Protein 5W3X (pdb70)

Nearest PDB structures (foldseek):
  5w3x-assembly1_A  TM=1.003E+00  e=1.180E-67  Ralstonia solanacearum
  5w40-assembly2_B  TM=9.942E-01  e=2.576E-59  Ralstonia solanacearum
  5w3y-assembly1_A  TM=9.937E-01  e=3.051E-59  Ralstonia solanacearum
  5w3y-assembly3_C  TM=9.915E-01  e=1.942E-59  Ralstonia solanacearum
  5w40-assembly3_C  TM=9.928E-01  e=4.530E-59  Ralstonia solanacearum

Organism: Ralstonia solanacearum (NCBI:txid305)

CATH classification: 2.20.25.80

Sequence (817 aa):
QATVDRLRTQVTGFLSGALGKLQALSAQNMDPELAQFRVLDVDRAIMPLLIVAENARNPGLNLVPLHMDMAEDEEVRTQPPMAGSRHIAEFVASARPGRYRAVIDDGSHTRAADIRKDASGTSVIVVDPLRKEKDESAYVDYADNVNMEFGEHAKCAFIPVDIQKSFFDCRILSLSLALKMHDKDDAFAAFHETLRNGGDPSHHVSRAQQTEELGATLVLDGAPLVDDARMMKHGQAASSVSRYLGNHPEQSTVPVNKRNETLGERTTRHLVKRKVRNRADSEGRVTSGETKEITFSNNSVEQKRIALLNRAASYVNSAPPPVVMRMAKLLQDSLLDIDEGDLWTWRKYGQKDILGSRFPRGYYRCAYKFTHGCKATKQVQRSETDSNMLAITYLSEHNHPRPTATRSAQQATVDRLRTQVTGFLSGALGKLQALSAQNMDPELAQFRVLDVDRAIMPLLIVAENARNPGLNLVPLHMDMAEDEEVRTQPPMAGSRHIAEFVASARPGRYRAVIDDGSHTRAADIRKDASGTSVIVVDPLRKEKDESAYVDYADNVNMEFGEHAKCCAFIPVDIQKSFFDCRILSLSLALKMHDKDDAFAAFHETLRNGGDPSHHVSRAQQTEELGATLVLDGAPLVDARMMKHGQAASSVSRYLGNHPEQSTVPVNKRNETLGERTTRHLVKRKVRNRADSEGRVTSGETKEITFSNSVEQKRIALLNRAASYVNSAPPPVVMRMAKLLQDSLLDTKVKKVVIDEGDLWTWRKYGQKDILGSRFPRGYYRCAYKFTHGCKATKQVQRSETDSNMLAITYLSEHNHPRPT

Solvent-accessible surface area: 35034 Å² total; per-residue (Å²): 164,57,89,47,37,126,24,54,76,82,0,20,38,51,0,58,45,11,16,42,104,5,97,36,8,15,90,106,59,88,15,6,16,62,48,163,36,174,4,29,59,26,1,16,5,0,2,3,0,1,7,11,2,2,46,49,130,35,114,37,0,66,4,26,18,1,12,2,77,26,0,95,52,136,137,12,50,62,24,42,23,15,10,52,23,80,33,0,45,90,2,29,84,72,12,197,100,33,42,30,1,0,7,5,14,2,2,17,8,6,10,0,0,0,0,64,34,42,116,101,29,18,0,0,0,1,0,2,0,20,54,71,23,96,90,62,71,15,2,42,19,11,0,4,6,7,3,32,19,8,29,103,163,8,90,4,0,0,0,2,15,30,2,2,100,28,12,17,4,8,21,0,3,0,0,4,5,0,24,29,0,47,90,40,45,122,38,0,35,46,0,0,77,22,14,42,86,23,24,27,12,7,143,38,1,20,32,6,44,74,8,142,55,25,39,1,7,2,0,15,31,6,2,74,7,2,28,1,79,6,3,17,15,0,7,19,40,62,5,4,70,142,23,23,58,92,29,91,81,21,41,104,57,71,0,33,216,162,109,22,27,0,23,95,26,4,83,116,21,59,35,122,11,51,20,46,3,26,12,86,116,162,42,60,40,100,109,48,131,61,72,106,59,76,27,0,19,1,5,18,70,38,4,13,42,1,0,78,60,0,11,73,53,0,93,97,3,75,68,96,33,0,99,148,0,12,128,22,11,122,49,3,104,145,92,93,146,78,60,50,60,68,52,39,103,22,23,4,44,10,14,24,104,33,9,54,14,33,63,5,3,62,5,0,10,66,58,63,91,99,43,1,153,2,40,11,18,26,2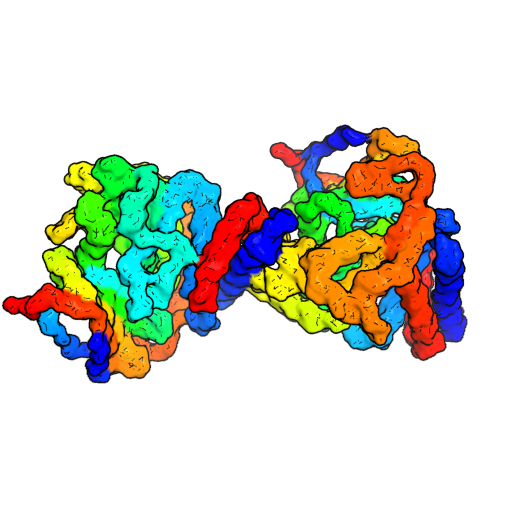5,96,25,56,136,51,60,98,48,56,58,59,68,97,37,54,147,37,87,27,116,83,44,177,47,70,78,58,115,105,122,30,43,5,0,60,14,14,5,66,0,6,2,39,0,11,13,11,18,15,95,7,93,37,8,18,90,107,59,88,14,8,16,66,47,161,34,152,4,25,34,26,0,15,5,0,0,3,0,1,8,11,3,2,45,47,136,47,115,39,0,66,4,28,18,1,11,2,74,26,0,94,54,134,137,11,48,63,22,28,22,13,10,52,22,80,33,0,47,90,1,33,82,70,12,195,96,33,44,30,0,0,2,6,12,2,2,17,8,4,10,0,0,0,0,55,34,42,115,102,29,17,0,0,0,1,0,2,0,18,58,61,15,112,87,61,70,14,3,42,21,13,0,5,6,7,2,35,20,7,30,104,167,8,92,4,0,0,0,2,14,32,2,2,103,28,11,15,4,6,18,0,3,0,0,4,5,0,26,29,0,46,91,40,44,125,38,0,35,44,0,0,80,20,14,47,104,62,39,79,31,73,143,37,2,60,111,37,103,114,8,178,57,25,38,1,7,2,0,17,30,6,2,74,6,2,32,0,74,6,3,16,15,0,6,17,42,64,5,4,69,143,23,24,59,94,29,90,81,21,40,105,59,71,0,34,213,165,112,23,29,0,22,96,26,3,82,117,20,64,36,131,14,51,20,49,3,27,11,80,105,103,54,58,42,106,104,49,140,60,71,110,59,79,25,0,16,0,4,20,68,33,5,15,43,1,0,76,64,0,11,44,53,0,30,96,4,76,54,97,33,0,60,150,0,9,112,24,11,110,48,1,79,141,62,90,103,96,42,89,46,98,97,86,76,62,47,65,70,53,40,98,18,25,4,34,10,13,23,104,31,9,55,19,37,61,4,3,59,5,1,10,66,48,62,88,100,34,1,131,2,42,11,18,27,26,96,27,53,137,49,62,76,16,16,48,6,51,48,34,60,144,37,86,29,114,86,47,178

Foldseek 3Di:
DDDLVVLLCVLLVLLVVVLVVLVVCVVVVHDCVVVVNPLQLSLLLCLVLLVLLVCVVDPQLAEAEEEEPLLPPPVQAPHHHAFRYYHLQVCQVDPDFDWYWYWYHHRQATWIKIWGQDPVGIEIEIEFQDDQDPDPVVCLVVQVVVCVSNNLVYAYEYEYAQADDDRRLRSLLRVQLSVVCSVVVPLVVVQRVCSNVVHDCCVQWPAWDARDPRRHIYGDTGPPNCALLSNLRRWALVRSVVNCVVPVVRQQAQNDPVRDGSNRSFVVQKDKAKDAFFADSVGDTDDDRIDIDITGHPSSVSSSVSSVSSSVCSNDDDSVSSVVSSVSSVVSVVD/DPDDDLFAWDWDDWACDPPAPWIKTKIAGPCCPVPVFGKIKIWIQDRVDNVDIDMDIDHDGPDDRDD/DDQDDVPGGLVVLLCVLLVLLVVVLVVLVVCVVVVHDCVVVVNPLQLSLLLCLVLLVLLVCVVDPQLAEAEEEEPLLVPPVQAPFHHAFRYYHLCVCQVDPDFAWYWYWYHHRQFTWIKIWGQDPVGIEIEIEFQDDQDPDPVVCLVVQVVVCVSNNLVYAYEYEYAQADDDRRLRSLLRVQLSVVCSVVVPLVVVQRVCSVVVHDCVVQWPAWDARDPRRHIYGDTGPPNCALLSRLRRWALVRSVVNCVVPVVQQQAQNDPVNDGSNRSFVVQKDKAKDAFDADRVGDTDDDRIDIDITGCVSSVSSSVSSVSSSVCSVDDDSVSSVVSSVSSVVSVVRD/DKDKDLVPDDDLFAWDWDDWADDPPAPWIKTKIDGPCCPVPVFGKIKIWIQDRVDNSMIIMDIDHDGPDDGDD

Structure (mmCIF, N/CA/C/O backbone):
data_5W3X
#
_entry.id   5W3X
#
_cell.length_a   45.539
_cell.length_b   87.542
_cell.length_c   87.548
_cell.angle_alpha   71.54
_cell.angle_beta   84.04
_cell.angle_gamma   84.00
#
_symmetry.space_group_name_H-M   'P 1'
#
loop_
_entity.id
_entity.type
_entity.pdbx_description
1 polymer 'PopP2 protein'
2 polymer 'Disease resistance protein RRS1'
3 non-polymer 'INOSITOL HEXAKISPHOSPHATE'
4 non-polymer 'ACETYL COENZYME *A'
5 non-polymer 'ZINC ION'
6 non-polymer GLYCEROL
7 water water
#
loop_
_atom_site.group_PDB
_atom_site.id
_atom_site.type_symbol
_atom_site.label_atom_id
_atom_site.label_alt_id
_atom_site.label_comp_id
_atom_site.label_asym_id
_atom_site.label_entity_id
_atom_site.label_seq_id
_atom_site.pdbx_PDB_ins_code
_atom_site.Cartn_x
_atom_site.Cartn_y
_atom_site.Cartn_z
_atom_site.occupancy
_atom_site.B_iso_or_equiv
_atom_site.auth_seq_id
_atom_site.auth_comp_id
_atom_site.auth_asym_id
_atom_site.auth_atom_id
_atom_site.pdbx_PDB_model_num
ATOM 1 N N . GLN A 1 16 ? -58.063 33.040 -58.486 1.00 65.15 152 GLN A N 1
ATOM 2 C CA . GLN A 1 16 ? -58.194 33.677 -57.180 1.00 63.50 152 GLN A CA 1
ATOM 3 C C . GLN A 1 16 ? -57.036 33.288 -56.260 1.00 66.02 152 GLN A C 1
ATOM 4 O O . GLN A 1 16 ? -56.838 32.115 -55.932 1.00 61.64 152 GLN A O 1
ATOM 6 N N . ALA A 1 17 ? -56.273 34.298 -55.859 1.00 65.37 153 ALA A N 1
ATOM 7 C CA . ALA A 1 17 ? -55.127 34.134 -54.977 1.00 56.93 153 ALA A CA 1
ATOM 8 C C . ALA A 1 17 ? -54.865 35.454 -54.265 1.00 51.30 153 ALA A C 1
ATOM 9 O O . ALA A 1 17 ? -55.317 36.507 -54.717 1.00 58.89 153 ALA A O 1
ATOM 11 N N . THR A 1 18 ? -54.146 35.406 -53.152 1.00 39.25 154 THR A N 1
ATOM 12 C CA . THR A 1 18 ? -53.892 36.613 -52.380 1.00 36.77 154 THR A CA 1
ATOM 13 C C . THR A 1 18 ? -52.884 37.499 -53.082 1.00 34.89 154 THR A C 1
ATOM 14 O O . THR A 1 18 ? -52.183 37.069 -53.990 1.00 33.20 154 THR A O 1
ATOM 18 N N . VAL A 1 19 ? -52.817 38.747 -52.651 1.00 37.37 155 VAL A N 1
ATOM 19 C CA . VAL A 1 19 ? -51.831 39.668 -53.185 1.00 38.40 155 VAL A CA 1
ATOM 20 C C . VAL A 1 19 ? -50.424 39.149 -52.896 1.00 36.48 155 VAL A C 1
ATOM 21 O O . VAL A 1 19 ? -49.545 39.224 -53.744 1.00 32.62 155 VAL A O 1
ATOM 25 N N . ASP A 1 20 ? -50.233 38.579 -51.711 1.00 34.83 156 ASP A N 1
ATOM 26 C CA . ASP A 1 20 ? -48.932 38.073 -51.305 1.00 36.95 156 ASP A CA 1
ATOM 27 C C . ASP A 1 20 ? -48.425 36.960 -52.196 1.00 33.33 156 ASP A C 1
ATOM 28 O O . ASP A 1 20 ? -47.251 36.942 -52.589 1.00 37.50 156 ASP A O 1
ATOM 29 N N . ARG A 1 21 ? -49.320 36.029 -52.504 1.00 32.52 157 ARG A N 1
ATOM 30 C CA . ARG A 1 21 ? -49.015 34.916 -53.387 1.00 31.56 157 ARG A CA 1
ATOM 31 C C . ARG A 1 21 ? -48.622 35.425 -54.770 1.00 31.90 157 ARG A C 1
ATOM 32 O O . ARG A 1 21 ? -47.599 35.039 -55.316 1.00 35.81 157 ARG A O 1
ATOM 40 N N . LEU A 1 22 ? -49.452 36.300 -55.325 1.00 27.37 158 LEU A N 1
ATOM 41 C CA . LEU A 1 22 ? -49.189 36.835 -56.660 1.00 25.43 158 LEU A CA 1
ATOM 42 C C . LEU A 1 22 ? -47.864 37.574 -56.707 1.00 25.63 158 LEU A C 1
ATOM 43 O O . LEU A 1 22 ? -47.081 37.377 -57.625 1.00 32.72 158 LEU A O 1
ATOM 48 N N . ARG A 1 23 ? -47.635 38.426 -55.713 1.00 29.73 159 ARG A N 1
ATOM 49 C CA . ARG A 1 23 ? -46.408 39.178 -55.577 1.00 32.42 159 ARG A CA 1
ATOM 50 C C . ARG A 1 23 ? -45.233 38.209 -55.615 1.00 32.95 159 ARG A C 1
ATOM 51 O O . ARG A 1 23 ? -44.257 38.415 -56.344 1.00 25.89 159 ARG A O 1
ATOM 59 N N . THR A 1 24 ? -45.390 37.122 -54.867 1.00 29.87 160 THR A N 1
ATOM 60 C CA . THR A 1 24 ? -44.384 36.064 -54.776 1.00 32.08 160 THR A CA 1
ATOM 61 C C . THR A 1 24 ? -44.142 35.379 -56.116 1.00 29.13 160 THR A C 1
ATOM 62 O O . THR A 1 24 ? -43.007 35.077 -56.469 1.00 29.00 160 THR A O 1
ATOM 66 N N . GLN A 1 25 ? -45.201 35.188 -56.896 1.00 29.13 161 GLN A N 1
ATOM 67 C CA . GLN A 1 25 ? -45.041 34.526 -58.182 1.00 28.67 161 GLN A CA 1
ATOM 68 C C . GLN A 1 25 ? -44.364 35.437 -59.202 1.00 26.64 161 GLN A C 1
ATOM 69 O O . GLN A 1 25 ? -43.569 34.977 -60.023 1.00 26.59 161 GLN A O 1
ATOM 75 N N . VAL A 1 26 ? -44.657 36.728 -59.127 1.00 30.97 162 VAL A N 1
ATOM 76 C CA . VAL A 1 26 ? -44.027 37.704 -60.034 1.00 31.29 162 VAL A CA 1
ATOM 77 C C . VAL A 1 26 ? -42.539 37.923 -59.695 1.00 33.09 162 VAL A C 1
ATOM 78 O O . VAL A 1 26 ? -41.661 37.752 -60.580 1.00 34.64 162 VAL A O 1
ATOM 82 N N . THR A 1 27 ? -42.227 38.271 -58.436 1.00 30.64 163 THR A N 1
ATOM 83 C CA . THR A 1 27 ? -40.811 38.448 -58.089 1.00 32.18 163 THR A CA 1
ATOM 84 C C . THR A 1 27 ? -40.060 37.148 -58.215 1.00 30.18 163 THR A C 1
ATOM 85 O O . THR A 1 27 ? -38.902 37.149 -58.567 1.00 36.25 163 THR A O 1
ATOM 89 N N . GLY A 1 28 ? -40.728 36.037 -57.955 1.00 34.15 164 GLY A N 1
ATOM 90 C CA . GLY A 1 28 ? -40.095 34.735 -58.055 1.00 30.62 164 GLY A CA 1
ATOM 91 C C . GLY A 1 28 ? -39.717 34.441 -59.491 1.00 30.63 164 GLY A C 1
ATOM 92 O O . GLY A 1 28 ? -38.613 33.950 -59.763 1.00 33.17 164 GLY A O 1
ATOM 93 N N . PHE A 1 29 ? -40.625 34.742 -60.416 1.00 28.58 165 PHE A N 1
ATOM 94 C CA . PHE A 1 29 ? -40.296 34.589 -61.840 1.00 29.72 165 PHE A CA 1
ATOM 95 C C . PHE A 1 29 ? -39.076 35.420 -62.210 1.00 29.26 165 PHE A C 1
ATOM 96 O O . PHE A 1 29 ? -38.103 34.921 -62.820 1.00 30.50 165 PHE A O 1
ATOM 104 N N . LEU A 1 30 ? -39.113 36.688 -61.817 1.00 30.65 166 LEU A N 1
ATOM 105 C CA . LEU A 1 30 ? -38.014 37.587 -62.133 1.00 31.61 166 LEU A CA 1
ATOM 106 C C . LEU A 1 30 ? -36.691 37.114 -61.519 1.00 35.68 166 LEU A C 1
ATOM 107 O O . LEU A 1 30 ? -35.642 37.143 -62.177 1.00 39.20 166 LEU A O 1
ATOM 112 N N . SER A 1 31 ? -36.744 36.664 -60.269 1.00 30.57 167 SER A N 1
ATOM 113 C CA . SER A 1 31 ? -35.563 36.196 -59.556 1.00 30.30 167 SER A CA 1
ATOM 114 C C . SER A 1 31 ? -34.991 34.939 -60.173 1.00 33.03 167 SER A C 1
ATOM 115 O O . SER A 1 31 ? -33.774 34.767 -60.223 1.00 34.34 167 SER A O 1
ATOM 118 N N . GLY A 1 32 ? -35.866 34.055 -60.630 1.00 33.60 168 GLY A N 1
ATOM 119 C CA . GLY A 1 32 ? -35.433 32.817 -61.248 1.00 35.83 168 GLY A CA 1
ATOM 120 C C . GLY A 1 32 ? -34.707 33.115 -62.547 1.00 37.28 168 GLY A C 1
ATOM 121 O O . GLY A 1 32 ? -33.607 32.588 -62.794 1.00 39.40 168 GLY A O 1
ATOM 122 N N . ALA A 1 33 ? -35.322 33.969 -63.375 1.00 33.02 169 ALA A N 1
ATOM 123 C CA . ALA A 1 33 ? -34.659 34.411 -64.608 1.00 32.33 169 ALA A CA 1
ATOM 124 C C . ALA A 1 33 ? -33.284 34.958 -64.284 1.00 30.32 169 ALA A C 1
ATOM 125 O O . ALA A 1 33 ? -32.295 34.574 -64.886 1.00 36.34 169 ALA A O 1
ATOM 127 N N . LEU A 1 34 ? -33.249 35.848 -63.304 1.00 33.39 170 LEU A N 1
ATOM 128 C CA . LEU A 1 34 ? -32.022 36.476 -62.839 1.00 34.54 170 LEU A CA 1
ATOM 129 C C . LEU A 1 34 ? -30.965 35.445 -62.431 1.00 40.59 170 LEU A C 1
ATOM 130 O O . LEU A 1 34 ? -29.792 35.566 -62.792 1.00 39.88 170 LEU A O 1
ATOM 135 N N . GLY A 1 35 ? -31.391 34.413 -61.716 1.00 38.63 171 GLY A N 1
ATOM 136 C CA . GLY A 1 35 ? -30.484 33.379 -61.259 1.00 43.94 171 GLY A CA 1
ATOM 137 C C . GLY A 1 35 ? -29.827 32.706 -62.445 1.00 42.55 171 GLY A C 1
ATOM 138 O O . GLY A 1 35 ? -28.583 32.592 -62.498 1.00 37.28 171 GLY A O 1
ATOM 139 N N . LYS A 1 36 ? -30.638 32.303 -63.424 1.00 35.83 172 LYS A N 1
ATOM 140 C CA . LYS A 1 36 ? -30.042 31.589 -64.548 1.00 36.19 172 LYS A CA 1
ATOM 141 C C . LYS A 1 36 ? -29.125 32.513 -65.363 1.00 39.12 172 LYS A C 1
ATOM 142 O O . LYS A 1 36 ? -28.005 32.128 -65.721 1.00 36.50 172 LYS A O 1
ATOM 148 N N . LEU A 1 37 ? -29.579 33.735 -65.629 1.00 31.19 173 LEU A N 1
ATOM 149 C CA . LEU A 1 37 ? -28.814 34.646 -66.491 1.00 31.03 173 LEU A CA 1
ATOM 150 C C . LEU A 1 37 ? -27.498 35.024 -65.840 1.00 30.73 173 LEU A C 1
ATOM 151 O O . LEU A 1 37 ? -26.456 35.101 -66.500 1.00 31.62 173 LEU A O 1
ATOM 156 N N . GLN A 1 38 ? -27.538 35.220 -64.533 1.00 33.73 174 GLN A N 1
ATOM 157 C CA . GLN A 1 38 ? -26.341 35.565 -63.787 1.00 42.43 174 GLN A CA 1
ATOM 158 C C . GLN A 1 38 ? -25.353 34.407 -63.763 1.00 40.69 174 GLN A C 1
ATOM 159 O O . GLN A 1 38 ? -24.142 34.619 -63.924 1.00 41.62 174 GLN A O 1
ATOM 165 N N . ALA A 1 39 ? -25.857 33.186 -63.589 1.00 37.74 175 ALA A N 1
ATOM 166 C CA . ALA A 1 39 ? -24.987 32.003 -63.675 1.00 38.78 175 ALA A CA 1
ATOM 167 C C . ALA A 1 39 ? -24.315 31.943 -65.040 1.00 42.80 175 ALA A C 1
ATOM 168 O O . ALA A 1 39 ? -23.098 31.731 -65.142 1.00 44.22 175 ALA A O 1
ATOM 170 N N . LEU A 1 40 ? -25.119 32.115 -66.087 1.00 35.00 176 LEU A N 1
ATOM 171 C CA . LEU A 1 40 ? -24.608 32.066 -67.456 1.00 39.47 176 LEU A CA 1
ATOM 172 C C . LEU A 1 40 ? -23.504 33.097 -67.661 1.00 39.76 176 LEU A C 1
ATOM 173 O O . LEU A 1 40 ? -22.440 32.790 -68.196 1.00 40.86 176 LEU A O 1
ATOM 178 N N . SER A 1 41 ? -23.769 34.322 -67.218 1.00 37.50 177 SER A N 1
ATOM 179 C CA . SER A 1 41 ? -22.842 35.415 -67.428 1.00 38.68 177 SER A CA 1
ATOM 180 C C . SER A 1 41 ? -21.540 35.199 -66.648 1.00 42.57 177 SER A C 1
ATOM 181 O O . SER A 1 41 ? -20.457 35.382 -67.190 1.00 40.50 177 SER A O 1
ATOM 184 N N . ALA A 1 42 ? -21.657 34.775 -65.392 1.00 38.39 178 ALA A N 1
ATOM 185 C CA . ALA A 1 42 ? -20.489 34.532 -64.548 1.00 32.63 178 ALA A CA 1
ATOM 186 C C . ALA A 1 42 ? -19.606 33.425 -65.104 1.00 38.81 178 ALA A C 1
ATOM 187 O O . ALA A 1 42 ? -18.409 33.411 -64.868 1.00 43.80 178 ALA A O 1
ATOM 189 N N . GLN A 1 43 ? -20.205 32.472 -65.808 1.00 42.10 179 GLN A N 1
ATOM 190 C CA . GLN A 1 43 ? -19.436 31.376 -66.376 1.00 39.38 179 GLN A CA 1
ATOM 191 C C . GLN A 1 43 ? -19.068 31.640 -67.829 1.00 41.10 179 GLN A C 1
ATOM 192 O O . GLN A 1 43 ? -18.540 30.763 -68.507 1.00 48.60 179 GLN A O 1
ATOM 198 N N . ASN A 1 44 ? -19.342 32.855 -68.291 1.00 34.58 180 ASN A N 1
ATOM 199 C CA . ASN A 1 44 ? -19.002 33.254 -69.654 1.00 41.50 180 ASN A CA 1
ATOM 200 C C . ASN A 1 44 ? -19.583 32.288 -70.686 1.00 38.18 180 ASN A C 1
ATOM 201 O O . ASN A 1 44 ? -18.921 31.917 -71.643 1.00 39.85 180 ASN A O 1
ATOM 206 N N . MET A 1 45 ? -20.818 31.856 -70.474 1.00 43.12 181 MET A N 1
ATOM 207 C CA . MET A 1 45 ? -21.453 30.949 -71.422 1.00 44.11 181 MET A CA 1
ATOM 208 C C . MET A 1 45 ? -22.468 31.667 -72.287 1.00 40.68 181 MET A C 1
ATOM 209 O O . MET A 1 45 ? -23.243 32.489 -71.803 1.00 33.07 181 MET A O 1
ATOM 214 N N . ASP A 1 46 ? -22.470 31.323 -73.568 1.00 38.86 182 ASP A N 1
ATOM 215 C CA . ASP A 1 46 ? -23.487 31.811 -74.487 1.00 37.67 182 ASP A CA 1
ATOM 216 C C . ASP A 1 46 ? -24.822 31.112 -74.206 1.00 37.92 182 ASP A C 1
ATOM 217 O O . ASP A 1 46 ? -24.870 29.885 -74.114 1.00 35.99 182 ASP A O 1
ATOM 222 N N . PRO A 1 47 ? -25.908 31.888 -74.086 1.00 34.99 183 PRO A N 1
ATOM 223 C CA . PRO A 1 47 ? -27.197 31.266 -73.766 1.00 37.75 183 PRO A CA 1
ATOM 224 C C . PRO A 1 47 ? -27.681 30.296 -74.844 1.00 39.37 183 PRO A C 1
ATOM 225 O O . PRO A 1 47 ? -28.174 29.226 -74.500 1.00 37.70 183 PRO A O 1
ATOM 229 N N . GLU A 1 48 ? -27.525 30.641 -76.120 1.00 39.14 184 GLU A N 1
ATOM 230 C CA . GLU A 1 48 ? -27.989 29.758 -77.184 1.00 40.50 184 GLU A CA 1
ATOM 231 C C . GLU A 1 48 ? -27.306 28.397 -77.092 1.00 44.60 184 GLU A C 1
ATOM 232 O O . GLU A 1 48 ? -27.969 27.360 -77.130 1.00 44.45 184 GLU A O 1
ATOM 238 N N . LEU A 1 49 ? -25.982 28.403 -76.971 1.00 42.31 185 LEU A N 1
ATOM 239 C CA . LEU A 1 49 ? -25.234 27.155 -76.891 1.00 38.76 185 LEU A CA 1
ATOM 240 C C . LEU A 1 49 ? -25.567 26.401 -75.616 1.00 39.57 185 LEU A C 1
ATOM 241 O O . LEU A 1 49 ? -25.549 25.176 -75.601 1.00 48.74 185 LEU A O 1
ATOM 246 N N . ALA A 1 50 ? -25.887 27.130 -74.553 1.00 34.94 186 ALA A N 1
ATOM 247 C CA . ALA A 1 50 ? -26.249 26.491 -73.296 1.00 41.73 186 ALA A CA 1
ATOM 248 C C . ALA A 1 50 ? -27.703 26.017 -73.333 1.00 43.87 186 ALA A C 1
ATOM 249 O O . ALA A 1 50 ? -28.204 25.463 -72.360 1.00 36.42 186 ALA A O 1
ATOM 251 N N . GLN A 1 51 ? -28.365 26.260 -74.464 1.00 51.02 187 GLN A N 1
ATOM 252 C CA . GLN A 1 51 ? -29.770 25.908 -74.678 1.00 52.97 187 GLN A CA 1
ATOM 253 C C . GLN A 1 51 ? -30.713 26.518 -73.646 1.00 48.89 187 GLN A C 1
ATOM 254 O O . GLN A 1 51 ? -31.712 25.907 -73.264 1.00 44.28 187 GLN A O 1
ATOM 260 N N . PHE A 1 52 ? -30.380 27.724 -73.205 1.00 46.01 188 PHE A N 1
ATOM 261 C CA . PHE A 1 52 ? -31.282 28.546 -72.413 1.00 42.95 188 PHE A CA 1
ATOM 262 C C . PHE A 1 52 ? -32.187 29.360 -73.343 1.00 38.00 188 PHE A C 1
ATOM 263 O O . PHE A 1 52 ? -31.709 30.039 -74.253 1.00 37.43 188 PHE A O 1
ATOM 271 N N . ARG A 1 53 ? -33.496 29.289 -73.119 1.00 36.26 189 ARG A N 1
ATOM 272 C CA . ARG A 1 53 ? -34.443 29.887 -74.054 1.00 39.62 189 ARG A CA 1
ATOM 273 C C . ARG A 1 53 ? -34.563 31.399 -73.860 1.00 36.25 189 ARG A C 1
ATOM 274 O O . ARG A 1 53 ? -35.568 31.885 -73.335 1.00 38.32 189 ARG A O 1
ATOM 282 N N . VAL A 1 54 ? -33.538 32.133 -74.298 1.00 36.60 190 VAL A N 1
ATOM 283 C CA . VAL A 1 54 ? -33.498 33.588 -74.135 1.00 37.35 190 VAL A CA 1
ATOM 284 C C . VAL A 1 54 ? -34.702 34.281 -74.721 1.00 28.28 190 VAL A C 1
ATOM 285 O O . VAL A 1 54 ? -35.248 35.182 -74.114 1.00 34.30 190 VAL A O 1
ATOM 289 N N . LEU A 1 55 ? -35.091 33.877 -75.922 1.00 29.50 191 LEU A N 1
ATOM 290 C CA . LEU A 1 55 ? -36.217 34.525 -76.605 1.00 36.45 191 LEU A CA 1
ATOM 291 C C . LEU A 1 55 ? -37.489 34.480 -75.747 1.00 36.13 191 LEU A C 1
ATOM 292 O O . LEU A 1 55 ? -38.156 35.504 -75.553 1.00 35.13 191 LEU A O 1
ATOM 297 N N . ASP A 1 56 ? -37.803 33.298 -75.220 1.00 34.32 192 ASP A N 1
ATOM 298 C CA . ASP A 1 56 ? -38.991 33.117 -74.383 1.00 34.62 192 ASP A CA 1
ATOM 299 C C . ASP A 1 56 ? -38.938 33.952 -73.114 1.00 39.46 192 ASP A C 1
ATOM 300 O O . ASP A 1 56 ? -39.903 34.641 -72.772 1.00 33.76 192 ASP A O 1
ATOM 305 N N . VAL A 1 57 ? -37.817 33.869 -72.399 1.00 36.98 193 VAL A N 1
ATOM 306 C CA . VAL A 1 57 ? -37.666 34.601 -71.144 1.00 31.76 193 VAL A CA 1
ATOM 307 C C . VAL A 1 57 ? -37.708 36.109 -71.366 1.00 31.63 193 VAL A C 1
ATOM 308 O O . VAL A 1 57 ? -38.400 36.809 -70.652 1.00 35.71 193 VAL A O 1
ATOM 312 N N . ASP A 1 58 ? -36.943 36.607 -72.335 1.00 27.16 194 ASP A N 1
ATOM 313 C CA . ASP A 1 58 ? -36.984 38.032 -72.680 1.00 27.78 194 ASP A CA 1
ATOM 314 C C . ASP A 1 58 ? -38.410 38.469 -72.977 1.00 26.89 194 ASP A C 1
ATOM 315 O O . ASP A 1 58 ? -38.880 39.502 -72.480 1.00 28.17 194 ASP A O 1
ATOM 320 N N . ARG A 1 59 ? -39.097 37.668 -73.780 1.00 27.52 195 ARG A N 1
ATOM 321 C CA . ARG A 1 59 ? -40.474 38.001 -74.112 1.00 32.41 195 ARG A CA 1
ATOM 322 C C . ARG A 1 59 ? -41.329 38.090 -72.853 1.00 27.79 195 ARG A C 1
ATOM 323 O O . ARG A 1 59 ? -42.123 39.022 -72.698 1.00 27.87 195 ARG A O 1
ATOM 331 N N . ALA A 1 60 ? -41.126 37.149 -71.935 1.00 25.23 196 ALA A N 1
ATOM 332 C CA . ALA A 1 60 ? -41.929 37.103 -70.710 1.00 28.01 196 ALA A CA 1
ATOM 333 C C . ALA A 1 60 ? -41.585 38.220 -69.725 1.00 27.96 196 ALA A C 1
ATOM 334 O O . ALA A 1 60 ? -42.456 38.740 -69.056 1.00 29.75 196 ALA A O 1
ATOM 336 N N . ILE A 1 61 ? -40.318 38.595 -69.616 1.00 26.14 197 ILE A N 1
ATOM 337 C CA . ILE A 1 61 ? -39.968 39.597 -68.619 1.00 25.72 197 ILE A CA 1
ATOM 338 C C . ILE A 1 61 ? -40.249 41.016 -69.111 1.00 23.92 197 ILE A C 1
ATOM 339 O O . ILE A 1 61 ? -40.456 41.907 -68.286 1.00 28.37 197 ILE A O 1
ATOM 344 N N . MET A 1 62 ? -40.240 41.239 -70.431 1.00 24.96 198 MET A N 1
ATOM 345 C CA . MET A 1 62 ? -40.316 42.614 -70.942 1.00 25.18 198 MET A CA 1
ATOM 346 C C . MET A 1 62 ? -41.522 43.464 -70.415 1.00 28.97 198 MET A C 1
ATOM 347 O O . MET A 1 62 ? -41.329 44.606 -70.006 1.00 28.75 198 MET A O 1
ATOM 352 N N . PRO A 1 63 ? -42.761 42.909 -70.377 1.00 30.09 199 PRO A N 1
ATOM 353 C CA . PRO A 1 63 ? -43.843 43.763 -69.829 1.00 30.75 199 PRO A CA 1
ATOM 354 C C . PRO A 1 63 ? -43.602 44.202 -68.394 1.00 31.73 199 PRO A C 1
ATOM 355 O O . PRO A 1 63 ? -43.948 45.323 -67.986 1.00 24.66 199 PRO A O 1
ATOM 359 N N . LEU A 1 64 ? -43.003 43.296 -67.630 1.00 22.08 200 LEU A N 1
ATOM 360 C CA . LEU A 1 64 ? -42.690 43.562 -66.238 1.00 23.38 200 LEU A CA 1
ATOM 361 C C . LEU A 1 64 ? -41.644 44.673 -66.131 1.00 26.98 200 LEU A C 1
ATOM 362 O O . LEU A 1 64 ? -41.794 45.616 -65.340 1.00 30.82 200 LEU A O 1
ATOM 367 N N . LEU A 1 65 ? -40.575 44.541 -66.918 1.00 24.25 201 LEU A N 1
ATOM 368 C CA . LEU A 1 65 ? -39.545 45.575 -66.976 1.00 23.56 201 LEU A CA 1
ATOM 369 C C . LEU A 1 65 ? -40.143 46.921 -67.353 1.00 23.64 201 LEU A C 1
ATOM 370 O O . LEU A 1 65 ? -39.778 47.949 -66.794 1.00 24.82 201 LEU A O 1
ATOM 375 N N . ILE A 1 66 ? -41.086 46.915 -68.283 1.00 27.58 202 ILE A N 1
ATOM 376 C CA . ILE A 1 66 ? -41.680 48.172 -68.747 1.00 26.70 202 ILE A CA 1
ATOM 377 C C . ILE A 1 66 ? -42.516 48.819 -67.645 1.00 30.28 202 ILE A C 1
ATOM 378 O O . ILE A 1 66 ? -42.407 50.028 -67.409 1.00 27.45 202 ILE A O 1
ATOM 383 N N . VAL A 1 67 ? -43.318 48.020 -66.940 1.00 27.57 203 VAL A N 1
ATOM 384 C CA . VAL A 1 67 ? -44.063 48.557 -65.805 1.00 27.21 203 VAL A CA 1
ATOM 385 C C . VAL A 1 67 ? -43.124 49.208 -64.805 1.00 26.56 203 VAL A C 1
ATOM 386 O O . VAL A 1 67 ? -43.316 50.369 -64.387 1.00 29.42 203 VAL A O 1
ATOM 390 N N . ALA A 1 68 ? -42.075 48.465 -64.458 1.00 29.62 204 ALA A N 1
ATOM 391 C CA . ALA A 1 68 ? -41.130 48.926 -63.455 1.00 29.05 204 ALA A CA 1
ATOM 392 C C . ALA A 1 68 ? -40.398 50.186 -63.886 1.00 27.77 204 ALA A C 1
ATOM 393 O O . ALA A 1 68 ? -40.204 51.100 -63.093 1.00 29.63 204 ALA A O 1
ATOM 395 N N . GLU A 1 69 ? -39.950 50.226 -65.134 1.00 27.80 205 GLU A N 1
ATOM 396 C CA . GLU A 1 69 ? -39.188 51.374 -65.590 1.00 28.80 205 GLU A CA 1
ATOM 397 C C . GLU A 1 69 ? -40.099 52.584 -65.694 1.00 29.59 205 GLU A C 1
ATOM 398 O O . GLU A 1 69 ? -39.676 53.708 -65.441 1.00 30.13 205 GLU A O 1
ATOM 404 N N . ASN A 1 70 ? -41.358 52.360 -66.043 1.00 32.46 206 ASN A N 1
ATOM 405 C CA . ASN A 1 70 ? -42.306 53.467 -66.075 1.00 33.65 206 ASN A CA 1
ATOM 406 C C . ASN A 1 70 ? -42.533 54.055 -64.689 1.00 37.86 206 ASN A C 1
ATOM 407 O O . ASN A 1 70 ? -42.670 55.268 -64.536 1.00 40.75 206 ASN A O 1
ATOM 412 N N . ALA A 1 71 ? -42.567 53.205 -63.672 1.00 34.27 207 ALA A N 1
ATOM 413 C CA . ALA A 1 71 ? -42.704 53.728 -62.311 1.00 32.55 207 ALA A CA 1
ATOM 414 C C . ALA A 1 71 ? -41.422 54.410 -61.831 1.00 37.55 207 ALA A C 1
ATOM 415 O O . ALA A 1 71 ? -41.458 55.403 -61.112 1.00 39.57 207 ALA A O 1
ATOM 417 N N . ARG A 1 72 ? -40.284 53.861 -62.232 1.00 37.42 208 ARG A N 1
ATOM 418 C CA . ARG A 1 72 ? -38.983 54.335 -61.788 1.00 41.24 208 ARG A CA 1
ATOM 419 C C . ARG A 1 72 ? -38.600 55.683 -62.431 1.00 48.69 208 ARG A C 1
ATOM 420 O O . ARG A 1 72 ? -37.777 56.427 -61.890 1.00 43.44 208 ARG A O 1
ATOM 428 N N . ASN A 1 73 ? -39.214 55.996 -63.575 1.00 46.88 209 ASN A N 1
ATOM 429 C CA . ASN A 1 73 ? -38.929 57.233 -64.320 1.00 45.42 209 ASN A CA 1
ATOM 430 C C . ASN A 1 73 ? -40.219 57.877 -64.820 1.00 47.93 209 ASN A C 1
ATOM 431 O O . ASN A 1 73 ? -40.625 57.644 -65.959 1.00 47.87 209 ASN A O 1
ATOM 436 N N . PRO A 1 74 ? -40.885 58.663 -63.962 1.00 50.66 210 PRO A N 1
ATOM 437 C CA . PRO A 1 74 ? -42.133 59.312 -64.372 1.00 45.35 210 PRO A CA 1
ATOM 438 C C . PRO A 1 74 ? -41.940 60.133 -65.642 1.00 43.49 210 PRO A C 1
ATOM 439 O O . PRO A 1 74 ? -41.002 60.925 -65.727 1.00 43.16 210 PRO A O 1
ATOM 443 N N . GLY A 1 75 ? -42.796 59.920 -66.633 1.00 41.66 211 GLY A N 1
ATOM 444 C CA . GLY A 1 75 ? -42.656 60.635 -67.889 1.00 42.80 211 GLY A CA 1
ATOM 445 C C . GLY A 1 75 ? -42.006 59.820 -68.988 1.00 37.87 211 GLY A C 1
ATOM 446 O O . GLY A 1 75 ? -42.012 60.230 -70.151 1.00 36.66 211 GLY A O 1
ATOM 447 N N . LEU A 1 76 ? -41.438 58.671 -68.636 1.00 30.06 212 LEU A N 1
ATOM 448 C CA . LEU A 1 76 ? -40.896 57.777 -69.648 1.00 29.45 212 LEU A CA 1
ATOM 449 C C . LEU A 1 76 ? -42.011 57.377 -70.604 1.00 33.15 212 LEU A C 1
ATOM 450 O O . LEU A 1 76 ? -41.844 57.433 -71.825 1.00 30.98 212 LEU A O 1
ATOM 455 N N . ASN A 1 77 ? -43.151 56.979 -70.036 1.00 25.72 213 ASN A N 1
ATOM 456 C CA . ASN A 1 77 ? -44.342 56.714 -70.834 1.00 28.22 213 ASN A CA 1
ATOM 457 C C . ASN A 1 77 ? -44.096 55.685 -71.904 1.00 29.54 213 ASN A C 1
ATOM 458 O O . ASN A 1 77 ? -44.449 55.892 -73.078 1.00 28.95 213 ASN A O 1
ATOM 463 N N . LEU A 1 78 ? -43.497 54.577 -71.498 1.00 24.24 214 LEU A N 1
ATOM 464 C CA . LEU A 1 78 ? -43.098 53.542 -72.425 1.00 28.22 214 LEU A CA 1
ATOM 465 C C . LEU A 1 78 ? -44.238 52.581 -72.675 1.00 28.59 214 LEU A C 1
ATOM 466 O O . LEU A 1 78 ? -44.878 52.111 -71.742 1.00 31.63 214 LEU A O 1
ATOM 471 N N . VAL A 1 79 ? -44.488 52.286 -73.938 1.00 28.12 215 VAL A N 1
ATOM 472 C CA . VAL A 1 79 ? -45.603 51.441 -74.319 1.00 29.09 215 VAL A CA 1
ATOM 473 C C . VAL A 1 79 ? -45.125 50.377 -75.300 1.00 33.31 215 VAL A C 1
ATOM 474 O O . VAL A 1 79 ? -44.351 50.665 -76.209 1.00 33.60 215 VAL A O 1
ATOM 478 N N . PRO A 1 80 ? -45.542 49.126 -75.089 1.00 29.23 216 PRO A N 1
ATOM 479 C CA . PRO A 1 80 ? -45.207 48.098 -76.076 1.00 27.28 216 PRO A CA 1
ATOM 480 C C . PRO A 1 80 ? -46.172 48.081 -77.244 1.00 28.97 216 PRO A C 1
ATOM 481 O O . PRO A 1 80 ? -47.384 47.931 -77.045 1.00 25.80 216 PRO A O 1
ATOM 485 N N . LEU A 1 81 ? -45.635 48.227 -78.454 1.00 21.37 217 LEU A N 1
ATOM 486 C CA . LEU A 1 81 ? -46.446 48.228 -79.665 1.00 23.64 217 LEU A CA 1
ATOM 487 C C . LEU A 1 81 ? -45.978 47.132 -80.601 1.00 30.13 217 LEU A C 1
ATOM 488 O O . LEU A 1 81 ? -44.836 46.635 -80.482 1.00 27.22 217 LEU A O 1
ATOM 493 N N . HIS A 1 82 ? -46.845 46.762 -81.540 1.00 25.93 218 HIS A N 1
ATOM 494 C CA . HIS A 1 82 ? -46.464 45.794 -82.553 1.00 25.08 218 HIS A CA 1
ATOM 495 C C . HIS A 1 82 ? -47.097 46.117 -83.904 1.00 31.64 218 HIS A C 1
ATOM 496 O O . HIS A 1 82 ? -48.058 46.890 -83.986 1.00 27.71 218 HIS A O 1
ATOM 503 N N . MET A 1 83 ? -46.544 45.514 -84.954 1.00 30.52 219 MET A N 1
ATOM 504 C CA . MET A 1 83 ? -46.959 45.778 -86.328 1.00 31.97 219 MET A CA 1
ATOM 505 C C . MET A 1 83 ? -47.792 44.613 -86.854 1.00 36.22 219 MET A C 1
ATOM 506 O O . MET A 1 83 ? -47.917 43.576 -86.186 1.00 29.22 219 MET A O 1
ATOM 511 N N . ASP A 1 84 ? -48.333 44.783 -88.061 1.00 34.84 220 ASP A N 1
ATOM 512 C CA . ASP A 1 84 ? -49.128 43.751 -88.744 1.00 36.91 220 ASP A CA 1
ATOM 513 C C . ASP A 1 84 ? -48.530 42.345 -88.683 1.00 36.89 220 ASP A C 1
ATOM 514 O O . ASP A 1 84 ? -49.214 41.381 -88.316 1.00 40.52 220 ASP A O 1
ATOM 519 N N . MET A 1 85 ? -47.252 42.222 -89.041 1.00 34.82 221 MET A N 1
ATOM 520 C CA . MET A 1 85 ? -46.631 40.902 -89.124 1.00 34.03 221 MET A CA 1
ATOM 521 C C . MET A 1 85 ? -46.622 40.197 -87.770 1.00 29.26 221 MET A C 1
ATOM 522 O O . MET A 1 85 ? -46.650 38.972 -87.705 1.00 32.65 221 MET A O 1
ATOM 527 N N . ALA A 1 86 ? -46.603 40.969 -86.692 1.00 28.49 222 ALA A N 1
ATOM 528 C CA . ALA A 1 86 ? -46.597 40.386 -85.346 1.00 29.08 222 ALA A CA 1
ATOM 529 C C . ALA A 1 86 ? -47.903 39.648 -85.024 1.00 32.60 222 ALA A C 1
ATOM 530 O O . ALA A 1 86 ? -47.976 38.914 -84.035 1.00 38.72 222 ALA A O 1
ATOM 532 N N . GLU A 1 87 ? -48.924 39.835 -85.855 1.00 31.96 223 GLU A N 1
ATOM 533 C CA . GLU A 1 87 ? -50.205 39.163 -85.641 1.00 39.97 223 GLU A CA 1
ATOM 534 C C . GLU A 1 87 ? -50.367 37.967 -86.574 1.00 41.84 223 GLU A C 1
ATOM 535 O O . GLU A 1 87 ? -51.376 37.278 -86.536 1.00 44.00 223 GLU A O 1
ATOM 541 N N . ASP A 1 88 ? -49.363 37.728 -87.411 1.00 45.96 224 ASP A N 1
ATOM 542 C CA . ASP A 1 88 ? -49.394 36.616 -88.359 1.00 47.11 224 ASP A CA 1
ATOM 543 C C . ASP A 1 88 ? -48.655 35.397 -87.801 1.00 44.64 224 ASP A C 1
ATOM 544 O O . ASP A 1 88 ? -47.426 35.362 -87.807 1.00 40.43 224 ASP A O 1
ATOM 549 N N . GLU A 1 89 ? -49.404 34.397 -87.340 1.00 46.64 225 GLU A N 1
ATOM 550 C CA . GLU A 1 89 ? -48.817 33.192 -86.739 1.00 51.88 225 GLU A CA 1
ATOM 551 C C . GLU A 1 89 ? -47.864 32.452 -87.661 1.00 44.36 225 GLU A C 1
ATOM 552 O O . GLU A 1 89 ? -46.989 31.727 -87.198 1.00 44.10 225 GLU A O 1
ATOM 558 N N . GLU A 1 90 ? -48.025 32.635 -88.964 1.00 40.06 226 GLU A N 1
ATOM 559 C CA . GLU A 1 90 ? -47.214 31.902 -89.925 1.00 52.24 226 GLU A CA 1
ATOM 560 C C . GLU A 1 90 ? -45.841 32.524 -90.197 1.00 52.50 226 GLU A C 1
ATOM 561 O O . GLU A 1 90 ? -44.945 31.851 -90.709 1.00 53.37 226 GLU A O 1
ATOM 567 N N . VAL A 1 91 ? -45.676 33.800 -89.864 1.00 44.91 227 VAL A N 1
ATOM 568 C CA . VAL A 1 91 ? -44.424 34.492 -90.151 1.00 43.69 227 VAL A CA 1
ATOM 569 C C . VAL A 1 91 ? -43.645 34.890 -88.919 1.00 37.83 227 VAL A C 1
ATOM 570 O O . VAL A 1 91 ? -42.419 34.832 -88.901 1.00 43.50 227 VAL A O 1
ATOM 574 N N . ARG A 1 92 ? -44.365 35.329 -87.897 1.00 32.58 228 ARG A N 1
ATOM 575 C CA . ARG A 1 92 ? -43.726 35.882 -86.718 1.00 30.70 228 ARG A CA 1
ATOM 576 C C . ARG A 1 92 ? -42.857 34.839 -86.026 1.00 33.66 228 ARG A C 1
ATOM 577 O O . ARG A 1 92 ? -43.113 33.642 -86.121 1.00 35.34 228 ARG A O 1
ATOM 585 N N . THR A 1 93 ? -41.805 35.305 -85.367 1.00 34.04 229 THR A N 1
ATOM 586 C CA . THR A 1 93 ? -40.931 34.426 -84.601 1.00 35.92 229 THR A CA 1
ATOM 587 C C . THR A 1 93 ? -41.624 33.984 -83.316 1.00 35.86 229 THR A C 1
ATOM 588 O O . THR A 1 93 ? -41.532 32.829 -82.928 1.00 36.81 229 THR A O 1
ATOM 592 N N . GLN A 1 94 ? -42.324 34.907 -82.663 1.00 31.62 230 GLN A N 1
ATOM 593 C CA . GLN A 1 94 ? -43.175 34.559 -81.516 1.00 32.90 230 GLN A CA 1
ATOM 594 C C . GLN A 1 94 ? -44.291 35.597 -81.380 1.00 36.63 230 GLN A C 1
ATOM 595 O O . GLN A 1 94 ? -44.219 36.653 -82.021 1.00 28.91 230 GLN A O 1
ATOM 601 N N . PRO A 1 95 ? -45.343 35.300 -80.578 1.00 34.95 231 PRO A N 1
ATOM 602 C CA . PRO A 1 95 ? -46.395 36.311 -80.433 1.00 29.40 231 PRO A CA 1
ATOM 603 C C . PRO A 1 95 ? -45.842 37.581 -79.807 1.00 33.52 231 PRO A C 1
ATOM 604 O O . PRO A 1 95 ? -44.813 37.518 -79.130 1.00 33.27 231 PRO A O 1
ATOM 608 N N . PRO A 1 96 ? -46.508 38.722 -80.030 1.00 34.63 232 PRO A N 1
ATOM 609 C CA . PRO A 1 96 ? -46.122 39.949 -79.328 1.00 32.90 232 PRO A CA 1
ATOM 610 C C . PRO A 1 96 ? -46.204 39.759 -77.821 1.00 34.75 232 PRO A C 1
ATOM 611 O O . PRO A 1 96 ? -46.961 38.898 -77.341 1.00 29.08 232 PRO A O 1
ATOM 615 N N . MET A 1 97 ? -45.439 40.544 -77.071 1.00 28.63 233 MET A N 1
ATOM 616 C CA . MET A 1 97 ? -45.452 40.375 -75.618 1.00 27.42 233 MET A CA 1
ATOM 617 C C . MET A 1 97 ? -46.815 40.687 -75.046 1.00 26.88 233 MET A C 1
ATOM 618 O O . MET A 1 97 ? -47.665 41.299 -75.720 1.00 30.80 233 MET A O 1
ATOM 623 N N . ALA A 1 98 ? -47.028 40.293 -73.797 1.00 28.29 234 ALA A N 1
ATOM 624 C CA . ALA A 1 98 ? -48.314 40.522 -73.139 1.00 27.29 234 ALA A CA 1
ATOM 625 C C . ALA A 1 98 ? -48.592 42.020 -73.037 1.00 27.72 234 ALA A C 1
ATOM 626 O O . ALA A 1 98 ? -47.701 42.797 -72.680 1.00 28.44 234 ALA A O 1
ATOM 628 N N . GLY A 1 99 ? -49.815 42.428 -73.369 1.00 27.63 235 GLY A N 1
ATOM 629 C CA . GLY A 1 99 ? -50.211 43.821 -73.249 1.00 22.51 235 GLY A CA 1
ATOM 630 C C . GLY A 1 99 ? -49.795 44.696 -74.430 1.00 26.92 235 GLY A C 1
ATOM 631 O O . GLY A 1 99 ? -50.040 45.904 -74.430 1.00 28.37 235 GLY A O 1
ATOM 632 N N . SER A 1 100 ? -49.159 44.101 -75.435 1.00 32.28 236 SER A N 1
ATOM 633 C CA . SER A 1 100 ? -48.762 44.852 -76.632 1.00 27.65 236 SER A CA 1
ATOM 634 C C . SER A 1 100 ? -49.994 45.333 -77.415 1.00 30.25 236 SER A C 1
ATOM 635 O O . SER A 1 100 ? -50.993 44.623 -77.515 1.00 29.46 236 SER A O 1
ATOM 638 N N . ARG A 1 101 ? -49.929 46.544 -77.961 1.00 24.83 237 ARG A N 1
ATOM 639 C CA . ARG A 1 101 ? -51.026 47.051 -78.793 1.00 30.94 237 ARG A CA 1
ATOM 640 C C . ARG A 1 101 ? -50.555 47.286 -80.223 1.00 38.03 237 ARG A C 1
ATOM 641 O O . ARG A 1 101 ? -49.425 47.730 -80.444 1.00 31.21 237 ARG A O 1
ATOM 649 N N . HIS A 1 102 ? -51.420 46.999 -81.192 1.00 38.33 238 HIS A N 1
ATOM 650 C CA . HIS A 1 102 ? -51.111 47.316 -82.588 1.00 35.45 238 HIS A CA 1
ATOM 651 C C . HIS A 1 102 ? -50.872 48.813 -82.732 1.00 29.88 238 HIS A C 1
ATOM 652 O O . HIS A 1 102 ? -51.616 49.610 -82.171 1.00 30.69 238 HIS A O 1
ATOM 659 N N . ILE A 1 103 ? -49.819 49.183 -83.467 1.00 26.08 239 ILE A N 1
ATOM 660 C CA . ILE A 1 103 ? -49.487 50.581 -83.739 1.00 22.88 239 ILE A CA 1
ATOM 661 C C . ILE A 1 103 ? -50.712 51.421 -84.157 1.00 26.89 239 ILE A C 1
ATOM 662 O O . ILE A 1 103 ? -50.924 52.518 -83.649 1.00 31.00 239 ILE A O 1
ATOM 667 N N . ALA A 1 104 ? -51.518 50.894 -85.065 1.00 25.95 240 ALA A N 1
ATOM 668 C CA . ALA A 1 104 ? -52.638 51.667 -85.624 1.00 31.22 240 ALA A CA 1
ATOM 669 C C . ALA A 1 104 ? -53.725 51.927 -84.563 1.00 33.36 240 ALA A C 1
ATOM 670 O O . ALA A 1 104 ? -54.368 52.986 -84.548 1.00 24.90 240 ALA A O 1
ATOM 672 N N . GLU A 1 105 ? -53.910 50.966 -83.658 1.00 29.47 241 GLU A N 1
ATOM 673 C CA . GLU A 1 105 ? -54.876 51.144 -82.573 1.00 31.24 241 GLU A CA 1
ATOM 674 C C . GLU A 1 105 ? -54.382 52.216 -81.608 1.00 33.03 241 GLU A C 1
ATOM 675 O O . GLU A 1 105 ? -55.150 53.051 -81.127 1.00 31.54 241 GLU A O 1
ATOM 681 N N . PHE A 1 106 ? -53.081 52.197 -81.342 1.00 31.05 242 PHE A N 1
ATOM 682 C CA . PHE A 1 106 ? -52.471 53.196 -80.476 1.00 28.98 242 PHE A CA 1
ATOM 683 C C . PHE A 1 106 ? -52.581 54.602 -81.073 1.00 28.97 242 PHE A C 1
ATOM 684 O O . PHE A 1 106 ? -52.959 55.545 -80.385 1.00 35.83 242 PHE A O 1
ATOM 692 N N . VAL A 1 107 ? -52.226 54.761 -82.342 1.00 26.31 243 VAL A N 1
ATOM 693 C CA . VAL A 1 107 ? -52.282 56.094 -82.937 1.00 25.58 243 VAL A CA 1
ATOM 694 C C . VAL A 1 107 ? -53.734 56.576 -83.037 1.00 33.06 243 VAL A C 1
ATOM 695 O O . VAL A 1 107 ? -53.991 57.765 -82.862 1.00 30.67 243 VAL A O 1
ATOM 699 N N . ALA A 1 108 ? -54.682 55.657 -83.241 1.00 32.18 244 ALA A N 1
ATOM 700 C CA . ALA A 1 108 ? -56.098 56.049 -83.261 1.00 32.67 244 ALA A CA 1
ATOM 701 C C . ALA A 1 108 ? -56.609 56.458 -81.876 1.00 32.58 244 ALA A C 1
ATOM 702 O O . ALA A 1 108 ? -57.402 57.387 -81.757 1.00 34.09 244 ALA A O 1
ATOM 704 N N . SER A 1 109 ? -56.152 55.792 -80.819 1.00 30.80 245 SER A N 1
ATOM 705 C CA . SER A 1 109 ? -56.870 55.946 -79.561 1.00 34.55 245 SER A CA 1
ATOM 706 C C . SER A 1 109 ? -56.114 56.558 -78.383 1.00 35.93 245 SER A C 1
ATOM 707 O O . SER A 1 109 ? -56.739 56.963 -77.406 1.00 36.68 245 SER A O 1
ATOM 710 N N . ALA A 1 110 ? -54.788 56.631 -78.451 1.00 35.86 246 ALA A N 1
ATOM 711 C CA . ALA A 1 110 ? -54.026 57.087 -77.290 1.00 31.25 246 ALA A CA 1
ATOM 712 C C . ALA A 1 110 ? -54.281 58.562 -77.003 1.00 31.06 246 ALA A C 1
ATOM 713 O O . ALA A 1 110 ? -54.508 59.346 -77.923 1.00 33.36 246 ALA A O 1
ATOM 715 N N . ARG A 1 111 ? -54.271 58.925 -75.725 1.00 34.19 247 ARG A N 1
ATOM 716 C CA . ARG A 1 111 ? -54.273 60.328 -75.307 1.00 37.43 247 ARG A CA 1
ATOM 717 C C . ARG A 1 111 ? -53.123 61.098 -75.946 1.00 38.87 247 ARG A C 1
ATOM 718 O O . ARG A 1 111 ? -52.057 60.526 -76.192 1.00 37.88 247 ARG A O 1
ATOM 726 N N . PRO A 1 112 ? -53.306 62.410 -76.163 1.00 39.07 248 PRO A N 1
ATOM 727 C CA . PRO A 1 112 ? -52.174 63.200 -76.648 1.00 35.27 248 PRO A CA 1
ATOM 728 C C . PRO A 1 112 ? -51.062 63.180 -75.622 1.00 37.35 248 PRO A C 1
ATOM 729 O O . PRO A 1 112 ? -51.300 63.045 -74.428 1.00 39.61 248 PRO A O 1
ATOM 733 N N . GLY A 1 113 ? -49.835 63.296 -76.087 1.00 30.09 249 GLY A N 1
ATOM 734 C CA . GLY A 1 113 ? -48.723 63.313 -75.172 1.00 33.41 249 GLY A CA 1
ATOM 735 C C . GLY A 1 113 ? -47.479 62.789 -75.842 1.00 32.53 249 GLY A C 1
ATOM 736 O O . GLY A 1 113 ? -47.434 62.613 -77.066 1.00 29.14 249 GLY A O 1
ATOM 737 N N . ARG A 1 114 ? -46.479 62.539 -75.008 1.00 33.55 250 ARG A N 1
ATOM 738 C CA . ARG A 1 114 ? -45.176 62.081 -75.433 1.00 28.19 250 ARG A CA 1
ATOM 739 C C . ARG A 1 114 ? -44.985 60.649 -74.927 1.00 32.49 250 ARG A C 1
ATOM 740 O O . ARG A 1 114 ? -45.176 60.373 -73.738 1.00 32.43 250 ARG A O 1
ATOM 748 N N . TYR A 1 115 ? -44.632 59.731 -75.815 1.00 26.89 251 TYR A N 1
ATOM 749 C CA . TYR A 1 115 ? -44.484 58.329 -75.419 1.00 28.14 251 TYR A CA 1
ATOM 750 C C . TYR A 1 115 ? -43.123 57.800 -75.848 1.00 30.51 251 TYR A C 1
ATOM 751 O O . TYR A 1 115 ? -42.542 58.304 -76.800 1.00 27.59 251 TYR A O 1
ATOM 760 N N . ARG A 1 116 ? -42.616 56.801 -75.136 1.00 31.14 252 ARG A N 1
ATOM 761 C CA . ARG A 1 116 ? -41.565 55.953 -75.680 1.00 28.85 252 ARG A CA 1
ATOM 762 C C . ARG A 1 116 ? -42.240 54.632 -76.033 1.00 29.53 252 ARG A C 1
ATOM 763 O O . ARG A 1 116 ? -43.306 54.315 -75.501 1.00 30.16 252 ARG A O 1
ATOM 771 N N . ALA A 1 117 ? -41.652 53.876 -76.947 1.00 27.21 253 ALA A N 1
ATOM 772 C CA . ALA A 1 117 ? -42.219 52.592 -77.325 1.00 27.12 253 ALA A CA 1
ATOM 773 C C . ALA A 1 117 ? -41.137 51.576 -77.628 1.00 26.29 253 ALA A C 1
ATOM 774 O O . ALA A 1 117 ? -40.041 51.936 -78.050 1.00 29.39 253 ALA A O 1
ATOM 776 N N . VAL A 1 118 ? -41.456 50.306 -77.420 1.00 21.12 254 VAL A N 1
ATOM 777 C CA . VAL A 1 118 ? -40.705 49.250 -78.075 1.00 25.04 254 VAL A CA 1
ATOM 778 C C . VAL A 1 118 ? -41.668 48.656 -79.087 1.00 27.50 254 VAL A C 1
ATOM 779 O O . VAL A 1 118 ? -42.813 48.313 -78.756 1.00 28.49 254 VAL A O 1
ATOM 783 N N . ILE A 1 119 ? -41.216 48.580 -80.330 1.00 25.98 255 ILE A N 1
ATOM 784 C CA . ILE A 1 119 ? -42.056 48.159 -81.436 1.00 24.05 255 ILE A CA 1
ATOM 785 C C . ILE A 1 119 ? -41.597 46.838 -82.013 1.00 28.76 255 ILE A C 1
ATOM 786 O O . ILE A 1 119 ? -40.485 46.719 -82.551 1.00 25.39 255 ILE A O 1
ATOM 791 N N . ASP A 1 120 ? -42.475 45.851 -81.915 1.00 28.02 256 ASP A N 1
ATOM 792 C CA . ASP A 1 120 ? -42.202 44.504 -82.402 1.00 28.01 256 ASP A CA 1
ATOM 793 C C . ASP A 1 120 ? -42.778 44.340 -83.813 1.00 26.67 256 ASP A C 1
ATOM 794 O O . ASP A 1 120 ? -43.974 44.518 -84.024 1.00 23.69 256 ASP A O 1
ATOM 799 N N . ASP A 1 121 ? -41.916 44.055 -84.790 1.00 25.17 257 ASP A N 1
ATOM 800 C CA . ASP A 1 121 ? -42.372 44.002 -86.180 1.00 29.82 257 ASP A CA 1
ATOM 801 C C . ASP A 1 121 ? -42.727 42.589 -86.585 1.00 32.11 257 ASP A C 1
ATOM 802 O O . ASP A 1 121 ? -42.983 42.320 -87.755 1.00 34.83 257 ASP A O 1
ATOM 807 N N . GLY A 1 122 ? -42.714 41.686 -85.612 1.00 28.94 258 GLY A N 1
ATOM 808 C CA . GLY A 1 122 ? -42.984 40.284 -85.867 1.00 30.81 258 GLY A CA 1
ATOM 809 C C . GLY A 1 122 ? -41.735 39.427 -85.705 1.00 34.25 258 GLY A C 1
ATOM 810 O O . GLY A 1 122 ? -41.817 38.264 -85.316 1.00 35.59 258 GLY A O 1
ATOM 811 N N . SER A 1 123 ? -40.576 40.001 -86.016 1.00 33.98 259 SER A N 1
ATOM 812 C CA . SER A 1 123 ? -39.315 39.257 -85.953 1.00 41.67 259 SER A CA 1
ATOM 813 C C . SER A 1 123 ? -38.240 40.014 -85.167 1.00 36.26 259 SER A C 1
ATOM 814 O O . SER A 1 123 ? -37.259 39.434 -84.703 1.00 32.86 259 SER A O 1
ATOM 817 N N . HIS A 1 124 ? -38.444 41.316 -85.013 1.00 34.24 260 HIS A N 1
ATOM 818 C CA . HIS A 1 124 ? -37.421 42.203 -84.480 1.00 30.33 260 HIS A CA 1
ATOM 819 C C . HIS A 1 124 ? -38.064 43.352 -83.722 1.00 35.61 260 HIS A C 1
ATOM 820 O O . HIS A 1 124 ? -39.126 43.853 -84.132 1.00 32.63 260 HIS A O 1
ATOM 827 N N . THR A 1 125 ? -37.420 43.783 -82.642 1.00 26.00 261 THR A N 1
ATOM 828 C CA . THR A 1 125 ? -37.914 44.880 -81.822 1.00 27.35 261 THR A CA 1
ATOM 829 C C . THR A 1 125 ? -37.015 46.123 -81.889 1.00 28.42 261 THR A C 1
ATOM 830 O O . THR A 1 125 ? -35.793 46.030 -81.799 1.00 31.59 261 THR A O 1
ATOM 834 N N . ARG A 1 126 ? -37.639 47.282 -82.088 1.00 24.80 262 ARG A N 1
ATOM 835 C CA . ARG A 1 126 ? -36.941 48.558 -82.170 1.00 23.16 262 ARG A CA 1
ATOM 836 C C . ARG A 1 126 ? -37.421 49.513 -81.095 1.00 24.98 262 ARG A C 1
ATOM 837 O O . ARG A 1 126 ? -38.429 49.254 -80.436 1.00 26.91 262 ARG A O 1
ATOM 845 N N . ALA A 1 127 ? -36.689 50.606 -80.895 1.00 21.95 263 ALA A N 1
ATOM 846 C CA . ALA A 1 127 ? -37.128 51.635 -79.960 1.00 20.73 263 ALA A CA 1
ATOM 847 C C . ALA A 1 127 ? -37.797 52.779 -80.724 1.00 23.97 263 ALA A C 1
ATOM 848 O O . ALA A 1 127 ? -37.489 52.999 -81.899 1.00 28.97 263 ALA A O 1
ATOM 850 N N . ALA A 1 128 ? -38.695 53.515 -80.074 1.00 22.95 264 ALA A N 1
ATOM 851 C CA . ALA A 1 128 ? -39.273 54.696 -80.719 1.00 23.51 264 ALA A CA 1
ATOM 852 C C . ALA A 1 128 ? -39.634 55.766 -79.714 1.00 26.59 264 ALA A C 1
ATOM 853 O O . ALA A 1 128 ? -39.967 55.478 -78.554 1.00 28.80 264 ALA A O 1
ATOM 855 N N . ASP A 1 129 ? -39.528 57.008 -80.155 1.00 22.47 265 ASP A N 1
ATOM 856 C CA . ASP A 1 129 ? -39.998 58.163 -79.412 1.00 25.99 265 ASP A CA 1
ATOM 857 C C . ASP A 1 129 ? -41.161 58.785 -80.208 1.00 31.17 265 ASP A C 1
ATOM 858 O O . ASP A 1 129 ? -40.976 59.204 -81.343 1.00 28.07 265 ASP A O 1
ATOM 863 N N . ILE A 1 130 ? -42.350 58.812 -79.606 1.00 27.83 266 ILE A N 1
ATOM 864 C CA . ILE A 1 130 ? -43.578 59.215 -80.289 1.00 28.62 266 ILE A CA 1
ATOM 865 C C . ILE A 1 130 ? -44.165 60.485 -79.689 1.00 33.23 266 ILE A C 1
ATOM 866 O O . ILE A 1 130 ? -44.210 60.642 -78.469 1.00 26.09 266 ILE A O 1
ATOM 871 N N . ARG A 1 131 ? -44.596 61.401 -80.548 1.00 26.98 267 ARG A N 1
ATOM 872 C CA . ARG A 1 131 ? -45.286 62.584 -80.094 1.00 29.73 267 ARG A CA 1
ATOM 873 C C . ARG A 1 131 ? -46.648 62.603 -80.754 1.00 28.51 267 ARG A C 1
ATOM 874 O O . ARG A 1 131 ? -46.745 62.547 -81.974 1.00 28.56 267 ARG A O 1
ATOM 882 N N . LYS A 1 132 ? -47.698 62.612 -79.945 1.00 27.70 268 LYS A N 1
ATOM 883 C CA . LYS A 1 132 ? -49.045 62.721 -80.499 1.00 35.54 268 LYS A CA 1
ATOM 884 C C . LYS A 1 132 ? -49.747 63.968 -79.989 1.00 31.16 268 LYS A C 1
ATOM 885 O O . LYS A 1 132 ? -49.766 64.224 -78.788 1.00 34.18 268 LYS A O 1
ATOM 891 N N . ASP A 1 133 ? -50.330 64.745 -80.894 1.00 29.59 269 ASP A N 1
ATOM 892 C CA . ASP A 1 133 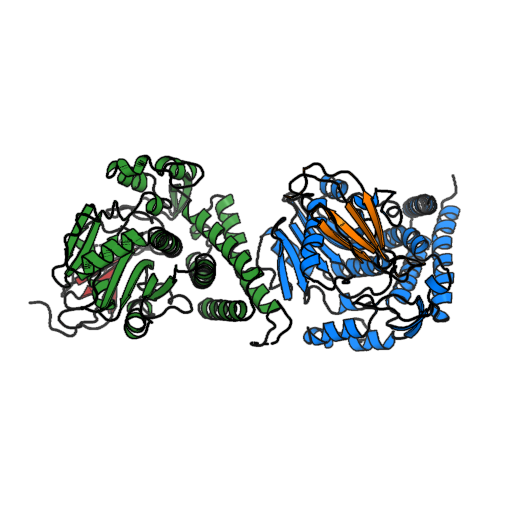? -51.209 65.820 -80.467 1.00 33.00 269 ASP A CA 1
ATOM 893 C C . ASP A 1 133 ? -52.310 66.030 -81.484 1.00 30.47 269 ASP A C 1
ATOM 894 O O . ASP A 1 133 ? -52.473 65.238 -82.423 1.00 36.76 269 ASP A O 1
ATOM 899 N N . ALA A 1 134 ? -53.071 67.096 -81.289 1.00 34.33 270 ALA A N 1
ATOM 900 C CA . ALA A 1 134 ? -54.237 67.358 -82.120 1.00 39.13 270 ALA A CA 1
ATOM 901 C C . ALA A 1 134 ? -53.863 67.582 -83.571 1.00 37.10 270 ALA A C 1
ATOM 902 O O . ALA A 1 134 ? -54.703 67.431 -84.455 1.00 39.91 270 ALA A O 1
ATOM 904 N N . SER A 1 135 ? -52.621 67.977 -83.834 1.00 35.70 271 SER A N 1
ATOM 905 C CA . SER A 1 135 ? -52.251 68.237 -85.217 1.00 41.57 271 SER A CA 1
ATOM 906 C C . SER A 1 135 ? -51.632 66.995 -85.868 1.00 40.56 271 SER A C 1
ATOM 907 O O . SER A 1 135 ? -51.411 66.968 -87.072 1.00 43.72 271 SER A O 1
ATOM 910 N N . GLY A 1 136 ? -51.379 65.953 -85.084 1.00 33.93 272 GLY A N 1
ATOM 911 C CA . GLY A 1 136 ? -50.947 64.711 -85.687 1.00 28.94 272 GLY A CA 1
ATOM 912 C C . GLY A 1 136 ? -49.961 63.927 -84.839 1.00 34.97 272 GLY A C 1
ATOM 913 O O . GLY A 1 136 ? -49.692 64.285 -83.694 1.00 33.52 272 GLY A O 1
ATOM 914 N N . THR A 1 137 ? -49.429 62.857 -85.422 1.00 37.20 273 THR A N 1
ATOM 915 C CA . THR A 1 137 ? -48.445 62.003 -84.770 1.00 36.13 273 THR A CA 1
ATOM 916 C C . THR A 1 137 ? -47.110 62.022 -85.502 1.00 35.65 273 THR A C 1
ATOM 917 O O . THR A 1 137 ? -47.063 61.972 -86.733 1.00 32.52 273 THR A O 1
ATOM 921 N N . SER A 1 138 ? -46.022 62.111 -84.744 1.00 29.99 274 SER A N 1
ATOM 922 C CA . SER A 1 138 ? -44.691 61.928 -85.322 1.00 30.90 274 SER A CA 1
ATOM 923 C C . SER A 1 138 ? -43.926 60.870 -84.531 1.00 30.81 274 SER A C 1
ATOM 924 O O . SER A 1 138 ? -44.130 60.726 -83.324 1.00 25.68 274 SER A O 1
ATOM 927 N N . VAL A 1 139 ? -43.073 60.114 -85.215 1.00 26.19 275 VAL A N 1
ATOM 928 C CA . VAL A 1 139 ? -42.303 59.088 -84.530 1.00 26.48 275 VAL A CA 1
ATOM 929 C C . VAL A 1 139 ? -40.875 59.068 -85.027 1.00 28.52 275 VAL A C 1
ATOM 930 O O . VAL A 1 139 ? -40.605 59.201 -86.228 1.00 26.57 275 VAL A O 1
ATOM 934 N N . ILE A 1 140 ? -39.963 58.945 -84.069 1.00 26.93 276 ILE A N 1
ATOM 935 C CA . ILE A 1 140 ? -38.564 58.737 -84.344 1.00 24.01 276 ILE A CA 1
ATOM 936 C C . ILE A 1 140 ? -38.196 57.327 -83.900 1.00 27.92 276 ILE A C 1
ATOM 937 O O . ILE A 1 140 ? -38.244 57.025 -82.702 1.00 29.17 276 ILE A O 1
ATOM 942 N N . VAL A 1 141 ? -37.899 56.472 -84.870 1.00 22.24 277 VAL A N 1
ATOM 943 C CA . VAL A 1 141 ? -37.583 55.075 -84.636 1.00 26.91 277 VAL A CA 1
ATOM 944 C C . VAL A 1 141 ? -36.074 54.856 -84.660 1.00 31.48 277 VAL A C 1
ATOM 945 O O . VAL A 1 141 ? -35.381 55.289 -85.597 1.00 27.23 277 VAL A O 1
ATOM 949 N N . VAL A 1 142 ? -35.558 54.245 -83.598 1.00 25.10 278 VAL A N 1
ATOM 950 C CA . VAL A 1 142 ? -34.154 53.863 -83.535 1.00 18.77 278 VAL A CA 1
ATOM 951 C C . VAL A 1 142 ? -34.041 52.338 -83.461 1.00 28.43 278 VAL A C 1
ATOM 952 O O . VAL A 1 142 ? -34.534 51.711 -82.523 1.00 26.48 278 VAL A O 1
ATOM 956 N N . ASP A 1 143 ? -33.455 51.755 -84.499 1.00 21.13 279 ASP A N 1
ATOM 957 C CA . ASP A 1 143 ? -33.276 50.309 -84.648 1.00 18.73 279 ASP A CA 1
ATOM 958 C C . ASP A 1 143 ? -31.869 49.947 -84.208 1.00 24.66 279 ASP A C 1
ATOM 959 O O . ASP A 1 143 ? -30.892 50.465 -84.783 1.00 32.71 279 ASP A O 1
ATOM 964 N N . PRO A 1 144 ? -31.735 49.077 -83.182 1.00 22.46 280 PRO A N 1
ATOM 965 C CA . PRO A 1 144 ? -30.389 48.750 -82.694 1.00 22.72 280 PRO A CA 1
ATOM 966 C C . PRO A 1 144 ? -29.631 47.828 -83.639 1.00 23.28 280 PRO A C 1
ATOM 967 O O . PRO A 1 144 ? -28.487 47.470 -83.364 1.00 25.46 280 PRO A O 1
ATOM 971 N N . LEU A 1 145 ? -30.289 47.385 -84.699 1.00 23.72 281 LEU A N 1
ATOM 972 C CA . LEU A 1 145 ? -29.675 46.454 -85.621 1.00 27.07 281 LEU A CA 1
ATOM 973 C C . LEU A 1 145 ? -29.424 47.140 -86.948 1.00 34.19 281 LEU A C 1
ATOM 974 O O . LEU A 1 145 ? -30.323 47.772 -87.508 1.00 36.62 281 LEU A O 1
ATOM 979 N N . ARG A 1 146 ? -28.271 46.969 -87.537 1.00 33.15 282 ARG A N 1
ATOM 980 C CA . ARG A 1 146 ? -27.945 47.503 -88.859 1.00 28.72 282 ARG A CA 1
ATOM 981 C C . ARG A 1 146 ? -27.216 46.426 -89.618 1.00 31.36 282 ARG A C 1
ATOM 982 O O . ARG A 1 146 ? -26.041 46.394 -89.675 1.00 34.02 282 ARG A O 1
ATOM 990 N N . LYS A 1 147 ? -27.992 45.535 -90.191 1.00 34.54 283 LYS A N 1
ATOM 991 C CA . LYS A 1 147 ? -27.475 44.312 -90.780 1.00 32.49 283 LYS A CA 1
ATOM 992 C C . LYS A 1 147 ? -27.458 44.338 -92.314 1.00 36.71 283 LYS A C 1
ATOM 993 O O . LYS A 1 147 ? -26.774 43.528 -92.937 1.00 43.80 283 LYS A O 1
ATOM 999 N N . GLU A 1 148 ? -28.195 45.264 -92.926 1.00 32.26 284 GLU A N 1
ATOM 1000 C CA . GLU A 1 148 ? -28.208 45.353 -94.385 1.00 32.33 284 GLU A CA 1
ATOM 1001 C C . GLU A 1 148 ? -26.843 45.790 -94.944 1.00 40.70 284 GLU A C 1
ATOM 1002 O O . GLU A 1 148 ? -26.258 46.773 -94.484 1.00 40.66 284 GLU A O 1
ATOM 1008 N N . LYS A 1 149 ? -26.318 45.041 -95.911 1.00 45.17 285 LYS A N 1
ATOM 1009 C CA . LYS A 1 149 ? -25.089 45.453 -96.591 1.00 53.02 285 LYS A CA 1
ATOM 1010 C C . LYS A 1 149 ? -25.378 46.682 -97.447 1.00 55.34 285 LYS A C 1
ATOM 1011 O O . LYS A 1 149 ? -24.613 47.647 -97.458 1.00 55.21 285 LYS A O 1
ATOM 1013 N N . ASP A 1 150 ? -26.511 46.643 -98.141 1.00 51.97 286 ASP A N 1
ATOM 1014 C CA . ASP A 1 150 ? -26.928 47.731 -99.019 1.00 50.54 286 ASP A CA 1
ATOM 1015 C C . ASP A 1 150 ? -27.837 48.711 -98.267 1.00 46.48 286 ASP A C 1
ATOM 1016 O O . ASP A 1 150 ? -29.011 48.431 -98.033 1.00 41.38 286 ASP A O 1
ATOM 1021 N N . GLU A 1 151 ? -27.277 49.863 -97.907 1.00 45.32 287 GLU A N 1
ATOM 1022 C CA . GLU A 1 151 ? -27.988 50.902 -97.161 1.00 52.66 287 GLU A CA 1
ATOM 1023 C C . GLU A 1 151 ? -29.290 51.384 -97.818 1.00 46.48 287 GLU A C 1
ATOM 1024 O O . GLU A 1 151 ? -30.229 51.786 -97.126 1.00 44.22 287 GLU A O 1
ATOM 1030 N N . SER A 1 152 ? -29.363 51.335 -99.144 1.00 38.52 288 SER A N 1
ATOM 1031 C CA . SER A 1 152 ? -30.598 51.739 -99.817 1.00 40.37 288 SER A CA 1
ATOM 1032 C C . SER A 1 152 ? -31.784 50.890 -99.336 1.00 39.89 288 SER A C 1
ATOM 1033 O O . SER A 1 152 ? -32.931 51.338 -99.385 1.00 45.36 288 SER A O 1
ATOM 1036 N N . ALA A 1 153 ? -31.499 49.691 -98.820 1.00 41.90 289 ALA A N 1
ATOM 1037 C CA . ALA A 1 153 ? -32.542 48.815 -98.276 1.00 40.56 289 ALA A CA 1
ATOM 1038 C C . ALA A 1 153 ? -33.387 49.519 -97.228 1.00 38.35 289 ALA A C 1
ATOM 1039 O O . ALA A 1 153 ? -34.591 49.270 -97.121 1.00 35.14 289 ALA A O 1
ATOM 1041 N N . TYR A 1 154 ? -32.764 50.403 -96.459 1.00 33.66 290 TYR A N 1
ATOM 1042 C CA . TYR A 1 154 ? -33.466 51.003 -95.336 1.00 28.88 290 TYR A CA 1
ATOM 1043 C C . TYR A 1 154 ? -34.578 51.969 -95.786 1.00 28.60 290 TYR A C 1
ATOM 1044 O O . TYR A 1 154 ? -35.500 52.277 -95.009 1.00 28.04 290 TYR A O 1
ATOM 1053 N N . VAL A 1 155 ? -34.518 52.406 -97.041 1.00 28.60 291 VAL A N 1
ATOM 1054 C CA . VAL A 1 155 ? -35.622 53.204 -97.587 1.00 32.84 291 VAL A CA 1
ATOM 1055 C C . VAL A 1 155 ? -36.891 52.398 -97.375 1.00 33.21 291 VAL A C 1
ATOM 1056 O O . VAL A 1 155 ? -37.874 52.893 -96.806 1.00 35.49 291 VAL A O 1
ATOM 1060 N N . ASP A 1 156 ? -36.823 51.121 -97.751 1.00 31.94 292 ASP A N 1
ATOM 1061 C CA . ASP A 1 156 ? -37.965 50.233 -97.610 1.00 34.43 292 ASP A CA 1
ATOM 1062 C C . ASP A 1 156 ? -38.416 50.192 -96.144 1.00 34.82 292 ASP A C 1
ATOM 1063 O O . ASP A 1 156 ? -39.594 50.400 -95.845 1.00 33.91 292 ASP A O 1
ATOM 1068 N N . TYR A 1 157 ? -37.460 49.975 -95.236 1.00 33.11 293 TYR A N 1
ATOM 1069 C CA . TYR A 1 157 ? -37.793 49.828 -93.823 1.00 30.85 293 TYR A CA 1
ATOM 1070 C C . TYR A 1 157 ? -38.517 51.083 -93.365 1.00 27.75 293 TYR A C 1
ATOM 1071 O O . TYR A 1 157 ? -39.553 51.012 -92.694 1.00 31.29 293 TYR A O 1
ATOM 1080 N N . ALA A 1 158 ? -38.001 52.238 -93.782 1.00 32.75 294 ALA A N 1
ATOM 1081 C CA . ALA A 1 158 ? -38.546 53.486 -93.280 1.00 31.00 294 ALA A CA 1
ATOM 1082 C C . ALA A 1 158 ? -39.994 53.565 -93.751 1.00 30.20 294 ALA A C 1
ATOM 1083 O O . ALA A 1 158 ? -40.913 53.810 -92.956 1.00 31.20 294 ALA A O 1
ATOM 1085 N N . ASP A 1 159 ? -40.190 53.254 -95.030 1.00 26.88 295 ASP A N 1
ATOM 1086 C CA . ASP A 1 159 ? -41.525 53.316 -95.613 1.00 33.35 295 ASP A CA 1
ATOM 1087 C C . ASP A 1 159 ? -42.446 52.374 -94.839 1.00 35.54 295 ASP A C 1
ATOM 1088 O O . ASP A 1 159 ? -43.587 52.736 -94.496 1.00 34.54 295 ASP A O 1
ATOM 1093 N N . ASN A 1 160 ? -41.928 51.183 -94.521 1.00 32.38 296 ASN A N 1
ATOM 1094 C CA . ASN A 1 160 ? -42.743 50.193 -93.807 1.00 31.76 296 ASN A CA 1
ATOM 1095 C C . ASN A 1 160 ? -43.238 50.778 -92.504 1.00 26.34 296 ASN A C 1
ATOM 1096 O O . ASN A 1 160 ? -44.442 50.729 -92.217 1.00 33.01 296 ASN A O 1
ATOM 1101 N N . VAL A 1 161 ? -42.350 51.409 -91.738 1.00 29.01 297 VAL A N 1
ATOM 1102 C CA . VAL A 1 161 ? -42.802 51.794 -90.411 1.00 34.96 297 VAL A CA 1
ATOM 1103 C C . VAL A 1 161 ? -43.790 52.931 -90.623 1.00 34.89 297 VAL A C 1
ATOM 1104 O O . VAL A 1 161 ? -44.856 52.966 -89.982 1.00 29.79 297 VAL A O 1
ATOM 1108 N N . ASN A 1 162 ? -43.511 53.776 -91.620 1.00 33.68 298 ASN A N 1
ATOM 1109 C CA . ASN A 1 162 ? -44.375 54.926 -91.832 1.00 31.46 298 ASN A CA 1
ATOM 1110 C C . ASN A 1 162 ? -45.756 54.427 -92.193 1.00 32.29 298 ASN A C 1
ATOM 1111 O O . ASN A 1 162 ? -46.760 54.947 -91.685 1.00 34.52 298 ASN A O 1
ATOM 1116 N N . MET A 1 163 ? -45.847 53.389 -93.022 1.00 34.55 299 MET A N 1
ATOM 1117 C CA . MET A 1 163 ? -47.198 53.131 -93.499 1.00 34.34 299 MET A CA 1
ATOM 1118 C C . MET A 1 163 ? -47.992 52.427 -92.402 1.00 38.90 299 MET A C 1
ATOM 1119 O O . MET A 1 163 ? -49.213 52.405 -92.446 1.00 42.51 299 MET A O 1
ATOM 1124 N N . GLU A 1 164 ? -47.317 51.945 -91.360 1.00 37.90 300 GLU A N 1
ATOM 1125 C CA . GLU A 1 164 ? -48.083 51.349 -90.271 1.00 40.82 300 GLU A CA 1
ATOM 1126 C C . GLU A 1 164 ? -48.554 52.431 -89.309 1.00 31.70 300 GLU A C 1
ATOM 1127 O O . GLU A 1 164 ? -49.612 52.291 -88.698 1.00 32.06 300 GLU A O 1
ATOM 1133 N N . PHE A 1 165 ? -47.816 53.537 -89.217 1.00 29.28 301 PHE A N 1
ATOM 1134 C CA . PHE A 1 165 ? -48.277 54.653 -88.384 1.00 29.54 301 PHE A CA 1
ATOM 1135 C C . PHE A 1 165 ? -49.316 55.499 -89.133 1.00 35.70 301 PHE A C 1
ATOM 1136 O O . PHE A 1 165 ? -50.006 56.325 -88.539 1.00 37.87 301 PHE A O 1
ATOM 1144 N N . GLY A 1 166 ? -49.416 55.281 -90.439 1.00 36.45 302 GLY A N 1
ATOM 1145 C CA . GLY A 1 166 ? -50.324 56.044 -91.282 1.00 33.73 302 GLY A CA 1
ATOM 1146 C C . GLY A 1 166 ? -49.581 57.077 -92.115 1.00 35.92 302 GLY A C 1
ATOM 1147 O O . GLY A 1 166 ? -48.708 57.777 -91.604 1.00 36.55 302 GLY A O 1
ATOM 1148 N N . GLU A 1 167 ? -49.950 57.181 -93.392 1.00 39.12 303 GLU A N 1
ATOM 1149 C CA . GLU A 1 167 ? -49.371 58.147 -94.331 1.00 39.58 303 GLU A CA 1
ATOM 1150 C C . GLU A 1 167 ? -49.121 59.537 -93.773 1.00 35.21 303 GLU A C 1
ATOM 1151 O O . GLU A 1 167 ? -48.163 60.198 -94.160 1.00 40.22 303 GLU A O 1
ATOM 1157 N N . HIS A 1 168 ? -50.014 60.015 -92.917 1.00 35.60 304 HIS A N 1
ATOM 1158 C CA . HIS A 1 168 ? -49.917 61.407 -92.504 1.00 41.78 304 HIS A CA 1
ATOM 1159 C C . HIS A 1 168 ? -49.060 61.594 -91.263 1.00 38.32 304 HIS A C 1
ATOM 1160 O O . HIS A 1 168 ? -48.742 62.720 -90.878 1.00 35.17 304 HIS A O 1
ATOM 1167 N N . ALA A 1 169 ? -48.659 60.486 -90.657 1.00 32.27 305 ALA A N 1
ATOM 1168 C CA . ALA A 1 169 ? -47.721 60.552 -89.547 1.00 32.91 305 ALA A CA 1
ATOM 1169 C C . ALA A 1 169 ? -46.341 60.875 -90.089 1.00 34.06 305 ALA A C 1
ATOM 1170 O O . ALA A 1 169 ? -45.936 60.390 -91.149 1.00 33.92 305 ALA A O 1
ATOM 1172 N N . LYS A 1 170 ? -45.638 61.744 -89.385 1.00 25.41 306 LYS A N 1
ATOM 1173 C CA . LYS A 1 170 ? -44.278 62.051 -89.778 1.00 24.73 306 LYS A CA 1
ATOM 1174 C C . LYS A 1 170 ? -43.330 61.057 -89.113 1.00 35.26 306 LYS A C 1
ATOM 1175 O O . LYS A 1 170 ? -43.468 60.745 -87.921 1.00 35.58 306 LYS A O 1
ATOM 1181 N N . CYS A 1 171 ? -42.403 60.510 -89.890 1.00 29.75 307 CYS A N 1
ATOM 1182 C CA . CYS A 1 171 ? -41.585 59.410 -89.386 1.00 34.14 307 CYS A CA 1
ATOM 1183 C C . CYS A 1 171 ? -40.122 59.578 -89.727 1.00 33.96 307 CYS A C 1
ATOM 1184 O O . CYS A 1 171 ? -39.791 59.933 -90.862 1.00 29.80 307 CYS A O 1
ATOM 1187 N N . ALA A 1 172 ? -39.259 59.306 -88.748 1.00 26.71 308 ALA A N 1
ATOM 1188 C CA . ALA A 1 172 ? -37.833 59.154 -89.011 1.00 31.22 308 ALA A CA 1
ATOM 1189 C C . ALA A 1 172 ? -37.423 57.744 -88.614 1.00 34.54 308 ALA A C 1
ATOM 1190 O O . ALA A 1 172 ? -37.910 57.194 -87.601 1.00 26.96 308 ALA A O 1
ATOM 1192 N N . PHE A 1 173 ? -36.559 57.146 -89.428 1.00 23.81 309 PHE A N 1
ATOM 1193 C CA . PHE A 1 173 ? -36.078 55.793 -89.155 1.00 26.36 309 PHE A CA 1
ATOM 1194 C C . PHE A 1 173 ? -34.552 55.812 -89.082 1.00 29.88 309 PHE A C 1
ATOM 1195 O O . PHE A 1 173 ? -33.879 56.256 -90.036 1.00 26.42 309 PHE A O 1
ATOM 1203 N N . ILE A 1 174 ? -34.002 55.352 -87.955 1.00 23.91 310 ILE A N 1
ATOM 1204 C CA . ILE A 1 174 ? -32.568 55.468 -87.684 1.00 24.24 310 ILE A CA 1
ATOM 1205 C C . ILE A 1 174 ? -31.944 54.135 -87.288 1.00 27.45 310 ILE A C 1
ATOM 1206 O O . ILE A 1 174 ? -32.010 53.742 -86.119 1.00 25.02 310 ILE A O 1
ATOM 1211 N N . PRO A 1 175 ? -31.365 53.422 -88.261 1.00 28.05 311 PRO A N 1
ATOM 1212 C CA . PRO A 1 175 ? -30.723 52.144 -87.945 1.00 28.73 311 PRO A CA 1
ATOM 1213 C C . PRO A 1 175 ? -29.323 52.374 -87.380 1.00 28.48 311 PRO A C 1
ATOM 1214 O O . PRO A 1 175 ? -28.555 53.137 -87.942 1.00 25.69 311 PRO A O 1
ATOM 1218 N N . VAL A 1 176 ? -29.000 51.703 -86.283 1.00 24.75 312 VAL A N 1
ATOM 1219 C CA . VAL A 1 176 ? -27.716 51.882 -85.621 1.00 26.84 312 VAL A CA 1
ATOM 1220 C C . VAL A 1 176 ? -27.037 50.529 -85.448 1.00 30.21 312 VAL A C 1
ATOM 1221 O O . VAL A 1 176 ? -27.697 49.524 -85.173 1.00 28.24 312 VAL A O 1
ATOM 1225 N N . ASP A 1 177 ? -25.719 50.500 -85.609 1.00 27.20 313 ASP A N 1
ATOM 1226 C CA . ASP A 1 177 ? -24.986 49.242 -85.528 1.00 26.88 313 ASP A CA 1
ATOM 1227 C C . ASP A 1 177 ? -24.623 48.899 -84.077 1.00 29.36 313 ASP A C 1
ATOM 1228 O O . ASP A 1 177 ? -23.507 49.114 -83.640 1.00 31.38 313 ASP A O 1
ATOM 1233 N N . ILE A 1 178 ? -25.598 48.389 -83.326 1.00 31.05 314 ILE A N 1
ATOM 1234 C CA . ILE A 1 178 ? -25.387 48.065 -81.918 1.00 26.92 314 ILE A CA 1
ATOM 1235 C C . ILE A 1 178 ? -25.470 46.554 -81.706 1.00 29.07 314 ILE A C 1
ATOM 1236 O O . ILE A 1 178 ? -24.540 45.925 -81.194 1.00 30.86 314 ILE A O 1
ATOM 1241 N N . GLN A 1 179 ? -26.575 45.979 -82.156 1.00 30.46 315 GLN A N 1
ATOM 1242 C CA . GLN A 1 179 ? -26.859 44.566 -81.968 1.00 30.62 315 GLN A CA 1
ATOM 1243 C C . GLN A 1 179 ? -26.080 43.643 -82.899 1.00 27.18 315 GLN A C 1
ATOM 1244 O O . GLN A 1 179 ? -26.069 43.823 -84.111 1.00 25.80 315 GLN A O 1
ATOM 1250 N N . LYS A 1 180 ? -25.463 42.613 -82.338 1.00 25.26 316 LYS A N 1
ATOM 1251 C CA . LYS A 1 180 ? -24.832 41.618 -83.187 1.00 26.80 316 LYS A CA 1
ATOM 1252 C C . LYS A 1 180 ? -25.451 40.229 -83.034 1.00 35.66 316 LYS A C 1
ATOM 1253 O O . LYS A 1 180 ? -25.330 39.400 -83.931 1.00 38.06 316 LYS A O 1
ATOM 1259 N N . SER A 1 181 ? -26.122 39.987 -81.909 1.00 32.85 317 SER A N 1
ATOM 1260 C CA . SER A 1 181 ? -26.780 38.702 -81.657 1.00 37.97 317 SER A CA 1
ATOM 1261 C C . SER A 1 181 ? -28.172 38.614 -82.267 1.00 40.89 317 SER A C 1
ATOM 1262 O O . SER A 1 181 ? -28.716 39.612 -82.764 1.00 40.13 317 SER A O 1
ATOM 1265 N N . PHE A 1 182 ? -28.770 37.427 -82.207 1.00 37.59 318 PHE A N 1
ATOM 1266 C CA . PHE A 1 182 ? -30.112 37.253 -82.758 1.00 34.92 318 PHE A CA 1
ATOM 1267 C C . PHE A 1 182 ? -31.216 37.581 -81.750 1.00 36.05 318 PHE A C 1
ATOM 1268 O O . PHE A 1 182 ? -32.387 37.638 -82.126 1.00 36.37 318 PHE A O 1
ATOM 1276 N N . PHE A 1 183 ? -30.864 37.826 -80.487 1.00 33.52 319 PHE A N 1
ATOM 1277 C CA . PHE A 1 183 ? -31.902 37.914 -79.446 1.00 34.34 319 PHE A CA 1
ATOM 1278 C C . PHE A 1 183 ? -31.889 39.180 -78.586 1.00 34.87 319 PHE A C 1
ATOM 1279 O O . PHE A 1 183 ? -32.817 39.400 -77.813 1.00 35.53 319 PHE A O 1
ATOM 1287 N N . ASP A 1 184 ? -30.857 40.011 -78.697 1.00 27.96 320 ASP A N 1
ATOM 1288 C CA . ASP A 1 184 ? -30.726 41.134 -77.764 1.00 28.37 320 ASP A CA 1
ATOM 1289 C C . ASP A 1 184 ? -31.550 42.387 -78.098 1.00 25.81 320 ASP A C 1
ATOM 1290 O O . ASP A 1 184 ? -31.499 43.373 -77.368 1.00 27.58 320 ASP A O 1
ATOM 1295 N N . CYS A 1 185 ? -32.314 42.354 -79.182 1.00 28.17 321 CYS A N 1
ATOM 1296 C CA . CYS A 1 185 ? -33.082 43.542 -79.599 1.00 28.23 321 CYS A CA 1
ATOM 1297 C C . CYS A 1 185 ? -34.010 44.114 -78.520 1.00 29.47 321 CYS A C 1
ATOM 1298 O O . CYS A 1 185 ? -34.123 45.335 -78.390 1.00 22.66 321 CYS A O 1
ATOM 1301 N N . ARG A 1 186 ? -34.677 43.256 -77.744 1.00 29.46 322 ARG A N 1
ATOM 1302 C CA . ARG A 1 186 ? -35.644 43.770 -76.778 1.00 26.97 322 ARG A CA 1
ATOM 1303 C C . ARG A 1 186 ? -34.977 44.592 -75.676 1.00 29.09 322 ARG A C 1
ATOM 1304 O O . ARG A 1 186 ? -35.431 45.701 -75.351 1.00 26.28 322 ARG A O 1
ATOM 1312 N N . ILE A 1 187 ? -33.914 44.053 -75.079 1.00 24.72 323 ILE A N 1
ATOM 1313 C CA . ILE A 1 187 ? -33.230 44.793 -74.028 1.00 23.78 323 ILE A CA 1
ATOM 1314 C C . ILE A 1 187 ? -32.536 46.039 -74.578 1.00 22.73 323 ILE A C 1
ATOM 1315 O O . ILE A 1 187 ? -32.572 47.093 -73.945 1.00 25.59 323 ILE A O 1
ATOM 1320 N N . LEU A 1 188 ? -31.902 45.918 -75.749 1.00 22.06 324 LEU A N 1
ATOM 1321 C CA . LEU A 1 188 ? -31.271 47.072 -76.398 1.00 22.74 324 LEU A CA 1
ATOM 1322 C C . LEU A 1 188 ? -32.283 48.193 -76.678 1.00 26.04 324 LEU A C 1
ATOM 1323 O O . LEU A 1 188 ? -31.991 49.375 -76.483 1.00 23.86 324 LEU A O 1
ATOM 1328 N N . SER A 1 189 ? -33.472 47.808 -77.142 1.00 22.16 325 SER A N 1
ATOM 1329 C CA . SER A 1 189 ? -34.531 48.786 -77.446 1.00 24.95 325 SER A CA 1
ATOM 1330 C C . SER A 1 189 ? -35.068 49.440 -76.191 1.00 26.33 325 SER A C 1
ATOM 1331 O O . SER A 1 189 ? -35.340 50.641 -76.173 1.00 25.61 325 SER A O 1
ATOM 1334 N N . LEU A 1 190 ? -35.227 48.643 -75.138 1.00 26.31 326 LEU A N 1
ATOM 1335 C CA . LEU A 1 190 ? -35.619 49.188 -73.854 1.00 26.29 326 LEU A CA 1
ATOM 1336 C C . LEU A 1 190 ? -34.606 50.239 -73.384 1.00 28.80 326 LEU A C 1
ATOM 1337 O O . LEU A 1 190 ? -34.977 51.348 -72.959 1.00 28.91 326 LEU A O 1
ATOM 1342 N N . SER A 1 191 ? -33.319 49.896 -73.486 1.00 29.37 327 SER A N 1
ATOM 1343 C CA . SER A 1 191 ? -32.263 50.823 -73.083 1.00 30.49 327 SER A CA 1
ATOM 1344 C C . SER A 1 191 ? -32.287 52.106 -73.921 1.00 24.79 327 SER A C 1
ATOM 1345 O O . SER A 1 191 ? -32.099 53.213 -73.405 1.00 29.04 327 SER A O 1
ATOM 1348 N N . LEU A 1 192 ? -32.480 51.941 -75.222 1.00 26.54 328 LEU A N 1
ATOM 1349 C CA . LEU A 1 192 ? -32.579 53.090 -76.134 1.00 25.84 328 LEU A CA 1
ATOM 1350 C C . LEU A 1 192 ? -33.743 53.988 -75.739 1.00 30.13 328 LEU A C 1
ATOM 1351 O O . LEU A 1 192 ? -33.629 55.210 -75.782 1.00 30.39 328 LEU A O 1
ATOM 1356 N N . ALA A 1 193 ? -34.862 53.387 -75.338 1.00 26.35 329 ALA A N 1
ATOM 1357 C CA . ALA A 1 193 ? -36.031 54.193 -74.954 1.00 27.94 329 ALA A CA 1
ATOM 1358 C C . ALA A 1 193 ? -35.721 54.994 -73.689 1.00 29.25 329 ALA A C 1
ATOM 1359 O O . ALA A 1 193 ? -36.096 56.170 -73.563 1.00 26.81 329 ALA A O 1
ATOM 1361 N N . LEU A 1 194 ? -35.016 54.359 -72.753 1.00 24.91 330 LEU A N 1
ATOM 1362 C CA . LEU A 1 194 ? -34.617 55.080 -71.550 1.00 26.33 330 LEU A CA 1
ATOM 1363 C C . LEU A 1 194 ? -33.743 56.283 -71.917 1.00 29.17 330 LEU A C 1
ATOM 1364 O O . LEU A 1 194 ? -33.872 57.370 -71.345 1.00 32.08 330 LEU A O 1
ATOM 1369 N N . LYS A 1 195 ? -32.848 56.077 -72.877 1.00 21.58 331 LYS A N 1
ATOM 1370 C CA . LYS A 1 195 ? -31.965 57.167 -73.283 1.00 27.32 331 LYS A CA 1
ATOM 1371 C C . LYS A 1 195 ? -32.732 58.275 -74.022 1.00 32.40 331 LYS A C 1
ATOM 1372 O O . LYS A 1 195 ? -32.359 59.450 -73.955 1.00 35.68 331 LYS A O 1
ATOM 1378 N N . MET A 1 196 ? -33.772 57.895 -74.759 1.00 28.78 332 MET A N 1
ATOM 1379 C CA . MET A 1 196 ? -34.617 58.883 -75.457 1.00 2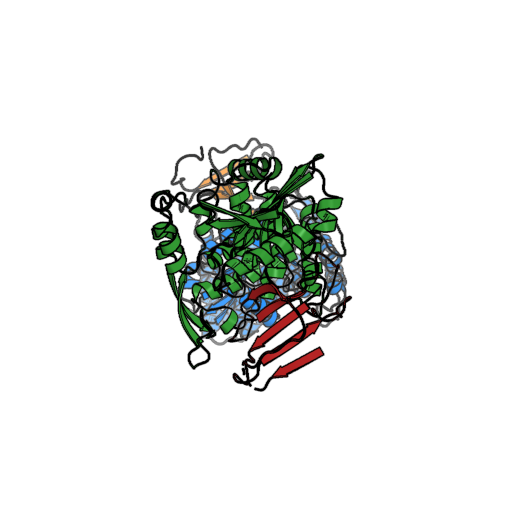8.39 332 MET A CA 1
ATOM 1380 C C . MET A 1 196 ? -35.278 59.791 -74.445 1.00 32.60 332 MET A C 1
ATOM 1381 O O . MET A 1 196 ? -35.254 61.017 -74.571 1.00 36.39 332 MET A O 1
ATOM 1386 N N . HIS A 1 197 ? -35.842 59.172 -73.414 1.00 33.50 333 HIS A N 1
ATOM 1387 C CA . HIS A 1 197 ? -36.407 59.919 -72.300 1.00 32.59 333 HIS A CA 1
ATOM 1388 C C . HIS A 1 197 ? -35.338 60.853 -71.705 1.00 34.95 333 HIS A C 1
ATOM 1389 O O . HIS A 1 197 ? -35.578 62.041 -71.471 1.00 35.60 333 HIS A O 1
ATOM 1396 N N . ASP A 1 198 ? -34.146 60.309 -71.494 1.00 32.51 334 ASP A N 1
ATOM 1397 C CA . ASP A 1 198 ? -33.023 61.085 -70.970 1.00 29.89 334 ASP A CA 1
ATOM 1398 C C . ASP A 1 198 ? -32.689 62.300 -71.859 1.00 34.33 334 ASP A C 1
ATOM 1399 O O . ASP A 1 198 ? -32.343 63.369 -71.366 1.00 34.93 334 ASP A O 1
ATOM 1404 N N . LYS A 1 199 ? -32.807 62.126 -73.170 1.00 29.89 335 LYS A N 1
ATOM 1405 C CA . LYS A 1 199 ? -32.553 63.199 -74.113 1.00 34.53 335 LYS A CA 1
ATOM 1406 C C . LYS A 1 199 ? -33.869 63.724 -74.653 1.00 36.72 335 LYS A C 1
ATOM 1407 O O . LYS A 1 199 ? -33.997 63.962 -75.856 1.00 36.37 335 LYS A O 1
ATOM 1413 N N . ASP A 1 200 ? -34.854 63.863 -73.770 1.00 40.14 336 ASP A N 1
ATOM 1414 C CA . ASP A 1 200 ? -36.217 64.217 -74.177 1.00 37.40 336 ASP A CA 1
ATOM 1415 C C . ASP A 1 200 ? -36.223 65.475 -75.057 1.00 34.33 336 ASP A C 1
ATOM 1416 O O . ASP A 1 200 ? -36.871 65.508 -76.099 1.00 34.62 336 ASP A O 1
ATOM 1421 N N . ASP A 1 201 ? -35.477 66.498 -74.651 1.00 37.34 337 ASP A N 1
ATOM 1422 C CA . ASP A 1 201 ? -35.424 67.758 -75.410 1.00 42.42 337 ASP A CA 1
ATOM 1423 C C . ASP A 1 201 ? -34.914 67.611 -76.839 1.00 42.83 337 ASP A C 1
ATOM 1424 O O . ASP A 1 201 ? -35.453 68.240 -77.754 1.00 39.64 337 ASP A O 1
ATOM 1429 N N . ALA A 1 202 ? -33.863 66.813 -77.030 1.00 37.38 338 ALA A N 1
ATOM 1430 C CA . ALA A 1 202 ? -33.232 66.722 -78.354 1.00 33.73 338 ALA A CA 1
ATOM 1431 C C . ALA A 1 202 ? -34.154 66.003 -79.328 1.00 33.98 338 ALA A C 1
ATOM 1432 O O . ALA A 1 202 ? -34.263 66.362 -80.520 1.00 30.19 338 ALA A O 1
ATOM 1434 N N . PHE A 1 203 ? -34.843 64.988 -78.810 1.00 28.18 339 PHE A N 1
ATOM 1435 C CA . PHE A 1 203 ? -35.788 64.257 -79.631 1.00 27.87 339 PHE A CA 1
ATOM 1436 C C . PHE A 1 203 ? -37.023 65.120 -79.908 1.00 28.37 339 PHE A C 1
ATOM 1437 O O . PHE A 1 203 ? -37.595 65.056 -80.988 1.00 27.46 339 PHE A O 1
ATOM 1445 N N . ALA A 1 204 ? -37.430 65.928 -78.935 1.00 35.62 340 ALA A N 1
ATOM 1446 C CA . ALA A 1 204 ? -38.541 66.863 -79.146 1.00 34.81 340 ALA A CA 1
ATOM 1447 C C . ALA A 1 204 ? -38.204 67.855 -80.265 1.00 37.10 340 ALA A C 1
ATOM 1448 O O . ALA A 1 204 ? -39.049 68.164 -81.122 1.00 31.87 340 ALA A O 1
ATOM 1450 N N . ALA A 1 205 ? -36.959 68.341 -80.259 1.00 36.94 341 ALA A N 1
ATOM 1451 C CA . ALA A 1 205 ? -36.496 69.247 -81.303 1.00 33.70 341 ALA A CA 1
ATOM 1452 C C . ALA A 1 205 ? -36.582 68.575 -82.676 1.00 33.05 341 ALA A C 1
ATOM 1453 O O . ALA A 1 205 ? -37.074 69.169 -83.653 1.00 33.85 341 ALA A O 1
ATOM 1455 N N . PHE A 1 206 ? -36.142 67.323 -82.748 1.00 30.39 342 PHE A N 1
ATOM 1456 C CA . PHE A 1 206 ? -36.270 66.591 -84.011 1.00 29.20 342 PHE A CA 1
ATOM 1457 C C . PHE A 1 206 ? -37.731 66.380 -84.441 1.00 34.00 342 PHE A C 1
ATOM 1458 O O . PHE A 1 206 ? -38.058 66.528 -85.627 1.00 31.64 342 PHE A O 1
ATOM 1466 N N . HIS A 1 207 ? -38.615 66.055 -83.487 1.00 29.52 343 HIS A N 1
ATOM 1467 C CA . HIS A 1 207 ? -40.037 65.940 -83.775 1.00 21.43 343 HIS A CA 1
ATOM 1468 C C . HIS A 1 207 ? -40.565 67.229 -84.422 1.00 32.97 343 HIS A C 1
ATOM 1469 O O . HIS A 1 207 ? -41.309 67.199 -85.413 1.00 30.38 343 HIS A O 1
ATOM 1476 N N . GLU A 1 208 ? -40.223 68.358 -83.810 1.00 32.02 344 GLU A N 1
ATOM 1477 C CA . GLU A 1 208 ? -40.710 69.647 -84.296 1.00 32.60 344 GLU A CA 1
ATOM 1478 C C . GLU A 1 208 ? -40.230 69.846 -85.729 1.00 33.24 344 GLU A C 1
ATOM 1479 O O . GLU A 1 208 ? -40.986 70.319 -86.599 1.00 36.79 344 GLU A O 1
ATOM 1485 N N . THR A 1 209 ? -38.974 69.474 -85.972 1.00 30.52 345 THR A N 1
ATOM 1486 C CA . THR A 1 209 ? -38.402 69.614 -87.308 1.00 32.15 345 THR A CA 1
ATOM 1487 C C . THR A 1 209 ? -39.103 68.700 -88.338 1.00 31.79 345 THR A C 1
ATOM 1488 O O . THR A 1 209 ? -39.390 69.114 -89.474 1.00 30.96 345 THR A O 1
ATOM 1492 N N . LEU A 1 210 ? -39.426 67.475 -87.936 1.00 25.90 346 LEU A N 1
ATOM 1493 C CA . LEU A 1 210 ? -40.153 66.559 -88.813 1.00 28.70 346 LEU A CA 1
ATOM 1494 C C . LEU A 1 210 ? -41.539 67.103 -89.166 1.00 35.88 346 LEU A C 1
ATOM 1495 O O . LEU A 1 210 ? -42.001 66.974 -90.303 1.00 35.83 346 LEU A O 1
ATOM 1500 N N . ARG A 1 211 ? -42.195 67.703 -88.177 1.00 33.61 347 ARG A N 1
ATOM 1501 C CA . ARG A 1 211 ? -43.552 68.190 -88.375 1.00 32.63 347 ARG A CA 1
ATOM 1502 C C . ARG A 1 211 ? -43.546 69.447 -89.243 1.00 40.83 347 ARG A C 1
ATOM 1503 O O . ARG A 1 211 ? -44.428 69.622 -90.077 1.00 41.07 347 ARG A O 1
ATOM 1511 N N . ASN A 1 212 ? -42.537 70.299 -89.074 1.00 38.14 348 ASN A N 1
ATOM 1512 C CA . ASN A 1 212 ? -42.453 71.518 -89.892 1.00 42.78 348 ASN A CA 1
ATOM 1513 C C . ASN A 1 212 ? -41.809 71.300 -91.263 1.00 38.90 348 ASN A C 1
ATOM 1514 O O . ASN A 1 212 ? -41.723 72.227 -92.069 1.00 37.85 348 ASN A O 1
ATOM 1519 N N . GLY A 1 213 ? -41.354 70.078 -91.521 1.00 32.55 349 GLY A N 1
ATOM 1520 C CA . GLY A 1 213 ? -40.717 69.756 -92.782 1.00 33.20 349 GLY A CA 1
ATOM 1521 C C . GLY A 1 213 ? -39.418 70.523 -92.965 1.00 38.77 349 GLY A C 1
ATOM 1522 O O . GLY A 1 213 ? -39.056 70.886 -94.082 1.00 40.08 349 GLY A O 1
ATOM 1523 N N . GLY A 1 214 ? -38.721 70.781 -91.860 1.00 40.57 350 GLY A N 1
ATOM 1524 C CA . GLY A 1 214 ? -37.490 71.564 -91.899 1.00 37.61 350 GLY A CA 1
ATOM 1525 C C . GLY A 1 214 ? -36.235 70.787 -92.267 1.00 36.49 350 GLY A C 1
ATOM 1526 O O . GLY A 1 214 ? -36.287 69.605 -92.599 1.00 36.62 350 GLY A O 1
ATOM 1527 N N . ASP A 1 215 ? -35.099 71.477 -92.227 1.00 35.00 351 ASP A N 1
ATOM 1528 C CA . ASP A 1 215 ? -33.798 70.885 -92.505 1.00 29.51 351 ASP A CA 1
ATOM 1529 C C . ASP A 1 215 ? -33.338 70.029 -91.311 1.00 32.92 351 ASP A C 1
ATOM 1530 O O . ASP A 1 215 ? -33.108 70.557 -90.232 1.00 36.79 351 ASP A O 1
ATOM 1535 N N . PRO A 1 216 ? -33.196 68.711 -91.510 1.00 32.65 352 PRO A N 1
ATOM 1536 C CA . PRO A 1 216 ? -32.810 67.801 -90.425 1.00 30.69 352 PRO A CA 1
ATOM 1537 C C . PRO A 1 216 ? -31.305 67.738 -90.189 1.00 35.89 352 PRO A C 1
ATOM 1538 O O . PRO A 1 216 ? -30.868 67.078 -89.231 1.00 31.96 352 PRO A O 1
ATOM 1542 N N . SER A 1 217 ? -30.525 68.389 -91.058 1.00 33.66 353 SER A N 1
ATOM 1543 C CA . SER A 1 217 ? -29.064 68.251 -91.041 1.00 30.35 353 SER A CA 1
ATOM 1544 C C . SER A 1 217 ? -28.447 68.922 -89.817 1.00 33.09 353 SER A C 1
ATOM 1545 O O . SER A 1 217 ? -27.272 68.712 -89.504 1.00 36.43 353 SER A O 1
ATOM 1548 N N . HIS A 1 218 ? -29.249 69.717 -89.121 1.00 35.30 354 HIS A N 1
ATOM 1549 C CA . HIS A 1 218 ? -28.846 70.310 -87.854 1.00 45.32 354 HIS A CA 1
ATOM 1550 C C . HIS A 1 218 ? -28.983 69.318 -86.681 1.00 42.79 354 HIS A C 1
ATOM 1551 O O . HIS A 1 218 ? -28.387 69.510 -85.620 1.00 44.90 354 HIS A O 1
ATOM 1558 N N . HIS A 1 219 ? -29.762 68.260 -86.885 1.00 34.94 355 HIS A N 1
ATOM 1559 C CA . HIS A 1 219 ? -30.069 67.304 -85.814 1.00 35.29 355 HIS A CA 1
ATOM 1560 C C . HIS A 1 219 ? -29.306 66.004 -85.934 1.00 34.98 355 HIS A C 1
ATOM 1561 O O . HIS A 1 219 ? -29.005 65.352 -84.923 1.00 33.59 355 HIS A O 1
ATOM 1568 N N . VAL A 1 220 ? -29.092 65.588 -87.176 1.00 27.03 356 VAL A N 1
ATOM 1569 C CA . VAL A 1 220 ? -28.444 64.329 -87.494 1.00 28.75 356 VAL A CA 1
ATOM 1570 C C . VAL A 1 220 ? -27.441 64.583 -88.633 1.00 34.01 356 VAL A C 1
ATOM 1571 O O . VAL A 1 220 ? -27.489 65.635 -89.287 1.00 33.79 356 VAL A O 1
ATOM 1575 N N . SER A 1 221 ? -26.542 63.631 -88.856 1.00 24.99 357 SER A N 1
ATOM 1576 C CA . SER A 1 221 ? -25.444 63.793 -89.805 1.00 26.14 357 SER A CA 1
ATOM 1577 C C . SER A 1 221 ? -25.812 63.397 -91.226 1.00 31.03 357 SER A C 1
ATOM 1578 O O . SER A 1 221 ? -25.442 64.085 -92.175 1.00 35.55 357 SER A O 1
ATOM 1581 N N . ARG A 1 222 ? -26.524 62.284 -91.375 1.00 31.01 358 ARG A N 1
ATOM 1582 C CA . ARG A 1 222 ? -26.977 61.818 -92.689 1.00 30.55 358 ARG A CA 1
ATOM 1583 C C . ARG A 1 222 ? -28.475 61.564 -92.654 1.00 34.07 358 ARG A C 1
ATOM 1584 O O . ARG A 1 222 ? -28.959 60.794 -91.820 1.00 29.34 358 ARG A O 1
ATOM 1592 N N . ALA A 1 223 ? -29.206 62.214 -93.559 1.00 31.26 359 ALA A N 1
ATOM 1593 C CA . ALA A 1 223 ? -30.657 62.089 -93.611 1.00 29.64 359 ALA A CA 1
ATOM 1594 C C . ALA A 1 223 ? -31.176 62.408 -95.007 1.00 32.14 359 ALA A C 1
ATOM 1595 O O . ALA A 1 223 ? -30.613 63.254 -95.697 1.00 36.74 359 ALA A O 1
ATOM 1597 N N . GLN A 1 224 ? -32.233 61.722 -95.417 1.00 30.10 360 GLN A N 1
ATOM 1598 C CA . GLN A 1 224 ? -32.929 62.059 -96.653 1.00 39.66 360 GLN A CA 1
ATOM 1599 C C . GLN A 1 224 ? -34.371 61.569 -96.569 1.00 37.79 360 GLN A C 1
ATOM 1600 O O . GLN A 1 224 ? -34.684 60.687 -95.760 1.00 36.48 360 GLN A O 1
ATOM 1606 N N . GLN A 1 225 ? -35.250 62.145 -97.382 1.00 31.21 361 GLN A N 1
ATOM 1607 C CA . GLN A 1 225 ? -36.647 61.699 -97.419 1.00 35.26 361 GLN A CA 1
ATOM 1608 C C . GLN A 1 225 ? -36.811 60.602 -98.449 1.00 36.33 361 GLN A C 1
ATOM 1609 O O . GLN A 1 225 ? -36.194 60.651 -99.513 1.00 34.28 361 GLN A O 1
ATOM 1615 N N . THR A 1 226 ? -37.644 59.619 -98.138 1.00 31.27 362 THR A N 1
ATOM 1616 C CA . THR A 1 226 ? -37.918 58.547 -99.079 1.00 33.29 362 THR A CA 1
ATOM 1617 C C . THR A 1 226 ? -38.897 59.030 -100.139 1.00 36.38 362 THR A C 1
ATOM 1618 O O . THR A 1 226 ? -39.692 59.932 -99.885 1.00 32.78 362 THR A O 1
ATOM 1622 N N . GLU A 1 227 ? -38.871 58.393 -101.301 1.00 37.29 363 GLU A N 1
ATOM 1623 C CA . GLU A 1 227 ? -39.652 58.858 -102.439 1.00 39.01 363 GLU A CA 1
ATOM 1624 C C . GLU A 1 227 ? -41.131 58.519 -102.266 1.00 45.18 363 GLU A C 1
ATOM 1625 O O . GLU A 1 227 ? -42.002 59.317 -102.615 1.00 47.79 363 GLU A O 1
ATOM 1631 N N . GLU A 1 228 ? -41.427 57.347 -101.713 1.00 38.44 364 GLU A N 1
ATOM 1632 C CA . GLU A 1 228 ? -42.808 56.885 -101.706 1.00 44.62 364 GLU A CA 1
ATOM 1633 C C . GLU A 1 228 ? -43.629 57.448 -100.541 1.00 47.17 364 GLU A C 1
ATOM 1634 O O . GLU A 1 228 ? -44.776 57.839 -100.723 1.00 47.34 364 GLU A O 1
ATOM 1640 N N . LEU A 1 229 ? -43.051 57.503 -99.345 1.00 46.94 365 LEU A N 1
ATOM 1641 C CA . LEU A 1 229 ? -43.808 57.980 -98.186 1.00 37.27 365 LEU A CA 1
ATOM 1642 C C . LEU A 1 229 ? -43.275 59.297 -97.631 1.00 36.65 365 LEU A C 1
ATOM 1643 O O . LEU A 1 229 ? -43.913 59.909 -96.782 1.00 36.01 365 LEU A O 1
ATOM 1648 N N . GLY A 1 230 ? -42.111 59.739 -98.108 1.00 34.99 366 GLY A N 1
ATOM 1649 C CA . GLY A 1 230 ? -41.524 60.954 -97.578 1.00 33.10 366 GLY A CA 1
ATOM 1650 C C . GLY A 1 230 ? -41.024 60.811 -96.146 1.00 37.31 366 GLY A C 1
ATOM 1651 O O . GLY A 1 230 ? -40.800 61.811 -95.456 1.00 40.05 366 GLY A O 1
ATOM 1652 N N . ALA A 1 231 ? -40.880 59.568 -95.688 1.00 38.66 367 ALA A N 1
ATOM 1653 C CA . ALA A 1 231 ? -40.248 59.285 -94.394 1.00 33.57 367 ALA A CA 1
ATOM 1654 C C . ALA A 1 231 ? -38.812 59.798 -94.388 1.00 35.49 367 ALA A C 1
ATOM 1655 O O . ALA A 1 231 ? -38.157 59.795 -95.424 1.00 34.43 367 ALA A O 1
ATOM 1657 N N . THR A 1 232 ? -38.321 60.243 -93.235 1.00 29.13 368 THR A N 1
ATOM 1658 C CA . THR A 1 232 ? -36.934 60.674 -93.134 1.00 31.93 368 THR A CA 1
ATOM 1659 C C . THR A 1 232 ? -36.040 59.504 -92.729 1.00 30.79 368 THR A C 1
ATOM 1660 O O . THR A 1 232 ? -36.058 59.062 -91.581 1.00 31.73 368 THR A O 1
ATOM 1664 N N . LEU A 1 233 ? -35.284 58.986 -93.687 1.00 28.74 369 LEU A N 1
ATOM 1665 C CA . LEU A 1 233 ? -34.322 57.926 -93.416 1.00 29.05 369 LEU A CA 1
ATOM 1666 C C . LEU A 1 233 ? -33.011 58.530 -92.939 1.00 35.16 369 LEU A C 1
ATOM 1667 O O . LEU A 1 233 ? -32.398 59.334 -93.658 1.00 32.45 369 LEU A O 1
ATOM 1672 N N . VAL A 1 234 ? -32.575 58.136 -91.740 1.00 28.06 370 VAL A N 1
ATOM 1673 C CA . VAL A 1 234 ? -31.369 58.697 -91.159 1.00 29.01 370 VAL A CA 1
ATOM 1674 C C . VAL A 1 234 ? -30.278 57.642 -91.157 1.00 33.27 370 VAL A C 1
ATOM 1675 O O . VAL A 1 234 ? -30.291 56.734 -90.332 1.00 27.07 370 VAL A O 1
ATOM 1679 N N . LEU A 1 235 ? -29.345 57.739 -92.101 1.00 33.80 371 LEU A N 1
ATOM 1680 C CA . LEU A 1 235 ? -28.302 56.723 -92.169 1.00 38.06 371 LEU A CA 1
ATOM 1681 C C . LEU A 1 235 ? -27.141 57.040 -91.229 1.00 30.13 371 LEU A C 1
ATOM 1682 O O . LEU A 1 235 ? -26.199 56.267 -91.119 1.00 28.62 371 LEU A O 1
ATOM 1687 N N . ASP A 1 236 ? -27.207 58.186 -90.560 1.00 27.96 372 ASP A N 1
ATOM 1688 C CA . ASP A 1 236 ? -26.231 58.494 -89.520 1.00 31.83 372 ASP A CA 1
ATOM 1689 C C . ASP A 1 236 ? -26.849 59.460 -88.530 1.00 33.92 372 ASP A C 1
ATOM 1690 O O . ASP A 1 236 ? -26.966 60.650 -88.816 1.00 29.36 372 ASP A O 1
ATOM 1695 N N . GLY A 1 237 ? -27.221 58.944 -87.358 1.00 29.54 373 GLY A N 1
ATOM 1696 C CA . GLY A 1 237 ? -28.012 59.691 -86.401 1.00 26.55 373 GLY A CA 1
ATOM 1697 C C . GLY A 1 237 ? -27.258 60.549 -85.411 1.00 28.22 373 GLY A C 1
ATOM 1698 O O . GLY A 1 237 ? -27.870 61.276 -84.644 1.00 34.75 373 GLY A O 1
ATOM 1699 N N . ALA A 1 238 ? -25.934 60.504 -85.429 1.00 25.86 374 ALA A N 1
ATOM 1700 C CA . ALA A 1 238 ? -25.174 61.413 -84.578 1.00 29.95 374 ALA A CA 1
ATOM 1701 C C . ALA A 1 238 ? -25.373 62.833 -85.086 1.00 33.66 374 ALA A C 1
ATOM 1702 O O . ALA A 1 238 ? -25.439 63.042 -86.297 1.00 36.16 374 ALA A O 1
ATOM 1704 N N . PRO A 1 239 ? -25.445 63.818 -84.175 1.00 34.28 375 PRO A N 1
ATOM 1705 C CA . PRO A 1 239 ? -25.264 63.774 -82.718 1.00 35.51 375 PRO A CA 1
ATOM 1706 C C . PRO A 1 239 ? -26.501 63.433 -81.895 1.00 38.63 375 PRO A C 1
ATOM 1707 O O . PRO A 1 239 ? -26.387 63.369 -80.675 1.00 41.80 375 PRO A O 1
ATOM 1711 N N . LEU A 1 240 ? -27.658 63.269 -82.526 1.00 38.26 376 LEU A N 1
ATOM 1712 C CA . LEU A 1 240 ? -28.859 62.872 -81.798 1.00 33.15 376 LEU A CA 1
ATOM 1713 C C . LEU A 1 240 ? -28.628 61.504 -81.168 1.00 37.75 376 LEU A C 1
ATOM 1714 O O . LEU A 1 240 ? -28.902 61.287 -79.980 1.00 37.06 376 LEU A O 1
ATOM 1719 N N . VAL A 1 241 ? -28.155 60.566 -81.978 1.00 30.80 377 VAL A N 1
ATOM 1720 C CA . VAL A 1 241 ? -27.694 59.298 -81.429 1.00 32.26 377 VAL A CA 1
ATOM 1721 C C . VAL A 1 241 ? -26.304 59.526 -80.808 1.00 31.98 377 VAL A C 1
ATOM 1722 O O . VAL A 1 241 ? -25.284 59.641 -81.491 1.00 33.98 377 VAL A O 1
ATOM 1726 N N . ASP A 1 242 ? -26.353 59.781 -79.549 1.00 40.50 378 ASP A N 1
ATOM 1727 C CA A ASP A 1 242 ? -25.039 60.107 -79.034 0.50 40.00 378 ASP A CA 1
ATOM 1728 C CA B ASP A 1 242 ? -25.222 59.996 -78.528 0.50 40.00 378 ASP A CA 1
ATOM 1729 C C . ASP A 1 242 ? -24.236 58.887 -78.248 1.00 38.27 378 ASP A C 1
ATOM 1730 O O . ASP A 1 242 ? -24.480 57.672 -78.327 1.00 35.87 378 ASP A O 1
ATOM 1739 N N . ALA A 1 243 ? -23.159 59.281 -77.657 1.00 33.58 379 ALA A N 1
ATOM 1740 C CA . ALA A 1 243 ? -22.239 58.281 -77.121 1.00 34.05 379 ALA A CA 1
ATOM 1741 C C . ALA A 1 243 ? -23.002 57.375 -76.162 1.00 31.25 379 ALA A C 1
ATOM 1742 O O . ALA A 1 243 ? -22.881 56.153 -76.225 1.00 34.20 379 ALA A O 1
ATOM 1744 N N . ARG A 1 244 ? -23.825 57.987 -75.314 1.00 32.41 380 ARG A N 1
ATOM 1745 C CA . ARG A 1 244 ? -24.601 57.247 -74.314 1.00 39.13 380 ARG A CA 1
ATOM 1746 C C . ARG A 1 244 ? -25.585 56.262 -74.933 1.00 34.18 380 ARG A C 1
ATOM 1747 O O . ARG A 1 244 ? -25.983 55.312 -74.279 1.00 28.59 380 ARG A O 1
ATOM 1755 N N . MET A 1 245 ? -25.981 56.482 -76.184 1.00 29.05 381 MET A N 1
ATOM 1756 C CA . MET A 1 245 ? -26.878 55.541 -76.847 1.00 26.21 381 MET A CA 1
ATOM 1757 C C . MET A 1 245 ? -26.132 54.398 -77.511 1.00 27.81 381 MET A C 1
ATOM 1758 O O . MET A 1 245 ? -26.735 53.397 -77.912 1.00 30.00 381 MET A O 1
ATOM 1763 N N . MET A 1 246 ? -24.811 54.521 -77.591 1.00 27.05 382 MET A N 1
ATOM 1764 C CA . MET A 1 246 ? -23.982 53.464 -78.152 1.00 27.05 382 MET A CA 1
ATOM 1765 C C . MET A 1 246 ? -23.338 52.558 -77.083 1.00 35.71 382 MET A C 1
ATOM 1766 O O . MET A 1 246 ? -22.547 51.659 -77.410 1.00 33.64 382 MET A O 1
ATOM 1771 N N . LYS A 1 247 ? -23.666 52.791 -75.813 1.00 36.89 383 LYS A N 1
ATOM 1772 C CA . LYS A 1 247 ? -22.966 52.093 -74.710 1.00 31.14 383 LYS A CA 1
ATOM 1773 C C . LYS A 1 247 ? -23.049 50.565 -74.765 1.00 31.98 383 LYS A C 1
ATOM 1774 O O . LYS A 1 247 ? -22.142 49.882 -74.262 1.00 30.89 383 LYS A O 1
ATOM 1780 N N . HIS A 1 248 ? -24.113 50.015 -75.358 1.00 25.10 384 HIS A N 1
ATOM 1781 C CA . HIS A 1 248 ? -24.290 48.561 -75.323 1.00 27.29 384 HIS A CA 1
ATOM 1782 C C . HIS A 1 248 ? -23.946 47.907 -76.651 1.00 29.22 384 HIS A C 1
ATOM 1783 O O . HIS A 1 248 ? -24.277 46.740 -76.878 1.00 27.80 384 HIS A O 1
ATOM 1790 N N . GLY A 1 249 ? -23.269 48.665 -77.520 1.00 31.26 385 GLY A N 1
ATOM 1791 C CA . GLY A 1 249 ? -22.757 48.132 -78.768 1.00 23.48 385 GLY A CA 1
ATOM 1792 C C . GLY A 1 249 ? -21.962 46.881 -78.485 1.00 28.49 385 GLY A C 1
ATOM 1793 O O . GLY A 1 249 ? -21.072 46.882 -77.641 1.00 31.38 385 GLY A O 1
ATOM 1794 N N . GLN A 1 250 ? -22.298 45.798 -79.168 1.00 28.60 386 GLN A N 1
ATOM 1795 C CA . GLN A 1 250 ? -21.705 44.495 -78.860 1.00 20.75 386 GLN A CA 1
ATOM 1796 C C . GLN A 1 250 ? -20.350 44.270 -79.544 1.00 27.64 386 GLN A C 1
ATOM 1797 O O . GLN A 1 250 ? -19.466 43.590 -79.002 1.00 26.85 386 GLN A O 1
ATOM 1803 N N . ALA A 1 251 ? -20.155 44.858 -80.719 1.00 26.86 387 ALA A N 1
ATOM 1804 C CA . ALA A 1 251 ? -18.833 44.734 -81.357 1.00 27.70 387 ALA A CA 1
ATOM 1805 C C . ALA A 1 251 ? -17.978 45.966 -81.108 1.00 26.07 387 ALA A C 1
ATOM 1806 O O . ALA A 1 251 ? -18.377 47.083 -81.432 1.00 28.91 387 ALA A O 1
ATOM 1808 N N . ALA A 1 252 ? -16.798 45.760 -80.530 1.00 28.25 388 ALA A N 1
ATOM 1809 C CA . ALA A 1 252 ? -15.822 46.838 -80.375 1.00 27.03 388 ALA A CA 1
ATOM 1810 C C . ALA A 1 252 ? -15.621 47.590 -81.707 1.00 30.74 388 ALA A C 1
ATOM 1811 O O . ALA A 1 252 ? -15.487 48.809 -81.723 1.00 31.38 388 ALA A O 1
ATOM 1813 N N . SER A 1 253 ? -15.640 46.863 -82.820 1.00 26.61 389 SER A N 1
ATOM 1814 C CA . SER A 1 253 ? -15.401 47.486 -84.128 1.00 30.92 389 SER A CA 1
ATOM 1815 C C . SER A 1 253 ? -16.507 48.497 -84.476 1.00 28.41 389 SER A C 1
ATOM 1816 O O . SER A 1 253 ? -16.232 49.530 -85.086 1.00 30.73 389 SER A O 1
ATOM 1819 N N . SER A 1 254 ? -17.743 48.217 -84.061 1.00 32.36 390 SER A N 1
ATOM 1820 C CA . SER A 1 254 ? -18.867 49.147 -84.293 1.00 31.15 390 SER A CA 1
ATOM 1821 C C . SER A 1 254 ? -18.719 50.437 -83.486 1.00 32.02 390 SER A C 1
ATOM 1822 O O . SER A 1 254 ? -18.967 51.551 -83.971 1.00 26.41 390 SER A O 1
ATOM 1825 N N . VAL A 1 255 ? -18.325 50.273 -82.233 1.00 28.53 391 VAL A N 1
ATOM 1826 C CA . VAL A 1 255 ? -18.109 51.398 -81.340 1.00 30.18 391 VAL A CA 1
ATOM 1827 C C . VAL A 1 255 ? -16.942 52.276 -81.827 1.00 29.97 391 VAL A C 1
ATOM 1828 O O . VAL A 1 255 ? -17.045 53.508 -81.862 1.00 29.62 391 VAL A O 1
ATOM 1832 N N . SER A 1 256 ? -15.824 51.656 -82.192 1.00 32.09 392 SER A N 1
ATOM 1833 C CA . SER A 1 256 ? -14.698 52.465 -82.656 1.00 36.64 392 SER A CA 1
ATOM 1834 C C . SER A 1 256 ? -15.004 53.088 -84.027 1.00 31.47 392 SER A C 1
ATOM 1835 O O . SER A 1 256 ? -14.581 54.188 -84.291 1.00 33.77 392 SER A O 1
ATOM 1838 N N . ARG A 1 257 ? -15.763 52.413 -84.885 1.00 27.12 393 ARG A N 1
ATOM 1839 C CA . ARG A 1 257 ? -16.170 53.041 -86.146 1.00 29.88 393 ARG A CA 1
ATOM 1840 C C . ARG A 1 257 ? -17.057 54.274 -85.893 1.00 29.85 393 ARG A C 1
ATOM 1841 O O . ARG A 1 257 ? -16.928 55.313 -86.566 1.00 35.61 393 ARG A O 1
ATOM 1849 N N . TYR A 1 258 ? -17.952 54.162 -84.918 1.00 25.44 394 TYR A N 1
ATOM 1850 C CA . TYR A 1 258 ? -18.773 55.304 -84.519 1.00 28.13 394 TYR A CA 1
ATOM 1851 C C . TYR A 1 258 ? -17.907 56.456 -84.040 1.00 32.28 394 TYR A C 1
ATOM 1852 O O . TYR A 1 258 ? -18.026 57.589 -84.524 1.00 30.53 394 TYR A O 1
ATOM 1861 N N . LEU A 1 259 ? -17.021 56.160 -83.094 1.00 29.31 395 LEU A N 1
ATOM 1862 C CA . LEU A 1 259 ? -16.163 57.195 -82.527 1.00 29.60 395 LEU A CA 1
ATOM 1863 C C . LEU A 1 259 ? -15.217 57.810 -83.570 1.00 31.29 395 LEU A C 1
ATOM 1864 O O . LEU A 1 259 ? -14.906 59.006 -83.530 1.00 30.71 395 LEU A O 1
ATOM 1869 N N . GLY A 1 260 ? -14.780 56.990 -84.516 1.00 27.96 396 GLY A N 1
ATOM 1870 C CA . GLY A 1 260 ? -13.888 57.458 -85.559 1.00 31.38 396 GLY A CA 1
ATOM 1871 C C . GLY A 1 260 ? -14.668 58.411 -86.447 1.00 34.23 396 GLY A C 1
ATOM 1872 O O . GLY A 1 260 ? -14.129 59.421 -86.900 1.00 36.42 396 GLY A O 1
ATOM 1873 N N . ASN A 1 261 ? -15.949 58.104 -86.668 1.00 34.22 397 ASN A N 1
ATOM 1874 C CA . ASN A 1 261 ? -16.822 58.983 -87.461 1.00 39.45 397 ASN A CA 1
ATOM 1875 C C . ASN A 1 261 ? -17.259 60.257 -86.732 1.00 40.92 397 ASN A C 1
ATOM 1876 O O . ASN A 1 261 ? -17.563 61.268 -87.377 1.00 40.04 397 ASN A O 1
ATOM 1881 N N . HIS A 1 262 ? -17.317 60.204 -85.401 1.00 29.62 398 HIS A N 1
ATOM 1882 C CA . HIS A 1 262 ? -17.743 61.355 -84.604 1.00 35.34 398 HIS A CA 1
ATOM 1883 C C . HIS A 1 262 ? -16.830 61.571 -83.395 1.00 35.63 398 HIS A C 1
ATOM 1884 O O . HIS A 1 262 ? -17.215 61.290 -82.253 1.00 37.44 398 HIS A O 1
ATOM 1891 N N . PRO A 1 263 ? -15.618 62.099 -83.648 1.00 34.25 399 PRO A N 1
ATOM 1892 C CA . PRO A 1 263 ? -14.578 62.223 -82.616 1.00 36.46 399 PRO A CA 1
ATOM 1893 C C . PRO A 1 263 ? -15.038 63.007 -81.397 1.00 41.62 399 PRO A C 1
ATOM 1894 O O . PRO A 1 263 ? -14.569 62.728 -80.296 1.00 45.68 399 PRO A O 1
ATOM 1898 N N . GLU A 1 264 ? -15.935 63.972 -81.594 1.00 40.03 400 GLU A N 1
ATOM 1899 C CA . GLU A 1 264 ? -16.492 64.747 -80.487 1.00 41.43 400 GLU A CA 1
ATOM 1900 C C . GLU A 1 264 ? -17.166 63.846 -79.447 1.00 43.74 400 GLU A C 1
ATOM 1901 O O . GLU A 1 264 ? -17.277 64.208 -78.275 1.00 47.82 400 GLU A O 1
ATOM 1903 N N . GLN A 1 265 ? -17.609 62.669 -79.875 1.00 36.61 401 GLN A N 1
ATOM 1904 C CA . GLN A 1 265 ? -18.264 61.733 -78.965 1.00 41.98 401 GLN A CA 1
ATOM 1905 C C . GLN A 1 265 ? -17.267 60.966 -78.108 1.00 41.90 401 GLN A C 1
ATOM 1906 O O . GLN A 1 265 ? -17.644 60.355 -77.111 1.00 41.92 401 GLN A O 1
ATOM 1912 N N . SER A 1 266 ? -15.996 60.997 -78.499 1.00 37.08 402 SER A N 1
ATOM 1913 C CA . SER A 1 266 ? -14.993 60.152 -77.856 1.00 38.37 402 SER A CA 1
ATOM 1914 C C . SER A 1 266 ? -14.548 60.665 -76.497 1.00 37.98 402 SER A C 1
ATOM 1915 O O . SER A 1 266 ? -13.920 59.927 -75.745 1.00 38.20 402 SER A O 1
ATOM 1918 N N . THR A 1 267 ? -14.871 61.908 -76.161 1.00 35.68 403 THR A N 1
ATOM 1919 C CA . THR A 1 267 ? -14.330 62.475 -74.927 1.00 41.79 403 THR A CA 1
ATOM 1920 C C . THR A 1 267 ? -15.371 62.679 -73.834 1.00 44.59 403 THR A C 1
ATOM 1921 O O . THR A 1 267 ? -15.029 62.983 -72.688 1.00 50.69 403 THR A O 1
ATOM 1925 N N . VAL A 1 268 ? -16.637 62.473 -74.163 1.00 40.13 404 VAL A N 1
ATOM 1926 C CA . VAL A 1 268 ? -17.674 62.660 -73.158 1.00 47.65 404 VAL A CA 1
ATOM 1927 C C . VAL A 1 268 ? -17.785 61.447 -72.240 1.00 42.68 404 VAL A C 1
ATOM 1928 O O . VAL A 1 268 ? -17.701 60.300 -72.682 1.00 39.96 404 VAL A O 1
ATOM 1932 N N . PRO A 1 269 ? -17.962 61.705 -70.940 1.00 51.37 405 PRO A N 1
ATOM 1933 C CA . PRO A 1 269 ? -18.206 60.631 -69.973 1.00 51.03 405 PRO A CA 1
ATOM 1934 C C . PRO A 1 269 ? -19.577 60.030 -70.239 1.00 47.16 405 PRO A C 1
ATOM 1935 O O . PRO A 1 269 ? -20.507 60.793 -70.485 1.00 43.62 405 PRO A O 1
ATOM 1939 N N . VAL A 1 270 ? -19.691 58.707 -70.257 1.00 41.30 406 VAL A N 1
ATOM 1940 C CA . VAL A 1 270 ? -20.980 58.068 -70.513 1.00 37.80 406 VAL A CA 1
ATOM 1941 C C . VAL A 1 270 ? -21.579 57.506 -69.223 1.00 35.78 406 VAL A C 1
ATOM 1942 O O . VAL A 1 270 ? -22.642 56.894 -69.238 1.00 40.14 406 VAL A O 1
ATOM 1946 N N . ASN A 1 271 ? -20.886 57.717 -68.107 1.00 36.88 407 ASN A N 1
ATOM 1947 C CA . ASN A 1 271 ? -21.414 57.374 -66.784 1.00 33.72 407 ASN A CA 1
ATOM 1948 C C . ASN A 1 271 ? -20.722 58.176 -65.687 1.00 44.36 407 ASN A C 1
ATOM 1949 O O . ASN A 1 271 ? -19.854 59.010 -65.971 1.00 47.81 407 ASN A O 1
ATOM 1954 N N . LYS A 1 272 ? -21.082 57.907 -64.434 1.00 42.32 408 LYS A N 1
ATOM 1955 C CA . LYS A 1 272 ? -20.539 58.665 -63.305 1.00 51.47 408 LYS A CA 1
ATOM 1956 C C . LYS A 1 272 ? -19.156 58.161 -62.877 1.00 50.12 408 LYS A C 1
ATOM 1957 O O . LYS A 1 272 ? -18.533 58.728 -61.983 1.00 55.31 408 LYS A O 1
ATOM 1963 N N . ARG A 1 273 ? -18.684 57.095 -63.518 1.00 46.88 409 ARG A N 1
ATOM 1964 C CA . ARG A 1 273 ? -17.334 56.580 -63.295 1.00 51.33 409 ARG A CA 1
ATOM 1965 C C . ARG A 1 273 ? -16.352 57.333 -64.186 1.00 56.04 409 ARG A C 1
ATOM 1966 O O . ARG A 1 273 ? -15.149 57.082 -64.160 1.00 52.08 409 ARG A O 1
ATOM 1974 N N . ASN A 1 274 ? -16.900 58.247 -64.981 1.00 58.90 410 ASN A N 1
ATOM 1975 C CA . ASN A 1 274 ? -16.141 59.078 -65.908 1.00 60.59 410 ASN A CA 1
ATOM 1976 C C . ASN A 1 274 ? -15.413 58.286 -66.994 1.00 54.75 410 ASN A C 1
ATOM 1977 O O . ASN A 1 274 ? -14.357 58.709 -67.467 1.00 49.59 410 ASN A O 1
ATOM 1982 N N . GLU A 1 275 ? -15.970 57.140 -67.379 1.00 50.55 411 GLU A N 1
ATOM 1983 C CA . GLU A 1 275 ? -15.463 56.405 -68.535 1.00 41.85 411 GLU A CA 1
ATOM 1984 C C . GLU A 1 275 ? -15.952 57.043 -69.838 1.00 34.88 411 GLU A C 1
ATOM 1985 O O . GLU A 1 275 ? -17.076 57.504 -69.923 1.00 31.72 411 GLU A O 1
ATOM 1991 N N . THR A 1 276 ? -15.103 57.057 -70.857 1.00 33.93 412 THR A N 1
ATOM 1992 C CA . THR A 1 276 ? -15.559 57.383 -72.199 1.00 34.26 412 THR A CA 1
ATOM 1993 C C . THR A 1 276 ? -16.244 56.154 -72.773 1.00 34.17 412 THR A C 1
ATOM 1994 O O . THR A 1 276 ? -16.199 55.076 -72.187 1.00 29.69 412 THR A O 1
ATOM 1998 N N . LEU A 1 277 ? -16.849 56.300 -73.941 1.00 33.27 413 LEU A N 1
ATOM 1999 C CA . LEU A 1 277 ? -17.435 55.148 -74.603 1.00 32.55 413 LEU A CA 1
ATOM 2000 C C . LEU A 1 277 ? -16.380 54.062 -74.878 1.00 28.44 413 LEU A C 1
ATOM 2001 O O . LEU A 1 277 ? -16.561 52.895 -74.541 1.00 34.24 413 LEU A O 1
ATOM 2006 N N . GLY A 1 278 ? -15.280 54.454 -75.512 1.00 28.73 414 GLY A N 1
ATOM 2007 C CA . GLY A 1 278 ? -14.199 53.518 -75.773 1.00 27.46 414 GLY A CA 1
ATOM 2008 C C . GLY A 1 278 ? -13.746 52.717 -74.557 1.00 25.98 414 GLY A C 1
ATOM 2009 O O . GLY A 1 278 ? -13.643 51.495 -74.615 1.00 26.47 414 GLY A O 1
ATOM 2010 N N . GLU A 1 279 ? -13.489 53.418 -73.458 1.00 30.83 415 GLU A N 1
ATOM 2011 C CA . GLU A 1 279 ? -13.014 52.794 -72.217 1.00 33.71 415 GLU A CA 1
ATOM 2012 C C . GLU A 1 279 ? -14.040 51.825 -71.643 1.00 31.28 415 GLU A C 1
ATOM 2013 O O . GLU A 1 279 ? -13.715 50.686 -71.276 1.00 31.49 415 GLU A O 1
ATOM 2019 N N . ARG A 1 280 ? -15.291 52.273 -71.577 1.00 30.25 416 ARG A N 1
ATOM 2020 C CA . ARG A 1 280 ? -16.340 51.440 -70.995 1.00 28.65 416 ARG A CA 1
ATOM 2021 C C . ARG A 1 280 ? -16.534 50.172 -71.817 1.00 32.20 416 ARG A C 1
ATOM 2022 O O . ARG A 1 280 ? -16.665 49.083 -71.266 1.00 31.40 416 ARG A O 1
ATOM 2030 N N . THR A 1 281 ? -16.526 50.316 -73.144 1.00 31.23 417 THR A N 1
ATOM 2031 C CA . THR A 1 281 ? -16.642 49.160 -74.030 1.00 27.34 417 THR A CA 1
ATOM 2032 C C . THR A 1 281 ? -15.471 48.178 -73.855 1.00 35.35 417 THR A C 1
ATOM 2033 O O . THR A 1 281 ? -15.667 46.953 -73.827 1.00 27.34 417 THR A O 1
ATOM 2037 N N . THR A 1 282 ? -14.253 48.698 -73.744 1.00 31.95 418 THR A N 1
ATOM 2038 C CA . THR A 1 282 ? -13.139 47.774 -73.595 1.00 36.77 418 THR A CA 1
ATOM 2039 C C . THR A 1 282 ? -13.233 47.035 -72.261 1.00 35.80 418 THR A C 1
ATOM 2040 O O . THR A 1 282 ? -12.919 45.844 -72.196 1.00 32.25 418 THR A O 1
ATOM 2044 N N . ARG A 1 283 ? -13.704 47.711 -71.213 1.00 34.46 419 ARG A N 1
ATOM 2045 C CA . ARG A 1 283 ? -13.870 47.040 -69.909 1.00 37.37 419 ARG A CA 1
ATOM 2046 C C . ARG A 1 283 ? -14.839 45.845 -69.974 1.00 37.85 419 ARG A C 1
ATOM 2047 O O . ARG A 1 283 ? -14.669 44.857 -69.259 1.00 31.14 419 ARG A O 1
ATOM 2055 N N . HIS A 1 284 ? -15.830 45.923 -70.863 1.00 31.95 420 HIS A N 1
ATOM 2056 C CA . HIS A 1 284 ? -16.834 44.866 -71.000 1.00 28.95 420 HIS A CA 1
ATOM 2057 C C . HIS A 1 284 ? -16.499 43.751 -72.004 1.00 34.33 420 HIS A C 1
ATOM 2058 O O . HIS A 1 284 ? -17.288 42.822 -72.179 1.00 31.05 420 HIS A O 1
ATOM 2065 N N . LEU A 1 285 ? -15.340 43.839 -72.654 1.00 28.46 421 LEU A N 1
ATOM 2066 C CA . LEU A 1 285 ? -14.912 42.825 -73.611 1.00 29.14 421 LEU A CA 1
ATOM 2067 C C . LEU A 1 285 ? -14.737 41.451 -72.980 1.00 33.45 421 LEU A C 1
ATOM 2068 O O . LEU A 1 285 ? -14.071 41.306 -71.959 1.00 35.91 421 LEU A O 1
ATOM 2073 N N . VAL A 1 286 ? -15.341 40.445 -73.600 1.00 29.82 422 VAL A N 1
ATOM 2074 C CA . VAL A 1 286 ? -15.145 39.058 -73.214 1.00 34.46 422 VAL A CA 1
ATOM 2075 C C . VAL A 1 286 ? -14.890 38.270 -74.478 1.00 35.47 422 VAL A C 1
ATOM 2076 O O . VAL A 1 286 ? -15.242 38.705 -75.577 1.00 29.08 422 VAL A O 1
ATOM 2080 N N . LYS A 1 287 ? -14.282 37.105 -74.307 1.00 28.96 423 LYS A N 1
ATOM 2081 C CA . LYS A 1 287 ? -14.037 36.209 -75.406 1.00 30.40 423 LYS A CA 1
ATOM 2082 C C . LYS A 1 287 ? -14.797 34.927 -75.152 1.00 32.01 423 LYS A C 1
ATOM 2083 O O . LYS A 1 287 ? -14.693 34.348 -74.057 1.00 31.54 423 LYS A O 1
ATOM 2089 N N . ARG A 1 288 ? -15.570 34.472 -76.139 1.00 32.49 424 ARG A N 1
ATOM 2090 C CA . ARG A 1 288 ? -16.226 33.179 -75.963 1.00 39.02 424 ARG A CA 1
ATOM 2091 C C . ARG A 1 288 ? -16.860 32.551 -77.183 1.00 32.97 424 ARG A C 1
ATOM 2092 O O . ARG A 1 288 ? -16.948 33.152 -78.246 1.00 37.83 424 ARG A O 1
ATOM 2100 N N . LYS A 1 289 ? -17.276 31.304 -76.999 1.00 32.09 425 LYS A N 1
ATOM 2101 C CA . LYS A 1 289 ? -17.873 30.517 -78.058 1.00 40.04 425 LYS A CA 1
ATOM 2102 C C . LYS A 1 289 ? -19.339 30.851 -78.245 1.00 42.75 425 LYS A C 1
ATOM 2103 O O . LYS A 1 289 ? -20.106 30.907 -77.284 1.00 41.49 425 LYS A O 1
ATOM 2106 N N . VAL A 1 290 ? -19.717 31.031 -79.503 1.00 40.77 426 VAL A N 1
ATOM 2107 C CA . VAL A 1 290 ? -21.103 31.228 -79.891 1.00 36.70 426 VAL A CA 1
ATOM 2108 C C . VAL A 1 290 ? -21.332 30.365 -81.115 1.00 42.36 426 VAL A C 1
ATOM 2109 O O . VAL A 1 290 ? -20.366 29.885 -81.718 1.00 41.05 426 VAL A O 1
ATOM 2113 N N . ARG A 1 291 ? -22.594 30.161 -81.488 1.00 41.37 427 ARG A N 1
ATOM 2114 C CA . ARG A 1 291 ? -22.895 29.413 -82.706 1.00 44.54 427 ARG A CA 1
ATOM 2115 C C . ARG A 1 291 ? -22.251 30.081 -83.909 1.00 44.97 427 ARG A C 1
ATOM 2116 O O . ARG A 1 291 ? -22.271 31.306 -84.032 1.00 44.48 427 ARG A O 1
ATOM 2124 N N . ASN A 1 292 ? -21.627 29.280 -84.766 1.00 47.74 428 ASN A N 1
ATOM 2125 C CA . ASN A 1 292 ? -21.022 29.798 -85.981 1.00 47.56 428 ASN A CA 1
ATOM 2126 C C . ASN A 1 292 ? -22.151 30.287 -86.870 1.00 55.66 428 ASN A C 1
ATOM 2127 O O . ASN A 1 292 ? -23.120 29.574 -87.091 1.00 65.09 428 ASN A O 1
ATOM 2132 N N . ARG A 1 293 ? -22.050 31.519 -87.340 1.00 42.64 429 ARG A N 1
ATOM 2133 C CA . ARG A 1 293 ? -23.042 32.069 -88.239 1.00 42.12 429 ARG A CA 1
ATOM 2134 C C . ARG A 1 293 ? -22.297 32.757 -89.360 1.00 47.68 429 ARG A C 1
ATOM 2135 O O . ARG A 1 293 ? -21.140 33.132 -89.194 1.00 52.65 429 ARG A O 1
ATOM 2143 N N . ALA A 1 294 ? -22.959 32.900 -90.499 1.00 54.36 430 ALA A N 1
ATOM 2144 C CA . ALA A 1 294 ? -22.401 33.611 -91.635 1.00 59.72 430 ALA A CA 1
ATOM 2145 C C . ALA A 1 294 ? -22.079 35.059 -91.268 1.00 68.47 430 ALA A C 1
ATOM 2146 O O . ALA A 1 294 ? -22.734 35.650 -90.405 1.00 66.12 430 ALA A O 1
ATOM 2148 N N . ASP A 1 295 ? -21.066 35.618 -91.929 1.00 71.93 431 ASP A N 1
ATOM 2149 C CA . ASP A 1 295 ? -20.680 37.018 -91.751 1.00 74.34 431 ASP A CA 1
ATOM 2150 C C . ASP A 1 295 ? -21.431 37.933 -92.726 1.00 76.00 431 ASP A C 1
ATOM 2151 O O . ASP A 1 295 ? -22.412 37.513 -93.344 1.00 74.32 431 ASP A O 1
ATOM 2156 N N . SER A 1 296 ? -20.954 39.170 -92.867 1.00 79.48 432 SER A N 1
ATOM 2157 C CA . SER A 1 296 ? -21.560 40.163 -93.763 1.00 81.08 432 SER A CA 1
ATOM 2158 C C . SER A 1 296 ? -21.799 39.670 -95.191 1.00 84.29 432 SER A C 1
ATOM 2159 O O . SER A 1 296 ? -22.882 39.876 -95.743 1.00 80.21 432 SER A O 1
ATOM 2162 N N . GLU A 1 297 ? -20.802 39.028 -95.794 1.00 89.33 433 GLU A N 1
ATOM 2163 C CA . GLU A 1 297 ? -20.939 38.561 -97.173 1.00 92.82 433 GLU A CA 1
ATOM 2164 C C . GLU A 1 297 ? -21.423 37.109 -97.172 1.00 90.13 433 GLU A C 1
ATOM 2165 O O . GLU A 1 297 ? -21.329 36.402 -98.174 1.00 89.79 433 GLU A O 1
ATOM 2171 N N . GLY A 1 298 ? -21.954 36.674 -96.034 1.00 86.75 434 GLY A N 1
ATOM 2172 C CA . GLY A 1 298 ? -22.626 35.394 -95.955 1.00 82.48 434 GLY A CA 1
ATOM 2173 C C . GLY A 1 298 ? -21.676 34.217 -96.020 1.00 81.74 434 GLY A C 1
ATOM 2174 O O . GLY A 1 298 ? -22.048 33.134 -96.468 1.00 84.33 434 GLY A O 1
ATOM 2175 N N . ARG A 1 299 ? -20.441 34.430 -95.575 1.00 78.29 435 ARG A N 1
ATOM 2176 C CA . ARG A 1 299 ? -19.468 33.347 -95.505 1.00 77.22 435 ARG A CA 1
ATOM 2177 C C . ARG A 1 299 ? -19.386 32.798 -94.081 1.00 74.86 435 ARG A C 1
ATOM 2178 O O . ARG A 1 299 ? -19.368 33.554 -93.109 1.00 75.31 435 ARG A O 1
ATOM 2180 N N . VAL A 1 300 ? -19.353 31.476 -93.965 1.00 71.69 436 VAL A N 1
ATOM 2181 C CA . VAL A 1 300 ? -19.240 30.818 -92.669 1.00 72.21 436 VAL A CA 1
ATOM 2182 C C . VAL A 1 300 ? -18.245 29.666 -92.761 1.00 75.38 436 VAL A C 1
ATOM 2183 O O . VAL A 1 300 ? -18.206 28.957 -93.767 1.00 72.38 436 VAL A O 1
ATOM 2185 N N . THR A 1 301 ? -17.429 29.493 -91.726 1.00 78.49 437 THR A N 1
ATOM 2186 C CA . THR A 1 301 ? -16.484 28.381 -91.691 1.00 78.07 437 THR A CA 1
ATOM 2187 C C . THR A 1 301 ? -17.219 27.121 -91.263 1.00 81.97 437 THR A C 1
ATOM 2188 O O . THR A 1 301 ? -18.422 27.153 -91.007 1.00 80.73 437 THR A O 1
ATOM 2192 N N . SER A 1 302 ? -16.496 26.010 -91.184 1.00 86.24 438 SER A N 1
ATOM 2193 C CA . SER A 1 302 ? -17.097 24.759 -90.750 1.00 87.04 438 SER A CA 1
ATOM 2194 C C . SER A 1 302 ? -17.057 24.668 -89.232 1.00 85.80 438 SER A C 1
ATOM 2195 O O . SER A 1 302 ? -16.282 25.365 -88.573 1.00 88.46 438 SER A O 1
ATOM 2198 N N . GLY A 1 303 ? -17.895 23.802 -88.681 1.00 80.17 439 GLY A N 1
ATOM 2199 C CA . GLY A 1 303 ? -17.994 23.662 -87.244 1.00 78.39 439 GLY A CA 1
ATOM 2200 C C . GLY A 1 303 ? -19.163 24.467 -86.727 1.00 77.04 439 GLY A C 1
ATOM 2201 O O . GLY A 1 303 ? -19.484 25.534 -87.254 1.00 78.20 439 GLY A O 1
ATOM 2202 N N . GLU A 1 304 ? -19.798 23.949 -85.684 1.00 78.17 440 GLU A N 1
ATOM 2203 C CA . GLU A 1 304 ? -21.011 24.542 -85.150 1.00 80.31 440 GLU A CA 1
ATOM 2204 C C . GLU A 1 304 ? -20.744 25.823 -84.372 1.00 68.63 440 GLU A C 1
ATOM 2205 O O . GLU A 1 304 ? -21.669 26.591 -84.116 1.00 66.42 440 GLU A O 1
ATOM 2211 N N . THR A 1 305 ? -19.489 26.055 -83.987 1.00 52.29 441 THR A N 1
ATOM 2212 C CA . THR A 1 305 ? -19.181 27.213 -83.156 1.00 46.86 441 THR A CA 1
ATOM 2213 C C . THR A 1 305 ? -18.002 28.040 -83.660 1.00 45.41 441 THR A C 1
ATOM 2214 O O . THR A 1 305 ? -17.206 27.575 -84.469 1.00 46.72 441 THR A O 1
ATOM 2218 N N . LYS A 1 306 ? -17.909 29.273 -83.165 1.00 42.35 442 LYS A N 1
ATOM 2219 C CA . LYS A 1 306 ? -16.751 30.141 -83.397 1.00 42.91 442 LYS A CA 1
ATOM 2220 C C . LYS A 1 306 ? -16.492 30.899 -82.104 1.00 43.36 442 LYS A C 1
ATOM 2221 O O . LYS A 1 306 ? -17.414 31.096 -81.296 1.00 40.07 442 LYS A O 1
ATOM 2227 N N . GLU A 1 307 ? -15.245 31.308 -81.895 1.00 41.62 443 GLU A N 1
ATOM 2228 C CA . GLU A 1 307 ? -14.909 32.120 -80.734 1.00 43.82 443 GLU A CA 1
ATOM 2229 C C . GLU A 1 307 ? -14.835 33.564 -81.156 1.00 44.76 443 GLU A C 1
ATOM 2230 O O . GLU A 1 307 ? -14.190 33.892 -82.151 1.00 45.19 443 GLU A O 1
ATOM 2236 N N . ILE A 1 308 ? -15.501 34.437 -80.411 1.00 37.96 444 ILE A N 1
ATOM 2237 C CA . ILE A 1 308 ? -15.456 35.850 -80.747 1.00 35.63 444 ILE A CA 1
ATOM 2238 C C . ILE A 1 308 ? -15.155 36.690 -79.534 1.00 33.66 444 ILE A C 1
ATOM 2239 O O . ILE A 1 308 ? -15.296 36.239 -78.399 1.00 31.29 444 ILE A O 1
ATOM 2244 N N . THR A 1 309 ? -14.743 37.923 -79.779 1.00 34.18 445 THR A N 1
ATOM 2245 C CA . THR A 1 309 ? -14.594 38.884 -78.706 1.00 35.42 445 THR A CA 1
ATOM 2246 C C . THR A 1 309 ? -15.660 39.944 -78.881 1.00 36.05 445 THR A C 1
ATOM 2247 O O . THR A 1 309 ? -15.794 40.526 -79.958 1.00 31.16 445 THR A O 1
ATOM 2251 N N . PHE A 1 310 ? -16.440 40.174 -77.828 1.00 29.85 446 PHE A N 1
ATOM 2252 C CA . PHE A 1 310 ? -17.491 41.182 -77.915 1.00 31.53 446 PHE A CA 1
ATOM 2253 C C . PHE A 1 310 ? -17.762 41.746 -76.537 1.00 29.85 446 PHE A C 1
ATOM 2254 O O . PHE A 1 310 ? -17.290 41.208 -75.530 1.00 27.34 446 PHE A O 1
ATOM 2262 N N . SER A 1 311 ? -18.543 42.813 -76.500 1.00 25.62 447 SER A N 1
ATOM 2263 C CA . SER A 1 311 ? -18.874 43.483 -75.262 1.00 24.07 447 SER A CA 1
ATOM 2264 C C . SER A 1 311 ? -20.074 42.851 -74.560 1.00 36.22 447 SER A C 1
ATOM 2265 O O . SER A 1 311 ? -21.138 42.691 -75.163 1.00 36.29 447 SER A O 1
ATOM 2268 N N . ASN A 1 312 ? -19.838 42.483 -73.340 1.00 28.72 448 ASN A N 1
ATOM 2269 C CA A ASN A 1 312 ? -20.815 41.984 -72.319 0.50 34.94 448 ASN A CA 1
ATOM 2270 C CA B ASN A 1 312 ? -21.116 42.027 -72.917 0.50 34.94 448 ASN A CA 1
ATOM 2271 C C . ASN A 1 312 ? -22.108 42.871 -71.970 1.00 27.21 448 ASN A C 1
ATOM 2272 O O . ASN A 1 312 ? -22.901 42.526 -71.061 1.00 28.87 448 ASN A O 1
ATOM 2281 N N . SER A 1 313 ? -21.964 44.105 -72.365 1.00 31.08 449 SER A N 1
ATOM 2282 C CA . SER A 1 313 ? -22.762 45.156 -71.743 1.00 28.52 449 SER A CA 1
ATOM 2283 C C . SER A 1 313 ? -24.265 44.845 -71.668 1.00 26.65 449 SER A C 1
ATOM 2284 O O . SER A 1 313 ? -24.878 45.092 -70.641 1.00 32.48 449 SER A O 1
ATOM 2287 N N . VAL A 1 314 ? -24.832 44.323 -72.733 1.00 27.58 450 VAL A N 1
ATOM 2288 C CA . VAL A 1 314 ? -26.239 44.054 -72.791 1.00 29.22 450 VAL A CA 1
ATOM 2289 C C . VAL A 1 314 ? -26.693 42.984 -71.777 1.00 34.63 450 VAL A C 1
ATOM 2290 O O . VAL A 1 314 ? -27.730 43.071 -71.220 1.00 28.46 450 VAL A O 1
ATOM 2294 N N . GLU A 1 315 ? -25.846 41.981 -71.612 1.00 31.34 451 GLU A N 1
ATOM 2295 C CA . GLU A 1 315 ? -26.020 40.892 -70.642 1.00 34.95 451 GLU A CA 1
ATOM 2296 C C . GLU A 1 315 ? -26.186 41.450 -69.239 1.00 34.63 451 GLU A C 1
ATOM 2297 O O . GLU A 1 315 ? -27.133 41.130 -68.482 1.00 36.08 451 GLU A O 1
ATOM 2303 N N . GLN A 1 316 ? -25.210 42.282 -68.893 1.00 31.26 452 GLN A N 1
ATOM 2304 C CA . GLN A 1 316 ? -25.180 42.946 -67.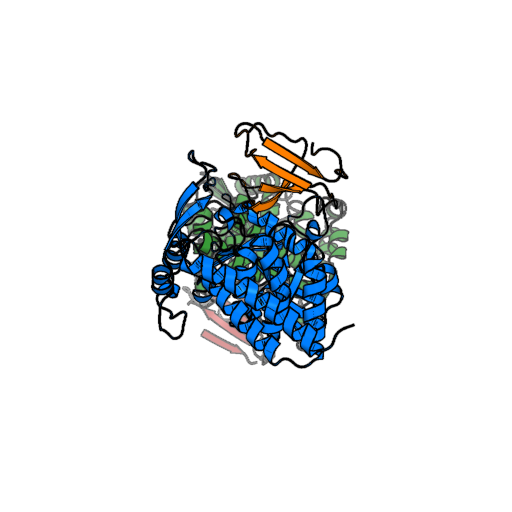608 1.00 34.60 452 GLN A CA 1
ATOM 2305 C C . GLN A 1 316 ? -26.408 43.841 -67.473 1.00 35.11 452 GLN A C 1
ATOM 2306 O O . GLN A 1 316 ? -27.014 43.914 -66.404 1.00 35.82 452 GLN A O 1
ATOM 2312 N N . LYS A 1 317 ? -26.772 44.518 -68.563 1.00 27.80 453 LYS A N 1
ATOM 2313 C CA . LYS A 1 317 ? -27.948 45.392 -68.544 1.00 26.26 453 LYS A CA 1
ATOM 2314 C C . LYS A 1 317 ? -29.211 44.589 -68.208 1.00 25.32 453 LYS A C 1
ATOM 2315 O O . LYS A 1 317 ? -30.009 45.005 -67.382 1.00 28.35 453 LYS A O 1
ATOM 2321 N N . ARG A 1 318 ? -29.380 43.434 -68.842 1.00 26.55 454 ARG A N 1
ATOM 2322 C CA . ARG A 1 318 ? -30.565 42.617 -68.626 1.00 30.71 454 ARG A CA 1
ATOM 2323 C C . ARG A 1 318 ? -30.654 42.246 -67.153 1.00 32.25 454 ARG A C 1
ATOM 2324 O O . ARG A 1 318 ? -31.721 42.311 -66.528 1.00 29.23 454 ARG A O 1
ATOM 2332 N N . ILE A 1 319 ? -29.503 41.863 -66.607 1.00 31.92 455 ILE A N 1
ATOM 2333 C CA . ILE A 1 319 ? -29.448 41.474 -65.208 1.00 30.95 455 ILE A CA 1
ATOM 2334 C C . ILE A 1 319 ? -29.797 42.654 -64.277 1.00 30.99 455 ILE A C 1
ATOM 2335 O O . ILE A 1 319 ? -30.558 42.503 -63.312 1.00 34.85 455 ILE A O 1
ATOM 2340 N N . ALA A 1 320 ? -29.260 43.834 -64.571 1.00 30.52 456 ALA A N 1
ATOM 2341 C CA . ALA A 1 320 ? -29.530 45.022 -63.756 1.00 33.57 456 ALA A CA 1
ATOM 2342 C C . ALA A 1 320 ? -31.016 45.408 -63.808 1.00 34.23 456 ALA A C 1
ATOM 2343 O O . ALA A 1 320 ? -31.627 45.786 -62.784 1.00 33.73 456 ALA A O 1
ATOM 2345 N N . LEU A 1 321 ? -31.595 45.304 -65.004 1.00 28.43 457 LEU A N 1
ATOM 2346 C CA . LEU A 1 321 ? -33.005 45.660 -65.192 1.00 27.80 457 LEU A CA 1
ATOM 2347 C C . LEU A 1 321 ? -33.890 44.684 -64.408 1.00 27.77 457 LEU A C 1
ATOM 2348 O O . LEU A 1 321 ? -34.863 45.095 -63.777 1.00 29.71 457 LEU A O 1
ATOM 2353 N N . LEU A 1 322 ? -33.546 43.402 -64.460 1.00 29.80 458 LEU A N 1
ATOM 2354 C CA . LEU A 1 322 ? -34.282 42.389 -63.699 1.00 35.10 458 LEU A CA 1
ATOM 2355 C C . LEU A 1 322 ? -34.199 42.666 -62.196 1.00 37.31 458 LEU A C 1
ATOM 2356 O O . LEU A 1 322 ? -35.210 42.584 -61.502 1.00 36.86 458 LEU A O 1
ATOM 2361 N N . ASN A 1 323 ? -33.001 42.993 -61.699 1.00 33.75 459 ASN A N 1
ATOM 2362 C CA . ASN A 1 323 ? -32.844 43.368 -60.281 1.00 37.06 459 ASN A CA 1
ATOM 2363 C C . ASN A 1 323 ? -33.787 44.514 -59.890 1.00 37.75 459 ASN A C 1
ATOM 2364 O O . ASN A 1 323 ? -34.500 44.437 -58.870 1.00 36.52 459 ASN A O 1
ATOM 2369 N N . ARG A 1 324 ? -33.768 45.576 -60.705 1.00 33.86 460 ARG A N 1
ATOM 2370 C CA . ARG A 1 324 ? -34.625 46.751 -60.517 1.00 36.79 460 ARG A CA 1
ATOM 2371 C C . ARG A 1 324 ? -36.091 46.382 -60.464 1.00 35.47 460 ARG A C 1
ATOM 2372 O O . ARG A 1 324 ? -36.835 46.871 -59.605 1.00 35.24 460 ARG A O 1
ATOM 2380 N N . ALA A 1 325 ? -36.515 45.557 -61.417 1.00 32.71 461 ALA A N 1
ATOM 2381 C CA . ALA A 1 325 ? -37.920 45.172 -61.517 1.00 31.85 461 ALA A CA 1
ATOM 2382 C C . ALA A 1 325 ? -38.345 44.323 -60.307 1.00 32.32 461 ALA A C 1
ATOM 2383 O O . ALA A 1 325 ? -39.456 44.482 -59.799 1.00 36.37 461 ALA A O 1
ATOM 2385 N N . ALA A 1 326 ? -37.480 43.408 -59.867 1.00 33.29 462 ALA A N 1
ATOM 2386 C CA . ALA A 1 326 ? -37.813 42.563 -58.711 1.00 33.43 462 ALA A CA 1
ATOM 2387 C C . ALA A 1 326 ? -37.969 43.446 -57.486 1.00 32.10 462 ALA A C 1
ATOM 2388 O O . ALA A 1 326 ? -38.899 43.289 -56.690 1.00 32.76 462 ALA A O 1
ATOM 2390 N N . SER A 1 327 ? -37.051 44.395 -57.358 1.00 34.12 463 SER A N 1
ATOM 2391 C CA . SER A 1 327 ? -37.078 45.339 -56.256 1.00 41.51 463 SER A CA 1
ATOM 2392 C C . SER A 1 327 ? -38.390 46.134 -56.277 1.00 42.81 463 SER A C 1
ATOM 2393 O O . SER A 1 327 ? -39.053 46.308 -55.252 1.00 39.94 463 SER A O 1
ATOM 2396 N N . TYR A 1 328 ? -38.755 46.613 -57.457 1.00 36.51 464 TYR A N 1
ATOM 2397 C CA . TYR A 1 328 ? -39.984 47.371 -57.616 1.00 35.69 464 TYR A CA 1
ATOM 2398 C C . TYR A 1 328 ? -41.196 46.561 -57.188 1.00 34.05 464 TYR A C 1
ATOM 2399 O O . TYR A 1 328 ? -42.051 47.060 -56.470 1.00 36.65 464 TYR A O 1
ATOM 2408 N N . VAL A 1 329 ? -41.257 45.308 -57.629 1.00 36.07 465 VAL A N 1
ATOM 2409 C CA . VAL A 1 329 ? -42.432 44.487 -57.371 1.00 38.33 465 VAL A CA 1
ATOM 2410 C C . VAL A 1 329 ? -42.530 44.165 -55.887 1.00 36.92 465 VAL A C 1
ATOM 2411 O O . VAL A 1 329 ? -43.632 44.078 -55.331 1.00 30.99 465 VAL A O 1
ATOM 2415 N N . ASN A 1 330 ? -41.372 44.027 -55.242 1.00 38.59 466 ASN A N 1
ATOM 2416 C CA . ASN A 1 330 ? -41.346 43.652 -53.824 1.00 41.82 466 ASN A CA 1
ATOM 2417 C C . ASN A 1 330 ? -42.103 44.638 -52.941 1.00 41.20 466 ASN A C 1
ATOM 2418 O O . ASN A 1 330 ? -42.614 44.269 -51.890 1.00 54.66 466 ASN A O 1
ATOM 2423 N N . SER A 1 331 ? -42.210 45.885 -53.385 1.00 43.73 467 SER A N 1
ATOM 2424 C CA . SER A 1 331 ? -42.852 46.901 -52.561 1.00 50.78 467 SER A CA 1
ATOM 2425 C C . SER A 1 331 ? -43.999 47.632 -53.274 1.00 49.29 467 SER A C 1
ATOM 2426 O O . SER A 1 331 ? -44.477 48.657 -52.794 1.00 45.76 467 SER A O 1
ATOM 2429 N N . ALA A 1 332 ? -44.445 47.106 -54.410 1.00 43.95 468 ALA A N 1
ATOM 2430 C CA . ALA A 1 332 ? -45.483 47.779 -55.184 1.00 38.87 468 ALA A CA 1
ATOM 2431 C C . ALA A 1 332 ? -46.859 47.582 -54.564 1.00 40.88 468 ALA A C 1
ATOM 2432 O O . ALA A 1 332 ? -47.137 46.527 -54.005 1.00 39.59 468 ALA A O 1
ATOM 2434 N N . PRO A 1 333 ? -47.734 48.597 -54.685 1.00 46.02 469 PRO A N 1
ATOM 2435 C CA . PRO A 1 333 ? -49.113 48.490 -54.191 1.00 41.96 469 PRO A CA 1
ATOM 2436 C C . PRO A 1 333 ? -49.876 47.362 -54.886 1.00 37.82 469 PRO A C 1
ATOM 2437 O O . PRO A 1 333 ? -49.537 47.026 -56.012 1.00 36.45 469 PRO A O 1
ATOM 2441 N N . PRO A 1 334 ? -50.893 46.785 -54.216 1.00 39.63 470 PRO A N 1
ATOM 2442 C CA . PRO A 1 334 ? -51.673 45.648 -54.733 1.00 32.79 470 PRO A CA 1
ATOM 2443 C C . PRO A 1 334 ? -52.212 45.750 -56.162 1.00 33.96 470 PRO A C 1
ATOM 2444 O O . PRO A 1 334 ? -52.255 44.717 -56.835 1.00 39.48 470 PRO A O 1
ATOM 2448 N N . PRO A 1 335 ? -52.648 46.942 -56.618 1.00 37.11 471 PRO A N 1
ATOM 2449 C CA . PRO A 1 335 ? -53.158 46.918 -57.988 1.00 41.05 471 PRO A CA 1
ATOM 2450 C C . PRO A 1 335 ? -52.037 46.664 -58.984 1.00 40.61 471 PRO A C 1
ATOM 2451 O O . PRO A 1 335 ? -52.248 46.019 -60.018 1.00 39.16 471 PRO A O 1
ATOM 2455 N N . VAL A 1 336 ? -50.852 47.175 -58.668 1.00 36.36 472 VAL A N 1
ATOM 2456 C CA . VAL A 1 336 ? -49.711 46.995 -59.548 1.00 36.87 472 VAL A CA 1
ATOM 2457 C C . VAL A 1 336 ? -49.336 45.522 -59.575 1.00 38.23 472 VAL A C 1
ATOM 2458 O O . VAL A 1 336 ? -49.077 44.946 -60.632 1.00 34.58 472 VAL A O 1
ATOM 2462 N N . VAL A 1 337 ? -49.316 44.908 -58.395 1.00 36.85 473 VAL A N 1
ATOM 2463 C CA . VAL A 1 337 ? -49.045 43.483 -58.308 1.00 31.57 473 VAL A CA 1
ATOM 2464 C C . VAL A 1 337 ? -50.042 42.703 -59.155 1.00 33.48 473 VAL A C 1
ATOM 2465 O O . VAL A 1 337 ? -49.640 41.824 -59.906 1.00 32.59 473 VAL A O 1
ATOM 2469 N N . MET A 1 338 ? -51.337 43.033 -59.059 1.00 33.62 474 MET A N 1
ATOM 2470 C CA . MET A 1 338 ? -52.336 42.283 -59.823 1.00 29.51 474 MET A CA 1
ATOM 2471 C C . MET A 1 338 ? -52.159 42.474 -61.342 1.00 29.25 474 MET A C 1
ATOM 2472 O O . MET A 1 338 ? -52.270 41.523 -62.130 1.00 33.37 474 MET A O 1
ATOM 2477 N N . ARG A 1 339 ? -51.883 43.701 -61.757 1.00 30.80 475 ARG A N 1
ATOM 2478 C CA . ARG A 1 339 ? -51.594 43.956 -63.177 1.00 31.64 475 ARG A CA 1
ATOM 2479 C C . ARG A 1 339 ? -50.376 43.151 -63.668 1.00 31.35 475 ARG A C 1
ATOM 2480 O O . ARG A 1 339 ? -50.409 42.537 -64.744 1.00 31.45 475 ARG A O 1
ATOM 2488 N N . MET A 1 340 ? -49.305 43.125 -62.871 1.00 31.37 476 MET A N 1
ATOM 2489 C CA . MET A 1 340 ? -48.094 42.413 -63.290 1.00 35.96 476 MET A CA 1
ATOM 2490 C C . MET A 1 340 ? -48.320 40.913 -63.304 1.00 40.65 476 MET A C 1
ATOM 2491 O O . MET A 1 340 ? -47.845 40.224 -64.208 1.00 32.74 476 MET A O 1
ATOM 2496 N N . ALA A 1 341 ? -49.070 40.408 -62.318 1.00 35.29 477 ALA A N 1
ATOM 2497 C CA . ALA A 1 341 ? -49.385 38.996 -62.286 1.00 24.53 477 ALA A CA 1
ATOM 2498 C C . ALA A 1 341 ? -50.173 38.618 -63.539 1.00 25.93 477 ALA A C 1
ATOM 2499 O O . ALA A 1 341 ? -49.928 37.566 -64.123 1.00 30.53 477 ALA A O 1
ATOM 2501 N N . LYS A 1 342 ? -51.130 39.452 -63.948 1.00 28.97 478 LYS A N 1
ATOM 2502 C CA . LYS A 1 342 ? -51.875 39.136 -65.185 1.00 29.68 478 LYS A CA 1
ATOM 2503 C C . LYS A 1 342 ? -50.976 39.195 -66.424 1.00 29.69 478 LYS A C 1
ATOM 2504 O O . LYS A 1 342 ? -51.068 38.343 -67.299 1.00 33.23 478 LYS A O 1
ATOM 2510 N N . LEU A 1 343 ? -50.088 40.178 -66.488 1.00 29.13 479 LEU A N 1
ATOM 2511 C CA . LEU A 1 343 ? -49.122 40.231 -67.599 1.00 25.07 479 LEU A CA 1
ATOM 2512 C C . LEU A 1 343 ? -48.262 38.973 -67.691 1.00 28.95 479 LEU A C 1
ATOM 2513 O O . LEU A 1 343 ? -48.087 38.416 -68.777 1.00 28.64 479 LEU A O 1
ATOM 2518 N N . LEU A 1 344 ? -47.741 38.505 -66.556 1.00 28.92 480 LEU A N 1
ATOM 2519 C CA . LEU A 1 344 ? -46.925 37.287 -66.541 1.00 27.22 480 LEU A CA 1
ATOM 2520 C C . LEU A 1 344 ? -47.750 36.068 -66.942 1.00 31.08 480 LEU A C 1
ATOM 2521 O O . LEU A 1 344 ? -47.317 35.241 -67.741 1.00 30.08 480 LEU A O 1
ATOM 2526 N N . GLN A 1 345 ? -48.945 35.955 -66.363 1.00 32.37 481 GLN A N 1
ATOM 2527 C CA . GLN A 1 345 ? -49.837 34.848 -66.680 1.00 32.49 481 GLN A CA 1
ATOM 2528 C C . GLN A 1 345 ? -50.153 34.806 -68.181 1.00 33.55 481 GLN A C 1
ATOM 2529 O O . GLN A 1 345 ? -50.086 33.757 -68.818 1.00 36.72 481 GLN A O 1
ATOM 2535 N N . ASP A 1 346 ? -50.490 35.955 -68.748 1.00 30.78 482 ASP A N 1
ATOM 2536 C CA . ASP A 1 346 ? -50.748 36.035 -70.181 1.00 38.76 482 ASP A CA 1
ATOM 2537 C C . ASP A 1 346 ? -49.496 35.738 -71.015 1.00 38.07 482 ASP A C 1
ATOM 2538 O O . ASP A 1 346 ? -49.609 35.175 -72.102 1.00 46.42 482 ASP A O 1
ATOM 2543 N N . SER A 1 347 ? -48.314 36.093 -70.511 1.00 32.83 483 SER A N 1
ATOM 2544 C CA . SER A 1 347 ? -47.055 35.760 -71.197 1.00 37.47 483 SER A CA 1
ATOM 2545 C C . SER A 1 347 ? -46.840 34.256 -71.287 1.00 45.53 483 SER A C 1
ATOM 2546 O O . SER A 1 347 ? -46.541 33.722 -72.359 1.00 41.68 483 SER A O 1
ATOM 2549 N N . LEU A 1 348 ? -46.974 33.584 -70.143 1.00 46.11 484 LEU A N 1
ATOM 2550 C CA . LEU A 1 348 ? -46.661 32.157 -70.045 1.00 45.69 484 LEU A CA 1
ATOM 2551 C C . LEU A 1 348 ? -47.658 31.284 -70.808 1.00 54.28 484 LEU A C 1
ATOM 2552 O O . LEU A 1 348 ? -47.443 30.084 -70.985 1.00 56.80 484 LEU A O 1
ATOM 2557 N N . LEU A 1 349 ? -48.742 31.899 -71.263 1.00 55.86 485 LEU A N 1
ATOM 2558 C CA . LEU A 1 349 ? -49.727 31.231 -72.109 1.00 63.20 485 LEU A CA 1
ATOM 2559 C C . LEU A 1 349 ? -49.160 30.736 -73.442 1.00 72.13 485 LEU A C 1
ATOM 2560 O O . LEU A 1 349 ? -49.820 29.981 -74.152 1.00 81.54 485 LEU A O 1
ATOM 2565 N N . ASP A 1 350 ? -47.944 31.152 -73.780 1.00 71.67 486 ASP A N 1
ATOM 2566 C CA . ASP A 1 350 ? -47.355 30.810 -75.076 1.00 73.00 486 ASP A CA 1
ATOM 2567 C C . ASP A 1 350 ? -46.520 29.536 -75.017 1.00 74.04 486 ASP A C 1
ATOM 2568 O O . ASP A 1 350 ? -45.946 29.201 -73.980 1.00 77.45 486 ASP A O 1
ATOM 2570 N N . ILE B 2 14 ? -29.429 29.323 -104.626 1.00 69.94 1207 ILE B N 1
ATOM 2571 C CA . ILE B 2 14 ? -28.855 30.572 -105.114 1.00 77.40 1207 ILE B CA 1
ATOM 2572 C C . ILE B 2 14 ? -29.132 30.749 -106.597 1.00 82.46 1207 ILE B C 1
ATOM 2573 O O . ILE B 2 14 ? -28.247 31.120 -107.366 1.00 87.51 1207 ILE B O 1
ATOM 2575 N N . ASP B 2 15 ? -30.367 30.475 -106.995 1.00 87.91 1208 ASP B N 1
ATOM 2576 C CA . ASP B 2 15 ? -30.801 30.724 -108.365 1.00 90.98 1208 ASP B CA 1
ATOM 2577 C C . ASP B 2 15 ? -32.196 31.328 -108.342 1.00 86.28 1208 ASP B C 1
ATOM 2578 O O . ASP B 2 15 ? -33.000 31.121 -109.257 1.00 81.20 1208 ASP B O 1
ATOM 2583 N N . GLU B 2 16 ? -32.451 32.086 -107.278 1.00 84.85 1209 GLU B N 1
ATOM 2584 C CA . GLU B 2 16 ? -33.740 32.704 -107.024 1.00 85.80 1209 GLU B CA 1
ATOM 2585 C C . GLU B 2 16 ? -34.250 33.441 -108.256 1.00 89.35 1209 GLU B C 1
ATOM 2586 O O . GLU B 2 16 ? -33.478 34.041 -109.008 1.00 91.95 1209 GLU B O 1
ATOM 2592 N N . GLY B 2 17 ? -35.557 33.360 -108.465 1.00 86.50 1210 GLY B N 1
ATOM 2593 C CA . GLY B 2 17 ? -36.216 34.048 -109.555 1.00 80.76 1210 GLY B CA 1
ATOM 2594 C C . GLY B 2 17 ? -37.676 34.194 -109.204 1.00 75.16 1210 GLY B C 1
ATOM 2595 O O . GLY B 2 17 ? -38.287 33.258 -108.701 1.00 73.90 1210 GLY B O 1
ATOM 2596 N N . ASP B 2 18 ? -38.233 35.367 -109.473 1.00 78.43 1211 ASP B N 1
ATOM 2597 C CA . ASP B 2 18 ? -39.623 35.665 -109.151 1.00 74.64 1211 ASP B CA 1
ATOM 2598 C C . ASP B 2 18 ? -40.255 36.458 -110.270 1.00 72.97 1211 ASP B C 1
ATOM 2599 O O . ASP B 2 18 ? -39.603 37.298 -110.882 1.00 75.30 1211 ASP B O 1
ATOM 2604 N N . LEU B 2 19 ? -41.524 36.189 -110.544 1.00 72.53 1212 LEU B N 1
ATOM 2605 C CA . LEU B 2 19 ? -42.246 36.948 -111.554 1.00 76.60 1212 LEU B CA 1
ATOM 2606 C C . LEU B 2 19 ? -42.676 38.302 -110.987 1.00 78.29 1212 LEU B C 1
ATOM 2607 O O . LEU B 2 19 ? -43.369 39.069 -111.655 1.00 84.78 1212 LEU B O 1
ATOM 2609 N N . TRP B 2 20 ? -42.255 38.596 -109.757 1.00 68.32 1213 TRP B N 1
ATOM 2610 C CA . TRP B 2 20 ? -42.741 39.777 -109.049 1.00 63.65 1213 TRP B CA 1
ATOM 2611 C C . TRP B 2 20 ? -41.650 40.757 -108.618 1.00 60.80 1213 TRP B C 1
ATOM 2612 O O . TRP B 2 20 ? -40.462 40.493 -108.784 1.00 59.03 1213 TRP B O 1
ATOM 2623 N N . THR B 2 21 ? -42.076 41.897 -108.078 1.00 62.76 1214 THR B N 1
ATOM 2624 C CA . THR B 2 21 ? -41.165 42.914 -107.563 1.00 65.49 1214 THR B CA 1
ATOM 2625 C C . THR B 2 21 ? -41.321 43.077 -106.051 1.00 64.82 1214 THR B C 1
ATOM 2626 O O . THR B 2 21 ? -42.437 43.077 -105.528 1.00 55.82 1214 THR B O 1
ATOM 2630 N N . TRP B 2 22 ? -40.190 43.214 -105.361 1.00 49.44 1215 TRP B N 1
ATOM 2631 C CA . TRP B 2 22 ? -40.151 43.153 -103.903 1.00 47.28 1215 TRP B CA 1
ATOM 2632 C C . TRP B 2 22 ? -39.314 44.269 -103.272 1.00 46.77 1215 TRP B C 1
ATOM 2633 O O . TRP B 2 22 ? -38.366 44.757 -103.880 1.00 49.74 1215 TRP B O 1
ATOM 2644 N N . ARG B 2 23 ? -39.689 44.675 -102.059 1.00 43.29 1216 ARG B N 1
ATOM 2645 C CA . ARG B 2 23 ? -38.893 45.602 -101.247 1.00 42.57 1216 ARG B CA 1
ATOM 2646 C C . ARG B 2 23 ? -38.599 44.928 -99.900 1.00 36.21 1216 ARG B C 1
ATOM 2647 O O . ARG B 2 23 ? -39.315 44.024 -99.486 1.00 34.14 1216 ARG B O 1
ATOM 2655 N N . LYS B 2 24 ? -37.539 45.364 -99.232 1.00 39.05 1217 LYS B N 1
ATOM 2656 C CA . LYS B 2 24 ? -37.093 44.732 -97.997 1.00 36.72 1217 LYS B CA 1
ATOM 2657 C C . LYS B 2 24 ? -38.009 45.033 -96.803 1.00 35.39 1217 LYS B C 1
ATOM 2658 O O . LYS B 2 24 ? -38.543 46.140 -96.668 1.00 35.08 1217 LYS B O 1
ATOM 2664 N N . TYR B 2 25 ? -38.182 44.044 -95.936 1.00 32.66 1218 TYR B N 1
ATOM 2665 C CA . TYR B 2 25 ? -38.920 44.236 -94.694 1.00 27.66 1218 TYR B CA 1
ATOM 2666 C C . TYR B 2 25 ? -38.009 43.960 -93.495 1.00 33.58 1218 TYR B C 1
ATOM 2667 O O . TYR B 2 25 ? -38.055 44.658 -92.478 1.00 31.41 1218 TYR B O 1
ATOM 2676 N N . GLY B 2 26 ? -37.163 42.945 -93.628 1.00 30.50 1219 GLY B N 1
ATOM 2677 C CA . GLY B 2 26 ? -36.323 42.561 -92.507 1.00 29.77 1219 GLY B CA 1
ATOM 2678 C C . GLY B 2 26 ? -35.155 41.701 -92.927 1.00 32.58 1219 GLY B C 1
ATOM 2679 O O . GLY B 2 26 ? -35.082 41.229 -94.060 1.00 35.99 1219 GLY B O 1
ATOM 2680 N N . GLN B 2 27 ? -34.241 41.484 -91.994 1.00 33.59 1220 GLN B N 1
ATOM 2681 C CA . GLN B 2 27 ? -33.049 40.701 -92.258 1.00 33.58 1220 GLN B CA 1
ATOM 2682 C C . GLN B 2 27 ? -32.438 40.407 -90.910 1.00 33.96 1220 GLN B C 1
ATOM 2683 O O . GLN B 2 27 ? -31.900 41.304 -90.268 1.00 37.53 1220 GLN B O 1
ATOM 2689 N N . LYS B 2 28 ? -32.557 39.168 -90.450 1.00 34.12 1221 LYS B N 1
ATOM 2690 C CA . LYS B 2 28 ? -32.153 38.887 -89.079 1.00 38.44 1221 LYS B CA 1
ATOM 2691 C C . LYS B 2 28 ? -31.594 37.476 -88.883 1.00 36.50 1221 LYS B C 1
ATOM 2692 O O . LYS B 2 28 ? -32.003 36.535 -89.549 1.00 41.27 1221 LYS B O 1
ATOM 2698 N N . ASP B 2 29 ? -30.667 37.326 -87.952 1.00 34.10 1222 ASP B N 1
ATOM 2699 C CA . ASP B 2 29 ? -30.225 35.990 -87.578 1.00 34.98 1222 ASP B CA 1
ATOM 2700 C C . ASP B 2 29 ? -31.350 35.259 -86.869 1.00 39.86 1222 ASP B C 1
ATOM 2701 O O . ASP B 2 29 ? -32.239 35.885 -86.280 1.00 36.61 1222 ASP B O 1
ATOM 2706 N N . ILE B 2 30 ? -31.309 33.932 -86.948 1.00 38.39 1223 ILE B N 1
ATOM 2707 C CA . ILE B 2 30 ? -32.371 33.082 -86.441 1.00 31.93 1223 ILE B CA 1
ATOM 2708 C C . ILE B 2 30 ? -31.823 31.996 -85.490 1.00 36.52 1223 ILE B C 1
ATOM 2709 O O . ILE B 2 30 ? -30.770 31.403 -85.753 1.00 33.76 1223 ILE B O 1
ATOM 2714 N N . LEU B 2 31 ? -32.531 31.777 -84.382 1.00 35.24 1224 LEU B N 1
ATOM 2715 C CA . LEU B 2 31 ? -32.270 30.674 -83.461 1.00 33.92 1224 LEU B CA 1
ATOM 2716 C C . LEU B 2 31 ? -31.951 29.391 -84.206 1.00 36.94 1224 LEU B C 1
ATOM 2717 O O . LEU B 2 31 ? -32.720 28.963 -85.060 1.00 39.29 1224 LEU B O 1
ATOM 2722 N N . GLY B 2 32 ? -30.810 28.791 -83.884 1.00 41.87 1225 GLY B N 1
ATOM 2723 C CA . GLY B 2 32 ? -30.469 27.467 -84.376 1.00 43.75 1225 GLY B CA 1
ATOM 2724 C C . GLY B 2 32 ? -29.962 27.416 -85.807 1.00 48.31 1225 GLY B C 1
ATOM 2725 O O . GLY B 2 32 ? -29.670 26.336 -86.321 1.00 52.39 1225 GLY B O 1
ATOM 2726 N N . SER B 2 33 ? -29.838 28.569 -86.456 1.00 42.26 1226 SER B N 1
ATOM 2727 C CA . SER B 2 33 ? -29.421 28.581 -87.855 1.00 41.90 1226 SER B CA 1
ATOM 2728 C C . SER B 2 33 ? -28.121 29.339 -88.080 1.00 42.86 1226 SER B C 1
ATOM 2729 O O . SER B 2 33 ? -27.850 30.347 -87.433 1.00 43.06 1226 SER B O 1
ATOM 2732 N N . ARG B 2 34 ? -27.332 28.859 -89.031 1.00 44.32 1227 ARG B N 1
ATOM 2733 C CA . ARG B 2 34 ? -26.085 29.514 -89.384 1.00 47.91 1227 ARG B CA 1
ATOM 2734 C C . ARG B 2 34 ? -26.377 30.650 -90.359 1.00 44.68 1227 ARG B C 1
ATOM 2735 O O . ARG B 2 34 ? -25.575 31.567 -90.516 1.00 42.82 1227 ARG B O 1
ATOM 2743 N N . PHE B 2 35 ? -27.555 30.608 -90.970 1.00 42.02 1228 PHE B N 1
ATOM 2744 C CA . PHE B 2 35 ? -27.892 31.567 -92.013 1.00 45.93 1228 PHE B CA 1
ATOM 2745 C C . PHE B 2 35 ? -29.073 32.455 -91.633 1.00 45.88 1228 PHE B C 1
ATOM 2746 O O . PHE B 2 35 ? -30.061 31.979 -91.075 1.00 42.93 1228 PHE B O 1
ATOM 2754 N N . PRO B 2 36 ? -28.973 33.753 -91.956 1.00 40.19 1229 PRO B N 1
ATOM 2755 C CA . PRO B 2 36 ? -30.001 34.738 -91.617 1.00 41.71 1229 PRO B CA 1
ATOM 2756 C C . PRO B 2 36 ? -31.236 34.595 -92.488 1.00 43.44 1229 PRO B C 1
ATOM 2757 O O . PRO B 2 36 ? -31.151 34.067 -93.599 1.00 43.85 1229 PRO B O 1
ATOM 2761 N N . ARG B 2 37 ? -32.373 35.054 -91.979 1.00 37.19 1230 ARG B N 1
ATOM 2762 C CA . ARG B 2 37 ? -33.600 35.087 -92.759 1.00 37.96 1230 ARG B CA 1
ATOM 2763 C C . ARG B 2 37 ? -33.881 36.491 -93.290 1.00 35.38 1230 ARG B C 1
ATOM 2764 O O . ARG B 2 37 ? -33.748 37.486 -92.566 1.00 37.19 1230 ARG B O 1
ATOM 2772 N N . GLY B 2 38 ? -34.248 36.560 -94.564 1.00 38.36 1231 GLY B N 1
ATOM 2773 C CA . GLY B 2 38 ? -34.630 37.810 -95.196 1.00 37.86 1231 GLY B CA 1
ATOM 2774 C C . GLY B 2 38 ? -36.138 37.899 -95.387 1.00 40.87 1231 GLY B C 1
ATOM 2775 O O . GLY B 2 38 ? -36.784 36.921 -95.775 1.00 42.07 1231 GLY B O 1
ATOM 2776 N N . TYR B 2 39 ? -36.698 39.068 -95.095 1.00 37.97 1232 TYR B N 1
ATOM 2777 C CA . TYR B 2 39 ? -38.141 39.291 -95.196 1.00 34.42 1232 TYR B CA 1
ATOM 2778 C C . TYR B 2 39 ? -38.418 40.371 -96.227 1.00 38.74 1232 TYR B C 1
ATOM 2779 O O . TYR B 2 39 ? -37.837 41.464 -96.147 1.00 39.96 1232 TYR B O 1
ATOM 2788 N N . TYR B 2 40 ? -39.323 40.062 -97.155 1.00 39.65 1233 TYR B N 1
ATOM 2789 C CA . TYR B 2 40 ? -39.705 40.935 -98.257 1.00 37.84 1233 TYR B CA 1
ATOM 2790 C C . TYR B 2 40 ? -41.219 41.096 -98.277 1.00 41.82 1233 TYR B C 1
ATOM 2791 O O . TYR B 2 40 ? -41.950 40.214 -97.823 1.00 42.50 1233 TYR B O 1
ATOM 2800 N N . ARG B 2 41 ? -41.673 42.216 -98.834 1.00 40.25 1234 ARG B N 1
ATOM 2801 C CA . ARG B 2 41 ? -43.093 42.491 -99.068 1.00 40.45 1234 ARG B CA 1
ATOM 2802 C C . ARG B 2 41 ? -43.183 43.049 -100.476 1.00 45.17 1234 ARG B C 1
ATOM 2803 O O . ARG B 2 41 ? -42.145 43.379 -101.047 1.00 46.03 1234 ARG B O 1
ATOM 2811 N N . CYS B 2 42 ? -44.368 43.081 -101.082 1.00 41.14 1235 CYS B N 1
ATOM 2812 C CA . CYS B 2 42 ? -44.490 43.512 -102.481 1.00 43.39 1235 CYS B CA 1
ATOM 2813 C C . CYS B 2 42 ? -44.182 44.993 -102.736 1.00 47.60 1235 CYS B C 1
ATOM 2814 O O . CYS B 2 42 ? -44.476 45.855 -101.914 1.00 44.68 1235 CYS B O 1
ATOM 2817 N N . ALA B 2 43 ? -43.604 45.287 -103.894 1.00 52.13 1236 ALA B N 1
ATOM 2818 C CA . ALA B 2 43 ? -43.328 46.674 -104.264 1.00 54.79 1236 ALA B CA 1
ATOM 2819 C C . ALA B 2 43 ? -44.612 47.492 -104.425 1.00 53.82 1236 ALA B C 1
ATOM 2820 O O . ALA B 2 43 ? -44.571 48.723 -104.423 1.00 51.21 1236 ALA B O 1
ATOM 2822 N N . TYR B 2 44 ? -45.750 46.814 -104.558 1.00 54.37 1237 TYR B N 1
ATOM 2823 C CA . TYR B 2 44 ? -47.035 47.496 -104.707 1.00 54.28 1237 TYR B CA 1
ATOM 2824 C C . TYR B 2 44 ? -47.898 47.360 -103.456 1.00 53.67 1237 TYR B C 1
ATOM 2825 O O . TYR B 2 44 ? -49.127 47.432 -103.527 1.00 49.42 1237 TYR B O 1
ATOM 2834 N N . LYS B 2 45 ? -47.252 47.206 -102.304 1.00 50.87 1238 LYS B N 1
ATOM 2835 C CA . LYS B 2 45 ? -47.977 47.153 -101.044 1.00 50.46 1238 LYS B CA 1
ATOM 2836 C C . LYS B 2 45 ? -48.731 48.449 -100.779 1.00 48.45 1238 LYS B C 1
ATOM 2837 O O . LYS B 2 45 ? -49.855 48.436 -100.296 1.00 51.73 1238 LYS B O 1
ATOM 2843 N N . PHE B 2 46 ? -48.090 49.569 -101.076 1.00 44.96 1239 PHE B N 1
ATOM 2844 C CA . PHE B 2 46 ? -48.639 50.871 -100.737 1.00 48.08 1239 PHE B CA 1
ATOM 2845 C C . PHE B 2 46 ? -49.615 51.341 -101.814 1.00 51.26 1239 PHE B C 1
ATOM 2846 O O . PHE B 2 46 ? -50.756 51.706 -101.520 1.00 55.21 1239 PHE B O 1
ATOM 2854 N N . THR B 2 47 ? -49.165 51.306 -103.064 1.00 50.77 1240 THR B N 1
ATOM 2855 C CA . THR B 2 47 ? -49.969 51.789 -104.181 1.00 52.86 1240 THR B CA 1
ATOM 2856 C C . THR B 2 47 ? -51.219 50.940 -104.402 1.00 51.17 1240 THR B C 1
ATOM 2857 O O . THR B 2 47 ? -52.283 51.468 -104.711 1.00 55.36 1240 THR B O 1
ATOM 2861 N N . HIS B 2 48 ? -51.099 49.629 -104.232 1.00 49.50 1241 HIS B N 1
ATOM 2862 C CA . HIS B 2 48 ? -52.215 48.739 -104.531 1.00 52.51 1241 HIS B CA 1
ATOM 2863 C C . HIS B 2 48 ? -52.770 47.970 -103.337 1.00 54.27 1241 HIS B C 1
ATOM 2864 O O . HIS B 2 48 ? -53.715 47.191 -103.487 1.00 46.19 1241 HIS B O 1
ATOM 2871 N N . GLY B 2 49 ? -52.189 48.178 -102.159 1.00 50.43 1242 GLY B N 1
ATOM 2872 C CA . GLY B 2 49 ? -52.601 47.434 -100.980 1.00 47.64 1242 GLY B CA 1
ATOM 2873 C C . GLY B 2 49 ? -52.232 45.957 -101.030 1.00 51.07 1242 GLY B C 1
ATOM 2874 O O . GLY B 2 49 ? -52.742 45.171 -100.232 1.00 58.12 1242 GLY B O 1
ATOM 2875 N N . CYS B 2 50 ? -51.336 45.577 -101.943 1.00 47.01 1243 CYS B N 1
ATOM 2876 C CA . CYS B 2 50 ? -50.965 44.168 -102.117 1.00 48.43 1243 CYS B CA 1
ATOM 2877 C C . CYS B 2 50 ? -50.379 43.593 -100.827 1.00 49.90 1243 CYS B C 1
ATOM 2878 O O . CYS B 2 50 ? -49.531 44.223 -100.184 1.00 48.09 1243 CYS B O 1
ATOM 2881 N N . LYS B 2 51 ? -50.837 42.402 -100.454 1.00 47.92 1244 LYS B N 1
ATOM 2882 C CA . LYS B 2 51 ? -50.478 41.808 -99.165 1.00 49.17 1244 LYS B CA 1
ATOM 2883 C C . LYS B 2 51 ? -49.394 40.731 -99.271 1.00 53.28 1244 LYS B C 1
ATOM 2884 O O . LYS B 2 51 ? -48.987 40.130 -98.268 1.00 55.17 1244 LYS B O 1
ATOM 2890 N N . ALA B 2 52 ? -48.926 40.498 -100.490 1.00 51.76 1245 ALA B N 1
ATOM 2891 C CA . ALA B 2 52 ? -47.969 39.433 -100.751 1.00 49.54 1245 ALA B CA 1
ATOM 2892 C C . ALA B 2 52 ? -46.625 39.687 -100.064 1.00 47.52 1245 ALA B C 1
ATOM 2893 O O . ALA B 2 52 ? -46.031 40.753 -100.212 1.00 46.46 1245 ALA B O 1
ATOM 2895 N N . THR B 2 53 ? -46.173 38.705 -99.291 1.00 46.73 1246 THR B N 1
ATOM 2896 C CA . THR B 2 53 ? -44.862 38.749 -98.652 1.00 48.21 1246 THR B CA 1
ATOM 2897 C C . THR B 2 53 ? -44.059 37.495 -98.984 1.00 47.74 1246 THR B C 1
ATOM 2898 O O . THR B 2 53 ? -44.616 36.477 -99.395 1.00 48.13 1246 THR B O 1
ATOM 2902 N N . LYS B 2 54 ? -42.747 37.558 -98.807 1.00 46.12 1247 LYS B N 1
ATOM 2903 C CA . LYS B 2 54 ? -41.952 36.342 -98.917 1.00 44.82 1247 LYS B CA 1
ATOM 2904 C C . LYS B 2 54 ? -40.769 36.342 -97.962 1.00 44.86 1247 LYS B C 1
ATOM 2905 O O . LYS B 2 54 ? -40.242 37.391 -97.599 1.00 39.63 1247 LYS B O 1
ATOM 2911 N N . GLN B 2 55 ? -40.398 35.136 -97.539 1.00 42.82 1248 GLN B N 1
ATOM 2912 C CA . GLN B 2 55 ? -39.293 34.902 -96.626 1.00 43.78 1248 GLN B CA 1
ATOM 2913 C C . GLN B 2 55 ? -38.279 33.995 -97.286 1.00 46.01 1248 GLN B C 1
ATOM 2914 O O . GLN B 2 55 ? -38.641 32.991 -97.899 1.00 45.54 1248 GLN B O 1
ATOM 2920 N N . VAL B 2 56 ? -37.010 34.349 -97.143 1.00 46.94 1249 VAL B N 1
ATOM 2921 C CA . VAL B 2 56 ? -35.931 33.647 -97.815 1.00 42.26 1249 VAL B CA 1
ATOM 2922 C C . VAL B 2 56 ? -34.850 33.268 -96.817 1.00 45.40 1249 VAL B C 1
ATOM 2923 O O . VAL B 2 56 ? -34.346 34.127 -96.094 1.00 40.99 1249 VAL B O 1
ATOM 2927 N N . GLN B 2 57 ? -34.501 31.986 -96.765 1.00 44.78 1250 GLN B N 1
ATOM 2928 C CA . GLN B 2 57 ? -33.464 31.538 -95.844 1.00 44.23 1250 GLN B CA 1
ATOM 2929 C C . GLN B 2 57 ? -32.691 30.349 -96.394 1.00 46.26 1250 GLN B C 1
ATOM 2930 O O . GLN B 2 57 ? -33.280 29.315 -96.707 1.00 49.05 1250 GLN B O 1
ATOM 2936 N N . ARG B 2 58 ? -31.375 30.508 -96.506 1.00 52.70 1251 ARG B N 1
ATOM 2937 C CA . ARG B 2 58 ? -30.480 29.431 -96.925 1.00 50.89 1251 ARG B CA 1
ATOM 2938 C C . ARG B 2 58 ? -30.567 28.282 -95.922 1.00 50.25 1251 ARG B C 1
ATOM 2939 O O . ARG B 2 58 ? -30.543 28.507 -94.712 1.00 53.23 1251 ARG B O 1
ATOM 2947 N N . SER B 2 59 ? -30.707 27.058 -96.422 1.00 95.94 1252 SER B N 1
ATOM 2948 C CA . SER B 2 59 ? -30.989 25.917 -95.556 1.00 91.31 1252 SER B CA 1
ATOM 2949 C C . SER B 2 59 ? -29.833 25.565 -94.634 1.00 89.14 1252 SER B C 1
ATOM 2950 O O . SER B 2 59 ? -28.681 25.492 -95.060 1.00 85.78 1252 SER B O 1
ATOM 2953 N N . GLU B 2 60 ? -30.160 25.340 -93.367 1.00 88.49 1253 GLU B N 1
ATOM 2954 C CA . GLU B 2 60 ? -29.171 24.961 -92.366 1.00 88.16 1253 GLU B CA 1
ATOM 2955 C C . GLU B 2 60 ? -28.533 23.621 -92.719 1.00 89.18 1253 GLU B C 1
ATOM 2956 O O . GLU B 2 60 ? -27.313 23.520 -92.850 1.00 88.25 1253 GLU B O 1
ATOM 2962 N N . THR B 2 61 ? -29.370 22.599 -92.873 1.00 92.09 1254 THR B N 1
ATOM 2963 C CA . THR B 2 61 ? -28.904 21.237 -93.122 1.00 97.34 1254 THR B CA 1
ATOM 2964 C C . THR B 2 61 ? -28.138 21.089 -94.442 1.00 97.62 1254 THR B C 1
ATOM 2965 O O . THR B 2 61 ? -27.025 20.563 -94.466 1.00 99.70 1254 THR B O 1
ATOM 2969 N N . ASP B 2 62 ? -28.733 21.553 -95.535 1.00 94.91 1255 ASP B N 1
ATOM 2970 C CA . ASP B 2 62 ? -28.070 21.526 -96.836 1.00 97.08 1255 ASP B CA 1
ATOM 2971 C C . ASP B 2 62 ? -27.778 22.946 -97.314 1.00 100.67 1255 ASP B C 1
ATOM 2972 O O . ASP B 2 6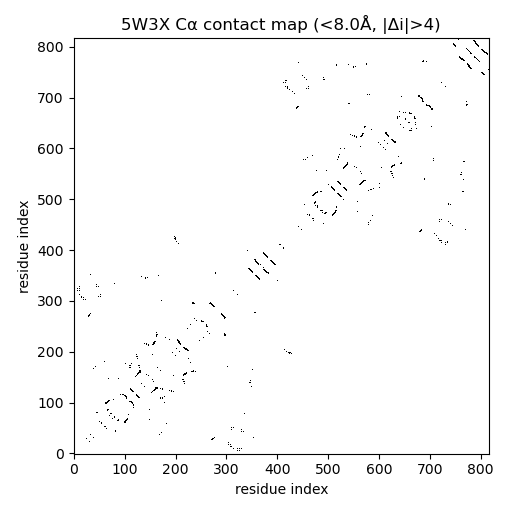2 ? -28.675 23.647 -97.784 1.00 107.34 1255 ASP B O 1
ATOM 2974 N N . SER B 2 63 ? -26.522 23.362 -97.201 1.00 95.60 1256 SER B N 1
ATOM 2975 C CA . SER B 2 63 ? -26.119 24.734 -97.520 1.00 94.78 1256 SER B CA 1
ATOM 2976 C C . SER B 2 63 ? -26.356 25.136 -98.977 1.00 94.40 1256 SER B C 1
ATOM 2977 O O . SER B 2 63 ? -26.293 26.317 -99.324 1.00 82.51 1256 SER B O 1
ATOM 2980 N N . ASN B 2 64 ? -26.621 24.150 -99.827 1.00 96.84 1257 ASN B N 1
ATOM 2981 C CA . ASN B 2 64 ? -26.842 24.402 -101.245 1.00 96.13 1257 ASN B CA 1
ATOM 2982 C C . ASN B 2 64 ? -28.296 24.781 -101.537 1.00 96.81 1257 ASN B C 1
ATOM 2983 O O . ASN B 2 64 ? -28.597 25.427 -102.542 1.00 101.70 1257 ASN B O 1
ATOM 2985 N N . MET B 2 65 ? -29.190 24.390 -100.635 1.00 93.83 1258 MET B N 1
ATOM 2986 C CA . MET B 2 65 ? -30.621 24.620 -100.791 1.00 90.65 1258 MET B CA 1
ATOM 2987 C C . MET B 2 65 ? -31.107 25.956 -100.213 1.00 95.11 1258 MET B C 1
ATOM 2988 O O . MET B 2 65 ? -30.671 26.374 -99.140 1.00 89.27 1258 MET B O 1
ATOM 2990 N N . LEU B 2 66 ? -31.997 26.625 -100.946 1.00 54.81 1259 LEU B N 1
ATOM 2991 C CA . LEU B 2 66 ? -32.669 27.835 -100.473 1.00 51.12 1259 LEU B CA 1
ATOM 2992 C C . LEU B 2 66 ? -34.109 27.522 -100.103 1.00 54.25 1259 LEU B C 1
ATOM 2993 O O . LEU B 2 66 ? -34.825 26.882 -100.876 1.00 52.62 1259 LEU B O 1
ATOM 2998 N N . ALA B 2 67 ? -34.536 27.957 -98.922 1.00 50.96 1260 ALA B N 1
ATOM 2999 C CA . ALA B 2 67 ? -35.931 27.799 -98.530 1.00 48.19 1260 ALA B CA 1
ATOM 3000 C C . ALA B 2 67 ? -36.668 29.121 -98.714 1.00 44.95 1260 ALA B C 1
ATOM 3001 O O . ALA B 2 67 ? -36.220 30.172 -98.249 1.00 49.66 1260 ALA B O 1
ATOM 3003 N N . ILE B 2 68 ? -37.798 29.072 -99.402 1.00 42.93 1261 ILE B N 1
ATOM 3004 C CA . ILE B 2 68 ? -38.562 30.282 -99.657 1.00 43.92 1261 ILE B CA 1
ATOM 3005 C C . ILE B 2 68 ? -40.032 30.061 -99.350 1.00 46.82 1261 ILE B C 1
ATOM 3006 O O . ILE B 2 68 ? -40.632 29.095 -99.820 1.00 51.29 1261 ILE B O 1
ATOM 3011 N N . THR B 2 69 ? -40.608 30.954 -98.554 1.00 46.05 1262 THR B N 1
ATOM 3012 C CA . THR B 2 69 ? -42.033 30.894 -98.245 1.00 44.17 1262 THR B CA 1
ATOM 3013 C C . THR B 2 69 ? -42.757 32.126 -98.776 1.00 47.40 1262 THR B C 1
ATOM 3014 O O . THR B 2 69 ? -42.360 33.250 -98.498 1.00 47.44 1262 THR B O 1
ATOM 3018 N N . TYR B 2 70 ? -43.812 31.910 -99.554 1.00 50.89 1263 TYR B N 1
ATOM 3019 C CA . TYR B 2 70 ? -44.639 33.006 -100.042 1.00 53.41 1263 TYR B CA 1
ATOM 3020 C C . TYR B 2 70 ? -45.959 33.047 -99.286 1.00 57.75 1263 TYR B C 1
ATOM 3021 O O . TYR B 2 70 ? -46.616 32.019 -99.137 1.00 61.93 1263 TYR B O 1
ATOM 3030 N N . LEU B 2 71 ? -46.354 34.221 -98.808 1.00 54.79 1264 LEU B N 1
ATOM 3031 C CA . LEU B 2 71 ? -47.637 34.338 -98.122 1.00 56.87 1264 LEU B CA 1
ATOM 3032 C C . LEU B 2 71 ? -48.535 35.425 -98.723 1.00 54.64 1264 LEU B C 1
ATOM 3033 O O . LEU B 2 71 ? -48.062 36.497 -99.110 1.00 54.91 1264 LEU B O 1
ATOM 3038 N N . SER B 2 72 ? -49.827 35.103 -98.799 1.00 64.52 1265 SER B N 1
ATOM 3039 C CA . SER B 2 72 ? -50.869 35.925 -99.423 1.00 64.35 1265 SER B CA 1
ATOM 3040 C C . SER B 2 72 ? -50.651 36.100 -100.927 1.00 67.27 1265 SER B C 1
ATOM 3041 O O . SER B 2 72 ? -49.546 35.951 -101.445 1.00 66.69 1265 SER B O 1
ATOM 3043 N N . GLU B 2 73 ? -51.727 36.431 -101.625 1.00 76.26 1266 GLU B N 1
ATOM 3044 C CA . GLU B 2 73 ? -51.704 36.487 -103.079 1.00 82.18 1266 GLU B CA 1
ATOM 3045 C C . GLU B 2 73 ? -51.571 37.926 -103.544 1.00 76.79 1266 GLU B C 1
ATOM 3046 O O . GLU B 2 73 ? -52.060 38.845 -102.887 1.00 81.33 1266 GLU B O 1
ATOM 3052 N N . HIS B 2 74 ? -50.906 38.123 -104.675 1.00 70.17 1267 HIS B N 1
ATOM 3053 C CA . HIS B 2 74 ? -50.832 39.448 -105.271 1.00 70.59 1267 HIS B CA 1
ATOM 3054 C C . HIS B 2 74 ? -52.209 39.867 -105.777 1.00 70.81 1267 HIS B C 1
ATOM 3055 O O . HIS B 2 74 ? -52.941 39.048 -106.330 1.00 70.35 1267 HIS B O 1
ATOM 3062 N N . ASN B 2 75 ? -52.569 41.131 -105.569 1.00 72.36 1268 ASN B N 1
ATOM 3063 C CA . ASN B 2 75 ? -53.849 41.651 -106.060 1.00 66.83 1268 ASN B CA 1
ATOM 3064 C C . ASN B 2 75 ? -53.666 42.490 -107.316 1.00 66.23 1268 ASN B C 1
ATOM 3065 O O . ASN B 2 75 ? -54.331 43.507 -107.500 1.00 73.04 1268 ASN B O 1
ATOM 3070 N N . HIS B 2 76 ? -52.768 42.050 -108.187 1.00 67.49 1269 HIS B N 1
ATOM 3071 C CA . HIS B 2 76 ? -52.454 42.782 -109.410 1.00 72.91 1269 HIS B CA 1
ATOM 3072 C C . HIS B 2 76 ? -51.686 41.864 -110.357 1.00 77.49 1269 HIS B C 1
ATOM 3073 O O . HIS B 2 76 ? -51.082 40.888 -109.912 1.00 72.76 1269 HIS B O 1
ATOM 3080 N N . PRO B 2 77 ? -51.715 42.160 -111.668 1.00 79.92 1270 PRO B N 1
ATOM 3081 C CA . PRO B 2 77 ? -50.981 41.305 -112.608 1.00 82.94 1270 PRO B CA 1
ATOM 3082 C C . PRO B 2 77 ? -49.470 41.393 -112.422 1.00 83.54 1270 PRO B C 1
ATOM 3083 O O . PRO B 2 77 ? -48.989 42.293 -111.734 1.00 80.90 1270 PRO B O 1
ATOM 3087 N N . ARG B 2 78 ? -48.740 40.468 -113.041 1.00 84.91 1271 ARG B N 1
ATOM 3088 C CA . ARG B 2 78 ? -47.282 40.488 -113.017 1.00 88.19 1271 ARG B CA 1
ATOM 3089 C C . ARG B 2 78 ? -46.747 41.782 -113.625 1.00 87.96 1271 ARG B C 1
ATOM 3090 O O . ARG B 2 78 ? -47.243 42.239 -114.651 1.00 92.57 1271 ARG B O 1
ATOM 3094 N N . PRO B 2 79 ? -45.727 42.375 -112.989 1.00 90.86 1272 PRO B N 1
ATOM 3095 C CA . PRO B 2 79 ? -45.117 43.628 -113.453 1.00 95.58 1272 PRO B CA 1
ATOM 3096 C C . PRO B 2 79 ? -44.442 43.507 -114.820 1.00 103.22 1272 PRO B C 1
ATOM 3097 O O . PRO B 2 79 ? -43.248 43.215 -114.898 1.00 103.94 1272 PRO B O 1
ATOM 3101 N N . THR B 2 80 ? -45.205 43.739 -115.884 1.00 109.16 1273 THR B N 1
ATOM 3102 C CA . THR B 2 80 ? -44.680 43.653 -117.243 1.00 113.25 1273 THR B CA 1
ATOM 3103 C C . THR B 2 80 ? -43.894 44.908 -117.617 1.00 111.60 1273 THR B C 1
ATOM 3104 O O . THR B 2 80 ? -42.975 45.316 -116.905 1.00 111.29 1273 THR B O 1
ATOM 3108 N N . ALA C 1 9 ? -23.248 58.797 -101.707 1.00 56.39 145 ALA C N 1
ATOM 3109 C CA . ALA C 1 9 ? -23.251 59.287 -100.337 1.00 60.04 145 ALA C CA 1
ATOM 3110 C C . ALA C 1 9 ? -22.347 58.390 -99.510 1.00 69.16 145 ALA C C 1
ATOM 3111 O O . ALA C 1 9 ? -22.748 57.847 -98.479 1.00 63.54 145 ALA C O 1
ATOM 3113 N N . THR C 1 10 ? -21.124 58.242 -100.005 1.00 73.33 146 THR C N 1
ATOM 3114 C CA . THR C 1 10 ? -20.104 57.405 -99.404 1.00 76.24 146 THR C CA 1
ATOM 3115 C C . THR C 1 10 ? -19.493 58.077 -98.169 1.00 76.76 146 THR C C 1
ATOM 3116 O O . THR C 1 10 ? -20.052 59.040 -97.624 1.00 71.67 146 THR C O 1
ATOM 3120 N N . ARG C 1 11 ? -18.354 57.553 -97.726 1.00 74.53 147 ARG C N 1
ATOM 3121 C CA . ARG C 1 11 ? -17.628 58.124 -96.600 1.00 72.37 147 ARG C CA 1
ATOM 3122 C C . ARG C 1 11 ? -16.336 58.770 -97.081 1.00 71.49 147 ARG C C 1
ATOM 3123 O O . ARG C 1 11 ? -15.477 59.128 -96.279 1.00 69.20 147 ARG C O 1
ATOM 3125 N N . SER C 1 12 ? -16.206 58.913 -98.397 1.00 78.04 148 SER C N 1
ATOM 3126 C CA . SER C 1 12 ? -15.031 59.549 -98.987 1.00 81.40 148 SER C CA 1
ATOM 3127 C C . SER C 1 12 ? -14.895 60.981 -98.476 1.00 81.80 148 SER C C 1
ATOM 3128 O O . SER C 1 12 ? -15.781 61.816 -98.690 1.00 82.09 148 SER C O 1
ATOM 3130 N N . ALA C 1 13 ? -13.792 61.248 -97.780 1.00 77.28 149 ALA C N 1
ATOM 3131 C CA . ALA C 1 13 ? -13.548 62.561 -97.195 1.00 76.41 149 ALA C CA 1
ATOM 3132 C C . ALA C 1 13 ? -12.990 63.524 -98.241 1.00 82.35 149 ALA C C 1
ATOM 3133 O O . ALA C 1 13 ? -12.217 63.131 -99.115 1.00 84.82 149 ALA C O 1
ATOM 3135 N N . GLN C 1 15 ? -13.667 67.760 -98.813 1.00 91.90 151 GLN C N 1
ATOM 3136 C CA . GLN C 1 15 ? -13.825 69.140 -98.368 1.00 89.24 151 GLN C CA 1
ATOM 3137 C C . GLN C 1 15 ? -14.286 69.182 -96.913 1.00 86.51 151 GLN C C 1
ATOM 3138 O O . GLN C 1 15 ? -15.400 69.629 -96.617 1.00 81.92 151 GLN C O 1
ATOM 3144 N N . GLN C 1 16 ? -13.427 68.682 -96.023 1.00 82.46 152 GLN C N 1
ATOM 3145 C CA . GLN C 1 16 ? -13.638 68.721 -94.571 1.00 78.33 152 GLN C CA 1
ATOM 3146 C C . GLN C 1 16 ? -14.828 67.883 -94.080 1.00 75.42 152 GLN C C 1
ATOM 3147 O O . GLN C 1 16 ? -15.108 67.842 -92.881 1.00 74.19 152 GLN C O 1
ATOM 3149 N N . ALA C 1 17 ? -15.517 67.218 -95.002 1.00 72.06 153 ALA C N 1
ATOM 3150 C CA . ALA C 1 17 ? -16.676 66.392 -94.664 1.00 60.14 153 ALA C CA 1
ATOM 3151 C C . ALA C 1 17 ? -16.921 65.326 -95.730 1.00 50.23 153 ALA C C 1
ATOM 3152 O O . ALA C 1 17 ? -16.466 65.460 -96.869 1.00 57.27 153 ALA C O 1
ATOM 3154 N N . THR C 1 18 ? -17.638 64.270 -95.371 1.00 40.92 154 THR C N 1
ATOM 3155 C CA . THR C 1 18 ? -17.901 63.196 -96.319 1.00 39.89 154 THR C CA 1
ATOM 3156 C C . THR C 1 18 ? -18.946 63.611 -97.354 1.00 40.20 154 THR C C 1
ATOM 3157 O O . THR C 1 18 ? -19.687 64.579 -97.165 1.00 34.90 154 THR C O 1
ATOM 3161 N N . VAL C 1 19 ? -19.011 62.853 -98.438 1.00 38.61 155 VAL C N 1
ATOM 3162 C CA . VAL C 1 19 ? -20.016 63.067 -99.463 1.00 37.31 155 VAL C CA 1
ATOM 3163 C C . VAL C 1 19 ? -21.418 62.920 -98.873 1.00 34.05 155 VAL C C 1
ATOM 3164 O O . VAL C 1 19 ? -22.316 63.672 -99.208 1.00 31.21 155 VAL C O 1
ATOM 3168 N N . ASP C 1 20 ? -21.600 61.968 -97.964 1.00 33.72 156 ASP C N 1
ATOM 3169 C CA . ASP C 1 20 ? -22.911 61.758 -97.370 1.00 36.66 156 ASP C CA 1
ATOM 3170 C C . ASP C 1 20 ? -23.419 62.959 -96.590 1.00 34.91 156 ASP C C 1
ATOM 3171 O O . ASP C 1 20 ? -24.593 63.344 -96.692 1.00 33.60 156 ASP C O 1
ATOM 3172 N N . ARG C 1 21 ? -22.525 63.535 -95.794 1.00 32.83 157 ARG C N 1
ATOM 3173 C CA . ARG C 1 21 ? -22.828 64.719 -95.007 1.00 35.41 157 ARG C CA 1
ATOM 3174 C C . ARG C 1 21 ? -23.214 65.877 -95.916 1.00 35.89 157 ARG C C 1
ATOM 3175 O O . ARG C 1 21 ? -24.236 66.533 -95.716 1.00 34.77 157 ARG C O 1
ATOM 3183 N N . LEU C 1 22 ? -22.382 66.125 -96.918 1.00 30.01 158 LEU C N 1
ATOM 3184 C CA . LEU C 1 22 ? -22.652 67.214 -97.854 1.00 29.18 158 LEU C CA 1
ATOM 3185 C C . LEU C 1 22 ? -23.987 67.031 -98.581 1.00 27.72 158 LEU C C 1
ATOM 3186 O O . LEU C 1 22 ? -24.755 67.986 -98.736 1.00 32.46 158 LEU C O 1
ATOM 3191 N N . ARG C 1 23 ? -24.231 65.816 -99.063 1.00 30.67 159 ARG C N 1
ATOM 3192 C CA . ARG C 1 23 ? -25.475 65.476 -99.730 1.00 33.06 159 ARG C CA 1
ATOM 3193 C C . ARG C 1 23 ? -26.630 65.822 -98.800 1.00 29.91 159 ARG C C 1
ATOM 3194 O O . ARG C 1 23 ? -27.599 66.443 -99.215 1.00 26.31 159 ARG C O 1
ATOM 3202 N N . THR C 1 24 ? -26.484 65.430 -97.537 1.00 27.40 160 THR C N 1
ATOM 3203 C CA . THR C 1 24 ? -27.507 65.689 -96.516 1.00 32.55 160 THR C CA 1
ATOM 3204 C C . THR C 1 24 ? -27.711 67.187 -96.276 1.00 30.31 160 THR C C 1
ATOM 3205 O O . THR C 1 24 ? -28.837 67.636 -96.069 1.00 30.92 160 THR C O 1
ATOM 3209 N N . GLN C 1 25 ? -26.643 67.977 -96.346 1.00 28.83 161 GLN C N 1
ATOM 3210 C CA . GLN C 1 25 ? -26.791 69.407 -96.111 1.00 31.01 161 GLN C CA 1
ATOM 3211 C C . GLN C 1 25 ? -27.467 70.101 -97.294 1.00 29.90 161 GLN C C 1
ATOM 3212 O O . GLN C 1 25 ? -28.267 71.015 -97.121 1.00 29.80 161 GLN C O 1
ATOM 3218 N N . VAL C 1 26 ? -27.168 69.637 -98.494 1.00 33.29 162 VAL C N 1
ATOM 3219 C CA . VAL C 1 26 ? -27.795 70.209 -99.690 1.00 34.25 162 VAL C CA 1
ATOM 3220 C C . VAL C 1 26 ? -29.284 69.840 -99.805 1.00 29.90 162 VAL C C 1
ATOM 3221 O O . VAL C 1 26 ? -30.188 70.713 -99.876 1.00 30.75 162 VAL C O 1
ATOM 3225 N N . THR C 1 27 ? -29.541 68.535 -99.791 1.00 30.58 163 THR C N 1
ATOM 3226 C CA . THR C 1 27 ? -30.905 68.060 -99.913 1.00 32.06 163 THR C CA 1
ATOM 3227 C C . THR C 1 27 ? -31.727 68.523 -98.709 1.00 34.55 163 THR C C 1
ATOM 3228 O O . THR C 1 27 ? -32.916 68.771 -98.829 1.00 40.02 163 THR C O 1
ATOM 3232 N N . GLY C 1 28 ? -31.078 68.656 -97.559 1.00 40.55 164 GLY C N 1
ATOM 3233 C CA . GLY C 1 28 ? -31.715 69.129 -96.340 1.00 38.13 164 GLY C CA 1
ATOM 3234 C C . GLY C 1 28 ? -32.101 70.590 -96.485 1.00 38.89 164 GLY C C 1
ATOM 3235 O O . GLY C 1 28 ? -33.203 70.999 -96.088 1.00 33.07 164 GLY C O 1
ATOM 3236 N N . PHE C 1 29 ? -31.192 71.386 -97.047 1.00 27.70 165 PHE C N 1
ATOM 3237 C CA . PHE C 1 29 ? -31.547 72.785 -97.315 1.00 32.63 165 PHE C CA 1
ATOM 3238 C C . PHE C 1 29 ? -32.781 72.896 -98.210 1.00 28.66 165 PHE C C 1
ATOM 3239 O O . PHE C 1 29 ? -33.745 73.657 -97.922 1.00 34.10 165 PHE C O 1
ATOM 3247 N N . LEU C 1 30 ? -32.749 72.139 -99.303 1.00 30.34 166 LEU C N 1
ATOM 3248 C CA . LEU C 1 30 ? -33.852 72.184 -100.252 1.00 31.96 166 LEU C CA 1
ATOM 3249 C C . LEU C 1 30 ? -35.155 71.745 -99.585 1.00 36.12 166 LEU C C 1
ATOM 3250 O O . LEU C 1 30 ? -36.204 72.361 -99.773 1.00 40.60 166 LEU C O 1
ATOM 3255 N N . SER C 1 31 ? -35.079 70.691 -98.786 1.00 30.30 167 SER C N 1
ATOM 3256 C CA . SER C 1 31 ? -36.260 70.184 -98.114 1.00 31.90 167 SER C CA 1
ATOM 3257 C C . SER C 1 31 ? -36.818 71.177 -97.115 1.00 31.52 167 SER C C 1
ATOM 3258 O O . SER C 1 31 ? -38.022 71.281 -96.961 1.00 36.02 167 SER C O 1
ATOM 3261 N N . GLY C 1 32 ? -35.944 71.885 -96.413 1.00 33.29 168 GLY C N 1
ATOM 3262 C CA . GLY C 1 32 ? -36.392 72.837 -95.410 1.00 33.52 168 GLY C CA 1
ATOM 3263 C C . GLY C 1 32 ? -37.131 73.970 -96.090 1.00 34.56 168 GLY C C 1
ATOM 3264 O O . GLY C 1 32 ? -38.257 74.348 -95.680 1.00 35.17 168 GLY C O 1
ATOM 3265 N N . ALA C 1 33 ? -36.503 74.493 -97.150 1.00 32.24 169 ALA C N 1
ATOM 3266 C CA . ALA C 1 33 ? -37.161 75.523 -97.962 1.00 33.84 169 ALA C CA 1
ATOM 3267 C C . ALA C 1 33 ? -38.532 75.043 -98.398 1.00 29.64 169 ALA C C 1
ATOM 3268 O O . ALA C 1 33 ? -39.525 75.746 -98.247 1.00 35.09 169 ALA C O 1
ATOM 3270 N N . LEU C 1 34 ? -38.565 73.829 -98.931 1.00 32.41 170 LEU C N 1
ATOM 3271 C CA . LEU C 1 34 ? -39.795 73.198 -99.392 1.00 36.20 170 LEU C CA 1
ATOM 3272 C C . LEU C 1 34 ? -40.865 73.135 -98.302 1.00 42.78 170 LEU C C 1
ATOM 3273 O O . LEU C 1 34 ? -42.031 73.437 -98.552 1.00 41.81 170 LEU C O 1
ATOM 3278 N N . GLY C 1 35 ? -40.464 72.761 -97.093 1.00 40.34 171 GLY C N 1
ATOM 3279 C CA . GLY C 1 35 ? -41.388 72.656 -95.973 1.00 43.67 171 GLY C CA 1
ATOM 3280 C C . GLY C 1 35 ? -42.017 74.003 -95.691 1.00 44.14 171 GLY C C 1
ATOM 3281 O O . GLY C 1 35 ? -43.259 74.123 -95.572 1.00 41.30 171 GLY C O 1
ATOM 3282 N N . LYS C 1 36 ? -41.178 75.036 -95.619 1.00 38.42 172 LYS C N 1
ATOM 3283 C CA . LYS C 1 36 ? -41.753 76.341 -95.309 1.00 37.33 172 LYS C CA 1
ATOM 3284 C C . LYS C 1 36 ? -42.678 76.833 -96.443 1.00 36.89 172 LYS C C 1
ATOM 3285 O O . LYS C 1 36 ? -43.805 77.295 -96.192 1.00 35.71 172 LYS C O 1
ATOM 3291 N N . LEU C 1 37 ? -42.230 76.698 -97.688 1.00 28.84 173 LEU C N 1
ATOM 3292 C CA . LEU C 1 37 ? -43.006 77.233 -98.818 1.00 27.49 173 LEU C CA 1
ATOM 3293 C C . LEU C 1 37 ? -44.335 76.502 -98.967 1.00 30.20 173 LEU C C 1
ATOM 3294 O O . LEU C 1 37 ? -45.372 77.105 -99.254 1.00 30.91 173 LEU C O 1
ATOM 3299 N N . GLN C 1 38 ? -44.300 75.201 -98.742 1.00 31.85 174 GLN C N 1
ATOM 3300 C CA . GLN C 1 38 ? -45.494 74.387 -98.827 1.00 42.55 174 GLN C CA 1
ATOM 3301 C C . GLN C 1 38 ? -46.471 74.711 -97.698 1.00 43.52 174 GLN C C 1
ATOM 3302 O O . GLN C 1 38 ? -47.683 74.762 -97.929 1.00 41.09 174 GLN C O 1
ATOM 3308 N N . ALA C 1 39 ? -45.954 74.934 -96.488 1.00 44.28 175 ALA C N 1
ATOM 3309 C CA . ALA C 1 39 ? -46.822 75.389 -95.388 1.00 41.28 175 ALA C CA 1
ATOM 3310 C C . ALA C 1 39 ? -47.503 76.701 -95.760 1.00 44.88 175 ALA C C 1
ATOM 3311 O O . ALA C 1 39 ? -48.718 76.871 -95.578 1.00 41.23 175 ALA C O 1
ATOM 3313 N N . LEU C 1 40 ? -46.702 77.637 -96.259 1.00 38.26 176 LEU C N 1
ATOM 3314 C CA . LEU C 1 40 ? -47.210 78.944 -96.652 1.00 42.03 176 LEU C CA 1
ATOM 3315 C C . LEU C 1 40 ? -48.313 78.825 -97.707 1.00 42.42 176 LEU C C 1
ATOM 3316 O O . LEU C 1 40 ? -49.374 79.430 -97.581 1.00 40.60 176 LEU C O 1
ATOM 3321 N N . SER C 1 41 ? -48.059 78.023 -98.734 1.00 36.38 177 SER C N 1
ATOM 3322 C CA . SER C 1 41 ? -48.989 77.889 -99.839 1.00 40.92 177 SER C CA 1
ATOM 3323 C C . SER C 1 41 ? -50.286 77.223 -99.391 1.00 42.12 177 SER C C 1
ATOM 3324 O O . SER C 1 41 ? -51.371 77.664 -99.758 1.00 42.01 177 SER C O 1
ATOM 3327 N N . ALA C 1 42 ? -50.155 76.166 -98.591 1.00 39.40 178 ALA C N 1
ATOM 3328 C CA . ALA C 1 42 ? -51.310 75.434 -98.082 1.00 35.90 178 ALA C CA 1
ATOM 3329 C C . ALA C 1 42 ? -52.203 76.303 -97.204 1.00 40.37 178 ALA C C 1
ATOM 3330 O O . ALA C 1 42 ? -53.407 76.070 -97.108 1.00 41.62 178 ALA C O 1
ATOM 3332 N N . GLN C 1 43 ? -51.608 77.274 -96.523 1.00 40.02 179 GLN C N 1
ATOM 3333 C CA . GLN C 1 43 ? -52.375 78.161 -95.665 1.00 38.45 179 GLN C CA 1
ATOM 3334 C C . GLN C 1 43 ? -52.732 79.466 -96.375 1.00 39.04 179 GLN C C 1
ATOM 3335 O O . GLN C 1 43 ? -53.263 80.386 -95.757 1.00 38.84 179 GLN C O 1
ATOM 3341 N N . ASN C 1 44 ? -52.444 79.532 -97.675 1.00 36.74 180 ASN C N 1
ATOM 3342 C CA . ASN C 1 44 ? -52.799 80.699 -98.483 1.00 42.89 180 ASN C CA 1
ATOM 3343 C C . ASN C 1 44 ? -52.234 81.985 -97.889 1.00 42.33 180 ASN C C 1
ATOM 3344 O O . ASN C 1 44 ? -52.915 83.001 -97.812 1.00 44.48 180 ASN C O 1
ATOM 3349 N N . MET C 1 45 ? -50.996 81.929 -97.422 1.00 42.57 181 MET C N 1
ATOM 3350 C CA . MET C 1 45 ? -50.376 83.116 -96.857 1.00 44.43 181 MET C CA 1
ATOM 3351 C C . MET C 1 45 ? -49.351 83.739 -97.792 1.00 43.30 181 MET C C 1
ATOM 3352 O O . MET C 1 45 ? -48.536 83.048 -98.400 1.00 35.82 181 MET C O 1
ATOM 3357 N N . ASP C 1 46 ? -49.367 85.061 -97.861 1.00 42.91 182 ASP C N 1
ATOM 3358 C CA . ASP C 1 46 ? -48.337 85.771 -98.598 1.00 41.20 182 ASP C CA 1
ATOM 3359 C C . ASP C 1 46 ? -47.024 85.691 -97.825 1.00 39.53 182 ASP C C 1
ATOM 3360 O O . ASP C 1 46 ? -46.992 85.952 -96.622 1.00 37.20 182 ASP C O 1
ATOM 3365 N N . PRO C 1 47 ? -45.938 85.323 -98.512 1.00 38.71 183 PRO C N 1
ATOM 3366 C CA . PRO C 1 47 ? -44.651 85.186 -97.823 1.00 40.48 183 PRO C CA 1
ATOM 3367 C C . PRO C 1 47 ? -44.151 86.505 -97.240 1.00 41.21 183 PRO C C 1
ATOM 3368 O O . PRO C 1 47 ? -43.610 86.500 -96.139 1.00 39.30 183 PRO C O 1
ATOM 3372 N N . GLU C 1 48 ? -44.325 87.615 -97.952 1.00 37.54 184 GLU C N 1
ATOM 3373 C CA . GLU C 1 48 ? -43.832 88.889 -97.440 1.00 41.31 184 GLU C CA 1
ATOM 3374 C C . GLU C 1 48 ? -44.497 89.226 -96.111 1.00 46.73 184 GLU C C 1
ATOM 3375 O O . GLU C 1 48 ? -43.828 89.568 -95.139 1.00 49.05 184 GLU C O 1
ATOM 3381 N N . LEU C 1 49 ? -45.820 89.127 -96.078 1.00 44.15 185 LEU C N 1
ATOM 3382 C CA . LEU C 1 49 ? -46.566 89.434 -94.869 1.00 39.41 185 LEU C CA 1
ATOM 3383 C C . LEU C 1 49 ? -46.242 88.452 -93.761 1.00 39.44 185 LEU C C 1
ATOM 3384 O O . LEU C 1 49 ? -46.294 88.797 -92.583 1.00 44.86 185 LEU C O 1
ATOM 3389 N N . ALA C 1 50 ? -45.914 87.224 -94.138 1.00 34.15 186 ALA C N 1
ATOM 3390 C CA . ALA C 1 50 ? -45.582 86.217 -93.152 1.00 41.55 186 ALA C CA 1
ATOM 3391 C C . ALA C 1 50 ? -44.139 86.397 -92.690 1.00 48.09 186 ALA C C 1
ATOM 3392 O O . ALA C 1 50 ? -43.655 85.651 -91.837 1.00 40.40 186 ALA C O 1
ATOM 3394 N N . GLN C 1 51 ? -43.474 87.399 -93.267 1.00 50.08 187 GLN C N 1
ATOM 3395 C CA . GLN C 1 51 ? -42.073 87.723 -92.992 1.00 46.59 187 GLN C CA 1
ATOM 3396 C C . GLN C 1 51 ? -41.126 86.564 -93.262 1.00 43.99 187 GLN C C 1
ATOM 3397 O O . GLN C 1 51 ? -40.107 86.402 -92.590 1.00 41.09 187 GLN C O 1
ATOM 3403 N N . PHE C 1 52 ? -41.463 85.778 -94.274 1.00 41.08 188 PHE C N 1
ATOM 3404 C CA . PHE C 1 52 ? -40.552 84.787 -94.817 1.00 40.63 188 PHE C CA 1
ATOM 3405 C C . PHE C 1 52 ? -39.660 85.453 -95.883 1.00 38.96 188 PHE C C 1
ATOM 3406 O O . PHE C 1 52 ? -40.150 86.112 -96.800 1.00 38.93 188 PHE C O 1
ATOM 3414 N N . ARG C 1 53 ? -38.349 85.285 -95.741 1.00 42.59 189 ARG C N 1
ATOM 3415 C CA . ARG C 1 53 ? -37.380 85.982 -96.581 1.00 40.07 189 ARG C CA 1
ATOM 3416 C C . ARG C 1 53 ? -37.239 85.307 -97.943 1.00 32.37 189 ARG C C 1
ATOM 3417 O O . ARG C 1 53 ? -36.221 84.677 -98.231 1.00 35.21 189 ARG C O 1
ATOM 3425 N N . VAL C 1 54 ? -38.266 85.463 -98.773 1.00 32.07 190 VAL C N 1
ATOM 3426 C CA . VAL C 1 54 ? -38.320 84.851 -100.102 1.00 38.51 190 VAL C CA 1
ATOM 3427 C C . VAL C 1 54 ? -37.137 85.196 -100.976 1.00 30.14 190 VAL C C 1
ATOM 3428 O O . VAL C 1 54 ? -36.632 84.348 -101.690 1.00 37.15 190 VAL C O 1
ATOM 3432 N N . LEU C 1 55 ? -36.740 86.457 -100.970 1.00 29.56 191 LEU C N 1
ATOM 3433 C CA . LEU C 1 55 ? -35.611 86.886 -101.808 1.00 34.24 191 LEU C CA 1
ATOM 3434 C C . LEU C 1 55 ? -34.338 86.070 -101.482 1.00 35.79 191 LEU C C 1
ATOM 3435 O O . LEU C 1 55 ? -33.672 85.532 -102.381 1.00 38.66 191 LEU C O 1
ATOM 3440 N N . ASP C 1 56 ? -34.022 85.955 -100.195 1.00 39.42 192 ASP C N 1
ATOM 3441 C CA . ASP C 1 56 ? -32.833 85.208 -99.757 1.00 39.94 192 ASP C CA 1
ATOM 3442 C C . ASP C 1 56 ? -32.889 83.733 -100.154 1.00 40.86 192 ASP C C 1
ATOM 3443 O O . ASP C 1 56 ? -31.928 83.175 -100.698 1.00 37.71 192 ASP C O 1
ATOM 3448 N N . VAL C 1 57 ? -34.019 83.098 -99.867 1.00 36.29 193 VAL C N 1
ATOM 3449 C CA . VAL C 1 57 ? -34.184 81.683 -100.176 1.00 34.74 193 VAL C CA 1
ATOM 3450 C C . VAL C 1 57 ? -34.135 81.425 -101.683 1.00 32.22 193 VAL C C 1
ATOM 3451 O O . VAL C 1 57 ? -33.414 80.556 -102.135 1.00 35.42 193 VAL C O 1
ATOM 3455 N N . ASP C 1 58 ? -34.898 82.182 -102.461 1.00 28.16 194 ASP C N 1
ATOM 3456 C CA . ASP C 1 58 ? -34.847 82.073 -103.923 1.00 24.32 194 ASP C CA 1
ATOM 3457 C C . ASP C 1 58 ? -33.414 82.219 -104.438 1.00 23.27 194 ASP C C 1
ATOM 3458 O O . ASP C 1 58 ? -32.946 81.412 -105.272 1.00 25.58 194 ASP C O 1
ATOM 3463 N N . ARG C 1 59 ? -32.719 83.230 -103.924 1.00 25.50 195 ARG C N 1
ATOM 3464 C CA . ARG C 1 59 ? -31.333 83.451 -104.339 1.00 32.27 195 ARG C CA 1
ATOM 3465 C C . ARG C 1 59 ? -30.454 82.238 -104.035 1.00 29.39 195 ARG C C 1
ATOM 3466 O O . ARG C 1 59 ? -29.624 81.834 -104.863 1.00 27.76 195 ARG C O 1
ATOM 3474 N N . ALA C 1 60 ? -30.648 81.649 -102.855 1.00 27.39 196 ALA C N 1
ATOM 3475 C CA . ALA C 1 60 ? -29.830 80.495 -102.456 1.00 27.06 196 ALA C CA 1
ATOM 3476 C C . ALA C 1 60 ? -30.193 79.215 -103.206 1.00 28.22 196 ALA C C 1
ATOM 3477 O O . ALA C 1 60 ? -29.329 78.416 -103.501 1.00 29.58 196 ALA C O 1
ATOM 3479 N N . ILE C 1 61 ? -31.472 78.986 -103.499 1.00 23.95 197 ILE C N 1
ATOM 3480 C CA . ILE C 1 61 ? -31.817 77.728 -104.156 1.00 25.51 197 ILE C CA 1
ATOM 3481 C C . ILE C 1 61 ? -31.546 77.771 -105.649 1.00 27.66 197 ILE C C 1
ATOM 3482 O O . ILE C 1 61 ? -31.333 76.719 -106.251 1.00 26.72 197 ILE C O 1
ATOM 3487 N N . MET C 1 62 ? -31.566 78.966 -106.252 1.00 23.18 198 MET C N 1
ATOM 3488 C CA . MET C 1 62 ? -31.500 79.027 -107.715 1.00 25.09 198 MET C CA 1
ATOM 3489 C C . MET C 1 62 ? -30.300 78.269 -108.366 1.00 26.07 198 MET C C 1
ATOM 3490 O O . MET C 1 62 ? -30.503 77.537 -109.326 1.00 30.22 198 MET C O 1
ATOM 3495 N N . PRO C 1 63 ? -29.064 78.411 -107.846 1.00 26.00 199 PRO C N 1
ATOM 3496 C CA . PRO C 1 63 ? -27.982 77.640 -108.505 1.00 28.85 199 PRO C CA 1
ATOM 3497 C C . PRO C 1 63 ? -28.218 76.125 -108.462 1.00 28.89 199 PRO C C 1
ATOM 3498 O O . PRO C 1 63 ? -27.884 75.383 -109.399 1.00 24.78 199 PRO C O 1
ATOM 3502 N N . LEU C 1 64 ? -28.795 75.680 -107.351 1.00 22.58 200 LEU C N 1
ATOM 3503 C CA . LEU C 1 64 ? -29.130 74.275 -107.163 1.00 30.00 200 LEU C CA 1
ATOM 3504 C C . LEU C 1 64 ? -30.189 73.823 -108.184 1.00 26.03 200 LEU C C 1
ATOM 3505 O O . LEU C 1 64 ? -30.054 72.768 -108.835 1.00 27.72 200 LEU C O 1
ATOM 3510 N N . LEU C 1 65 ? -31.246 74.627 -108.312 1.00 25.15 201 LEU C N 1
ATOM 3511 C CA . LEU C 1 65 ? -32.285 74.364 -109.307 1.00 22.65 201 LEU C CA 1
ATOM 3512 C C . LEU C 1 65 ? -31.682 74.309 -110.703 1.00 26.11 201 LEU C C 1
ATOM 3513 O O . LEU C 1 65 ? -32.082 73.504 -111.535 1.00 25.90 201 LEU C O 1
ATOM 3518 N N . ILE C 1 66 ? -30.715 75.178 -110.965 1.00 25.16 202 ILE C N 1
ATOM 3519 C CA . ILE C 1 66 ? -30.132 75.232 -112.306 1.00 25.91 202 ILE C CA 1
ATOM 3520 C C . ILE C 1 66 ? -29.312 73.976 -112.579 1.00 29.23 202 ILE C C 1
ATOM 3521 O O . ILE C 1 66 ? -29.453 73.355 -113.637 1.00 29.05 202 ILE C O 1
ATOM 3526 N N . VAL C 1 67 ? -28.500 73.557 -111.610 1.00 26.40 203 VAL C N 1
ATOM 3527 C CA . VAL C 1 67 ? -27.756 72.307 -111.780 1.00 27.26 203 VAL C CA 1
ATOM 3528 C C . VAL C 1 67 ? -28.707 71.155 -112.082 1.00 24.80 203 VAL C C 1
ATOM 3529 O O . VAL C 1 67 ? -28.532 70.384 -113.058 1.00 32.11 203 VAL C O 1
ATOM 3533 N N . ALA C 1 68 ? -29.753 71.072 -111.264 1.00 29.72 204 ALA C N 1
ATOM 3534 C CA . ALA C 1 68 ? -30.686 69.959 -111.393 1.00 32.24 204 ALA C CA 1
ATOM 3535 C C . ALA C 1 68 ? -31.402 69.966 -112.734 1.00 33.26 204 ALA C C 1
ATOM 3536 O O . ALA C 1 68 ? -31.528 68.929 -113.382 1.00 30.09 204 ALA C O 1
ATOM 3538 N N . GLU C 1 69 ? -31.864 71.136 -113.157 1.00 29.74 205 GLU C N 1
ATOM 3539 C CA . GLU C 1 69 ? -32.617 71.224 -114.393 1.00 32.85 205 GLU C CA 1
ATOM 3540 C C . GLU C 1 69 ? -31.718 70.958 -115.585 1.00 33.91 205 GLU C C 1
ATOM 3541 O O . GLU C 1 69 ? -32.145 70.363 -116.567 1.00 28.50 205 GLU C O 1
ATOM 3547 N N . ASN C 1 70 ? -30.458 71.366 -115.492 1.00 32.37 206 ASN C N 1
ATOM 3548 C CA . ASN C 1 70 ? -29.520 71.061 -116.563 1.00 29.72 206 ASN C CA 1
ATOM 3549 C C . ASN C 1 70 ? -29.298 69.559 -116.676 1.00 37.76 206 ASN C C 1
ATOM 3550 O O . ASN C 1 70 ? -29.131 69.039 -117.780 1.00 37.54 206 ASN C O 1
ATOM 3555 N N . ALA C 1 71 ? -29.285 68.861 -115.538 1.00 33.17 207 ALA C N 1
ATOM 3556 C CA . ALA C 1 71 ? -29.151 67.404 -115.611 1.00 31.73 207 ALA C CA 1
ATOM 3557 C C . ALA C 1 71 ? -30.434 66.733 -116.136 1.00 39.66 207 ALA C C 1
ATOM 3558 O O . ALA C 1 71 ? -30.390 65.742 -116.864 1.00 40.70 207 ALA C O 1
ATOM 3560 N N . ARG C 1 72 ? -31.575 67.292 -115.761 1.00 40.59 208 ARG C N 1
ATOM 3561 C CA . ARG C 1 72 ? -32.876 66.740 -116.095 1.00 43.28 208 ARG C CA 1
ATOM 3562 C C . ARG C 1 72 ? -33.222 66.918 -117.582 1.00 49.66 208 ARG C C 1
ATOM 3563 O O . ARG C 1 72 ? -34.038 66.175 -118.133 1.00 44.04 208 ARG C O 1
ATOM 3571 N N . ASN C 1 73 ? -32.587 67.898 -118.226 1.00 42.67 209 ASN C N 1
ATOM 3572 C CA . ASN C 1 73 ? -32.857 68.211 -119.631 1.00 44.10 209 ASN C CA 1
ATOM 3573 C C . ASN C 1 73 ? -31.569 68.483 -120.409 1.00 45.52 209 ASN C C 1
ATOM 3574 O O . ASN C 1 73 ? -31.180 69.640 -120.573 1.00 43.90 209 ASN C O 1
ATOM 3579 N N . PRO C 1 74 ? -30.890 67.425 -120.874 1.00 47.38 210 PRO C N 1
ATOM 3580 C CA . PRO C 1 74 ? -29.650 67.632 -121.627 1.00 42.68 210 PRO C CA 1
ATOM 3581 C C . PRO C 1 74 ? -29.855 68.563 -122.817 1.00 40.99 210 PRO C C 1
ATOM 3582 O O . PRO C 1 74 ? -30.798 68.367 -123.587 1.00 39.15 210 PRO C O 1
ATOM 3586 N N . GLY C 1 75 ? -29.006 69.580 -122.938 1.00 36.25 211 GLY C N 1
ATOM 3587 C CA . GLY C 1 75 ? -29.132 70.551 -124.015 1.00 37.21 211 GLY C CA 1
ATOM 3588 C C . GLY C 1 75 ? -29.763 71.864 -123.591 1.00 34.49 211 GLY C C 1
ATOM 3589 O O . GLY C 1 75 ? -29.739 72.845 -124.340 1.00 33.35 211 GLY C O 1
ATOM 3590 N N . LEU C 1 76 ? -30.336 71.891 -122.392 1.00 33.07 212 LEU C N 1
ATOM 3591 C CA . LEU C 1 76 ? -30.876 73.130 -121.848 1.00 33.64 212 LEU C CA 1
ATOM 3592 C C . LEU C 1 76 ? -29.757 74.160 -121.730 1.00 36.62 212 LEU C C 1
ATOM 3593 O O . LEU C 1 76 ? -29.923 75.319 -122.135 1.00 28.88 212 LEU C O 1
ATOM 3598 N N . ASN C 1 77 ? -28.621 73.728 -121.175 1.00 31.48 213 ASN C N 1
ATOM 3599 C CA . ASN C 1 77 ? -27.432 74.564 -121.145 1.00 31.86 213 ASN C CA 1
ATOM 3600 C C . ASN C 1 77 ? -27.681 75.897 -120.482 1.00 27.72 213 ASN C C 1
ATOM 3601 O O . ASN C 1 77 ? -27.334 76.949 -121.025 1.00 26.02 213 ASN C O 1
ATOM 3606 N N . LEU C 1 78 ? -28.286 75.845 -119.307 1.00 26.11 214 LEU C N 1
ATOM 3607 C CA . LEU C 1 78 ? -28.680 77.045 -118.595 1.00 27.22 214 LEU C CA 1
ATOM 3608 C C . LEU C 1 78 ? -27.533 77.563 -117.751 1.00 30.96 214 LEU C C 1
ATOM 3609 O O . LEU C 1 78 ? -26.913 76.808 -117.004 1.00 28.99 214 LEU C O 1
ATOM 3614 N N . VAL C 1 79 ? -27.267 78.856 -117.862 1.00 28.39 215 VAL C N 1
ATOM 3615 C CA . VAL C 1 79 ? -26.148 79.481 -117.174 1.00 31.22 215 VAL C CA 1
ATOM 3616 C C . VAL C 1 79 ? -26.630 80.749 -116.478 1.00 29.72 215 VAL C C 1
ATOM 3617 O O . VAL C 1 79 ? -27.417 81.506 -117.043 1.00 33.31 215 VAL C O 1
ATOM 3621 N N . PRO C 1 80 ? -26.217 80.955 -115.222 1.00 30.13 216 PRO C N 1
ATOM 3622 C CA . PRO C 1 80 ? -26.573 82.211 -114.550 1.00 26.85 216 PRO C CA 1
ATOM 3623 C C . PRO C 1 80 ? -25.613 83.344 -114.899 1.00 28.91 216 PRO C C 1
ATOM 3624 O O . PRO C 1 80 ? -24.409 83.198 -114.736 1.00 26.77 216 PRO C O 1
ATOM 3628 N N . LEU C 1 81 ? -26.150 84.454 -115.398 1.00 22.97 217 LEU C N 1
ATOM 3629 C CA . LEU C 1 81 ? -25.337 85.600 -115.775 1.00 24.42 217 LEU C CA 1
ATOM 3630 C C . LEU C 1 81 ? -25.809 86.825 -115.014 1.00 31.29 217 LEU C C 1
ATOM 3631 O O . LEU C 1 81 ? -26.939 86.848 -114.496 1.00 27.49 217 LEU C O 1
ATOM 3636 N N . HIS C 1 82 ? -24.951 87.841 -114.950 1.00 26.63 218 HIS C N 1
ATOM 3637 C CA . HIS C 1 82 ? -25.341 89.100 -114.339 1.00 27.56 218 HIS C CA 1
ATOM 3638 C C . HIS C 1 82 ? -24.722 90.292 -115.067 1.00 32.92 218 HIS C C 1
ATOM 3639 O O . HIS C 1 82 ? -23.790 90.137 -115.865 1.00 27.62 218 HIS C O 1
ATOM 3646 N N . MET C 1 83 ? -25.265 91.476 -114.803 1.00 32.90 219 MET C N 1
ATOM 3647 C CA . MET C 1 83 ? -24.836 92.694 -115.483 1.00 30.21 219 MET C CA 1
ATOM 3648 C C . MET C 1 83 ? -23.976 93.563 -114.557 1.00 33.60 219 MET C C 1
ATOM 3649 O O . MET C 1 83 ? -23.827 93.253 -113.376 1.00 29.66 219 MET C O 1
ATOM 3654 N N . ASP C 1 84 ? -23.423 94.650 -115.099 1.00 31.00 220 ASP C N 1
ATOM 3655 C CA . ASP C 1 84 ? -22.625 95.602 -114.317 1.00 33.37 220 ASP C CA 1
ATOM 3656 C C . ASP C 1 84 ? -23.229 95.968 -112.955 1.00 32.99 220 ASP C C 1
ATOM 3657 O O . ASP C 1 84 ? -22.544 95.928 -111.937 1.00 36.86 220 ASP C O 1
ATOM 3662 N N . MET C 1 85 ? -24.507 96.348 -112.942 1.00 34.18 221 MET C N 1
ATOM 3663 C CA . MET C 1 85 ? -25.139 96.827 -111.710 1.00 31.82 221 MET C CA 1
ATOM 3664 C C . MET C 1 85 ? -25.159 95.759 -110.618 1.00 31.38 221 MET C C 1
ATOM 3665 O O . MET C 1 85 ? -25.131 96.066 -109.427 1.00 32.31 221 MET C O 1
ATOM 3670 N N . ALA C 1 86 ? -25.199 94.503 -111.027 1.00 27.96 222 ALA C N 1
ATOM 3671 C CA . ALA C 1 86 ? -25.220 93.407 -110.066 1.00 27.88 222 ALA C CA 1
ATOM 3672 C C . ALA C 1 86 ? -23.906 93.327 -109.288 1.00 34.83 222 ALA C C 1
ATOM 3673 O O . ALA C 1 86 ? -23.829 92.642 -108.273 1.00 41.74 222 ALA C O 1
ATOM 3675 N N . GLU C 1 87 ? -22.883 94.046 -109.744 1.00 34.83 223 GLU C N 1
ATOM 3676 C CA . GLU C 1 87 ? -21.600 94.035 -109.044 1.00 39.64 223 GLU C CA 1
ATOM 3677 C C . GLU C 1 87 ? -21.430 95.283 -108.175 1.00 38.58 223 GLU C C 1
ATOM 3678 O O . GLU C 1 87 ? -20.428 95.436 -107.491 1.00 44.71 223 GLU C O 1
ATOM 3684 N N . ASP C 1 88 ? -22.426 96.164 -108.196 1.00 41.67 224 ASP C N 1
ATOM 3685 C CA . ASP C 1 88 ? -22.385 97.396 -107.410 1.00 42.68 224 ASP C CA 1
ATOM 3686 C C . ASP C 1 88 ? -23.146 97.248 -106.093 1.00 42.38 224 ASP C C 1
ATOM 3687 O O . ASP C 1 88 ? -24.374 97.311 -106.082 1.00 36.61 224 ASP C O 1
ATOM 3692 N N . GLU C 1 89 ? -22.417 97.087 -104.989 1.00 41.67 225 GLU C N 1
ATOM 3693 C CA . GLU C 1 89 ? -23.024 96.889 -103.669 1.00 48.85 225 GLU C CA 1
ATOM 3694 C C . GLU C 1 89 ? -23.960 98.014 -103.247 1.00 44.99 225 GLU C C 1
ATOM 3695 O O . GLU C 1 89 ? -24.844 97.813 -102.423 1.00 47.03 225 GLU C O 1
ATOM 3701 N N . GLU C 1 90 ? -23.775 99.196 -103.814 1.00 41.06 226 GLU C N 1
ATOM 3702 C CA . GLU C 1 90 ? -24.575 100.343 -103.418 1.00 49.99 226 GLU C CA 1
ATOM 3703 C C . GLU C 1 90 ? -25.934 100.422 -104.108 1.00 48.54 226 GLU C C 1
ATOM 3704 O O . GLU C 1 90 ? -26.822 101.131 -103.638 1.00 55.54 226 GLU C O 1
ATOM 3710 N N . VAL C 1 91 ? -26.100 99.707 -105.218 1.00 42.81 227 VAL C N 1
ATOM 3711 C CA . VAL C 1 91 ? -27.355 99.769 -105.968 1.00 44.38 227 VAL C CA 1
ATOM 3712 C C . VAL C 1 91 ? -28.115 98.465 -105.944 1.00 40.32 227 VAL C C 1
ATOM 3713 O O . VAL C 1 91 ? -29.340 98.451 -105.871 1.00 43.71 227 VAL C O 1
ATOM 3717 N N . ARG C 1 92 ? -27.378 97.365 -106.032 1.00 33.45 228 ARG C N 1
ATOM 3718 C CA . ARG C 1 92 ? -28.011 96.071 -106.194 1.00 35.55 228 ARG C CA 1
ATOM 3719 C C . ARG C 1 92 ? -28.896 95.743 -104.992 1.00 34.65 228 ARG C C 1
ATOM 3720 O O . ARG C 1 92 ? -28.629 96.193 -103.880 1.00 35.89 228 ARG C O 1
ATOM 3728 N N . THR C 1 93 ? -29.959 94.982 -105.231 1.00 33.74 229 THR C N 1
ATOM 3729 C CA . THR C 1 93 ? -30.838 94.542 -104.151 1.00 33.79 229 THR C CA 1
ATOM 3730 C C . THR C 1 93 ? -30.140 93.470 -103.320 1.00 37.86 229 THR C C 1
ATOM 3731 O O . THR C 1 93 ? -30.227 93.475 -102.103 1.00 39.73 229 THR C O 1
ATOM 3735 N N . GLN C 1 94 ? -29.452 92.554 -103.993 1.00 31.17 230 GLN C N 1
ATOM 3736 C CA . GLN C 1 94 ? -28.602 91.578 -103.318 1.00 37.57 230 GLN C CA 1
ATOM 3737 C C . GLN C 1 94 ? -27.501 91.126 -104.285 1.00 38.19 230 GLN C C 1
ATOM 3738 O O . GLN C 1 94 ? -27.578 91.417 -105.490 1.00 31.81 230 GLN C O 1
ATOM 3744 N N . PRO C 1 95 ? -26.455 90.449 -103.770 1.00 35.72 231 PRO C N 1
ATOM 3745 C CA . PRO C 1 95 ? -25.428 89.991 -104.708 1.00 33.41 231 PRO C CA 1
ATOM 3746 C C . PRO C 1 95 ? -26.009 89.005 -105.707 1.00 35.13 231 PRO C C 1
ATOM 3747 O O . PRO C 1 95 ? -27.040 88.397 -105.422 1.00 30.04 231 PRO C O 1
ATOM 3751 N N . PRO C 1 96 ? -25.360 88.853 -106.868 1.00 32.64 232 PRO C N 1
ATOM 3752 C CA . PRO C 1 96 ? -25.714 87.807 -107.826 1.00 31.44 232 PRO C CA 1
ATOM 3753 C C . PRO C 1 96 ? -25.624 86.426 -107.185 1.00 33.35 232 PRO C C 1
ATOM 3754 O O . PRO C 1 96 ? -24.927 86.247 -106.185 1.00 33.33 232 PRO C O 1
ATOM 3758 N N . MET C 1 97 ? -26.346 85.458 -107.732 1.00 31.87 233 MET C N 1
ATOM 3759 C CA . MET C 1 97 ? -26.338 84.129 -107.145 1.00 30.01 233 MET C CA 1
ATOM 3760 C C . MET C 1 97 ? -24.964 83.494 -107.243 1.00 30.45 233 MET C C 1
ATOM 3761 O O . MET C 1 97 ? -24.104 83.930 -108.021 1.00 28.38 233 MET C O 1
ATOM 3766 N N . ALA C 1 98 ? -24.763 82.437 -106.465 1.00 30.49 234 ALA C N 1
ATOM 3767 C CA . ALA C 1 98 ? -23.482 81.760 -106.453 1.00 24.13 234 ALA C CA 1
ATOM 3768 C C . ALA C 1 98 ? -23.197 81.206 -107.835 1.00 26.78 234 ALA C C 1
ATOM 3769 O O . ALA C 1 98 ? -24.073 80.587 -108.442 1.00 28.80 234 ALA C O 1
ATOM 3771 N N . GLY C 1 99 ? -21.980 81.436 -108.336 1.00 24.16 235 GLY C N 1
ATOM 3772 C CA . GLY C 1 99 ? -21.570 80.887 -109.616 1.00 22.21 235 GLY C CA 1
ATOM 3773 C C . GLY C 1 99 ? -21.997 81.714 -110.830 1.00 28.61 235 GLY C C 1
ATOM 3774 O O . GLY C 1 99 ? -21.746 81.327 -111.973 1.00 25.27 235 GLY C O 1
ATOM 3775 N N . SER C 1 100 ? -22.647 82.850 -110.586 1.00 30.98 236 SER C N 1
ATOM 3776 C CA . SER C 1 100 ? -23.053 83.748 -111.671 1.00 27.12 236 SER C CA 1
ATOM 3777 C C . SER C 1 100 ? -21.827 84.346 -112.376 1.00 29.41 236 SER C C 1
ATOM 3778 O O . SER C 1 100 ? -20.810 84.647 -111.729 1.00 27.41 236 SER C O 1
ATOM 3781 N N . ARG C 1 101 ? -21.900 84.499 -113.699 1.00 23.19 237 ARG C N 1
ATOM 3782 C CA . ARG C 1 101 ? -20.790 85.126 -114.437 1.00 28.15 237 ARG C CA 1
ATOM 3783 C C . ARG C 1 101 ? -21.223 86.425 -115.083 1.00 32.48 237 ARG C C 1
ATOM 3784 O O . ARG C 1 101 ? -22.354 86.539 -115.558 1.00 28.46 237 ARG C O 1
ATOM 3792 N N . HIS C 1 102 ? -20.334 87.413 -115.108 1.00 35.17 238 HIS C N 1
ATOM 3793 C CA . HIS C 1 102 ? -20.647 88.638 -115.846 1.00 33.26 238 HIS C CA 1
ATOM 3794 C C . HIS C 1 102 ? -20.891 88.286 -117.314 1.00 29.42 238 HIS C C 1
ATOM 3795 O O . HIS C 1 102 ? -20.149 87.496 -117.892 1.00 35.09 238 HIS C O 1
ATOM 3802 N N . ILE C 1 103 ? -21.937 88.865 -117.900 1.00 23.97 239 ILE C N 1
ATOM 3803 C CA . ILE C 1 103 ? -22.270 88.680 -119.307 1.00 22.44 239 ILE C CA 1
ATOM 3804 C C . ILE C 1 103 ? -21.058 88.816 -120.243 1.00 28.30 239 ILE C C 1
ATOM 3805 O O . ILE C 1 103 ? -20.862 87.989 -121.132 1.00 31.39 239 ILE C O 1
ATOM 3810 N N . ALA C 1 104 ? -20.251 89.849 -120.042 1.00 26.25 240 ALA C N 1
ATOM 3811 C CA . ALA C 1 104 ? -19.129 90.112 -120.963 1.00 32.86 240 ALA C CA 1
ATOM 3812 C C . ALA C 1 104 ? -18.065 89.015 -120.848 1.00 35.12 240 ALA C C 1
ATOM 3813 O O . ALA C 1 104 ? -17.448 88.613 -121.844 1.00 27.43 240 ALA C O 1
ATOM 3815 N N . GLU C 1 105 ? -17.892 88.490 -119.635 1.00 27.78 241 GLU C N 1
ATOM 3816 C CA . GLU C 1 105 ? -16.925 87.411 -119.449 1.00 30.08 241 GLU C CA 1
ATOM 3817 C C . GLU C 1 105 ? -17.416 86.181 -120.185 1.00 29.73 241 GLU C C 1
ATOM 3818 O O . GLU C 1 105 ? -16.641 85.467 -120.836 1.00 34.31 241 GLU C O 1
ATOM 3824 N N . PHE C 1 106 ? -18.722 85.958 -120.110 1.00 29.75 242 PHE C N 1
ATOM 3825 C CA . PHE C 1 106 ? -19.336 84.833 -120.807 1.00 29.57 242 PHE C CA 1
ATOM 3826 C C . PHE C 1 106 ? -19.236 84.944 -122.335 1.00 28.61 242 PHE C C 1
ATOM 3827 O O . PHE C 1 106 ? -18.850 83.990 -122.996 1.00 36.00 242 PHE C O 1
ATOM 3835 N N . VAL C 1 107 ? -19.598 86.088 -122.909 1.00 25.74 243 VAL C N 1
ATOM 3836 C CA . VAL C 1 107 ? -19.547 86.209 -124.362 1.00 29.19 243 VAL C CA 1
ATOM 3837 C C . VAL C 1 107 ? -18.083 86.142 -124.823 1.00 34.98 243 VAL C C 1
ATOM 3838 O O . VAL C 1 107 ? -17.799 85.610 -125.895 1.00 36.66 243 VAL C O 1
ATOM 3842 N N . ALA C 1 108 ? -17.154 86.625 -123.995 1.00 33.27 244 ALA C N 1
ATOM 3843 C CA . ALA C 1 108 ? -15.732 86.535 -124.352 1.00 32.49 244 ALA C CA 1
ATOM 3844 C C . ALA C 1 108 ? -15.189 85.101 -124.291 1.00 34.82 244 ALA C C 1
ATOM 3845 O O . ALA C 1 108 ? -14.376 84.709 -125.125 1.00 34.10 244 ALA C O 1
ATOM 3847 N N . SER C 1 109 ? -15.638 84.299 -123.330 1.00 30.63 245 SER C N 1
ATOM 3848 C CA . SER C 1 109 ? -14.912 83.057 -123.080 1.00 28.68 245 SER C CA 1
ATOM 3849 C C . SER C 1 109 ? -15.663 81.756 -123.326 1.00 31.79 245 SER C C 1
ATOM 3850 O O . SER C 1 109 ? -15.040 80.708 -123.446 1.00 38.77 245 SER C O 1
ATOM 3853 N N . ALA C 1 110 ? -16.988 81.804 -123.420 1.00 32.32 246 ALA C N 1
ATOM 3854 C CA . ALA C 1 110 ? -17.764 80.572 -123.504 1.00 32.78 246 ALA C CA 1
ATOM 3855 C C . ALA C 1 110 ? -17.528 79.823 -124.807 1.00 34.44 246 ALA C C 1
ATOM 3856 O O . ALA C 1 110 ? -17.358 80.444 -125.856 1.00 34.61 246 ALA C O 1
ATOM 3858 N N . ARG C 1 111 ? -17.536 78.494 -124.736 1.00 34.10 247 ARG C N 1
ATOM 3859 C CA . ARG C 1 111 ? -17.553 77.658 -125.937 1.00 39.50 247 ARG C CA 1
ATOM 3860 C C . ARG C 1 111 ? -18.724 78.035 -126.838 1.00 39.13 247 ARG C C 1
ATOM 3861 O O . ARG C 1 111 ? -19.789 78.413 -126.341 1.00 39.72 247 ARG C O 1
ATOM 3869 N N . PRO C 1 112 ? -18.561 77.862 -128.157 1.00 40.68 248 PRO C N 1
ATOM 3870 C CA . PRO C 1 112 ? -19.686 78.094 -129.059 1.00 36.76 248 PRO C CA 1
ATOM 3871 C C . PRO C 1 112 ? -20.785 77.091 -128.758 1.00 36.37 248 PRO C C 1
ATOM 3872 O O . PRO C 1 112 ? -20.506 75.989 -128.288 1.00 37.86 248 PRO C O 1
ATOM 3876 N N . GLY C 1 113 ? -22.023 77.476 -129.011 1.00 29.02 249 GLY C N 1
ATOM 3877 C CA . GLY C 1 113 ? -23.145 76.589 -128.779 1.00 38.53 249 GLY C CA 1
ATOM 3878 C C . GLY C 1 113 ? -24.395 77.394 -128.478 1.00 36.84 249 GLY C C 1
ATOM 3879 O O . GLY C 1 113 ? -24.396 78.616 -128.662 1.00 30.89 249 GLY C O 1
ATOM 3880 N N . ARG C 1 114 ? -25.422 76.694 -127.986 1.00 37.67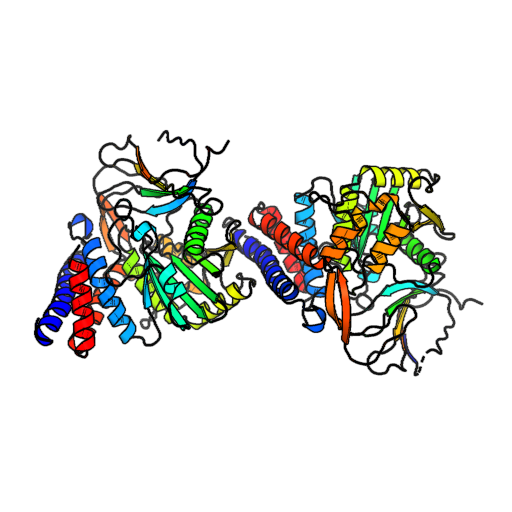 250 ARG C N 1
ATOM 3881 C CA . ARG C 1 114 ? -26.731 77.245 -127.636 1.00 33.37 250 ARG C CA 1
ATOM 3882 C C . ARG C 1 114 ? -26.849 77.237 -126.121 1.00 33.86 250 ARG C C 1
ATOM 3883 O O . ARG C 1 114 ? -26.619 76.203 -125.490 1.00 33.12 250 ARG C O 1
ATOM 3891 N N . TYR C 1 115 ? -27.196 78.371 -125.524 1.00 26.98 251 TYR C N 1
ATOM 3892 C CA . TYR C 1 115 ? -27.320 78.430 -124.064 1.00 28.39 251 TYR C CA 1
ATOM 3893 C C . TYR C 1 115 ? -28.676 79.026 -123.711 1.00 35.19 251 TYR C C 1
ATOM 3894 O O . TYR C 1 115 ? -29.250 79.773 -124.506 1.00 28.30 251 TYR C O 1
ATOM 3903 N N . ARG C 1 116 ? -29.193 78.665 -122.541 1.00 30.27 252 ARG C N 1
ATOM 3904 C CA . ARG C 1 116 ? -30.228 79.438 -121.887 1.00 22.77 252 ARG C CA 1
ATOM 3905 C C . ARG C 1 116 ? -29.536 80.170 -120.744 1.00 25.34 252 ARG C C 1
ATOM 3906 O O . ARG C 1 116 ? -28.459 79.752 -120.278 1.00 26.73 252 ARG C O 1
ATOM 3914 N N . ALA C 1 117 ? -30.122 81.266 -120.301 1.00 27.38 253 ALA C N 1
ATOM 3915 C CA . ALA C 1 117 ? -29.552 82.015 -119.201 1.00 28.59 253 ALA C CA 1
ATOM 3916 C C . ALA C 1 117 ? -30.633 82.628 -118.331 1.00 29.32 253 ALA C C 1
ATOM 3917 O O . ALA C 1 117 ? -31.738 82.920 -118.795 1.00 32.07 253 ALA C O 1
ATOM 3919 N N . VAL C 1 118 ? -30.309 82.808 -117.061 1.00 22.23 254 VAL C N 1
ATOM 3920 C CA . VAL C 1 118 ? -31.031 83.772 -116.259 1.00 24.13 254 VAL C CA 1
ATOM 3921 C C . VAL C 1 118 ? -30.066 84.901 -115.988 1.00 22.92 254 VAL C C 1
ATOM 3922 O O . VAL C 1 118 ? -28.930 84.690 -115.553 1.00 29.51 254 VAL C O 1
ATOM 3926 N N . ILE C 1 119 ? -30.520 86.103 -116.284 1.00 25.59 255 ILE C N 1
ATOM 3927 C CA . ILE C 1 119 ? -29.692 87.285 -116.219 1.00 24.53 255 ILE C CA 1
ATOM 3928 C C . ILE C 1 119 ? -30.182 88.239 -115.150 1.00 29.58 255 ILE C C 1
ATOM 3929 O O . ILE C 1 119 ? -31.309 88.768 -115.219 1.00 28.45 255 ILE C O 1
ATOM 3934 N N . ASP C 1 120 ? -29.317 88.472 -114.176 1.00 26.26 256 ASP C N 1
ATOM 3935 C CA . ASP C 1 120 ? -29.608 89.350 -113.051 1.00 27.03 256 ASP C CA 1
ATOM 3936 C C . ASP C 1 120 ? -29.047 90.749 -113.332 1.00 27.89 256 ASP C C 1
ATOM 3937 O O . ASP C 1 120 ? -27.835 90.921 -113.497 1.00 27.31 256 ASP C O 1
ATOM 3942 N N . ASP C 1 121 ? -29.921 91.753 -113.409 1.00 26.37 257 ASP C N 1
ATOM 3943 C CA . ASP C 1 121 ? -29.451 93.079 -113.821 1.00 29.05 257 ASP C CA 1
ATOM 3944 C C . ASP C 1 121 ? -29.078 93.902 -112.605 1.00 32.71 257 ASP C C 1
ATOM 3945 O O . ASP C 1 121 ? -28.772 95.082 -112.712 1.00 33.50 257 ASP C O 1
ATOM 3950 N N . GLY C 1 122 ? -29.097 93.253 -111.445 1.00 31.49 258 GLY C N 1
ATOM 3951 C CA . GLY C 1 122 ? -28.832 93.919 -110.185 1.00 32.17 258 GLY C CA 1
ATOM 3952 C C . GLY C 1 122 ? -30.087 94.015 -109.321 1.00 34.73 258 GLY C C 1
ATOM 3953 O O . GLY C 1 122 ? -30.002 93.973 -108.094 1.00 32.16 258 GLY C O 1
ATOM 3954 N N . SER C 1 123 ? -31.251 94.131 -109.959 1.00 32.54 259 SER C N 1
ATOM 3955 C CA . SER C 1 123 ? -32.516 94.290 -109.225 1.00 34.60 259 SER C CA 1
ATOM 3956 C C . SER C 1 123 ? -33.595 93.307 -109.680 1.00 33.94 259 SER C C 1
ATOM 3957 O O . SER C 1 123 ? -34.564 93.041 -108.967 1.00 36.03 259 SER C O 1
ATOM 3960 N N . HIS C 1 124 ? -33.410 92.759 -110.871 1.00 30.98 260 HIS C N 1
ATOM 3961 C CA . HIS C 1 124 ? -34.445 91.991 -111.539 1.00 28.90 260 HIS C CA 1
ATOM 3962 C C . HIS C 1 124 ? -33.787 90.918 -112.389 1.00 33.47 260 HIS C C 1
ATOM 3963 O O . HIS C 1 124 ? -32.731 91.166 -112.971 1.00 32.46 260 HIS C O 1
ATOM 3970 N N . THR C 1 125 ? -34.418 89.753 -112.483 1.00 24.96 261 THR C N 1
ATOM 3971 C CA . THR C 1 125 ? -33.907 88.652 -113.279 1.00 22.43 261 THR C CA 1
ATOM 3972 C C . THR C 1 125 ? -34.802 88.344 -114.479 1.00 26.75 261 THR C C 1
ATOM 3973 O O . THR C 1 125 ? -36.027 88.282 -114.356 1.00 30.27 261 THR C O 1
ATOM 3977 N N . ARG C 1 126 ? -34.171 88.171 -115.641 1.00 23.29 262 ARG C N 1
ATOM 3978 C CA . ARG C 1 126 ? -34.850 87.852 -116.882 1.00 22.98 262 ARG C CA 1
ATOM 3979 C C . ARG C 1 126 ? -34.378 86.532 -117.455 1.00 27.30 262 ARG C C 1
ATOM 3980 O O . ARG C 1 126 ? -33.330 86.007 -117.047 1.00 28.11 262 ARG C O 1
ATOM 3988 N N . ALA C 1 127 ? -35.123 86.010 -118.431 1.00 23.01 263 ALA C N 1
ATOM 3989 C CA . ALA C 1 127 ? -34.691 84.808 -119.139 1.00 21.69 263 ALA C CA 1
ATOM 3990 C C . ALA C 1 127 ? -34.000 85.181 -120.442 1.00 22.50 263 ALA C C 1
ATOM 3991 O O . ALA C 1 127 ? -34.294 86.245 -121.018 1.00 27.48 263 ALA C O 1
ATOM 3993 N N . ALA C 1 128 ? -33.123 84.314 -120.940 1.00 23.40 264 ALA C N 1
ATOM 3994 C CA . ALA C 1 128 ? -32.544 84.552 -122.269 1.00 26.88 264 ALA C CA 1
ATOM 3995 C C . ALA C 1 128 ? -32.169 83.274 -122.995 1.00 33.80 264 ALA C C 1
ATOM 3996 O O . ALA C 1 128 ? -31.792 82.266 -122.371 1.00 31.29 264 ALA C O 1
ATOM 3998 N N . ASP C 1 129 ? -32.276 83.319 -124.316 1.00 27.40 265 ASP C N 1
ATOM 3999 C CA . ASP C 1 129 ? -31.798 82.257 -125.186 1.00 26.08 265 ASP C CA 1
ATOM 4000 C C . ASP C 1 129 ? -30.639 82.837 -126.009 1.00 27.75 265 ASP C C 1
ATOM 4001 O O . ASP C 1 129 ? -30.830 83.797 -126.738 1.00 26.95 265 ASP C O 1
ATOM 4006 N N . ILE C 1 130 ? -29.443 82.273 -125.845 1.00 31.99 266 ILE C N 1
ATOM 4007 C CA . ILE C 1 130 ? -28.208 82.805 -126.420 1.00 29.64 266 ILE C CA 1
ATOM 4008 C C . ILE C 1 130 ? -27.639 81.824 -127.434 1.00 33.30 266 ILE C C 1
ATOM 4009 O O . ILE C 1 130 ? -27.646 80.619 -127.204 1.00 28.53 266 ILE C O 1
ATOM 4014 N N . ARG C 1 131 ? -27.187 82.330 -128.578 1.00 27.98 267 ARG C N 1
ATOM 4015 C CA . ARG C 1 131 ? -26.514 81.488 -129.539 1.00 29.61 267 ARG C CA 1
ATOM 4016 C C . ARG C 1 131 ? -25.159 82.109 -129.800 1.00 28.39 267 ARG C C 1
ATOM 4017 O O . ARG C 1 131 ? -25.072 83.279 -130.172 1.00 30.10 267 ARG C O 1
ATOM 4025 N N . LYS C 1 132 ? -24.099 81.348 -129.554 1.00 30.55 268 LYS C N 1
ATOM 4026 C CA . LYS C 1 132 ? -22.771 81.849 -129.842 1.00 35.55 268 LYS C CA 1
ATOM 4027 C C . LYS C 1 132 ? -22.043 80.975 -130.858 1.00 31.29 268 LYS C C 1
ATOM 4028 O O . LYS C 1 132 ? -22.033 79.747 -130.749 1.00 32.68 268 LYS C O 1
ATOM 4034 N N . ASP C 1 133 ? -21.453 81.606 -131.865 1.00 25.97 269 ASP C N 1
ATOM 4035 C CA . ASP C 1 133 ? -20.571 80.873 -132.751 1.00 34.05 269 ASP C CA 1
ATOM 4036 C C . ASP C 1 133 ? -19.466 81.785 -133.258 1.00 37.21 269 ASP C C 1
ATOM 4037 O O . ASP C 1 133 ? -19.332 82.929 -132.809 1.00 40.34 269 ASP C O 1
ATOM 4042 N N . ALA C 1 134 ? -18.682 81.272 -134.199 1.00 36.57 270 ALA C N 1
ATOM 4043 C CA . ALA C 1 134 ? -17.517 81.994 -134.696 1.00 38.92 270 ALA C CA 1
ATOM 4044 C C . ALA C 1 134 ? -17.919 83.287 -135.376 1.00 37.47 270 ALA C C 1
ATOM 4045 O O . ALA C 1 134 ? -17.127 84.212 -135.441 1.00 42.73 270 ALA C O 1
ATOM 4047 N N . SER C 1 135 ? -19.151 83.379 -135.865 1.00 37.01 271 SER C N 1
ATOM 4048 C CA . SER C 1 135 ? -19.544 84.603 -136.554 1.00 41.00 271 SER C CA 1
ATOM 4049 C C . SER C 1 135 ? -20.177 85.599 -135.585 1.00 43.88 271 SER C C 1
ATOM 4050 O O . SER C 1 135 ? -20.444 86.737 -135.951 1.00 45.86 271 SER C O 1
ATOM 4053 N N . GLY C 1 136 ? -20.406 85.187 -134.342 1.00 35.03 272 GLY C N 1
ATOM 4054 C CA . GLY C 1 136 ? -20.837 86.153 -133.354 1.00 34.35 272 GLY C CA 1
ATOM 4055 C C . GLY C 1 136 ? -21.803 85.605 -132.320 1.00 38.22 272 GLY C C 1
ATOM 4056 O O . GLY C 1 136 ? -22.054 84.401 -132.273 1.00 35.17 272 GLY C O 1
ATOM 4057 N N . THR C 1 137 ? -22.330 86.501 -131.489 1.00 34.71 273 THR C N 1
ATOM 4058 C CA . THR C 1 137 ? -23.300 86.145 -130.460 1.00 31.49 273 THR C CA 1
ATOM 4059 C C . THR C 1 137 ? -24.646 86.826 -130.720 1.00 34.02 273 THR C C 1
ATOM 4060 O O . THR C 1 137 ? -24.687 88.008 -131.047 1.00 30.56 273 THR C O 1
ATOM 4064 N N . SER C 1 138 ? -25.738 86.080 -130.577 1.00 30.20 274 SER C N 1
ATOM 4065 C CA . SER C 1 138 ? -27.066 86.689 -130.578 1.00 27.53 274 SER C CA 1
ATOM 4066 C C . SER C 1 138 ? -27.824 86.244 -129.325 1.00 30.70 274 SER C C 1
ATOM 4067 O O . SER C 1 138 ? -27.612 85.131 -128.830 1.00 25.35 274 SER C O 1
ATOM 4070 N N . VAL C 1 139 ? -28.675 87.122 -128.802 1.00 24.35 275 VAL C N 1
ATOM 4071 C CA . VAL C 1 139 ? -29.452 86.801 -127.615 1.00 24.66 275 VAL C CA 1
ATOM 4072 C C . VAL C 1 139 ? -30.890 87.283 -127.749 1.00 29.00 275 VAL C C 1
ATOM 4073 O O . VAL C 1 139 ? -31.153 88.371 -128.253 1.00 24.76 275 VAL C O 1
ATOM 4077 N N . ILE C 1 140 ? -31.819 86.431 -127.327 1.00 27.48 276 ILE C N 1
ATOM 4078 C CA . ILE C 1 140 ? -33.224 86.777 -127.230 1.00 25.27 276 ILE C CA 1
ATOM 4079 C C . ILE C 1 140 ? -33.612 86.795 -125.751 1.00 28.82 276 ILE C C 1
ATOM 4080 O O . ILE C 1 140 ? -33.596 85.751 -125.103 1.00 25.00 276 ILE C O 1
ATOM 4085 N N . VAL C 1 141 ? -33.898 87.982 -125.225 1.00 26.16 277 VAL C N 1
ATOM 4086 C CA . VAL C 1 141 ? -34.212 88.178 -123.812 1.00 25.41 277 VAL C CA 1
ATOM 4087 C C . VAL C 1 141 ? -35.731 88.284 -123.610 1.00 27.28 277 VAL C C 1
ATOM 4088 O O . VAL C 1 141 ? -36.410 89.059 -124.289 1.00 26.51 277 VAL C O 1
ATOM 4092 N N . VAL C 1 142 ? -36.260 87.457 -122.717 1.00 22.73 278 VAL C N 1
ATOM 4093 C CA . VAL C 1 142 ? -37.660 87.505 -122.350 1.00 20.06 278 VAL C CA 1
ATOM 4094 C C . VAL C 1 142 ? -37.788 87.906 -120.870 1.00 29.91 278 VAL C C 1
ATOM 4095 O O . VAL C 1 142 ? -37.325 87.205 -119.980 1.00 24.13 278 VAL C O 1
ATOM 4099 N N . ASP C 1 143 ? -38.368 89.075 -120.638 1.00 22.30 279 ASP C N 1
ATOM 4100 C CA . ASP C 1 143 ? -38.535 89.647 -119.307 1.00 21.42 279 ASP C CA 1
ATOM 4101 C C . ASP C 1 143 ? -39.945 89.352 -118.835 1.00 28.62 279 ASP C C 1
ATOM 4102 O O . ASP C 1 143 ? -40.914 89.800 -119.471 1.00 33.52 279 ASP C O 1
ATOM 4107 N N . PRO C 1 144 ? -40.084 88.621 -117.713 1.00 25.84 280 PRO C N 1
ATOM 4108 C CA . PRO C 1 144 ? -41.427 88.276 -117.230 1.00 23.83 280 PRO C CA 1
ATOM 4109 C C . PRO C 1 144 ? -42.143 89.471 -116.607 1.00 23.13 280 PRO C C 1
ATOM 4110 O O . PRO C 1 144 ? -43.285 89.360 -116.151 1.00 26.10 280 PRO C O 1
ATOM 4114 N N . LEU C 1 145 ? -41.469 90.603 -116.519 1.00 24.06 281 LEU C N 1
ATOM 4115 C CA . LEU C 1 145 ? -42.099 91.762 -115.907 1.00 25.10 281 LEU C CA 1
ATOM 4116 C C . LEU C 1 145 ? -42.369 92.823 -116.970 1.00 32.60 281 LEU C C 1
ATOM 4117 O O . LEU C 1 145 ? -41.475 93.160 -117.754 1.00 34.75 281 LEU C O 1
ATOM 4122 N N . ARG C 1 146 ? -43.535 93.421 -116.975 1.00 32.49 282 ARG C N 1
ATOM 4123 C CA . ARG C 1 146 ? -43.848 94.499 -117.902 1.00 32.47 282 ARG C CA 1
ATOM 4124 C C . ARG C 1 146 ? -44.567 95.573 -117.124 1.00 33.43 282 ARG C C 1
ATOM 4125 O O . ARG C 1 146 ? -45.746 95.658 -117.155 1.00 33.07 282 ARG C O 1
ATOM 4133 N N . LYS C 1 147 ? -43.794 96.383 -116.425 1.00 36.07 283 LYS C N 1
ATOM 4134 C CA . LYS C 1 147 ? -44.229 97.400 -115.523 1.00 37.17 283 LYS C CA 1
ATOM 4135 C C . LYS C 1 147 ? -44.260 98.854 -116.043 1.00 39.81 283 LYS C C 1
ATOM 4136 O O . LYS C 1 147 ? -44.900 99.680 -115.461 1.00 40.45 283 LYS C O 1
ATOM 4142 N N . GLU C 1 148 ? -43.523 99.140 -117.089 1.00 33.61 284 GLU C N 1
ATOM 4143 C CA . GLU C 1 148 ? -43.511 100.457 -117.667 1.00 32.18 284 GLU C CA 1
ATOM 4144 C C . GLU C 1 148 ? -44.895 100.796 -118.300 1.00 36.84 284 GLU C C 1
ATOM 4145 O O . GLU C 1 148 ? -45.443 100.127 -119.055 1.00 36.75 284 GLU C O 1
ATOM 4151 N N . LYS C 1 149 ? -45.396 101.899 -117.886 1.00 46.56 285 LYS C N 1
ATOM 4152 C CA . LYS C 1 149 ? -46.595 102.531 -118.344 1.00 53.88 285 LYS C CA 1
ATOM 4153 C C . LYS C 1 149 ? -46.382 102.988 -119.793 1.00 53.68 285 LYS C C 1
ATOM 4154 O O . LYS C 1 149 ? -47.194 102.750 -120.606 1.00 56.28 285 LYS C O 1
ATOM 4160 N N . ASP C 1 150 ? -45.269 103.644 -120.055 1.00 51.03 286 ASP C N 1
ATOM 4161 C CA . ASP C 1 150 ? -44.859 104.138 -121.375 1.00 51.71 286 ASP C CA 1
ATOM 4162 C C . ASP C 1 150 ? -43.941 103.115 -122.053 1.00 45.06 286 ASP C C 1
ATOM 4163 O O . ASP C 1 150 ? -42.794 103.010 -121.734 1.00 40.15 286 ASP C O 1
ATOM 4168 N N . GLU C 1 151 ? -44.502 102.409 -122.990 1.00 38.30 287 GLU C N 1
ATOM 4169 C CA . GLU C 1 151 ? -43.784 101.368 -123.726 1.00 45.64 287 GLU C CA 1
ATOM 4170 C C . GLU C 1 151 ? -42.468 101.823 -124.381 1.00 43.90 287 GLU C C 1
ATOM 4171 O O . GLU C 1 151 ? -41.525 101.033 -124.529 1.00 40.40 287 GLU C O 1
ATOM 4177 N N . SER C 1 152 ? -42.389 103.091 -124.766 1.00 37.64 288 SER C N 1
ATOM 4178 C CA . SER C 1 152 ? -41.150 103.600 -125.346 1.00 43.16 288 SER C CA 1
ATOM 4179 C C . SER C 1 152 ? -39.973 103.425 -124.369 1.00 43.57 288 SER C C 1
ATOM 4180 O O . SER C 1 152 ? -38.813 103.331 -124.794 1.00 45.19 288 SER C O 1
ATOM 4183 N N . ALA C 1 153 ? -40.276 103.321 -123.071 1.00 39.51 289 ALA C N 1
ATOM 4184 C CA . ALA C 1 153 ? -39.236 103.089 -122.060 1.00 41.21 289 ALA C CA 1
ATOM 4185 C C . ALA C 1 153 ? -38.390 101.874 -122.412 1.00 36.82 289 ALA C C 1
ATOM 4186 O O . ALA C 1 153 ? -37.176 101.853 -122.181 1.00 41.94 289 ALA C O 1
ATOM 4188 N N . TYR C 1 154 ? -39.024 100.872 -123.009 1.00 33.03 290 TYR C N 1
ATOM 4189 C CA . TYR C 1 154 ? -38.330 99.617 -123.253 1.00 27.67 290 TYR C CA 1
ATOM 4190 C C . TYR C 1 154 ? -37.228 99.752 -124.314 1.00 27.64 290 TYR C C 1
ATOM 4191 O O . TYR C 1 154 ? -36.296 98.934 -124.361 1.00 30.37 290 TYR C O 1
ATOM 4200 N N . VAL C 1 155 ? -37.297 100.808 -125.120 1.00 31.00 291 VAL C N 1
ATOM 4201 C CA . VAL C 1 155 ? -36.197 101.059 -126.059 1.00 36.04 291 VAL C CA 1
ATOM 4202 C C . VAL C 1 155 ? -34.917 101.088 -125.244 1.00 36.25 291 VAL C C 1
ATOM 4203 O O . VAL C 1 155 ? -33.947 100.347 -125.526 1.00 38.76 291 VAL C O 1
ATOM 4207 N N . ASP C 1 156 ? -34.964 101.864 -124.162 1.00 35.89 292 ASP C N 1
ATOM 4208 C CA . ASP C 1 156 ? -33.810 101.990 -123.277 1.00 34.00 292 ASP C CA 1
ATOM 4209 C C . ASP C 1 156 ? -33.385 100.604 -122.772 1.00 37.15 292 ASP C C 1
ATOM 4210 O O . ASP C 1 156 ? -32.204 100.229 -122.846 1.00 33.91 292 ASP C O 1
ATOM 4215 N N . TYR C 1 157 ? -34.358 99.828 -122.291 1.00 33.19 293 TYR C N 1
ATOM 4216 C CA . TYR C 1 157 ? -34.010 98.538 -121.704 1.00 31.72 293 TYR C CA 1
ATOM 4217 C C . TYR C 1 157 ? -33.271 97.729 -122.750 1.00 31.25 293 TYR C C 1
ATOM 4218 O O . TYR C 1 157 ? -32.211 97.151 -122.470 1.00 31.90 293 TYR C O 1
ATOM 4227 N N . ALA C 1 158 ? -33.790 97.763 -123.977 1.00 33.30 294 ALA C N 1
ATOM 4228 C CA . ALA C 1 158 ? -33.240 96.898 -125.003 1.00 31.82 294 ALA C CA 1
ATOM 4229 C C . ALA C 1 158 ? -31.791 97.326 -125.202 1.00 28.81 294 ALA C C 1
ATOM 4230 O O . ALA C 1 158 ? -30.862 96.504 -125.142 1.00 32.78 294 ALA C O 1
ATOM 4232 N N . ASP C 1 159 ? -31.601 98.637 -125.294 1.00 27.35 295 ASP C N 1
ATOM 4233 C CA . ASP C 1 159 ? -30.267 99.163 -125.545 1.00 30.72 295 ASP C CA 1
ATOM 4234 C C . ASP C 1 159 ? -29.330 98.707 -124.422 1.00 36.43 295 ASP C C 1
ATOM 4235 O O . ASP C 1 159 ? -28.221 98.211 -124.676 1.00 32.00 295 ASP C O 1
ATOM 4240 N N . ASN C 1 160 ? -29.831 98.781 -123.190 1.00 34.49 296 ASN C N 1
ATOM 4241 C CA . ASN C 1 160 ? -29.001 98.425 -122.048 1.00 35.04 296 ASN C CA 1
ATOM 4242 C C . ASN C 1 160 ? -28.490 97.004 -122.211 1.00 29.48 296 ASN C C 1
ATOM 4243 O O . ASN C 1 160 ? -27.278 96.766 -122.131 1.00 40.97 296 ASN C O 1
ATOM 4248 N N . VAL C 1 161 ? -29.372 96.066 -122.543 1.00 27.81 297 VAL C N 1
ATOM 4249 C CA . VAL C 1 161 ? -28.878 94.698 -122.512 1.00 32.70 297 VAL C CA 1
ATOM 4250 C C . VAL C 1 161 ? -27.935 94.5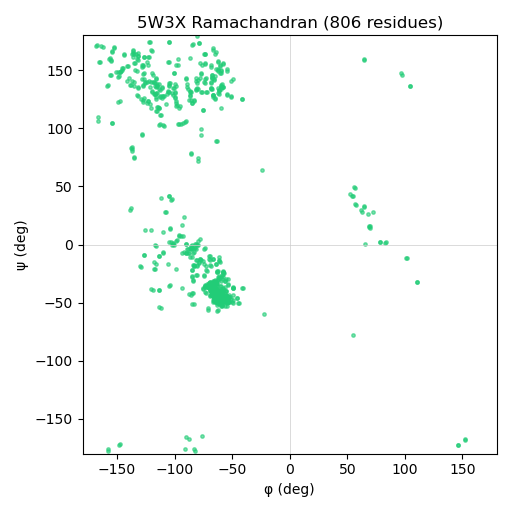29 -123.694 1.00 35.32 297 VAL C C 1
ATOM 4251 O O . VAL C 1 161 ? -26.880 93.855 -123.582 1.00 31.87 297 VAL C O 1
ATOM 4255 N N . ASN C 1 162 ? -28.244 95.220 -124.791 1.00 27.35 298 ASN C N 1
ATOM 4256 C CA . ASN C 1 162 ? -27.408 95.041 -125.966 1.00 29.11 298 ASN C CA 1
ATOM 4257 C C . ASN C 1 162 ? -26.023 95.530 -125.575 1.00 34.42 298 ASN C C 1
ATOM 4258 O O . ASN C 1 162 ? -25.011 94.861 -125.867 1.00 36.28 298 ASN C O 1
ATOM 4263 N N . MET C 1 163 ? -25.944 96.643 -124.841 1.00 35.22 299 MET C N 1
ATOM 4264 C CA . MET C 1 163 ? -24.595 97.173 -124.728 1.00 33.46 299 MET C CA 1
ATOM 4265 C C . MET C 1 163 ? -23.820 96.347 -123.710 1.00 36.48 299 MET C C 1
ATOM 4266 O O . MET C 1 163 ? -22.596 96.402 -123.682 1.00 39.23 299 MET C O 1
ATOM 4271 N N . GLU C 1 164 ? -24.504 95.504 -122.937 1.00 34.65 300 GLU C N 1
ATOM 4272 C CA . GLU C 1 164 ? -23.735 94.650 -122.036 1.00 37.65 300 GLU C CA 1
ATOM 4273 C C . GLU C 1 164 ? -23.263 93.399 -122.766 1.00 32.94 300 GLU C C 1
ATOM 4274 O O . GLU C 1 164 ? -22.226 92.838 -122.425 1.00 32.59 300 GLU C O 1
ATOM 4280 N N . PHE C 1 165 ? -23.999 92.982 -123.792 1.00 30.62 301 PHE C N 1
ATOM 4281 C CA . PHE C 1 165 ? -23.546 91.858 -124.599 1.00 28.60 301 PHE C CA 1
ATOM 4282 C C . PHE C 1 165 ? -22.511 92.328 -125.632 1.00 35.40 301 PHE C C 1
ATOM 4283 O O . PHE C 1 165 ? -21.838 91.518 -126.250 1.00 32.84 301 PHE C O 1
ATOM 4291 N N . GLY C 1 166 ? -22.404 93.642 -125.817 1.00 34.80 302 GLY C N 1
ATOM 4292 C CA . GLY C 1 166 ? -21.495 94.200 -126.807 1.00 34.11 302 GLY C CA 1
ATOM 4293 C C . GLY C 1 166 ? -22.236 94.685 -128.039 1.00 35.44 302 GLY C C 1
ATOM 4294 O O . GLY C 1 166 ? -23.127 93.999 -128.539 1.00 34.19 302 GLY C O 1
ATOM 4295 N N . GLU C 1 167 ? -21.849 95.864 -128.530 1.00 39.20 303 GLU C N 1
ATOM 4296 C CA . GLU C 1 167 ? -22.415 96.473 -129.741 1.00 39.63 303 GLU C CA 1
ATOM 4297 C C . GLU C 1 167 ? -22.656 95.509 -130.896 1.00 37.59 303 GLU C C 1
ATOM 4298 O O . GLU C 1 167 ? -23.618 95.658 -131.637 1.00 39.41 303 GLU C O 1
ATOM 4304 N N . HIS C 1 168 ? -21.762 94.545 -131.080 1.00 34.48 304 HIS C N 1
ATOM 4305 C CA . HIS C 1 168 ? -21.841 93.708 -132.274 1.00 38.38 304 HIS C CA 1
ATOM 4306 C C . HIS C 1 168 ? -22.694 92.462 -132.093 1.00 38.56 304 HIS C C 1
ATOM 4307 O O . HIS C 1 168 ? -22.973 91.739 -133.058 1.00 33.48 304 HIS C O 1
ATOM 4314 N N . ALA C 1 169 ? -23.128 92.227 -130.860 1.00 36.28 305 ALA C N 1
ATOM 4315 C CA . ALA C 1 169 ? -24.071 91.151 -130.586 1.00 34.51 305 ALA C CA 1
ATOM 4316 C C . ALA C 1 169 ? -25.462 91.530 -131.059 1.00 32.64 305 ALA C C 1
ATOM 4317 O O . ALA C 1 169 ? -25.886 92.670 -130.900 1.00 29.82 305 ALA C O 1
ATOM 4319 N N . LYS C 1 170 ? -26.168 90.573 -131.648 1.00 28.03 306 LYS C N 1
ATOM 4320 C CA . LYS C 1 170 ? -27.547 90.800 -132.067 1.00 29.06 306 LYS C CA 1
ATOM 4321 C C . LYS C 1 170 ? -28.451 90.520 -130.879 1.00 35.69 306 LYS C C 1
ATOM 4322 O O . LYS C 1 170 ? -28.306 89.492 -130.202 1.00 34.82 306 LYS C O 1
ATOM 4328 N N . CYS C 1 171 ? -29.370 91.438 -130.600 1.00 30.61 307 CYS C N 1
ATOM 4329 C CA A CYS C 1 171 ? -30.184 91.338 -129.389 0.49 30.27 307 CYS C CA 1
ATOM 4330 C CA B CYS C 1 171 ? -30.181 91.326 -129.392 0.51 30.47 307 CYS C CA 1
ATOM 4331 C C . CYS C 1 171 ? -31.648 91.635 -129.651 1.00 32.61 307 CYS C C 1
ATOM 4332 O O . CYS C 1 171 ? -31.973 92.593 -130.343 1.00 27.12 307 CYS C O 1
ATOM 4337 N N . ALA C 1 172 ? -32.524 90.805 -129.091 1.00 29.82 308 ALA C N 1
ATOM 4338 C CA . ALA C 1 172 ? -33.952 91.096 -129.091 1.00 28.15 308 ALA C CA 1
ATOM 4339 C C . ALA C 1 172 ? -34.385 91.165 -127.622 1.00 30.02 308 ALA C C 1
ATOM 4340 O O . ALA C 1 172 ? -33.889 90.396 -126.773 1.00 24.01 308 ALA C O 1
ATOM 4342 N N . PHE C 1 173 ? -35.254 92.118 -127.314 1.00 25.55 309 PHE C N 1
ATOM 4343 C CA . PHE C 1 173 ? -35.720 92.288 -125.951 1.00 27.88 309 PHE C CA 1
ATOM 4344 C C . PHE C 1 173 ? -37.239 92.195 -125.928 1.00 29.89 309 PHE C C 1
ATOM 4345 O O . PHE C 1 173 ? -37.927 92.948 -126.647 1.00 26.63 309 PHE C O 1
ATOM 4353 N N . ILE C 1 174 ? -37.771 91.271 -125.122 1.00 24.25 310 ILE C N 1
ATOM 4354 C CA . ILE C 1 174 ? -39.200 90.983 -125.154 1.00 25.48 310 ILE C CA 1
ATOM 4355 C C . ILE C 1 174 ? -39.838 91.041 -123.765 1.00 28.45 310 ILE C C 1
ATOM 4356 O O . ILE C 1 174 ? -39.817 90.059 -123.027 1.00 26.21 310 ILE C O 1
ATOM 4361 N N . PRO C 1 175 ? -40.403 92.194 -123.401 1.00 27.42 311 PRO C N 1
ATOM 4362 C CA . PRO C 1 175 ? -41.057 92.278 -122.091 1.00 30.01 311 PRO C CA 1
ATOM 4363 C C . PRO C 1 175 ? -42.448 91.656 -122.144 1.00 28.45 311 PRO C C 1
ATOM 4364 O O . PRO C 1 175 ? -43.205 91.915 -123.074 1.00 26.97 311 PRO C O 1
ATOM 4368 N N . VAL C 1 176 ? -42.769 90.828 -121.153 1.00 25.08 312 VAL C N 1
ATOM 4369 C CA . VAL C 1 176 ? -44.046 90.124 -121.122 1.00 24.86 312 VAL C CA 1
ATOM 4370 C C . VAL C 1 176 ? -44.739 90.353 -119.772 1.00 28.35 312 VAL C C 1
ATOM 4371 O O . VAL C 1 176 ? -44.085 90.391 -118.722 1.00 27.85 312 VAL C O 1
ATOM 4375 N N . ASP C 1 177 ? -46.060 90.495 -119.791 1.00 27.56 313 ASP C N 1
ATOM 4376 C CA . ASP C 1 177 ? -46.803 90.789 -118.565 1.00 28.86 313 ASP C CA 1
ATOM 4377 C C . ASP C 1 177 ? -47.168 89.518 -117.789 1.00 32.95 313 ASP C C 1
ATOM 4378 O O . ASP C 1 177 ? -48.303 89.068 -117.815 1.00 31.32 313 ASP C O 1
ATOM 4383 N N . ILE C 1 178 ? -46.191 88.959 -117.082 1.00 31.23 314 ILE C N 1
ATOM 4384 C CA . ILE C 1 178 ? -46.394 87.723 -116.331 1.00 27.87 314 ILE C CA 1
ATOM 4385 C C . ILE C 1 178 ? -46.322 88.009 -114.838 1.00 29.71 314 ILE C C 1
ATOM 4386 O O . ILE C 1 178 ? -47.258 87.711 -114.074 1.00 27.18 314 ILE C O 1
ATOM 4391 N N . GLN C 1 179 ? -45.219 88.629 -114.432 1.00 27.97 315 GLN C N 1
ATOM 4392 C CA . GLN C 1 179 ? -44.945 88.900 -113.022 1.00 29.92 315 GLN C CA 1
ATOM 4393 C C . GLN C 1 179 ? -45.715 90.085 -112.425 1.00 29.75 315 GLN C C 1
ATOM 4394 O O . GLN C 1 179 ? -45.713 91.183 -112.974 1.00 29.21 315 GLN C O 1
ATOM 4400 N N . LYS C 1 180 ? -46.340 89.873 -111.270 1.00 24.43 316 LYS C N 1
ATOM 4401 C CA . LYS C 1 180 ? -46.989 90.978 -110.560 1.00 28.00 316 LYS C CA 1
ATOM 4402 C C . LYS C 1 180 ? -46.380 91.240 -109.178 1.00 36.42 316 LYS C C 1
ATOM 4403 O O . LYS C 1 180 ? -46.537 92.330 -108.627 1.00 35.25 316 LYS C O 1
ATOM 4409 N N . SER C 1 181 ? -45.703 90.237 -108.617 1.00 30.73 317 SER C N 1
ATOM 4410 C CA . SER C 1 181 ? -45.048 90.369 -107.312 1.00 34.05 317 SER C CA 1
ATOM 4411 C C . SER C 1 181 ? -43.652 90.982 -107.411 1.00 36.01 317 SER C C 1
ATOM 4412 O O . SER C 1 181 ? -43.110 91.141 -108.505 1.00 37.41 317 SER C O 1
ATOM 4415 N N . PHE C 1 182 ? -43.049 91.289 -106.266 1.00 39.96 318 PHE C N 1
ATOM 4416 C CA . PHE C 1 182 ? -41.715 91.884 -106.279 1.00 37.36 318 PHE C CA 1
ATOM 4417 C C . PHE C 1 182 ? -40.604 90.822 -106.291 1.00 37.33 318 PHE C C 1
ATOM 4418 O O . PHE C 1 182 ? -39.427 91.155 -106.475 1.00 38.20 318 PHE C O 1
ATOM 4426 N N . PHE C 1 183 ? -40.963 89.548 -106.136 1.00 34.13 319 PHE C N 1
ATOM 4427 C CA . PHE C 1 183 ? -39.928 88.529 -105.904 1.00 33.28 319 PHE C CA 1
ATOM 4428 C C . PHE C 1 183 ? -39.929 87.313 -106.830 1.00 30.64 319 PHE C C 1
ATOM 4429 O O . PHE C 1 183 ? -38.989 86.520 -106.796 1.00 35.83 319 PHE C O 1
ATOM 4437 N N . ASP C 1 184 ? -40.958 87.156 -107.653 1.00 26.13 320 ASP C N 1
ATOM 4438 C CA . ASP C 1 184 ? -41.090 85.937 -108.454 1.00 26.35 320 ASP C CA 1
ATOM 4439 C C . ASP C 1 184 ? -40.264 85.898 -109.752 1.00 24.53 320 ASP C C 1
ATOM 4440 O O . ASP C 1 184 ? -40.331 84.926 -110.496 1.00 25.52 320 ASP C O 1
ATOM 4445 N N . CYS C 1 185 ? -39.494 86.942 -110.038 1.00 27.05 321 CYS C N 1
ATOM 4446 C CA . CYS C 1 185 ? -38.719 86.979 -111.302 1.00 29.13 321 CYS C CA 1
ATOM 4447 C C . CYS C 1 185 ? -37.784 85.773 -111.534 1.00 29.82 321 CYS C C 1
ATOM 4448 O O . CYS C 1 185 ? -37.660 85.290 -112.663 1.00 23.38 321 CYS C O 1
ATOM 4451 N N . ARG C 1 186 ? -37.115 85.290 -110.485 1.00 28.18 322 ARG C N 1
ATOM 4452 C CA . ARG C 1 186 ? -36.135 84.211 -110.672 1.00 26.84 322 ARG C CA 1
ATOM 4453 C C . ARG C 1 186 ? -36.806 82.908 -111.109 1.00 29.93 322 ARG C C 1
ATOM 4454 O O . ARG C 1 186 ? -36.376 82.276 -112.086 1.00 27.56 322 ARG C O 1
ATOM 4462 N N . ILE C 1 187 ? -37.868 82.504 -110.402 1.00 25.81 323 ILE C N 1
ATOM 4463 C CA . ILE C 1 187 ? -38.561 81.277 -110.780 1.00 22.63 323 ILE C CA 1
ATOM 4464 C C . ILE C 1 187 ? -39.264 81.418 -112.139 1.00 19.91 323 ILE C C 1
ATOM 4465 O O . ILE C 1 187 ? -39.240 80.485 -112.949 1.00 26.02 323 ILE C O 1
ATOM 4470 N N . LEU C 1 188 ? -39.888 82.575 -112.385 1.00 22.60 324 LEU C N 1
ATOM 4471 C CA . LEU C 1 188 ? -40.540 82.828 -113.670 1.00 26.26 324 LEU C CA 1
ATOM 4472 C C . LEU C 1 188 ? -39.533 82.722 -114.812 1.00 26.35 324 LEU C C 1
ATOM 4473 O O . LEU C 1 188 ? -39.822 82.128 -115.844 1.00 22.91 324 LEU C O 1
ATOM 4478 N N . SER C 1 189 ? -38.341 83.277 -114.600 1.00 22.46 325 SER C N 1
ATOM 4479 C CA . SER C 1 189 ? -37.280 83.259 -115.615 1.00 25.29 325 SER C CA 1
ATOM 4480 C C . SER C 1 189 ? -36.740 81.859 -115.844 1.00 28.02 325 SER C C 1
ATOM 4481 O O . SER C 1 189 ? -36.402 81.479 -116.976 1.00 24.53 325 SER C O 1
ATOM 4484 N N . LEU C 1 190 ? -36.609 81.095 -114.760 1.00 25.86 326 LEU C N 1
ATOM 4485 C CA . LEU C 1 190 ? -36.212 79.707 -114.905 1.00 25.18 326 LEU C CA 1
ATOM 4486 C C . LEU C 1 190 ? -37.238 78.948 -115.767 1.00 26.98 326 LEU C C 1
ATOM 4487 O O . LEU C 1 190 ? -36.875 78.206 -116.701 1.00 27.58 326 LEU C O 1
ATOM 4492 N N . SER C 1 191 ? -38.525 79.143 -115.473 1.00 25.58 327 SER C N 1
ATOM 4493 C CA . SER C 1 191 ? -39.547 78.466 -116.264 1.00 31.50 327 SER C CA 1
ATOM 4494 C C . SER C 1 191 ? -39.507 78.892 -117.735 1.00 30.75 327 SER C C 1
ATOM 4495 O O . SER C 1 191 ? -39.630 78.068 -118.654 1.00 30.60 327 SER C O 1
ATOM 4498 N N . LEU C 1 192 ? -39.344 80.189 -117.945 1.00 23.83 328 LEU C N 1
ATOM 4499 C CA . LEU C 1 192 ? -39.234 80.725 -119.301 1.00 29.11 328 LEU C CA 1
ATOM 4500 C C . LEU C 1 192 ? -38.063 80.083 -120.039 1.00 30.98 328 LEU C C 1
ATOM 4501 O O . LEU C 1 192 ? -38.187 79.742 -121.215 1.00 31.95 328 LEU C O 1
ATOM 4506 N N . ALA C 1 193 ? -36.944 79.872 -119.343 1.00 25.49 329 ALA C N 1
ATOM 4507 C CA . ALA C 1 193 ? -35.775 79.262 -119.989 1.00 25.23 329 ALA C CA 1
ATOM 4508 C C . ALA C 1 193 ? -36.090 77.821 -120.374 1.00 27.99 329 ALA C C 1
ATOM 4509 O O . ALA C 1 193 ? -35.741 77.360 -121.480 1.00 25.04 329 ALA C O 1
ATOM 4511 N N . LEU C 1 194 ? -36.787 77.119 -119.471 1.00 26.05 330 LEU C N 1
ATOM 4512 C CA . LEU C 1 194 ? -37.196 75.751 -119.788 1.00 25.12 330 LEU C CA 1
ATOM 4513 C C . LEU C 1 194 ? -38.073 75.718 -121.049 1.00 29.34 330 LEU C C 1
ATOM 4514 O O . LEU C 1 194 ? -37.954 74.811 -121.875 1.00 35.86 330 LEU C O 1
ATOM 4519 N N . LYS C 1 195 ? -38.969 76.698 -121.180 1.00 24.89 331 LYS C N 1
ATOM 4520 C CA . LYS C 1 195 ? -39.843 76.751 -122.352 1.00 27.21 331 LYS C CA 1
ATOM 4521 C C . LYS C 1 195 ? -39.067 77.114 -123.622 1.00 30.29 331 LYS C C 1
ATOM 4522 O O . LYS C 1 195 ? -39.389 76.644 -124.707 1.00 34.50 331 LYS C O 1
ATOM 4528 N N . MET C 1 196 ? -38.050 77.953 -123.480 1.00 28.78 332 MET C N 1
ATOM 4529 C CA . MET C 1 196 ? -37.202 78.314 -124.618 1.00 29.68 332 MET C CA 1
ATOM 4530 C C . MET C 1 196 ? -36.526 77.066 -125.151 1.00 35.70 332 MET C C 1
ATOM 4531 O O . MET C 1 196 ? -36.480 76.840 -126.363 1.00 36.69 332 MET C O 1
ATOM 4536 N N . HIS C 1 197 ? -35.993 76.263 -124.234 1.00 33.46 333 HIS C N 1
ATOM 4537 C CA . HIS C 1 197 ? -35.429 74.971 -124.615 1.00 29.30 333 HIS C CA 1
ATOM 4538 C C . HIS C 1 197 ? -36.492 74.113 -125.304 1.00 33.60 333 HIS C C 1
ATOM 4539 O O . HIS C 1 197 ? -36.259 73.530 -126.363 1.00 32.94 333 HIS C O 1
ATOM 4546 N N . ASP C 1 198 ? -37.678 74.059 -124.703 1.00 31.80 334 ASP C N 1
ATOM 4547 C CA . ASP C 1 198 ? -38.791 73.318 -125.289 1.00 34.47 334 ASP C CA 1
ATOM 4548 C C . ASP C 1 198 ? -39.112 73.788 -126.724 1.00 38.21 334 ASP C C 1
ATOM 4549 O O . ASP C 1 198 ? -39.447 72.985 -127.595 1.00 39.03 334 ASP C O 1
ATOM 4554 N N . LYS C 1 199 ? -38.985 75.087 -126.966 1.00 28.73 335 LYS C N 1
ATOM 4555 C CA . LYS C 1 199 ? -39.242 75.644 -128.283 1.00 31.39 335 LYS C CA 1
ATOM 4556 C C . LYS C 1 199 ? -37.936 75.993 -128.980 1.00 38.86 335 LYS C C 1
ATOM 4557 O O . LYS C 1 199 ? -37.831 77.047 -129.606 1.00 35.66 335 LYS C O 1
ATOM 4563 N N . ASP C 1 200 ? -36.945 75.112 -128.851 1.00 41.62 336 ASP C N 1
ATOM 4564 C CA . ASP C 1 200 ? -35.588 75.381 -129.326 1.00 37.18 336 ASP C CA 1
ATOM 4565 C C . ASP C 1 200 ? -35.562 75.845 -130.797 1.00 37.56 336 ASP C C 1
ATOM 4566 O O . ASP C 1 200 ? -34.896 76.825 -131.133 1.00 33.69 336 ASP C O 1
ATOM 4571 N N . ASP C 1 201 ? -36.310 75.161 -131.658 1.00 38.69 337 ASP C N 1
ATOM 4572 C CA . ASP C 1 201 ? -36.356 75.505 -133.087 1.00 43.94 337 ASP C CA 1
ATOM 4573 C C . ASP C 1 201 ? -36.846 76.918 -133.384 1.00 40.34 337 ASP C C 1
ATOM 4574 O O . ASP C 1 201 ? -36.290 77.594 -134.238 1.00 38.10 337 ASP C O 1
ATOM 4579 N N . ALA C 1 202 ? -37.898 77.355 -132.697 1.00 35.30 338 ALA C N 1
ATOM 4580 C CA . ALA C 1 202 ? -38.514 78.648 -133.007 1.00 32.69 338 ALA C CA 1
ATOM 4581 C C . ALA C 1 202 ? -37.589 79.797 -132.615 1.00 30.11 338 ALA C C 1
ATOM 4582 O O . ALA C 1 202 ? -37.436 80.802 -133.349 1.00 32.72 338 ALA C O 1
ATOM 4584 N N . PHE C 1 203 ? -36.920 79.617 -131.475 1.00 29.41 339 PHE C N 1
ATOM 4585 C CA . PHE C 1 203 ? -35.967 80.618 -131.025 1.00 27.48 339 PHE C CA 1
ATOM 4586 C C . PHE C 1 203 ? -34.737 80.585 -131.932 1.00 32.33 339 PHE C C 1
ATOM 4587 O O . PHE C 1 203 ? -34.184 81.627 -132.248 1.00 27.63 339 PHE C O 1
ATOM 4595 N N . ALA C 1 204 ? -34.338 79.402 -132.386 1.00 34.92 340 ALA C N 1
ATOM 4596 C CA . ALA C 1 204 ? -33.223 79.324 -133.340 1.00 32.46 340 ALA C CA 1
ATOM 4597 C C . ALA C 1 204 ? -33.564 80.095 -134.624 1.00 35.01 340 ALA C C 1
ATOM 4598 O O . ALA C 1 204 ? -32.725 80.836 -135.156 1.00 35.05 340 ALA C O 1
ATOM 4600 N N . ALA C 1 205 ? -34.807 79.947 -135.093 1.00 35.34 341 ALA C N 1
ATOM 4601 C CA . ALA C 1 205 ? -35.269 80.678 -136.285 1.00 34.01 341 ALA C CA 1
ATOM 4602 C C . ALA C 1 205 ? -35.194 82.190 -136.079 1.00 30.63 341 ALA C C 1
ATOM 4603 O O . ALA C 1 205 ? -34.730 82.940 -136.966 1.00 31.36 341 ALA C O 1
ATOM 4605 N N . PHE C 1 206 ? -35.635 82.647 -134.912 1.00 31.14 342 PHE C N 1
ATOM 4606 C CA . PHE C 1 206 ? -35.497 84.076 -134.602 1.00 28.64 342 PHE C CA 1
ATOM 4607 C C . PHE C 1 206 ? -34.031 84.539 -134.526 1.00 32.28 342 PHE C C 1
ATOM 4608 O O . PHE C 1 206 ? -33.703 85.640 -134.989 1.00 28.70 342 PHE C O 1
ATOM 4616 N N . HIS C 1 207 ? -33.152 83.716 -133.943 1.00 30.67 343 HIS C N 1
ATOM 4617 C CA . HIS C 1 207 ? -31.723 84.005 -133.914 1.00 23.59 343 HIS C CA 1
ATOM 4618 C C . HIS C 1 207 ? -31.207 84.227 -135.331 1.00 32.76 343 HIS C C 1
ATOM 4619 O O . HIS C 1 207 ? -30.475 85.184 -135.597 1.00 36.98 343 HIS C O 1
ATOM 4626 N N . GLU C 1 208 ? -31.552 83.298 -136.222 1.00 35.70 344 GLU C N 1
ATOM 4627 C CA . GLU C 1 208 ? -31.071 83.354 -137.606 1.00 31.91 344 GLU C CA 1
ATOM 4628 C C . GLU C 1 208 ? -31.555 84.652 -138.234 1.00 30.99 344 GLU C C 1
ATOM 4629 O O . GLU C 1 208 ? -30.792 85.349 -138.931 1.00 34.57 344 GLU C O 1
ATOM 4635 N N . THR C 1 209 ? -32.817 84.993 -137.960 1.00 30.22 345 THR C N 1
ATOM 4636 C CA . THR C 1 209 ? -33.386 86.223 -138.511 1.00 31.98 345 THR C CA 1
ATOM 4637 C C . THR C 1 209 ? -32.678 87.488 -137.987 1.00 35.51 345 THR C C 1
ATOM 4638 O O . THR C 1 209 ? -32.411 88.430 -138.749 1.00 32.77 345 THR C O 1
ATOM 4642 N N . LEU C 1 210 ? -32.354 87.491 -136.696 1.00 28.35 346 LEU C N 1
ATOM 4643 C CA . LEU C 1 210 ? -31.624 88.579 -136.060 1.00 30.47 346 LEU C CA 1
ATOM 4644 C C . LEU C 1 210 ? -30.212 88.726 -136.661 1.00 33.96 346 LEU C C 1
ATOM 4645 O O . LEU C 1 210 ? -29.698 89.837 -136.822 1.00 33.78 346 LEU C O 1
ATOM 4650 N N . ARG C 1 211 ? -29.581 87.595 -136.953 1.00 29.63 347 ARG C N 1
ATOM 4651 C CA . ARG C 1 211 ? -28.226 87.624 -137.481 1.00 34.50 347 ARG C CA 1
ATOM 4652 C C . ARG C 1 211 ? -28.216 88.088 -138.937 1.00 42.37 347 ARG C C 1
ATOM 4653 O O . ARG C 1 211 ? -27.283 88.770 -139.367 1.00 42.34 347 ARG C O 1
ATOM 4661 N N . ASN C 1 212 ? -29.242 87.712 -139.697 1.00 37.09 348 ASN C N 1
ATOM 4662 C CA . ASN C 1 212 ? -29.319 88.138 -141.100 1.00 40.43 348 ASN C CA 1
ATOM 4663 C C . ASN C 1 212 ? -29.953 89.521 -141.298 1.00 39.76 348 ASN C C 1
ATOM 4664 O O . ASN C 1 212 ? -30.043 90.021 -142.423 1.00 36.80 348 ASN C O 1
ATOM 4669 N N . GLY C 1 213 ? -30.400 90.134 -140.209 1.00 35.64 349 GLY C N 1
ATOM 4670 C CA . GLY C 1 213 ? -31.049 91.430 -140.299 1.00 38.73 349 GLY C CA 1
ATOM 4671 C C . GLY C 1 213 ? -32.355 91.341 -141.071 1.00 38.44 349 GLY C C 1
ATOM 4672 O O . GLY C 1 213 ? -32.742 92.290 -141.752 1.00 38.77 349 GLY C O 1
ATOM 4673 N N . GLY C 1 214 ? -33.034 90.199 -140.957 1.00 37.19 350 GLY C N 1
ATOM 4674 C CA . GLY C 1 214 ? -34.262 89.955 -141.701 1.00 37.58 350 GLY C CA 1
ATOM 4675 C C . GLY C 1 214 ? -35.530 90.544 -141.091 1.00 35.57 350 GLY C C 1
ATOM 4676 O O . GLY C 1 214 ? -35.499 91.207 -140.055 1.00 34.81 350 GLY C O 1
ATOM 4677 N N . ASP C 1 215 ? -36.653 90.284 -141.752 1.00 34.07 351 ASP C N 1
ATOM 4678 C CA . ASP C 1 215 ? -37.966 90.747 -141.314 1.00 30.81 351 ASP C CA 1
ATOM 4679 C C . ASP C 1 215 ? -38.429 89.891 -140.122 1.00 32.90 351 ASP C C 1
ATOM 4680 O O . ASP C 1 215 ? -38.625 88.693 -140.265 1.00 38.24 351 ASP C O 1
ATOM 4685 N N . PRO C 1 216 ? -38.590 90.511 -138.946 1.00 32.48 352 PRO C N 1
ATOM 4686 C CA . PRO C 1 216 ? -38.974 89.778 -137.730 1.00 32.30 352 PRO C CA 1
ATOM 4687 C C . PRO C 1 216 ? -40.473 89.563 -137.616 1.00 37.14 352 PRO C C 1
ATOM 4688 O O . PRO C 1 216 ? -40.919 88.858 -136.700 1.00 30.99 352 PRO C O 1
ATOM 4692 N N . SER C 1 217 ? -41.242 90.176 -138.521 1.00 35.61 353 SER C N 1
ATOM 4693 C CA . SER C 1 217 ? -42.700 90.184 -138.396 1.00 30.48 353 SER C CA 1
ATOM 4694 C C . SER C 1 217 ? -43.309 88.796 -138.638 1.00 31.89 353 SER C C 1
ATOM 4695 O O . SER C 1 217 ? -44.471 88.551 -138.324 1.00 38.34 353 SER C O 1
ATOM 4698 N N . HIS C 1 218 ? -42.507 87.889 -139.174 1.00 39.41 354 HIS C N 1
ATOM 4699 C CA . HIS C 1 218 ? -42.886 86.493 -139.346 1.00 48.18 354 HIS C CA 1
ATOM 4700 C C . HIS C 1 218 ? -42.737 85.682 -138.044 1.00 47.13 354 HIS C C 1
ATOM 4701 O O . HIS C 1 218 ? -43.273 84.581 -137.920 1.00 45.31 354 HIS C O 1
ATOM 4708 N N . HIS C 1 219 ? -41.976 86.222 -137.097 1.00 36.93 355 HIS C N 1
ATOM 4709 C CA . HIS C 1 219 ? -41.667 85.519 -135.853 1.00 36.84 355 HIS C CA 1
ATOM 4710 C C . HIS C 1 219 ? -42.448 86.060 -134.670 1.00 36.72 355 HIS C C 1
ATOM 4711 O O . HIS C 1 219 ? -42.791 85.318 -133.746 1.00 35.85 355 HIS C O 1
ATOM 4718 N N . VAL C 1 220 ? -42.660 87.371 -134.670 1.00 27.69 356 VAL C N 1
ATOM 4719 C CA . VAL C 1 220 ? -43.313 88.053 -133.565 1.00 30.14 356 VAL C CA 1
ATOM 4720 C C . VAL C 1 220 ? -44.327 89.068 -134.119 1.00 33.18 356 VAL C C 1
ATOM 4721 O O . VAL C 1 220 ? -44.256 89.426 -135.296 1.00 36.31 356 VAL C O 1
ATOM 4725 N N . SER C 1 221 ? -45.233 89.544 -133.267 1.00 25.00 357 SER C N 1
ATOM 4726 C CA . SER C 1 221 ? -46.335 90.404 -133.699 1.00 29.97 357 SER C CA 1
ATOM 4727 C C . SER C 1 221 ? -45.962 91.874 -133.762 1.00 31.12 357 SER C C 1
ATOM 4728 O O . SER C 1 221 ? -46.325 92.546 -134.713 1.00 35.14 357 SER C O 1
ATOM 4731 N N . ARG C 1 222 ? -45.249 92.369 -132.751 1.00 30.64 358 ARG C N 1
ATOM 4732 C CA . ARG C 1 222 ? -44.796 93.764 -132.715 1.00 30.81 358 ARG C CA 1
ATOM 4733 C C . ARG C 1 222 ? -43.298 93.825 -132.457 1.00 35.28 358 ARG C C 1
ATOM 4734 O O . ARG C 1 222 ? -42.829 93.332 -131.437 1.00 30.54 358 ARG C O 1
ATOM 4742 N N . ALA C 1 223 ? -42.558 94.463 -133.365 1.00 33.41 359 ALA C N 1
ATOM 4743 C CA . ALA C 1 223 ? -41.111 94.560 -133.246 1.00 32.37 359 ALA C CA 1
ATOM 4744 C C . ALA C 1 223 ? -40.583 95.782 -133.996 1.00 30.35 359 ALA C C 1
ATOM 4745 O O . ALA C 1 223 ? -41.142 96.181 -135.021 1.00 34.20 359 ALA C O 1
ATOM 4747 N N . GLN C 1 224 ? -39.535 96.395 -133.464 1.00 29.04 360 GLN C N 1
ATOM 4748 C CA . GLN C 1 224 ? -38.851 97.469 -134.183 1.00 38.78 360 GLN C CA 1
ATOM 4749 C C . GLN C 1 224 ? -37.422 97.571 -133.692 1.00 40.07 360 GLN C C 1
ATOM 4750 O O . GLN C 1 224 ? -37.128 97.135 -132.581 1.00 36.50 360 GLN C O 1
ATOM 4756 N N . GLN C 1 225 ? -36.527 98.141 -134.496 1.00 35.66 361 GLN C N 1
ATOM 4757 C CA . GLN C 1 225 ? -35.137 98.292 -134.044 1.00 35.89 361 GLN C CA 1
ATOM 4758 C C . GLN C 1 225 ? -34.954 99.612 -133.331 1.00 37.75 361 GLN C C 1
ATOM 4759 O O . GLN C 1 225 ? -35.563 100.615 -133.716 1.00 35.10 361 GLN C O 1
ATOM 4765 N N . THR C 1 226 ? -34.123 99.608 -132.295 1.00 30.55 362 THR C N 1
ATOM 4766 C CA . THR C 1 226 ? -33.820 100.830 -131.573 1.00 30.27 362 THR C CA 1
ATOM 4767 C C . THR C 1 226 ? -32.847 101.670 -132.389 1.00 37.02 362 THR C C 1
ATOM 4768 O O . THR C 1 226 ? -32.063 101.136 -133.166 1.00 34.12 362 THR C O 1
ATOM 4772 N N . GLU C 1 227 ? -32.864 102.975 -132.162 1.00 38.25 363 GLU C N 1
ATOM 4773 C CA . GLU C 1 227 ? -32.092 103.909 -132.972 1.00 42.25 363 GLU C CA 1
ATOM 4774 C C . GLU C 1 227 ? -30.618 103.854 -132.605 1.00 49.18 363 GLU C C 1
ATOM 4775 O O . GLU C 1 227 ? -29.747 103.947 -133.472 1.00 46.39 363 GLU C O 1
ATOM 4781 N N . GLU C 1 228 ? -30.327 103.689 -131.317 1.00 46.60 364 GLU C N 1
ATOM 4782 C CA . GLU C 1 228 ? -28.948 103.825 -130.872 1.00 46.62 364 GLU C CA 1
ATOM 4783 C C . GLU C 1 228 ? -28.126 102.535 -131.029 1.00 46.07 364 GLU C C 1
ATOM 4784 O O . GLU C 1 228 ? -26.976 102.581 -131.455 1.00 46.28 364 GLU C O 1
ATOM 4790 N N . LEU C 1 229 ? -28.701 101.381 -130.705 1.00 42.40 365 LEU C N 1
ATOM 4791 C CA . LEU C 1 229 ? -27.932 100.137 -130.796 1.00 34.80 365 LEU C CA 1
ATOM 4792 C C . LEU C 1 229 ? -28.451 99.195 -131.875 1.00 35.31 365 LEU C C 1
ATOM 4793 O O . LEU C 1 229 ? -27.803 98.200 -132.187 1.00 37.69 365 LEU C O 1
ATOM 4798 N N . GLY C 1 230 ? -29.614 99.501 -132.446 1.00 31.60 366 GLY C N 1
ATOM 4799 C CA . GLY C 1 230 ? -30.215 98.610 -133.426 1.00 29.62 366 GLY C CA 1
ATOM 4800 C C . GLY C 1 230 ? -30.734 97.300 -132.826 1.00 34.61 366 GLY C C 1
ATOM 4801 O O . GLY C 1 230 ? -31.040 96.350 -133.565 1.00 33.07 366 GLY C O 1
ATOM 4802 N N . ALA C 1 231 ? -30.850 97.244 -131.497 1.00 32.44 367 ALA C N 1
ATOM 4803 C CA . ALA C 1 231 ? -31.489 96.096 -130.842 1.00 32.64 367 ALA C CA 1
ATOM 4804 C C . ALA C 1 231 ? -32.934 95.949 -131.329 1.00 36.60 367 ALA C C 1
ATOM 4805 O O . ALA C 1 231 ? -33.583 96.943 -131.637 1.00 34.29 367 ALA C O 1
ATOM 4807 N N . THR C 1 232 ? -33.430 94.719 -131.409 1.00 28.27 368 THR C N 1
ATOM 4808 C CA . THR C 1 232 ? -34.816 94.492 -131.781 1.00 27.54 368 THR C CA 1
ATOM 4809 C C . THR C 1 232 ? -35.715 94.457 -130.540 1.00 33.07 368 THR C C 1
ATOM 4810 O O . THR C 1 232 ? -35.681 93.504 -129.755 1.00 32.52 368 THR C O 1
ATOM 4814 N N . LEU C 1 233 ? -36.480 95.523 -130.348 1.00 30.60 369 LEU C N 1
ATOM 4815 C CA . LEU C 1 233 ? -37.457 95.604 -129.273 1.00 29.17 369 LEU C CA 1
ATOM 4816 C C . LEU C 1 233 ? -38.762 94.961 -129.715 1.00 37.20 369 LEU C C 1
ATOM 4817 O O . LEU C 1 233 ? -39.350 95.364 -130.741 1.00 31.23 369 LEU C O 1
ATOM 4822 N N . VAL C 1 234 ? -39.202 93.954 -128.958 1.00 28.04 370 VAL C N 1
ATOM 4823 C CA . VAL C 1 234 ? -40.410 93.227 -129.306 1.00 27.20 370 VAL C CA 1
ATOM 4824 C C . VAL C 1 234 ? -41.513 93.540 -128.309 1.00 34.05 370 VAL C C 1
ATOM 4825 O O . VAL C 1 234 ? -41.501 93.046 -127.175 1.00 30.99 370 VAL C O 1
ATOM 4829 N N . LEU C 1 235 ? -42.451 94.392 -128.712 1.00 31.05 371 LEU C N 1
ATOM 4830 C CA . LEU C 1 235 ? -43.503 94.778 -127.775 1.00 39.24 371 LEU C CA 1
ATOM 4831 C C . LEU C 1 235 ? -44.670 93.797 -127.781 1.00 32.62 371 LEU C C 1
ATOM 4832 O O . LEU C 1 235 ? -45.620 93.950 -127.021 1.00 29.24 371 LEU C O 1
ATOM 4837 N N . ASP C 1 236 ? -44.611 92.811 -128.666 1.00 29.57 372 ASP C N 1
ATOM 4838 C CA . ASP C 1 236 ? -45.594 91.735 -128.652 1.00 28.82 372 ASP C CA 1
ATOM 4839 C C . ASP C 1 236 ? -44.961 90.509 -129.278 1.00 34.09 372 ASP C C 1
ATOM 4840 O O . ASP C 1 236 ? -44.797 90.443 -130.493 1.00 32.78 372 ASP C O 1
ATOM 4845 N N . GLY C 1 237 ? -44.594 89.549 -128.430 1.00 30.63 373 GLY C N 1
ATOM 4846 C CA . GLY C 1 237 ? -43.796 88.410 -128.844 1.00 31.97 373 GLY C CA 1
ATOM 4847 C C . GLY C 1 237 ? -44.533 87.183 -129.342 1.00 30.38 373 GLY C C 1
ATOM 4848 O O . GLY C 1 237 ? -43.900 86.221 -129.761 1.00 32.65 373 GLY C O 1
ATOM 4849 N N . ALA C 1 238 ? -45.860 87.190 -129.302 1.00 28.06 374 ALA C N 1
ATOM 4850 C CA . ALA C 1 238 ? -46.606 86.080 -129.901 1.00 30.52 374 ALA C CA 1
ATOM 4851 C C . ALA C 1 238 ? -46.418 86.110 -131.414 1.00 35.14 374 ALA C C 1
ATOM 4852 O O . ALA C 1 238 ? -46.391 87.192 -132.007 1.00 40.70 374 ALA C O 1
ATOM 4854 N N . PRO C 1 239 ? -46.329 84.934 -132.058 1.00 34.21 375 PRO C N 1
ATOM 4855 C CA . PRO C 1 239 ? -46.507 83.580 -131.530 1.00 37.11 375 PRO C CA 1
ATOM 4856 C C . PRO C 1 239 ? -45.277 82.946 -130.906 1.00 40.04 375 PRO C C 1
ATOM 4857 O O . PRO C 1 239 ? -45.394 81.833 -130.382 1.00 37.93 375 PRO C O 1
ATOM 4861 N N . LEU C 1 240 ? -44.133 83.620 -130.954 1.00 37.91 376 LEU C N 1
ATOM 4862 C CA . LEU C 1 240 ? -42.927 83.091 -130.329 1.00 36.79 376 LEU C CA 1
ATOM 4863 C C . LEU C 1 240 ? -43.165 82.945 -128.831 1.00 40.65 376 LEU C C 1
ATOM 4864 O O . LEU C 1 240 ? -42.930 81.873 -128.255 1.00 40.45 376 LEU C O 1
ATOM 4869 N N . VAL C 1 241 ? -43.646 84.012 -128.197 1.00 31.75 377 VAL C N 1
ATOM 4870 C CA . VAL C 1 241 ? -44.100 83.888 -126.818 1.00 33.26 377 VAL C CA 1
ATOM 4871 C C . VAL C 1 241 ? -45.470 83.205 -126.849 1.00 35.22 377 VAL C C 1
ATOM 4872 O O . VAL C 1 241 ? -46.502 83.825 -127.124 1.00 36.91 377 VAL C O 1
ATOM 4876 N N . ASP C 1 242 ? -45.398 81.904 -126.582 1.00 40.40 378 ASP C N 1
ATOM 4877 C CA . ASP C 1 242 ? -46.445 80.885 -126.638 1.00 39.41 378 ASP C CA 1
ATOM 4878 C C . ASP C 1 242 ? -47.477 80.950 -125.514 1.00 36.19 378 ASP C C 1
ATOM 4879 O O . ASP C 1 242 ? -47.215 81.538 -124.474 1.00 35.40 378 ASP C O 1
ATOM 4884 N N . ALA C 1 243 ? -48.609 80.274 -125.689 1.00 36.32 379 ALA C N 1
ATOM 4885 C CA . ALA C 1 243 ? -49.529 80.062 -124.567 1.00 34.97 379 ALA C CA 1
ATOM 4886 C C . ALA C 1 243 ? -48.757 79.443 -123.402 1.00 30.17 379 ALA C C 1
ATOM 4887 O O . ALA C 1 243 ? -48.882 79.885 -122.266 1.00 33.05 379 ALA C O 1
ATOM 4889 N N . ARG C 1 244 ? -47.912 78.463 -123.708 1.00 31.66 380 ARG C N 1
ATOM 4890 C CA . ARG C 1 244 ? -47.148 77.764 -122.675 1.00 35.69 380 ARG C CA 1
ATOM 4891 C C . ARG C 1 244 ? -46.176 78.667 -121.908 1.00 36.32 380 ARG C C 1
ATOM 4892 O O . ARG C 1 244 ? -45.842 78.374 -120.767 1.00 36.37 380 ARG C O 1
ATOM 4900 N N . MET C 1 245 ? -45.749 79.778 -122.505 1.00 28.94 381 MET C N 1
ATOM 4901 C CA . MET C 1 245 ? -44.847 80.688 -121.809 1.00 26.88 381 MET C CA 1
ATOM 4902 C C . MET C 1 245 ? -45.604 81.658 -120.929 1.00 28.83 381 MET C C 1
ATOM 4903 O O . MET C 1 245 ? -45.016 82.352 -120.093 1.00 29.99 381 MET C O 1
ATOM 4908 N N . MET C 1 246 ? -46.924 81.678 -121.092 1.00 28.64 382 MET C N 1
ATOM 4909 C CA . MET C 1 246 ? -47.781 82.530 -120.286 1.00 31.22 382 MET C CA 1
ATOM 4910 C C . MET C 1 246 ? -48.450 81.806 -119.109 1.00 36.75 382 MET C C 1
ATOM 4911 O O . MET C 1 246 ? -49.245 82.415 -118.380 1.00 30.90 382 MET C O 1
ATOM 4916 N N . LYS C 1 247 ? -48.137 80.523 -118.924 1.00 36.86 383 LYS C N 1
ATOM 4917 C CA . LYS C 1 247 ? -48.864 79.692 -117.936 1.00 34.48 383 LYS C CA 1
ATOM 4918 C C . LYS C 1 247 ? -48.788 80.204 -116.499 1.00 32.82 383 LYS C C 1
ATOM 4919 O O . LYS C 1 247 ? -49.692 79.943 -115.701 1.00 36.32 383 LYS C O 1
ATOM 4925 N N . HIS C 1 248 ? -47.713 80.913 -116.151 1.00 26.74 384 HIS C N 1
ATOM 4926 C CA . HIS C 1 248 ? -47.521 81.323 -114.757 1.00 26.55 384 HIS C CA 1
ATOM 4927 C C . HIS C 1 248 ? -47.844 82.799 -114.563 1.00 29.48 384 HIS C C 1
ATOM 4928 O O . HIS C 1 248 ? -47.522 83.383 -113.523 1.00 27.13 384 HIS C O 1
ATOM 4935 N N . GLY C 1 249 ? -48.489 83.396 -115.570 1.00 30.67 385 GLY C N 1
ATOM 4936 C CA . GLY C 1 249 ? -48.987 84.754 -115.455 1.00 30.60 385 GLY C CA 1
ATOM 4937 C C . GLY C 1 249 ? -49.805 84.856 -114.184 1.00 30.34 385 GLY C C 1
ATOM 4938 O O . GLY C 1 249 ? -50.668 84.025 -113.940 1.00 29.13 385 GLY C O 1
ATOM 4939 N N . GLN C 1 250 ? -49.491 85.840 -113.351 1.00 30.79 386 GLN C N 1
ATOM 4940 C CA . GLN C 1 250 ? -50.085 85.943 -112.018 1.00 23.46 386 GLN C CA 1
ATOM 4941 C C . GLN C 1 250 ? -51.457 86.642 -112.020 1.00 32.93 386 GLN C C 1
ATOM 4942 O O . GLN C 1 250 ? -52.339 86.330 -111.199 1.00 29.55 386 GLN C O 1
ATOM 4948 N N . ALA C 1 251 ? -51.646 87.572 -112.953 1.00 26.21 387 ALA C N 1
ATOM 4949 C CA . ALA C 1 251 ? -52.930 88.258 -113.055 1.00 29.69 387 ALA C CA 1
ATOM 4950 C C . ALA C 1 251 ? -53.805 87.657 -114.142 1.00 30.85 387 ALA C C 1
ATOM 4951 O O . ALA C 1 251 ? -53.427 87.634 -115.315 1.00 28.60 387 ALA C O 1
ATOM 4953 N N . ALA C 1 252 ? -54.989 87.192 -113.748 1.00 29.65 388 ALA C N 1
ATOM 4954 C CA . ALA C 1 252 ? -55.978 86.718 -114.707 1.00 23.74 388 ALA C CA 1
ATOM 4955 C C . ALA C 1 252 ? -56.187 87.739 -115.829 1.00 31.44 388 ALA C C 1
ATOM 4956 O O . ALA C 1 252 ? -56.347 87.365 -116.987 1.00 28.83 388 ALA C O 1
ATOM 4958 N N . SER C 1 253 ? -56.161 89.023 -115.486 1.00 26.52 389 SER C N 1
ATOM 4959 C CA . SER C 1 253 ? -56.397 90.066 -116.485 1.00 31.28 389 SER C CA 1
ATOM 4960 C C . SER C 1 253 ? -55.269 90.082 -117.544 1.00 29.25 389 SER C C 1
ATOM 4961 O O . SER C 1 253 ? -55.521 90.344 -118.725 1.00 29.92 389 SER C O 1
ATOM 4964 N N . SER C 1 254 ? -54.044 89.759 -117.132 1.00 31.01 390 SER C N 1
ATOM 4965 C CA . SER C 1 254 ? -52.906 89.684 -118.069 1.00 30.39 390 SER C CA 1
ATOM 4966 C C . SER C 1 254 ? -53.071 88.530 -119.059 1.00 30.86 390 SER C C 1
ATOM 4967 O O . SER C 1 254 ? -52.840 88.647 -120.273 1.00 29.68 390 SER C O 1
ATOM 4970 N N . VAL C 1 255 ? -53.478 87.401 -118.517 1.00 26.92 391 VAL C N 1
ATOM 4971 C CA . VAL C 1 255 ? -53.684 86.207 -119.303 1.00 29.47 391 VAL C CA 1
ATOM 4972 C C . VAL C 1 255 ? -54.838 86.385 -120.293 1.00 32.80 391 VAL C C 1
ATOM 4973 O O . VAL C 1 255 ? -54.705 86.066 -121.479 1.00 31.05 391 VAL C O 1
ATOM 4977 N N . SER C 1 256 ? -55.972 86.897 -119.818 1.00 33.69 392 SER C N 1
ATOM 4978 C CA . SER C 1 256 ? -57.099 87.082 -120.727 1.00 33.38 392 SER C CA 1
ATOM 4979 C C . SER C 1 256 ? -56.799 88.201 -121.740 1.00 32.26 392 SER C C 1
ATOM 4980 O O . SER C 1 256 ? -57.249 88.126 -122.865 1.00 34.10 392 SER C O 1
ATOM 4983 N N . ARG C 1 257 ? -56.031 89.223 -121.366 1.00 29.81 393 ARG C N 1
ATOM 4984 C CA . ARG C 1 257 ? -55.636 90.235 -122.361 1.00 31.71 393 ARG C CA 1
ATOM 4985 C C . ARG C 1 257 ? -54.752 89.624 -123.457 1.00 34.76 393 ARG C C 1
ATOM 4986 O O . ARG C 1 257 ? -54.906 89.924 -124.661 1.00 37.56 393 ARG C O 1
ATOM 4994 N N . TYR C 1 258 ? -53.840 88.753 -123.040 1.00 24.27 394 TYR C N 1
ATOM 4995 C CA . TYR C 1 258 ? -53.009 88.024 -123.988 1.00 31.17 394 TYR C CA 1
ATOM 4996 C C . TYR C 1 258 ? -53.857 87.200 -124.940 1.00 34.52 394 TYR C C 1
ATOM 4997 O O . TYR C 1 258 ? -53.731 87.306 -126.164 1.00 32.72 394 TYR C O 1
ATOM 5006 N N . LEU C 1 259 ? -54.746 86.395 -124.371 1.00 27.98 395 LEU C N 1
ATOM 5007 C CA . LEU C 1 259 ? -55.596 85.537 -125.180 1.00 28.63 395 LEU C CA 1
ATOM 5008 C C . LEU C 1 259 ? -56.538 86.322 -126.104 1.00 32.82 395 LEU C C 1
ATOM 5009 O O . LEU C 1 259 ? -56.864 85.880 -127.210 1.00 29.68 395 LEU C O 1
ATOM 5014 N N . GLY C 1 260 ? -56.971 87.484 -125.638 1.00 30.61 396 GLY C N 1
ATOM 5015 C CA . GLY C 1 260 ? -57.855 88.329 -126.415 1.00 33.30 396 GLY C CA 1
ATOM 5016 C C . GLY C 1 260 ? -57.076 88.879 -127.594 1.00 38.02 396 GLY C C 1
ATOM 5017 O O . GLY C 1 260 ? -57.624 89.017 -128.691 1.00 35.57 396 GLY C O 1
ATOM 5018 N N . ASN C 1 261 ? -55.801 89.187 -127.368 1.00 35.94 397 ASN C N 1
ATOM 5019 C CA . ASN C 1 261 ? -54.942 89.656 -128.460 1.00 41.52 397 ASN C CA 1
ATOM 5020 C C . ASN C 1 261 ? -54.517 88.542 -129.414 1.00 42.78 397 ASN C C 1
ATOM 5021 O O . ASN C 1 261 ? -54.205 88.813 -130.582 1.00 38.39 397 ASN C O 1
ATOM 5026 N N . HIS C 1 262 ? -54.471 87.300 -128.929 1.00 33.84 398 HIS C N 1
ATOM 5027 C CA . HIS C 1 262 ? -54.057 86.196 -129.792 1.00 32.29 398 HIS C CA 1
ATOM 5028 C C . HIS C 1 262 ? -54.968 84.980 -129.641 1.00 29.37 398 HIS C C 1
ATOM 5029 O O . HIS C 1 262 ? -54.580 83.977 -129.036 1.00 30.37 398 HIS C O 1
ATOM 5036 N N . PRO C 1 263 ? -56.177 85.060 -130.228 1.00 31.89 399 PRO C N 1
ATOM 5037 C CA . PRO C 1 263 ? -57.228 84.046 -130.037 1.00 36.67 399 PRO C CA 1
ATOM 5038 C C . PRO C 1 263 ? -56.764 82.643 -130.406 1.00 40.43 399 PRO C C 1
ATOM 5039 O O . PRO C 1 263 ? -57.219 81.673 -129.797 1.00 44.18 399 PRO C O 1
ATOM 5043 N N . GLU C 1 264 ? -55.861 82.538 -131.376 1.00 37.64 400 GLU C N 1
ATOM 5044 C CA . GLU C 1 264 ? -55.297 81.244 -131.755 1.00 38.60 400 GLU C CA 1
ATOM 5045 C C . GLU C 1 264 ? -54.619 80.542 -130.577 1.00 41.10 400 GLU C C 1
ATOM 5046 O O . GLU C 1 264 ? -54.513 79.309 -130.548 1.00 47.64 400 GLU C O 1
ATOM 5048 N N . GLN C 1 265 ? -54.168 81.321 -129.599 1.00 32.78 401 GLN C N 1
ATOM 5049 C CA . GLN C 1 265 ? -53.505 80.746 -128.433 1.00 36.98 401 GLN C CA 1
ATOM 5050 C C . GLN C 1 265 ? -54.510 80.175 -127.426 1.00 38.17 401 GLN C C 1
ATOM 5051 O O . GLN C 1 265 ? -54.148 79.378 -126.565 1.00 39.94 401 GLN C O 1
ATOM 5057 N N . SER C 1 266 ? -55.779 80.554 -127.561 1.00 37.72 402 SER C N 1
ATOM 5058 C CA . SER C 1 266 ? -56.771 80.212 -126.548 1.00 41.45 402 SER C CA 1
ATOM 5059 C C . SER C 1 266 ? -57.210 78.757 -126.604 1.00 41.09 402 SER C C 1
ATOM 5060 O O . SER C 1 266 ? -57.818 78.274 -125.661 1.00 36.77 402 SER C O 1
ATOM 5063 N N . THR C 1 267 ? -56.898 78.055 -127.690 1.00 40.09 403 THR C N 1
ATOM 5064 C CA . THR C 1 267 ? -57.425 76.702 -127.858 1.00 42.46 403 THR C CA 1
ATOM 5065 C C . THR C 1 267 ? -56.389 75.594 -127.745 1.00 47.91 403 THR C C 1
ATOM 5066 O O . THR C 1 267 ? -56.745 74.416 -127.744 1.00 61.83 403 THR C O 1
ATOM 5070 N N . VAL C 1 268 ? -55.114 75.946 -127.640 1.00 47.66 404 VAL C N 1
ATOM 5071 C CA . VAL C 1 268 ? -54.099 74.907 -127.505 1.00 51.08 404 VAL C CA 1
ATOM 5072 C C . VAL C 1 268 ? -54.003 74.432 -126.060 1.00 44.88 404 VAL C C 1
ATOM 5073 O O . VAL C 1 268 ? -54.124 75.223 -125.124 1.00 39.62 404 VAL C O 1
ATOM 5077 N N . PRO C 1 269 ? -53.819 73.118 -125.877 1.00 51.22 405 PRO C N 1
ATOM 5078 C CA . PRO C 1 269 ? -53.583 72.546 -124.548 1.00 51.81 405 PRO C CA 1
ATOM 5079 C C . PRO C 1 269 ? -52.218 72.988 -124.052 1.00 42.55 405 PRO C C 1
ATOM 5080 O O . PRO C 1 269 ? -51.279 72.934 -124.825 1.00 43.21 405 PRO C O 1
ATOM 5084 N N . VAL C 1 270 ? -52.108 73.429 -122.808 1.00 43.09 406 VAL C N 1
ATOM 5085 C CA . VAL C 1 270 ? -50.817 73.871 -122.285 1.00 41.32 406 VAL C CA 1
ATOM 5086 C C . VAL C 1 270 ? -50.215 72.807 -121.373 1.00 39.39 406 VAL C C 1
ATOM 5087 O O . VAL C 1 270 ? -49.141 72.997 -120.807 1.00 37.65 406 VAL C O 1
ATOM 5091 N N . ASN C 1 271 ? -50.908 71.680 -121.241 1.00 38.73 407 ASN C N 1
ATOM 5092 C CA . ASN C 1 271 ? -50.373 70.540 -120.497 1.00 37.27 407 ASN C CA 1
ATOM 5093 C C . ASN C 1 271 ? -51.044 69.241 -120.919 1.00 45.88 407 ASN C C 1
ATOM 5094 O O . ASN C 1 271 ? -51.866 69.231 -121.843 1.00 44.63 407 ASN C O 1
ATOM 5099 N N . LYS C 1 272 ? -50.697 68.144 -120.255 1.00 43.21 408 LYS C N 1
ATOM 5100 C CA . LYS C 1 272 ? -51.268 66.853 -120.619 1.00 47.60 408 LYS C CA 1
ATOM 5101 C C . LYS C 1 272 ? -52.657 66.635 -120.000 1.00 51.56 408 LYS C C 1
ATOM 5102 O O . LYS C 1 272 ? -53.303 65.626 -120.264 1.00 56.86 408 LYS C O 1
ATOM 5108 N N . ARG C 1 273 ? -53.123 67.585 -119.193 1.00 46.18 409 ARG C N 1
ATOM 5109 C CA . ARG C 1 273 ? -54.474 67.516 -118.639 1.00 45.73 409 ARG C CA 1
ATOM 5110 C C . ARG C 1 273 ? -55.470 68.095 -119.636 1.00 53.66 409 ARG C C 1
ATOM 5111 O O . ARG C 1 273 ? -56.672 68.152 -119.374 1.00 49.36 409 ARG C O 1
ATOM 5119 N N . ASN C 1 274 ? -54.943 68.541 -120.772 1.00 57.90 410 ASN C N 1
ATOM 5120 C CA . ASN C 1 274 ? -55.737 69.127 -121.838 1.00 59.47 410 ASN C CA 1
ATOM 5121 C C . ASN C 1 274 ? -56.445 70.413 -121.414 1.00 54.42 410 ASN C C 1
ATOM 5122 O O . ASN C 1 274 ? -57.503 70.741 -121.946 1.00 48.71 410 ASN C O 1
ATOM 5127 N N . GLU C 1 275 ? -55.865 71.135 -120.457 1.00 50.23 411 GLU C N 1
ATOM 5128 C CA . GLU C 1 275 ? -56.353 72.472 -120.118 1.00 42.79 411 GLU C CA 1
ATOM 5129 C C . GLU C 1 275 ? -55.843 73.496 -121.129 1.00 40.11 411 GLU C C 1
ATOM 5130 O O . GLU C 1 275 ? -54.698 73.427 -121.573 1.00 34.62 411 GLU C O 1
ATOM 5136 N N . THR C 1 276 ? -56.689 74.455 -121.478 1.00 37.83 412 THR C N 1
ATOM 5137 C CA . THR C 1 276 ? -56.237 75.621 -122.223 1.00 34.02 412 THR C CA 1
ATOM 5138 C C . THR C 1 276 ? -55.567 76.542 -121.224 1.00 33.49 412 THR C C 1
ATOM 5139 O O . THR C 1 276 ? -55.601 76.283 -120.021 1.00 29.74 412 THR C O 1
ATOM 5143 N N . LEU C 1 277 ? -54.963 77.617 -121.708 1.00 31.64 413 LEU C N 1
ATOM 5144 C CA . LEU C 1 277 ? -54.382 78.602 -120.811 1.00 31.10 413 LEU C CA 1
ATOM 5145 C C . LEU C 1 277 ? -55.419 79.205 -119.849 1.00 28.90 413 LEU C C 1
ATOM 5146 O O . LEU C 1 277 ? -55.223 79.227 -118.627 1.00 36.80 413 LEU C O 1
ATOM 5151 N N . GLY C 1 278 ? -56.519 79.707 -120.406 1.00 32.76 414 GLY C N 1
ATOM 5152 C CA . GLY C 1 278 ? -57.591 80.257 -119.588 1.00 27.40 414 GLY C CA 1
ATOM 5153 C C . GLY C 1 278 ? -58.023 79.351 -118.446 1.00 25.03 414 GLY C C 1
ATOM 5154 O O . GLY C 1 278 ? -58.077 79.777 -117.296 1.00 26.90 414 GLY C O 1
ATOM 5155 N N . GLU C 1 279 ? -58.289 78.091 -118.772 1.00 28.66 415 GLU C N 1
ATOM 5156 C CA . GLU C 1 279 ? -58.768 77.111 -117.797 1.00 35.11 415 GLU C CA 1
ATOM 5157 C C . GLU C 1 279 ? -57.760 76.845 -116.692 1.00 38.08 415 GLU C C 1
ATOM 5158 O O . GLU C 1 279 ? -58.095 76.849 -115.492 1.00 35.62 415 GLU C O 1
ATOM 5164 N N . ARG C 1 280 ? -56.514 76.620 -117.095 1.00 36.20 416 ARG C N 1
ATOM 5165 C CA . ARG C 1 280 ? -55.475 76.310 -116.128 1.00 28.93 416 ARG C CA 1
ATOM 5166 C C . ARG C 1 280 ? -55.291 77.478 -115.184 1.00 31.83 416 ARG C C 1
ATOM 5167 O O . ARG C 1 280 ? -55.184 77.303 -113.978 1.00 29.09 416 ARG C O 1
ATOM 5175 N N . THR C 1 281 ? -55.287 78.685 -115.747 1.00 30.35 417 THR C N 1
ATOM 5176 C CA . THR C 1 281 ? -55.164 79.893 -114.940 1.00 29.33 417 THR C CA 1
ATOM 5177 C C . THR C 1 281 ? -56.331 80.040 -113.943 1.00 38.29 417 THR C C 1
ATOM 5178 O O . THR C 1 281 ? -56.133 80.393 -112.773 1.00 29.03 417 THR C O 1
ATOM 5182 N N . THR C 1 282 ? -57.549 79.771 -114.393 1.00 32.58 418 THR C N 1
ATOM 5183 C CA . THR C 1 282 ? -58.659 79.935 -113.469 1.00 37.22 418 THR C CA 1
ATOM 5184 C C . THR C 1 282 ? -58.566 78.897 -112.350 1.00 35.23 418 THR C C 1
ATOM 5185 O O . THR C 1 282 ? -58.870 79.203 -111.198 1.00 33.38 418 THR C O 1
ATOM 5189 N N . ARG C 1 283 ? -58.106 77.689 -112.668 1.00 33.67 419 ARG C N 1
ATOM 5190 C CA . ARG C 1 283 ? -57.936 76.673 -111.614 1.00 38.61 419 ARG C CA 1
ATOM 5191 C C . ARG C 1 283 ? -56.965 77.123 -110.507 1.00 41.28 419 ARG C C 1
ATOM 5192 O O . ARG C 1 283 ? -57.098 76.728 -109.342 1.00 33.52 419 ARG C O 1
ATOM 5200 N N . HIS C 1 284 ? -55.991 77.955 -110.871 1.00 31.68 420 HIS C N 1
ATOM 5201 C CA . HIS C 1 284 ? -54.981 78.406 -109.916 1.00 26.30 420 HIS C CA 1
ATOM 5202 C C . HIS C 1 284 ? -55.297 79.688 -109.153 1.00 29.72 420 HIS C C 1
ATOM 5203 O O . HIS C 1 284 ? -54.489 80.148 -108.344 1.00 32.21 420 HIS C O 1
ATOM 5210 N N . LEU C 1 285 ? -56.454 80.273 -109.420 1.00 23.75 421 LEU C N 1
ATOM 5211 C CA . LEU C 1 285 ? -56.860 81.491 -108.744 1.00 26.69 421 LEU C CA 1
ATOM 5212 C C . LEU C 1 285 ? -57.015 81.329 -107.240 1.00 36.06 421 LEU C C 1
ATOM 5213 O O . LEU C 1 285 ? -57.674 80.407 -106.775 1.00 35.44 421 LEU C O 1
ATOM 5218 N N . VAL C 1 286 ? -56.401 82.232 -106.488 1.00 30.21 422 VAL C N 1
ATOM 5219 C CA . VAL C 1 286 ? -56.592 82.301 -105.053 1.00 34.97 422 VAL C CA 1
ATOM 5220 C C . VAL C 1 286 ? -56.874 83.743 -104.703 1.00 33.51 422 VAL C C 1
ATOM 5221 O O . VAL C 1 286 ? -56.545 84.665 -105.453 1.00 31.26 422 VAL C O 1
ATOM 5225 N N . LYS C 1 287 ? -57.496 83.927 -103.550 1.00 27.01 423 LYS C N 1
ATOM 5226 C CA . LYS C 1 287 ? -57.748 85.246 -103.036 1.00 30.59 423 LYS C CA 1
ATOM 5227 C C . LYS C 1 287 ? -56.984 85.396 -101.737 1.00 30.81 423 LYS C C 1
ATOM 5228 O O . LYS C 1 287 ? -57.069 84.523 -100.865 1.00 28.82 423 LYS C O 1
ATOM 5234 N N . ARG C 1 288 ? -56.230 86.483 -101.591 1.00 34.33 424 ARG C N 1
ATOM 5235 C CA . ARG C 1 288 ? -55.584 86.705 -100.303 1.00 37.04 424 ARG C CA 1
ATOM 5236 C C . ARG C 1 288 ? -54.960 88.065 -100.080 1.00 31.83 424 ARG C C 1
ATOM 5237 O O . ARG C 1 288 ? -54.841 88.877 -100.988 1.00 36.32 424 ARG C O 1
ATOM 5245 N N . LYS C 1 289 ? -54.553 88.283 -98.836 1.00 30.34 425 LYS C N 1
ATOM 5246 C CA . LYS C 1 289 ? -53.962 89.541 -98.423 1.00 37.82 425 LYS C CA 1
ATOM 5247 C C . LYS C 1 289 ? -52.492 89.607 -98.808 1.00 40.20 425 LYS C C 1
ATOM 5248 O O . LYS C 1 289 ? -51.745 88.656 -98.597 1.00 42.38 425 LYS C O 1
ATOM 5251 N N . VAL C 1 290 ? -52.096 90.747 -99.362 1.00 40.63 426 VAL C N 1
ATOM 5252 C CA . VAL C 1 290 ? -50.708 91.043 -99.671 1.00 39.65 426 VAL C CA 1
ATOM 5253 C C . VAL C 1 290 ? -50.469 92.470 -99.225 1.00 42.24 426 VAL C C 1
ATOM 5254 O O . VAL C 1 290 ? -51.425 93.189 -98.919 1.00 39.70 426 VAL C O 1
ATOM 5258 N N . ARG C 1 291 ? -49.206 92.876 -99.165 1.00 41.66 427 ARG C N 1
ATOM 5259 C CA . ARG C 1 291 ? -48.888 94.260 -98.832 1.00 45.74 427 ARG C CA 1
ATOM 5260 C C . ARG C 1 291 ? -49.546 95.202 -99.823 1.00 47.48 427 ARG C C 1
ATOM 5261 O O . ARG C 1 291 ? -49.561 94.935 -101.022 1.00 51.23 427 ARG C O 1
ATOM 5269 N N . ASN C 1 292 ? -50.145 96.272 -99.314 1.00 50.59 428 ASN C N 1
ATOM 5270 C CA . ASN C 1 292 ? -50.744 97.277 -100.172 1.00 54.47 428 ASN C CA 1
ATOM 5271 C C . ASN C 1 292 ? -49.621 97.961 -100.929 1.00 59.68 428 ASN C C 1
ATOM 5272 O O . ASN C 1 292 ? -48.639 98.388 -100.334 1.00 69.88 428 ASN C O 1
ATOM 5277 N N . ARG C 1 293 ? -49.748 98.032 -102.242 1.00 47.94 429 ARG C N 1
ATOM 5278 C CA . ARG C 1 293 ? -48.755 98.700 -103.061 1.00 46.73 429 ARG C CA 1
ATOM 5279 C C . ARG C 1 293 ? -49.471 99.570 -104.062 1.00 51.15 429 ARG C C 1
ATOM 5280 O O . ARG C 1 293 ? -50.635 99.327 -104.374 1.00 56.03 429 ARG C O 1
ATOM 5288 N N . ALA C 1 294 ? -48.773 100.590 -104.546 1.00 52.87 430 ALA C N 1
ATOM 5289 C CA . ALA C 1 294 ? -49.308 101.474 -105.565 1.00 57.77 430 ALA C CA 1
ATOM 5290 C C . ALA C 1 294 ? -49.654 100.677 -106.811 1.00 63.89 430 ALA C C 1
ATOM 5291 O O . ALA C 1 294 ? -49.010 99.666 -107.107 1.00 59.22 430 ALA C O 1
ATOM 5293 N N . ASP C 1 295 ? -50.670 101.124 -107.542 1.00 70.95 431 ASP C N 1
ATOM 5294 C CA . ASP C 1 295 ? -51.012 100.469 -108.795 1.00 76.70 431 ASP C CA 1
ATOM 5295 C C . ASP C 1 295 ? -50.291 101.102 -109.980 1.00 79.58 431 ASP C C 1
ATOM 5296 O O . ASP C 1 295 ? -49.463 102.002 -109.810 1.00 80.53 431 ASP C O 1
ATOM 5301 N N . SER C 1 296 ? -50.605 100.618 -111.178 1.00 82.35 432 SER C N 1
ATOM 5302 C CA . SER C 1 296 ? -50.177 101.282 -112.399 1.00 85.24 432 SER C CA 1
ATOM 5303 C C . SER C 1 296 ? -49.761 102.726 -112.640 1.00 89.47 432 SER C C 1
ATOM 5304 O O . SER C 1 296 ? -48.638 102.964 -113.084 1.00 92.90 432 SER C O 1
ATOM 5307 N N . GLU C 1 297 ? -50.663 103.666 -112.366 1.00 89.38 433 GLU C N 1
ATOM 5308 C CA . GLU C 1 297 ? -50.469 105.097 -112.646 1.00 89.62 433 GLU C CA 1
ATOM 5309 C C . GLU C 1 297 ? -50.376 105.604 -111.201 1.00 86.54 433 GLU C C 1
ATOM 5310 O O . GLU C 1 297 ? -50.938 106.645 -110.862 1.00 86.52 433 GLU C O 1
ATOM 5312 N N . GLY C 1 298 ? -49.688 104.842 -110.355 1.00 84.42 434 GLY C N 1
ATOM 5313 C CA . GLY C 1 298 ? -49.244 105.317 -109.053 1.00 82.20 434 GLY C CA 1
ATOM 5314 C C . GLY C 1 298 ? -50.237 105.619 -107.943 1.00 83.05 434 GLY C C 1
ATOM 5315 O O . GLY C 1 298 ? -49.937 106.425 -107.064 1.00 84.06 434 GLY C O 1
ATOM 5316 N N . ARG C 1 299 ? -51.400 104.977 -107.954 1.00 81.12 435 ARG C N 1
ATOM 5317 C CA . ARG C 1 299 ? -52.381 105.179 -106.886 1.00 81.12 435 ARG C CA 1
ATOM 5318 C C . ARG C 1 299 ? -52.351 104.057 -105.842 1.00 77.98 435 ARG C C 1
ATOM 5319 O O . ARG C 1 299 ? -52.232 102.883 -106.187 1.00 78.56 435 ARG C O 1
ATOM 5321 N N . VAL C 1 300 ? -52.455 104.422 -104.567 1.00 73.84 436 VAL C N 1
ATOM 5322 C CA . VAL C 1 300 ? -52.471 103.430 -103.492 1.00 71.96 436 VAL C CA 1
ATOM 5323 C C . VAL C 1 300 ? -53.564 103.733 -102.467 1.00 75.04 436 VAL C C 1
ATOM 5324 O O . VAL C 1 300 ? -53.779 104.888 -102.099 1.00 74.19 436 VAL C O 1
ATOM 5326 N N . THR C 1 301 ? -54.279 102.762 -101.941 1.00 75.59 437 THR C N 1
ATOM 5327 C CA . THR C 1 301 ? -55.253 103.120 -100.949 1.00 75.71 437 THR C CA 1
ATOM 5328 C C . THR C 1 301 ? -54.620 103.134 -99.586 1.00 81.28 437 THR C C 1
ATOM 5329 O O . THR C 1 301 ? -53.423 103.095 -99.417 1.00 78.85 437 THR C O 1
ATOM 5333 N N . SER C 1 302 ? -55.456 103.197 -98.594 1.00 85.20 438 SER C N 1
ATOM 5334 C CA . SER C 1 302 ? -54.951 103.272 -97.231 1.00 87.77 438 SER C CA 1
ATOM 5335 C C . SER C 1 302 ? -54.939 101.881 -96.610 1.00 87.33 438 SER C C 1
ATOM 5336 O O . SER C 1 302 ? -55.640 100.980 -97.074 1.00 91.78 438 SER C O 1
ATOM 5339 N N . GLY C 1 303 ? -54.148 101.707 -95.558 1.00 80.16 439 GLY C N 1
ATOM 5340 C CA . GLY C 1 303 ? -54.028 100.407 -94.929 1.00 75.86 439 GLY C CA 1
ATOM 5341 C C . GLY C 1 303 ? -52.806 99.666 -95.432 1.00 75.91 439 GLY C C 1
ATOM 5342 O O . GLY C 1 303 ? -52.417 99.813 -96.594 1.00 70.65 439 GLY C O 1
ATOM 5343 N N . GLU C 1 304 ? -52.207 98.859 -94.559 1.00 80.09 440 GLU C N 1
ATOM 5344 C CA . GLU C 1 304 ? -50.960 98.179 -94.880 1.00 81.64 440 GLU C CA 1
ATOM 5345 C C . GLU C 1 304 ? -51.154 97.045 -95.880 1.00 71.93 440 GLU C C 1
ATOM 5346 O O . GLU C 1 304 ? -50.192 96.601 -96.504 1.00 67.87 440 GLU C O 1
ATOM 5352 N N . THR C 1 305 ? -52.388 96.569 -96.030 1.00 57.50 441 THR C N 1
ATOM 5353 C CA . THR C 1 305 ? -52.631 95.423 -96.899 1.00 47.23 441 THR C CA 1
ATOM 5354 C C . THR C 1 305 ? -53.811 95.621 -97.839 1.00 47.90 441 THR C C 1
ATOM 5355 O O . THR C 1 305 ? -54.630 96.516 -97.648 1.00 53.10 441 THR C O 1
ATOM 5359 N N . LYS C 1 306 ? -53.882 94.774 -98.860 1.00 44.19 442 LYS C N 1
ATOM 5360 C CA . LYS C 1 306 ? -55.036 94.723 -99.756 1.00 41.33 442 LYS C CA 1
ATOM 5361 C C . LYS C 1 306 ? -55.291 93.257 -100.048 1.00 42.51 442 LYS C C 1
ATOM 5362 O O . LYS C 1 306 ? -54.374 92.440 -99.952 1.00 45.69 442 LYS C O 1
ATOM 5368 N N . GLU C 1 307 ? -56.534 92.919 -100.362 1.00 41.76 443 GLU C N 1
ATOM 5369 C CA . GLU C 1 307 ? -56.886 91.565 -100.759 1.00 43.21 443 GLU C CA 1
ATOM 5370 C C . GLU C 1 307 ? -56.973 91.528 -102.264 1.00 43.69 443 GLU C C 1
ATOM 5371 O O . GLU C 1 307 ? -57.636 92.368 -102.870 1.00 44.91 443 GLU C O 1
ATOM 5377 N N . ILE C 1 308 ? -56.316 90.555 -102.877 1.00 38.31 444 ILE C N 1
ATOM 5378 C CA . ILE C 1 308 ? -56.371 90.447 -104.326 1.00 37.33 444 ILE C CA 1
ATOM 5379 C C . ILE C 1 308 ? -56.681 89.035 -104.741 1.00 35.58 444 ILE C C 1
ATOM 5380 O O . ILE C 1 308 ? -56.598 88.107 -103.941 1.00 33.05 444 ILE C O 1
ATOM 5385 N N . THR C 1 309 ? -57.069 88.880 -105.994 1.00 33.62 445 THR C N 1
ATOM 5386 C CA . THR C 1 309 ? -57.218 87.563 -106.578 1.00 36.00 445 THR C CA 1
ATOM 5387 C C . THR C 1 309 ? -56.157 87.396 -107.660 1.00 35.04 445 THR C C 1
ATOM 5388 O O . THR C 1 309 ? -56.046 88.235 -108.546 1.00 34.67 445 THR C O 1
ATOM 5392 N N . PHE C 1 310 ? -55.371 86.323 -107.577 1.00 30.22 446 PHE C N 1
ATOM 5393 C CA . PHE C 1 310 ? -54.312 86.107 -108.561 1.00 30.42 446 PHE C CA 1
ATOM 5394 C C . PHE C 1 310 ? -54.045 84.619 -108.689 1.00 29.37 446 PHE C C 1
ATOM 5395 O O . PHE C 1 310 ? -54.554 83.830 -107.889 1.00 29.09 446 PHE C O 1
ATOM 5403 N N . SER C 1 311 ? -53.264 84.193 -109.687 1.00 25.90 447 SER C N 1
ATOM 5404 C CA . SER C 1 311 ? -52.924 82.815 -109.944 1.00 24.08 447 SER C CA 1
ATOM 5405 C C . SER C 1 311 ? -51.706 82.416 -109.148 1.00 34.09 447 SER C C 1
ATOM 5406 O O . SER C 1 311 ? -50.718 83.037 -109.269 1.00 36.05 447 SER C O 1
ATOM 5409 N N . ASN C 1 312 ? -51.792 81.378 -108.352 1.00 31.96 448 ASN C N 1
ATOM 5410 C CA . ASN C 1 312 ? -50.616 80.952 -107.593 1.00 35.48 448 ASN C CA 1
ATOM 5411 C C . ASN C 1 312 ? -49.749 79.910 -108.277 1.00 26.45 448 ASN C C 1
ATOM 5412 O O . ASN C 1 312 ? -49.044 79.214 -107.647 1.00 28.01 448 ASN C O 1
ATOM 5417 N N . SER C 1 313 ? -49.843 79.870 -109.600 1.00 29.85 449 SER C N 1
ATOM 5418 C CA . SER C 1 313 ? -49.074 78.959 -110.408 1.00 27.04 449 SER C CA 1
ATOM 5419 C C . SER C 1 313 ? -47.551 78.960 -110.075 1.00 28.43 449 SER C C 1
ATOM 5420 O O . SER C 1 313 ? -46.965 77.942 -109.914 1.00 31.26 449 SER C O 1
ATOM 5423 N N . VAL C 1 314 ? -46.962 80.130 -109.971 1.00 24.11 450 VAL C N 1
ATOM 5424 C CA . VAL C 1 314 ? -45.512 80.203 -109.784 1.00 25.12 450 VAL C CA 1
ATOM 5425 C C . VAL C 1 314 ? -45.101 79.613 -108.416 1.00 29.53 450 VAL C C 1
ATOM 5426 O O . VAL C 1 314 ? -44.035 79.043 -108.289 1.00 28.60 450 VAL C O 1
ATOM 5430 N N . GLU C 1 315 ? -45.944 79.791 -107.407 1.00 28.54 451 GLU C N 1
ATOM 5431 C CA . GLU C 1 315 ? -45.756 79.202 -106.068 1.00 31.96 451 GLU C CA 1
ATOM 5432 C C . GLU C 1 315 ? -45.581 77.688 -106.162 1.00 33.42 451 GLU C C 1
ATOM 5433 O O . GLU C 1 315 ? -44.616 77.062 -105.635 1.00 37.51 451 GLU C O 1
ATOM 5439 N N . GLN C 1 316 ? -46.565 77.105 -106.840 1.00 30.25 452 GLN C N 1
ATOM 5440 C CA . GLN C 1 316 ? -46.620 75.676 -107.055 1.00 35.43 452 GLN C CA 1
ATOM 5441 C C . GLN C 1 316 ? -45.385 75.263 -107.846 1.00 32.11 452 GLN C C 1
ATOM 5442 O O . GLN C 1 316 ? -44.771 74.246 -107.558 1.00 31.19 452 GLN C O 1
ATOM 5448 N N . LYS C 1 317 ? -45.026 76.072 -108.838 1.00 28.23 453 LYS C N 1
ATOM 5449 C CA . LYS C 1 317 ? -43.845 75.794 -109.651 1.00 28.91 453 LYS C CA 1
ATOM 5450 C C . LYS C 1 317 ? -42.573 75.757 -108.790 1.00 27.65 453 LYS C C 1
ATOM 5451 O O . LYS C 1 317 ? -41.761 74.850 -108.918 1.00 28.21 453 LYS C O 1
ATOM 5457 N N . ARG C 1 318 ? -42.412 76.732 -107.901 1.00 26.67 454 ARG C N 1
ATOM 5458 C CA . ARG C 1 318 ? -41.230 76.790 -107.051 1.00 28.85 454 ARG C CA 1
ATOM 5459 C C . ARG C 1 318 ? -41.152 75.501 -106.234 1.00 30.40 454 ARG C C 1
ATOM 5460 O O . ARG C 1 318 ? -40.087 74.871 -106.129 1.00 29.05 454 ARG C O 1
ATOM 5468 N N . ILE C 1 319 ? -42.298 75.110 -105.688 1.00 30.22 455 ILE C N 1
ATOM 5469 C CA . ILE C 1 319 ? -42.341 73.888 -104.877 1.00 31.18 455 ILE C CA 1
ATOM 5470 C C . ILE C 1 319 ? -41.983 72.634 -105.718 1.00 36.16 455 ILE C C 1
ATOM 5471 O O . ILE C 1 319 ? -41.211 71.763 -105.278 1.00 33.50 455 ILE C O 1
ATOM 5476 N N . ALA C 1 320 ? -42.518 72.550 -106.932 1.00 33.83 456 ALA C N 1
ATOM 5477 C CA . ALA C 1 320 ? -42.243 71.414 -107.823 1.00 37.52 456 ALA C CA 1
ATOM 5478 C C . ALA C 1 320 ? -40.759 71.329 -108.192 1.00 35.00 456 ALA C C 1
ATOM 5479 O O . ALA C 1 320 ? -40.158 70.236 -108.228 1.00 32.10 456 ALA C O 1
ATOM 5481 N N . LEU C 1 321 ? -40.172 72.492 -108.465 1.00 28.39 457 LEU C N 1
ATOM 5482 C CA . LEU C 1 321 ? -38.763 72.561 -108.854 1.00 30.77 457 LEU C CA 1
ATOM 5483 C C . LEU C 1 321 ? -37.896 72.144 -107.671 1.00 30.70 457 LEU C C 1
ATOM 5484 O O . LEU C 1 321 ? -36.920 71.420 -107.844 1.00 28.12 457 LEU C O 1
ATOM 5489 N N . LEU C 1 322 ? -38.270 72.594 -106.474 1.00 30.64 458 LEU C N 1
ATOM 5490 C CA . LEU C 1 322 ? -37.540 72.191 -105.267 1.00 35.00 458 LEU C CA 1
ATOM 5491 C C . LEU C 1 322 ? -37.600 70.680 -105.083 1.00 33.33 458 LEU C C 1
ATOM 5492 O O . LEU C 1 322 ? -36.574 70.056 -104.816 1.00 38.27 458 LEU C O 1
ATOM 5497 N N . ASN C 1 323 ? -38.790 70.095 -105.239 1.00 33.00 459 ASN C N 1
ATOM 5498 C CA . ASN C 1 323 ? -38.945 68.630 -105.187 1.00 35.98 459 ASN C CA 1
ATOM 5499 C C . ASN C 1 323 ? -38.003 67.903 -106.172 1.00 36.59 459 ASN C C 1
ATOM 5500 O O . ASN C 1 323 ? -37.296 66.941 -105.792 1.00 36.78 459 ASN C O 1
ATOM 5505 N N . ARG C 1 324 ? -38.012 68.373 -107.429 1.00 33.83 460 ARG C N 1
ATOM 5506 C CA . ARG C 1 324 ? -37.165 67.820 -108.495 1.00 37.77 460 ARG C CA 1
ATOM 5507 C C . ARG C 1 324 ? -35.709 67.828 -108.087 1.00 32.16 460 ARG C C 1
ATOM 5508 O O . ARG C 1 324 ? -34.965 66.855 -108.293 1.00 36.58 460 ARG C O 1
ATOM 5516 N N . ALA C 1 325 ? -35.299 68.993 -107.586 1.00 29.72 461 ALA C N 1
ATOM 5517 C CA . ALA C 1 325 ? -33.898 69.233 -107.229 1.00 29.49 461 ALA C CA 1
ATOM 5518 C C . ALA C 1 325 ? -33.470 68.357 -106.051 1.00 34.07 461 ALA C C 1
ATOM 5519 O O . ALA C 1 325 ? -32.361 67.839 -106.030 1.00 32.76 461 ALA C O 1
ATOM 5521 N N . ALA C 1 326 ? -34.344 68.223 -105.057 1.00 33.21 462 ALA C N 1
ATOM 5522 C CA . ALA C 1 326 ? -34.020 67.396 -103.901 1.00 29.36 462 ALA C CA 1
ATOM 5523 C C . ALA C 1 326 ? -33.842 65.960 -104.361 1.00 30.29 462 ALA C C 1
ATOM 5524 O O . ALA C 1 326 ? -32.909 65.281 -103.943 1.00 33.51 462 ALA C O 1
ATOM 5526 N N . SER C 1 327 ? -34.728 65.506 -105.241 1.00 33.68 463 SER C N 1
ATOM 5527 C CA . SER C 1 327 ? -34.615 64.142 -105.757 1.00 39.75 463 SER C CA 1
ATOM 5528 C C . SER C 1 327 ? -33.273 63.923 -106.479 1.00 39.27 463 SER C C 1
ATOM 5529 O O . SER C 1 327 ? -32.480 62.948 -106.208 1.00 47.74 463 SER C O 1
ATOM 5532 N N . TYR C 1 328 ? -32.987 64.892 -107.348 1.00 36.79 464 TYR C N 1
ATOM 5533 C CA . TYR C 1 328 ? -31.766 64.848 -108.129 1.00 37.13 464 TYR C CA 1
ATOM 5534 C C . TYR C 1 328 ? -30.576 64.748 -107.192 1.00 36.70 464 TYR C C 1
ATOM 5535 O O . TYR C 1 328 ? -29.671 63.958 -107.429 1.00 39.46 464 TYR C O 1
ATOM 5544 N N . VAL C 1 329 ? -30.583 65.547 -106.130 1.00 37.04 465 VAL C N 1
ATOM 5545 C CA . VAL C 1 329 ? -29.449 65.575 -105.218 1.00 38.22 465 VAL C CA 1
ATOM 5546 C C . VAL C 1 329 ? -29.352 64.256 -104.472 1.00 37.06 465 VAL C C 1
ATOM 5547 O O . VAL C 1 329 ? -28.247 63.744 -104.226 1.00 32.89 465 VAL C O 1
ATOM 5551 N N . ASN C 1 330 ? -30.515 63.687 -104.150 1.00 36.26 466 ASN C N 1
ATOM 5552 C CA . ASN C 1 330 ? -30.543 62.452 -103.376 1.00 41.03 466 ASN C CA 1
ATOM 5553 C C . ASN C 1 330 ? -29.840 61.367 -104.161 1.00 42.67 466 ASN C C 1
ATOM 5554 O O . ASN C 1 330 ? -29.251 60.465 -103.577 1.00 46.70 466 ASN C O 1
ATOM 5559 N N . SER C 1 331 ? -29.827 61.471 -105.487 1.00 46.83 467 SER C N 1
ATOM 5560 C CA . SER C 1 331 ? -29.153 60.359 -106.183 1.00 49.86 467 SER C CA 1
ATOM 5561 C C . SER C 1 331 ? -27.947 60.741 -107.076 1.00 50.00 467 SER C C 1
ATOM 5562 O O . SER C 1 331 ? -27.443 59.908 -107.831 1.00 47.09 467 SER C O 1
ATOM 5565 N N . ALA C 1 332 ? -27.448 61.967 -106.950 1.00 41.28 468 ALA C N 1
ATOM 5566 C CA . ALA C 1 332 ? -26.353 62.435 -107.804 1.00 38.10 468 ALA C CA 1
ATOM 5567 C C . ALA C 1 332 ? -24.976 61.895 -107.395 1.00 41.44 468 ALA C C 1
ATOM 5568 O O . ALA C 1 332 ? -24.706 61.701 -106.213 1.00 40.74 468 ALA C O 1
ATOM 5570 N N . PRO C 1 333 ? -24.089 61.677 -108.385 1.00 42.27 469 PRO C N 1
ATOM 5571 C CA . PRO C 1 333 ? -22.711 61.244 -108.118 1.00 41.27 469 PRO C CA 1
ATOM 5572 C C . PRO C 1 333 ? -21.957 62.263 -107.266 1.00 39.01 469 PRO C C 1
ATOM 5573 O O . PRO C 1 333 ? -22.307 63.440 -107.298 1.00 38.42 469 PRO C O 1
ATOM 5577 N N . PRO C 1 334 ? -20.936 61.811 -106.515 1.00 41.24 470 PRO C N 1
ATOM 5578 C CA . PRO C 1 334 ? -20.159 62.655 -105.593 1.00 36.20 470 PRO C CA 1
ATOM 5579 C C . PRO C 1 334 ? -19.621 63.981 -106.139 1.00 33.31 470 PRO C C 1
ATOM 5580 O O . PRO C 1 334 ? -19.614 64.940 -105.375 1.00 39.34 470 PRO C O 1
ATOM 5584 N N . PRO C 1 335 ? -19.167 64.046 -107.407 1.00 37.38 471 PRO C N 1
ATOM 5585 C CA . PRO C 1 335 ? -18.660 65.356 -107.825 1.00 38.69 471 PRO C CA 1
ATOM 5586 C C . PRO C 1 335 ? -19.776 66.395 -107.924 1.00 35.26 471 PRO C C 1
ATOM 5587 O O . PRO C 1 335 ? -19.560 67.580 -107.637 1.00 34.73 471 PRO C O 1
ATOM 5591 N N . VAL C 1 336 ? -20.955 65.945 -108.337 1.00 32.66 472 VAL C N 1
ATOM 5592 C CA . VAL C 1 336 ? -22.101 66.836 -108.442 1.00 34.77 472 VAL C CA 1
ATOM 5593 C C . VAL C 1 336 ? -22.475 67.286 -107.036 1.00 40.21 472 VAL C C 1
ATOM 5594 O O . VAL C 1 336 ? -22.773 68.457 -106.799 1.00 34.79 472 VAL C O 1
ATOM 5598 N N . VAL C 1 337 ? -22.464 66.343 -106.097 1.00 37.67 473 VAL C N 1
ATOM 5599 C CA . VAL C 1 337 ? -22.756 66.699 -104.722 1.00 33.01 473 VAL C CA 1
ATOM 5600 C C . VAL C 1 337 ? -21.782 67.755 -104.220 1.00 30.61 473 VAL C C 1
ATOM 5601 O O . VAL C 1 337 ? -22.197 68.734 -103.612 1.00 30.17 473 VAL C O 1
ATOM 5605 N N . MET C 1 338 ? -20.487 67.572 -104.490 1.00 34.88 474 MET C N 1
ATOM 5606 C CA . MET C 1 338 ? -19.492 68.522 -103.997 1.00 30.52 474 MET C CA 1
ATOM 5607 C C . MET C 1 338 ? -19.674 69.911 -104.643 1.00 31.59 474 MET C C 1
ATOM 5608 O O . MET C 1 338 ? -19.590 70.953 -103.970 1.00 36.33 474 MET C O 1
ATOM 5613 N N . ARG C 1 339 ? -19.936 69.923 -105.943 1.00 31.07 475 ARG C N 1
ATOM 5614 C CA . ARG C 1 339 ? -20.243 71.181 -106.641 1.00 33.80 475 ARG C CA 1
ATOM 5615 C C . ARG C 1 339 ? -21.465 71.910 -106.049 1.00 32.21 475 ARG C C 1
ATOM 5616 O O . ARG C 1 339 ? -21.434 73.132 -105.814 1.00 31.50 475 ARG C O 1
ATOM 5624 N N . MET C 1 340 ? -22.535 71.163 -105.780 1.00 30.14 476 MET C N 1
ATOM 5625 C CA . MET C 1 340 ? -23.747 71.781 -105.240 1.00 34.04 476 MET C CA 1
ATOM 5626 C C . MET C 1 340 ? -23.529 72.271 -103.818 1.00 35.82 476 MET C C 1
ATOM 5627 O O . MET C 1 340 ? -23.980 73.358 -103.465 1.00 30.75 476 MET C O 1
ATOM 5632 N N . ALA C 1 341 ? -22.801 71.489 -103.015 1.00 29.89 477 ALA C N 1
ATOM 5633 C CA . ALA C 1 341 ? -22.478 71.906 -101.660 1.00 27.71 477 ALA C CA 1
ATOM 5634 C C . ALA C 1 341 ? -21.664 73.201 -101.671 1.00 28.95 477 ALA C C 1
ATOM 5635 O O . ALA C 1 341 ? -21.915 74.090 -100.854 1.00 31.03 477 ALA C O 1
ATOM 5637 N N . LYS C 1 342 ? -20.692 73.316 -102.575 1.00 32.83 478 LYS C N 1
ATOM 5638 C CA . LYS C 1 342 ? -19.948 74.582 -102.662 1.00 30.73 478 LYS C CA 1
ATOM 5639 C C . LYS C 1 342 ? -20.839 75.738 -103.129 1.00 26.00 478 LYS C C 1
ATOM 5640 O O . LYS C 1 342 ? -20.709 76.855 -102.628 1.00 28.58 478 LYS C O 1
ATOM 5646 N N . LEU C 1 343 ? -21.741 75.488 -104.077 1.00 26.14 479 LEU C N 1
ATOM 5647 C CA . LEU C 1 343 ? -22.697 76.547 -104.462 1.00 28.09 479 LEU C CA 1
ATOM 5648 C C . LEU C 1 343 ? -23.553 77.023 -103.284 1.00 33.46 479 LEU C C 1
ATOM 5649 O O . LEU C 1 343 ? -23.758 78.222 -103.090 1.00 28.36 479 LEU C O 1
ATOM 5654 N N . LEU C 1 344 ? -24.063 76.083 -102.493 1.00 33.89 480 LEU C N 1
ATOM 5655 C CA . LEU C 1 344 ? -24.856 76.439 -101.323 1.00 27.43 480 LEU C CA 1
ATOM 5656 C C . LEU C 1 344 ? -24.031 77.221 -100.296 1.00 27.02 480 LEU C C 1
ATOM 5657 O O . LEU C 1 344 ? -24.445 78.279 -99.813 1.00 28.42 480 LEU C O 1
ATOM 5662 N N . GLN C 1 345 ? -22.839 76.709 -99.995 1.00 29.16 481 GLN C N 1
ATOM 5663 C CA . GLN C 1 345 ? -21.956 77.355 -99.033 1.00 36.24 481 GLN C CA 1
ATOM 5664 C C . GLN C 1 345 ? -21.644 78.786 -99.461 1.00 33.53 481 GLN C C 1
ATOM 5665 O O . GLN C 1 345 ? -21.704 79.709 -98.657 1.00 35.44 481 GLN C O 1
ATOM 5671 N N . ASP C 1 346 ? -21.308 78.968 -100.732 1.00 30.33 482 ASP C N 1
ATOM 5672 C CA . ASP C 1 346 ? -21.078 80.310 -101.254 1.00 40.11 482 ASP C CA 1
ATOM 5673 C C . ASP C 1 346 ? -22.349 81.184 -101.228 1.00 41.83 482 ASP C C 1
ATOM 5674 O O . ASP C 1 346 ? -22.256 82.391 -101.009 1.00 53.24 482 ASP C O 1
ATOM 5679 N N . SER C 1 347 ? -23.524 80.584 -101.420 1.00 35.83 483 SER C N 1
ATOM 5680 C CA . SER C 1 347 ? -24.792 81.325 -101.344 1.00 37.63 483 SER C CA 1
ATOM 5681 C C . SER C 1 347 ? -25.023 81.905 -99.958 1.00 42.95 483 SER C C 1
ATOM 5682 O O . SER C 1 347 ? -25.385 83.080 -99.811 1.00 37.81 483 SER C O 1
ATOM 5685 N N . LEU C 1 348 ? -24.858 81.047 -98.950 1.00 41.98 484 LEU C N 1
ATOM 5686 C CA . LEU C 1 348 ? -25.161 81.404 -97.565 1.00 46.49 484 LEU C CA 1
ATOM 5687 C C . LEU C 1 348 ? -24.168 82.420 -96.993 1.00 56.35 484 LEU C C 1
ATOM 5688 O O . LEU C 1 348 ? -24.387 82.976 -95.911 1.00 56.64 484 LEU C O 1
ATOM 5693 N N . LEU C 1 349 ? -23.088 82.667 -97.732 1.00 54.69 485 LEU C N 1
ATOM 5694 C CA . LEU C 1 349 ? -22.099 83.680 -97.369 1.00 63.35 485 LEU C CA 1
ATOM 5695 C C . LEU C 1 349 ? -22.676 85.092 -97.293 1.00 73.34 485 LEU C C 1
ATOM 5696 O O . LEU C 1 349 ? -22.053 85.990 -96.730 1.00 81.15 485 LEU C O 1
ATOM 5701 N N . ASP C 1 350 ? -23.868 85.283 -97.847 1.00 73.32 486 ASP C N 1
ATOM 5702 C CA . ASP C 1 350 ? -24.485 86.605 -97.895 1.00 77.60 486 ASP C CA 1
ATOM 5703 C C . ASP C 1 350 ? -25.414 86.808 -96.705 1.00 80.60 486 ASP C C 1
ATOM 5704 O O . ASP C 1 350 ? -25.501 87.903 -96.147 1.00 80.78 486 ASP C O 1
ATOM 5709 N N . THR C 1 351 ? -26.104 85.738 -96.323 1.00 81.10 487 THR C N 1
ATOM 5710 C CA . THR C 1 351 ? -27.071 85.785 -95.234 1.00 79.17 487 THR C CA 1
ATOM 5711 C C . THR C 1 351 ? -26.766 84.731 -94.176 1.00 77.24 487 THR C C 1
ATOM 5712 O O . THR C 1 351 ? -25.739 84.799 -93.501 1.00 77.14 487 THR C O 1
ATOM 5716 N N . LYS D 2 4 ? -24.311 111.684 -104.136 1.00 60.80 1197 LYS D N 1
ATOM 5717 C CA . LYS D 2 4 ? -25.386 112.641 -103.897 1.00 52.48 1197 LYS D CA 1
ATOM 5718 C C . LYS D 2 4 ? -26.691 111.928 -103.590 1.00 55.46 1197 LYS D C 1
ATOM 5719 O O . LYS D 2 4 ? -27.222 111.190 -104.418 1.00 54.40 1197 LYS D O 1
ATOM 5721 N N . VAL D 2 5 ? -27.196 112.141 -102.380 1.00 61.12 1198 VAL D N 1
ATOM 5722 C CA . VAL D 2 5 ? -28.531 111.693 -102.016 1.00 56.13 1198 VAL D CA 1
ATOM 5723 C C . VAL D 2 5 ? -29.404 112.912 -101.731 1.00 54.62 1198 VAL D C 1
ATOM 5724 O O . VAL D 2 5 ? -29.013 113.814 -100.990 1.00 47.12 1198 VAL D O 1
ATOM 5726 N N . LYS D 2 6 ? -30.584 112.937 -102.337 1.00 54.98 1199 LYS D N 1
ATOM 5727 C CA . LYS D 2 6 ? -31.500 114.055 -102.197 1.00 55.83 1199 LYS D CA 1
ATOM 5728 C C . LYS D 2 6 ? -32.843 113.593 -101.643 1.00 59.08 1199 LYS D C 1
ATOM 5729 O O . LYS D 2 6 ? -33.340 112.521 -101.988 1.00 55.62 1199 LYS D O 1
ATOM 5731 N N . LYS D 2 7 ? -33.417 114.408 -100.766 1.00 61.87 1200 LYS D N 1
ATOM 5732 C CA . LYS D 2 7 ? -34.767 114.192 -100.278 1.00 57.65 1200 LYS D CA 1
ATOM 5733 C C . LYS D 2 7 ? -35.623 115.406 -100.632 1.00 59.00 1200 LYS D C 1
ATOM 5734 O O . LYS D 2 7 ? -35.342 116.520 -100.192 1.00 58.54 1200 LYS D O 1
ATOM 5736 N N . VAL D 2 8 ? -36.649 115.194 -101.447 1.00 62.27 1201 VAL D N 1
ATOM 5737 C CA . VAL D 2 8 ? -37.506 116.289 -101.875 1.00 69.78 1201 VAL D CA 1
ATOM 5738 C C . VAL D 2 8 ? -38.871 116.200 -101.189 1.00 78.44 1201 VAL D C 1
ATOM 5739 O O . VAL D 2 8 ? -39.587 115.209 -101.349 1.00 80.96 1201 VAL D O 1
ATOM 5743 N N . VAL D 2 9 ? -39.221 117.250 -100.445 1.00 90.06 1202 VAL D N 1
ATOM 5744 C CA . VAL D 2 9 ? -40.414 117.278 -99.594 1.00 84.30 1202 VAL D CA 1
ATOM 5745 C C . VAL D 2 9 ? -40.402 116.105 -98.624 1.00 85.50 1202 VAL D C 1
ATOM 5746 O O . VAL D 2 9 ? -39.386 115.839 -97.979 1.00 86.09 1202 VAL D O 1
ATOM 5748 N N . ILE D 2 14 ? -42.394 115.161 -105.871 1.00 71.94 1207 ILE D N 1
ATOM 5749 C CA . ILE D 2 14 ? -43.062 115.441 -107.135 1.00 75.23 1207 ILE D CA 1
ATOM 5750 C C . ILE D 2 14 ? -42.812 116.878 -107.579 1.00 82.30 1207 ILE D C 1
ATOM 5751 O O . ILE D 2 14 ? -43.724 117.578 -108.025 1.00 84.89 1207 ILE D O 1
ATOM 5753 N N . ASP D 2 15 ? -41.568 117.315 -107.438 1.00 85.99 1208 ASP D N 1
ATOM 5754 C CA . ASP D 2 15 ? -41.123 118.591 -107.984 1.00 85.99 1208 ASP D CA 1
ATOM 5755 C C . ASP D 2 15 ? -39.747 118.324 -108.554 1.00 86.04 1208 ASP D C 1
ATOM 5756 O O . ASP D 2 15 ? -38.883 119.205 -108.595 1.00 84.62 1208 ASP D O 1
ATOM 5758 N N . GLU D 2 16 ? -39.577 117.078 -108.992 1.00 86.51 1209 GLU D N 1
ATOM 5759 C CA . GLU D 2 16 ? -38.322 116.579 -109.521 1.00 88.69 1209 GLU D CA 1
ATOM 5760 C C . GLU D 2 16 ? -37.788 117.521 -110.590 1.00 91.11 1209 GLU D C 1
ATOM 5761 O O . GLU D 2 16 ? -38.543 118.078 -111.391 1.00 91.83 1209 GLU D O 1
ATOM 5767 N N . GLY D 2 17 ? -36.475 117.701 -110.577 1.00 89.01 1210 GLY D N 1
ATOM 5768 C CA . GLY D 2 17 ? -35.793 118.524 -111.550 1.00 84.66 1210 GLY D CA 1
ATOM 5769 C C . GLY D 2 17 ? -34.348 118.092 -111.576 1.00 76.22 1210 GLY D C 1
ATOM 5770 O O . GLY D 2 17 ? -33.741 117.867 -110.532 1.00 75.45 1210 GLY D O 1
ATOM 5771 N N . ASP D 2 18 ? -33.793 117.976 -112.771 1.00 74.44 1211 ASP D N 1
ATOM 5772 C CA . ASP D 2 18 ? -32.427 117.510 -112.917 1.00 70.80 1211 ASP D CA 1
ATOM 5773 C C . ASP D 2 18 ? -31.714 118.276 -114.020 1.00 68.31 1211 ASP D C 1
ATOM 5774 O O . ASP D 2 18 ? -32.304 118.560 -115.060 1.00 71.70 1211 ASP D O 1
ATOM 5779 N N . LEU D 2 19 ? -30.444 118.601 -113.803 1.00 68.75 1212 LEU D N 1
ATOM 5780 C CA . LEU D 2 19 ? -29.671 119.314 -114.818 1.00 71.26 1212 LEU D CA 1
ATOM 5781 C C . LEU D 2 19 ? -29.170 118.381 -115.924 1.00 74.18 1212 LEU D C 1
ATOM 5782 O O . LEU D 2 19 ? -28.463 118.813 -116.837 1.00 81.38 1212 LEU D O 1
ATOM 5784 N N . TRP D 2 20 ? -29.545 117.106 -115.850 1.00 67.00 1213 TRP D N 1
ATOM 5785 C CA . TRP D 2 20 ? -29.027 116.112 -116.785 1.00 60.31 1213 TRP D CA 1
ATOM 5786 C C . TRP D 2 20 ? -30.120 115.410 -117.579 1.00 57.44 1213 TRP D C 1
ATOM 5787 O O . TRP D 2 20 ? -31.309 115.630 -117.349 1.00 56.97 1213 TRP D O 1
ATOM 5798 N N . THR D 2 21 ? -29.701 114.575 -118.528 1.00 56.99 1214 THR D N 1
ATOM 5799 C CA . THR D 2 21 ? -30.628 113.792 -119.336 1.00 61.80 1214 THR D CA 1
ATOM 5800 C C . THR D 2 21 ? -30.451 112.315 -119.017 1.00 67.91 1214 THR D C 1
ATOM 5801 O O . THR D 2 21 ? -29.327 111.836 -118.868 1.00 57.64 1214 THR D O 1
ATOM 5805 N N . TRP D 2 22 ? -31.572 111.604 -118.914 1.00 46.59 1215 TRP D N 1
ATOM 5806 C CA . TRP D 2 22 ? -31.600 110.240 -118.390 1.00 45.71 1215 TRP D CA 1
ATOM 5807 C C . TRP D 2 22 ? -32.406 109.264 -119.237 1.00 47.75 1215 TRP D C 1
ATOM 5808 O O . TRP D 2 22 ? -33.371 109.645 -119.899 1.00 49.70 1215 TRP D O 1
ATOM 5819 N N . ARG D 2 23 ? -31.992 108.001 -119.212 1.00 45.32 1216 ARG D N 1
ATOM 5820 C CA . ARG D 2 23 ? -32.737 106.927 -119.856 1.00 42.47 1216 ARG D CA 1
ATOM 5821 C C . ARG D 2 23 ? -33.080 105.850 -118.827 1.00 36.55 1216 ARG D C 1
ATOM 5822 O O . ARG D 2 23 ? -32.390 105.704 -117.830 1.00 36.69 1216 ARG D O 1
ATOM 5830 N N . LYS D 2 24 ? -34.148 105.107 -119.078 1.00 33.49 1217 LYS D N 1
ATOM 5831 C CA . LYS D 2 24 ? -34.646 104.126 -118.125 1.00 35.20 1217 LYS D CA 1
ATOM 5832 C C . LYS D 2 24 ? -33.776 102.878 -118.053 1.00 34.55 1217 LYS D C 1
ATOM 5833 O O . LYS D 2 24 ? -33.273 102.399 -119.071 1.00 34.92 1217 LYS D O 1
ATOM 5839 N N . TYR D 2 25 ? -33.617 102.339 -116.848 1.00 32.03 1218 TYR D N 1
ATOM 5840 C CA . TYR D 2 25 ? -32.895 101.092 -116.664 1.00 30.59 1218 TYR D CA 1
ATOM 5841 C C . TYR D 2 25 ? -33.813 100.050 -116.022 1.00 34.45 1218 TYR D C 1
ATOM 5842 O O . TYR D 2 25 ? -33.754 98.857 -116.343 1.00 30.46 1218 TYR D O 1
ATOM 5851 N N . GLY D 2 26 ? -34.650 100.498 -115.095 1.00 28.20 1219 GLY D N 1
ATOM 5852 C CA . GLY D 2 26 ? -35.503 99.554 -114.396 1.00 27.82 1219 GLY D CA 1
ATOM 5853 C C . GLY D 2 26 ? -36.646 100.221 -113.675 1.00 29.32 1219 GLY D C 1
ATOM 5854 O O . GLY D 2 26 ? -36.696 101.443 -113.568 1.00 35.38 1219 GLY D O 1
ATOM 5855 N N . GLN D 2 27 ? -37.565 99.403 -113.179 1.00 34.78 1220 GLN D N 1
ATOM 5856 C CA . GLN D 2 27 ? -38.723 99.871 -112.435 1.00 34.39 1220 GLN D CA 1
ATOM 5857 C C . GLN D 2 27 ? -39.339 98.677 -111.764 1.00 33.12 1220 GLN D C 1
ATOM 5858 O O . GLN D 2 27 ? -39.875 97.796 -112.428 1.00 36.08 1220 GLN D O 1
ATOM 5864 N N . LYS D 2 28 ? -39.215 98.616 -110.450 1.00 31.65 1221 LYS D N 1
ATOM 5865 C CA . LYS D 2 28 ? -39.610 97.405 -109.767 1.00 37.29 1221 LYS D CA 1
ATOM 5866 C C . LYS D 2 28 ? -40.189 97.672 -108.383 1.00 38.90 1221 LYS D C 1
ATOM 5867 O O . LYS D 2 28 ? -39.827 98.635 -107.709 1.00 40.45 1221 LYS D O 1
ATOM 5873 N N . ASP D 2 29 ? -41.101 96.809 -107.968 1.00 37.99 1222 ASP D N 1
ATOM 5874 C CA . ASP D 2 29 ? -41.581 96.842 -106.602 1.00 40.24 1222 ASP D CA 1
ATOM 5875 C C . ASP D 2 29 ? -40.462 96.407 -105.678 1.00 42.61 1222 ASP D C 1
ATOM 5876 O O . ASP D 2 29 ? -39.569 95.651 -106.070 1.00 45.32 1222 ASP D O 1
ATOM 5881 N N . ILE D 2 30 ? -40.522 96.891 -104.446 1.00 39.12 1223 ILE D N 1
ATOM 5882 C CA . ILE D 2 30 ? -39.462 96.684 -103.474 1.00 34.49 1223 ILE D CA 1
ATOM 5883 C C . ILE D 2 30 ? -40.008 96.111 -102.157 1.00 35.80 1223 ILE D C 1
ATOM 5884 O O . ILE D 2 30 ? -41.055 96.548 -101.666 1.00 35.54 1223 ILE D O 1
ATOM 5889 N N . LEU D 2 31 ? -39.302 95.120 -101.618 1.00 35.50 1224 LEU D N 1
ATOM 5890 C CA . LEU D 2 31 ? -39.560 94.572 -100.286 1.00 35.14 1224 LEU D CA 1
ATOM 5891 C C . LEU D 2 31 ? -39.866 95.682 -99.296 1.00 37.63 1224 LEU D C 1
ATOM 5892 O O . LEU D 2 31 ? -39.088 96.623 -99.163 1.00 41.88 1224 LEU D O 1
ATOM 5897 N N . GLY D 2 32 ? -41.006 95.577 -98.619 1.00 42.04 1225 GLY D N 1
ATOM 5898 C CA . GLY D 2 32 ? -41.324 96.468 -97.518 1.00 41.94 1225 GLY D CA 1
ATOM 5899 C C . GLY D 2 32 ? -41.811 97.849 -97.919 1.00 46.66 1225 GLY D C 1
ATOM 5900 O O . GLY D 2 32 ? -42.057 98.693 -97.059 1.00 53.43 1225 GLY D O 1
ATOM 5901 N N . SER D 2 33 ? -41.949 98.099 -99.215 1.00 42.30 1226 SER D N 1
ATOM 5902 C CA . SER D 2 33 ? -42.364 99.424 -99.654 1.00 42.85 1226 SER D CA 1
ATOM 5903 C C . SER D 2 33 ? -43.673 99.412 -100.440 1.00 40.48 1226 SER D C 1
ATOM 5904 O O . SER D 2 33 ? -43.981 98.463 -101.158 1.00 45.74 1226 SER D O 1
ATOM 5907 N N . ARG D 2 34 ? -44.439 100.483 -100.292 1.00 46.69 1227 ARG D N 1
ATOM 5908 C CA . ARG D 2 34 ? -45.687 100.643 -101.023 1.00 49.75 1227 ARG D CA 1
ATOM 5909 C C . ARG D 2 34 ? -45.430 101.222 -102.416 1.00 43.87 1227 ARG D C 1
ATOM 5910 O O . ARG D 2 34 ? -46.270 101.115 -103.312 1.00 41.08 1227 ARG D O 1
ATOM 5918 N N . PHE D 2 35 ? -44.250 101.807 -102.594 1.00 42.77 1228 PHE D N 1
ATOM 5919 C CA . PHE D 2 35 ? -43.920 102.502 -103.829 1.00 46.87 1228 PHE D CA 1
ATOM 5920 C C . PHE D 2 35 ? -42.734 101.863 -104.542 1.00 44.89 1228 PHE D C 1
ATOM 5921 O O . PHE D 2 35 ? -41.763 101.456 -103.900 1.00 42.75 1228 PHE D O 1
ATOM 5929 N N . PRO D 2 36 ? -42.815 101.772 -105.876 1.00 40.49 1229 PRO D N 1
ATOM 5930 C CA . PRO D 2 36 ? -41.770 101.146 -106.688 1.00 38.14 1229 PRO D CA 1
ATOM 5931 C C . PRO D 2 36 ? -40.532 102.022 -106.799 1.00 40.24 1229 PRO D C 1
ATOM 5932 O O . PRO D 2 36 ? -40.618 103.235 -106.610 1.00 39.07 1229 PRO D O 1
ATOM 5936 N N . ARG D 2 37 ? -39.393 101.395 -107.071 1.00 35.46 1230 ARG D N 1
ATOM 5937 C CA . ARG D 2 37 ? -38.155 102.109 -107.334 1.00 37.38 1230 ARG D CA 1
ATOM 5938 C C . ARG D 2 37 ? -37.881 102.172 -108.836 1.00 35.37 1230 ARG D C 1
ATOM 5939 O O . ARG D 2 37 ? -38.047 101.178 -109.557 1.00 34.46 1230 ARG D O 1
ATOM 5947 N N . GLY D 2 38 ? -37.498 103.357 -109.297 1.00 33.95 1231 GLY D N 1
ATOM 5948 C CA . GLY D 2 38 ? -37.130 103.571 -110.685 1.00 34.49 1231 GLY D CA 1
ATOM 5949 C C . GLY D 2 38 ? -35.624 103.700 -110.822 1.00 41.15 1231 GLY D C 1
ATOM 5950 O O . GLY D 2 38 ? -34.973 104.359 -110.012 1.00 42.96 1231 GLY D O 1
ATOM 5951 N N . TYR D 2 39 ? -35.072 103.053 -111.841 1.00 39.63 1232 TYR D N 1
ATOM 5952 C CA . TYR D 2 39 ? -33.634 103.046 -112.087 1.00 35.87 1232 TYR D CA 1
ATOM 5953 C C . TYR D 2 39 ? -33.346 103.710 -113.434 1.00 35.09 1232 TYR D C 1
ATOM 5954 O O . TYR D 2 39 ? -33.951 103.339 -114.451 1.00 36.30 1232 TYR D O 1
ATOM 5963 N N . TYR D 2 40 ? -32.418 104.666 -113.421 1.00 35.57 1233 TYR D N 1
ATOM 5964 C CA . TYR D 2 40 ? -32.029 105.459 -114.592 1.00 36.83 1233 TYR D CA 1
ATOM 5965 C C . TYR D 2 40 ? -30.527 105.443 -114.804 1.00 43.53 1233 TYR D C 1
ATOM 5966 O O . TYR D 2 40 ? -29.762 105.265 -113.846 1.00 41.33 1233 TYR D O 1
ATOM 5975 N N . ARG D 2 41 ? -30.119 105.649 -116.059 1.00 38.98 1234 ARG D N 1
ATOM 5976 C CA . ARG D 2 41 ? -28.711 105.818 -116.414 1.00 40.46 1234 ARG D CA 1
ATOM 5977 C C . ARG D 2 41 ? -28.591 106.981 -117.391 1.00 46.13 1234 ARG D C 1
ATOM 5978 O O . ARG D 2 41 ? -29.587 107.362 -118.014 1.00 42.77 1234 ARG D O 1
ATOM 5986 N N . CYS D 2 42 ? -27.391 107.545 -117.537 1.00 48.40 1235 CYS D N 1
ATOM 5987 C CA . CYS D 2 42 ? -27.236 108.758 -118.345 1.00 46.36 1235 CYS D CA 1
ATOM 5988 C C . CYS D 2 42 ? -27.546 108.522 -119.819 1.00 46.18 1235 CYS D C 1
ATOM 5989 O O . CYS D 2 42 ? -27.247 107.468 -120.373 1.00 44.41 1235 CYS D O 1
ATOM 5992 N N . ALA D 2 43 ? -28.133 109.527 -120.457 1.00 52.21 1236 ALA D N 1
ATOM 5993 C CA . ALA D 2 43 ? -28.438 109.447 -121.881 1.00 52.18 1236 ALA D CA 1
ATOM 5994 C C . ALA D 2 43 ? -27.158 109.346 -122.712 1.00 50.03 1236 ALA D C 1
ATOM 5995 O O . ALA D 2 43 ? -27.191 108.936 -123.872 1.00 46.86 1236 ALA D O 1
ATOM 5997 N N . TYR D 2 44 ? -26.029 109.689 -122.103 1.00 50.85 1237 TYR D N 1
ATOM 5998 C CA . TYR D 2 44 ? -24.743 109.622 -122.792 1.00 60.09 1237 TYR D CA 1
ATOM 5999 C C . TYR D 2 44 ? -23.884 108.473 -122.287 1.00 57.04 1237 TYR D C 1
ATOM 6000 O O . TYR D 2 44 ? -22.655 108.527 -122.353 1.00 57.73 1237 TYR D O 1
ATOM 6009 N N . LYS D 2 45 ? -24.541 107.422 -121.809 1.00 45.85 1238 LYS D N 1
ATOM 6010 C CA . LYS D 2 45 ? -23.838 106.219 -121.400 1.00 49.25 1238 LYS D CA 1
ATOM 6011 C C . LYS D 2 45 ? -23.110 105.563 -122.568 1.00 50.59 1238 LYS D C 1
ATOM 6012 O O . LYS D 2 45 ? -21.990 105.095 -122.430 1.00 52.71 1238 LYS D O 1
ATOM 6018 N N . PHE D 2 46 ? -23.769 105.516 -123.716 1.00 46.42 1239 PHE D N 1
ATOM 6019 C CA . PHE D 2 46 ? -23.247 104.790 -124.858 1.00 49.90 1239 PHE D CA 1
ATOM 6020 C C . PHE D 2 46 ? -22.252 105.643 -125.632 1.00 50.06 1239 PHE D C 1
ATOM 6021 O O . PHE D 2 46 ? -21.134 105.210 -125.900 1.00 51.36 1239 PHE D O 1
ATOM 6029 N N . THR D 2 47 ? -22.664 106.861 -125.966 1.00 48.04 1240 THR D N 1
ATOM 6030 C CA . THR D 2 47 ? -21.842 107.769 -126.756 1.00 53.01 1240 THR D CA 1
ATOM 6031 C C . THR D 2 47 ? -20.575 108.197 -126.017 1.00 55.59 1240 THR D C 1
ATOM 6032 O O . THR D 2 47 ? -19.513 108.318 -126.618 1.00 59.34 1240 THR D O 1
ATOM 6036 N N . HIS D 2 48 ? -20.682 108.422 -124.713 1.00 52.60 1241 HIS D N 1
ATOM 6037 C CA . HIS D 2 48 ? -19.546 108.939 -123.962 1.00 54.42 1241 HIS D CA 1
ATOM 6038 C C . HIS D 2 48 ? -19.001 108.014 -122.881 1.00 55.24 1241 HIS D C 1
ATOM 6039 O O . HIS D 2 48 ? -18.037 108.367 -122.202 1.00 46.49 1241 HIS D O 1
ATOM 6046 N N . GLY D 2 49 ? -19.611 106.844 -122.709 1.00 53.37 1242 GLY D N 1
ATOM 6047 C CA . GLY D 2 49 ? -19.186 105.934 -121.659 1.00 50.55 1242 GLY D CA 1
ATOM 6048 C C . GLY D 2 49 ? -19.493 106.428 -120.252 1.00 53.74 1242 GLY D C 1
ATOM 6049 O O . GLY D 2 49 ? -18.940 105.906 -119.282 1.00 59.77 1242 GLY D O 1
ATOM 6050 N N . CYS D 2 50 ? -20.370 107.426 -120.139 1.00 48.59 1243 CYS D N 1
ATOM 6051 C CA . CYS D 2 50 ? -20.719 108.026 -118.846 1.00 48.51 1243 CYS D CA 1
ATOM 6052 C C . CYS D 2 50 ? -21.315 106.975 -117.906 1.00 49.26 1243 CYS D C 1
ATOM 6053 O O . CYS D 2 50 ? -22.143 106.161 -118.321 1.00 50.03 1243 CYS D O 1
ATOM 6056 N N . LYS D 2 51 ? -20.871 106.978 -116.651 1.00 54.09 1244 LYS D N 1
ATOM 6057 C CA . LYS D 2 51 ? -21.264 105.945 -115.684 1.00 57.48 1244 LYS D CA 1
ATOM 6058 C C . LYS D 2 51 ? -22.355 106.412 -114.718 1.00 55.09 1244 LYS D C 1
ATOM 6059 O O . LYS D 2 51 ? -22.774 105.669 -113.818 1.00 53.59 1244 LYS D O 1
ATOM 6065 N N . ALA D 2 52 ? -22.809 107.644 -114.905 1.00 50.32 1245 ALA D N 1
ATOM 6066 C CA . ALA D 2 52 ? -23.773 108.248 -113.994 1.00 52.00 1245 ALA D CA 1
ATOM 6067 C C . ALA D 2 52 ? -25.125 107.522 -114.012 1.00 50.73 1245 ALA D C 1
ATOM 6068 O O . ALA D 2 52 ? -25.731 107.331 -115.068 1.00 52.05 1245 ALA D O 1
ATOM 6070 N N . THR D 2 53 ? -25.576 107.106 -112.833 1.00 51.96 1246 THR D N 1
ATOM 6071 C CA . THR D 2 53 ? -26.894 106.493 -112.676 1.00 51.05 1246 THR D CA 1
ATOM 6072 C C . THR D 2 53 ? -27.696 107.204 -111.594 1.00 48.78 1246 THR D C 1
ATOM 6073 O O . THR D 2 53 ? -27.135 107.914 -110.762 1.00 45.14 1246 THR D O 1
ATOM 6077 N N . LYS D 2 54 ? -29.011 107.030 -111.598 1.00 46.24 1247 LYS D N 1
ATOM 6078 C CA . LYS D 2 54 ? -29.780 107.499 -110.453 1.00 45.74 1247 LYS D CA 1
ATOM 6079 C C . LYS D 2 54 ? -30.993 106.621 -110.185 1.00 45.66 1247 LYS D C 1
ATOM 6080 O O . LYS D 2 54 ? -31.567 106.042 -111.098 1.00 41.89 1247 LYS D O 1
ATOM 6086 N N . GLN D 2 55 ? -31.362 106.507 -108.917 1.00 40.19 1248 GLN D N 1
ATOM 6087 C CA . GLN D 2 55 ? -32.534 105.742 -108.546 1.00 42.01 1248 GLN D CA 1
ATOM 6088 C C . GLN D 2 55 ? -33.475 106.639 -107.763 1.00 43.67 1248 GLN D C 1
ATOM 6089 O O . GLN D 2 55 ? -33.043 107.448 -106.942 1.00 39.05 1248 GLN D O 1
ATOM 6095 N N . VAL D 2 56 ? -34.762 106.490 -108.051 1.00 42.90 1249 VAL D N 1
ATOM 6096 C CA . VAL D 2 56 ? -35.808 107.349 -107.528 1.00 40.52 1249 VAL D CA 1
ATOM 6097 C C . VAL D 2 56 ? -36.898 106.513 -106.864 1.00 41.30 1249 VAL D C 1
ATOM 6098 O O . VAL D 2 56 ? -37.433 105.588 -107.472 1.00 40.57 1249 VAL D O 1
ATOM 6102 N N . GLN D 2 57 ? -37.215 106.823 -105.614 1.00 43.30 1250 GLN D N 1
ATOM 6103 C CA . GLN D 2 57 ? -38.260 106.088 -104.912 1.00 46.28 1250 GLN D CA 1
ATOM 6104 C C . GLN D 2 57 ? -39.010 106.964 -103.919 1.00 47.68 1250 GLN D C 1
ATOM 6105 O O . GLN D 2 57 ? -38.397 107.571 -103.041 1.00 49.31 1250 GLN D O 1
ATOM 6111 N N . ARG D 2 58 ? -40.328 107.043 -104.085 1.00 50.38 1251 ARG D N 1
ATOM 6112 C CA . ARG D 2 58 ? -41.203 107.745 -103.148 1.00 53.82 1251 ARG D CA 1
ATOM 6113 C C . ARG D 2 58 ? -41.134 107.101 -101.759 1.00 50.80 1251 ARG D C 1
ATOM 6114 O O . ARG D 2 58 ? -41.205 105.881 -101.632 1.00 53.89 1251 ARG D O 1
ATOM 6122 N N . SER D 2 59 ? -40.973 107.923 -100.726 1.00 88.46 1252 SER D N 1
ATOM 6123 C CA . SER D 2 59 ? -40.718 107.419 -99.379 1.00 86.62 1252 SER D CA 1
ATOM 6124 C C . SER D 2 59 ? -41.903 106.681 -98.764 1.00 86.75 1252 SER D C 1
ATOM 6125 O O . SER D 2 59 ? -43.042 107.143 -98.832 1.00 79.95 1252 SER D O 1
ATOM 6128 N N . GLU D 2 60 ? -41.614 105.528 -98.167 1.00 85.57 1253 GLU D N 1
ATOM 6129 C CA . GLU D 2 60 ? -42.627 104.727 -97.491 1.00 89.30 1253 GLU D CA 1
ATOM 6130 C C . GLU D 2 60 ? -43.237 105.471 -96.303 1.00 93.79 1253 GLU D C 1
ATOM 6131 O O . GLU D 2 60 ? -44.451 105.672 -96.246 1.00 94.59 1253 GLU D O 1
ATOM 6137 N N . THR D 2 61 ? -42.385 105.877 -95.363 1.00 96.14 1254 THR D N 1
ATOM 6138 C CA . THR D 2 61 ? -42.826 106.519 -94.123 1.00 98.87 1254 THR D CA 1
ATOM 6139 C C . THR D 2 61 ? -43.546 107.851 -94.362 1.00 97.60 1254 THR D C 1
ATOM 6140 O O . THR D 2 61 ? -44.640 108.076 -93.840 1.00 98.21 1254 THR D O 1
ATOM 6144 N N . ASP D 2 62 ? -42.930 108.732 -95.142 1.00 95.20 1255 ASP D N 1
ATOM 6145 C CA . ASP D 2 62 ? -43.554 110.001 -95.498 1.00 95.62 1255 ASP D CA 1
ATOM 6146 C C . ASP D 2 62 ? -43.875 110.033 -96.990 1.00 99.50 1255 ASP D C 1
ATOM 6147 O O . ASP D 2 62 ? -42.984 110.226 -97.819 1.00 105.39 1255 ASP D O 1
ATOM 6149 N N . SER D 2 63 ? -45.149 109.848 -97.327 1.00 95.63 1256 SER D N 1
ATOM 6150 C CA . SER D 2 63 ? -45.585 109.770 -98.723 1.00 93.08 1256 SER D CA 1
ATOM 6151 C C . SER D 2 63 ? -45.297 111.046 -99.513 1.00 88.98 1256 SER D C 1
ATOM 6152 O O . SER D 2 63 ? -45.345 111.055 -100.745 1.00 83.67 1256 SER D O 1
ATOM 6155 N N . ASN D 2 64 ? -44.984 112.117 -98.791 1.00 92.14 1257 ASN D N 1
ATOM 6156 C CA . ASN D 2 64 ? -44.708 113.408 -99.402 1.00 90.61 1257 ASN D CA 1
ATOM 6157 C C . ASN D 2 64 ? -43.249 113.511 -99.844 1.00 93.12 1257 ASN D C 1
ATOM 6158 O O . ASN D 2 64 ? -42.906 114.303 -100.721 1.00 97.35 1257 ASN D O 1
ATOM 6160 N N . MET D 2 65 ? -42.393 112.693 -99.242 1.00 92.77 1258 MET D N 1
ATOM 6161 C CA . MET D 2 65 ? -40.969 112.731 -99.544 1.00 91.67 1258 MET D CA 1
ATOM 6162 C C . MET D 2 65 ? -40.582 111.814 -100.707 1.00 93.33 1258 MET D C 1
ATOM 6163 O O . MET D 2 65 ? -41.033 110.671 -100.799 1.00 89.49 1258 MET D O 1
ATOM 6165 N N . LEU D 2 66 ? -39.753 112.347 -101.600 1.00 57.09 1259 LEU D N 1
ATOM 6166 C CA . LEU D 2 66 ? -39.156 111.594 -102.691 1.00 52.42 1259 LEU D CA 1
ATOM 6167 C C . LEU D 2 66 ? -37.689 111.381 -102.348 1.00 51.70 1259 LEU D C 1
ATOM 6168 O O . LEU D 2 66 ? -36.989 112.339 -102.000 1.00 54.46 1259 LEU D O 1
ATOM 6173 N N . ALA D 2 67 ? -37.230 110.136 -102.429 1.00 52.29 1260 ALA D N 1
ATOM 6174 C CA . ALA D 2 67 ? -35.822 109.817 -102.203 1.00 51.03 1260 ALA D CA 1
ATOM 6175 C C . ALA D 2 67 ? -35.095 109.594 -103.522 1.00 46.64 1260 ALA D C 1
ATOM 6176 O O . ALA D 2 67 ? -35.547 108.830 -104.374 1.00 47.85 1260 ALA D O 1
ATOM 6178 N N . ILE D 2 68 ? -33.960 110.256 -103.685 1.00 41.37 1261 ILE D N 1
ATOM 6179 C CA . ILE D 2 68 ? -33.204 110.133 -104.916 1.00 49.75 1261 ILE D CA 1
ATOM 6180 C C . ILE D 2 68 ? -31.738 109.863 -104.608 1.00 51.90 1261 ILE D C 1
ATOM 6181 O O . ILE D 2 68 ? -31.117 110.576 -103.830 1.00 53.58 1261 ILE D O 1
ATOM 6186 N N . THR D 2 69 ? -31.189 108.823 -105.217 1.00 49.37 1262 THR D N 1
ATOM 6187 C CA . THR D 2 69 ? -29.782 108.514 -105.044 1.00 50.43 1262 THR D CA 1
ATOM 6188 C C . THR D 2 69 ? -29.060 108.641 -106.374 1.00 49.48 1262 THR D C 1
ATOM 6189 O O . THR D 2 69 ? -29.457 108.015 -107.351 1.00 51.42 1262 THR D O 1
ATOM 6193 N N . TYR D 2 70 ? -28.008 109.456 -106.405 1.00 46.42 1263 TYR D N 1
ATOM 6194 C CA . TYR D 2 70 ? -27.169 109.605 -107.593 1.00 51.69 1263 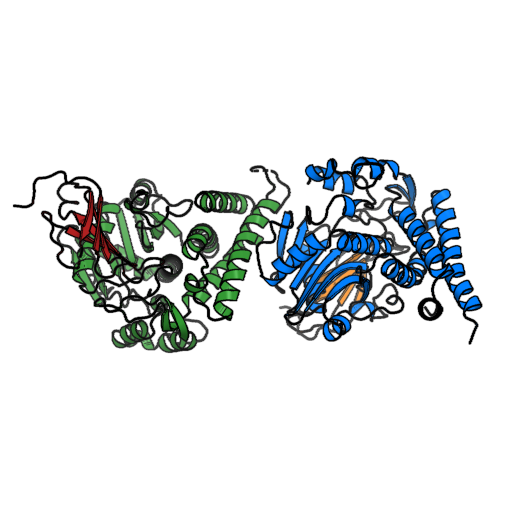TYR D CA 1
ATOM 6195 C C . TYR D 2 70 ? -25.855 108.873 -107.405 1.00 54.26 1263 TYR D C 1
ATOM 6196 O O . TYR D 2 70 ? -25.186 109.050 -106.389 1.00 59.72 1263 TYR D O 1
ATOM 6205 N N . LEU D 2 71 ? -25.470 108.066 -108.385 1.00 53.00 1264 LEU D N 1
ATOM 6206 C CA . LEU D 2 71 ? -24.213 107.340 -108.284 1.00 53.49 1264 LEU D CA 1
ATOM 6207 C C . LEU D 2 71 ? -23.302 107.591 -109.485 1.00 52.91 1264 LEU D C 1
ATOM 6208 O O . LEU D 2 71 ? -23.764 107.648 -110.626 1.00 52.98 1264 LEU D O 1
ATOM 6213 N N . SER D 2 72 ? -22.013 107.745 -109.189 1.00 66.59 1265 SER D N 1
ATOM 6214 C CA . SER D 2 72 ? -20.968 108.080 -110.158 1.00 68.27 1265 SER D CA 1
ATOM 6215 C C . SER D 2 72 ? -21.148 109.463 -110.796 1.00 69.58 1265 SER D C 1
ATOM 6216 O O . SER D 2 72 ? -22.239 110.036 -110.807 1.00 66.65 1265 SER D O 1
ATOM 6219 N N . GLU D 2 73 ? -20.056 109.992 -111.336 1.00 78.37 1266 GLU D N 1
ATOM 6220 C CA . GLU D 2 73 ? -20.038 111.353 -111.859 1.00 83.69 1266 GLU D CA 1
ATOM 6221 C C . GLU D 2 73 ? -20.165 111.350 -113.376 1.00 77.54 1266 GLU D C 1
ATOM 6222 O O . GLU D 2 73 ? -19.699 110.425 -114.041 1.00 80.35 1266 GLU D O 1
ATOM 6228 N N . HIS D 2 74 ? -20.795 112.382 -113.922 1.00 69.27 1267 HIS D N 1
ATOM 6229 C CA . HIS D 2 74 ? -20.838 112.545 -115.368 1.00 68.14 1267 HIS D CA 1
ATOM 6230 C C . HIS D 2 74 ? -19.447 112.872 -115.905 1.00 70.38 1267 HIS D C 1
ATOM 6231 O O . HIS D 2 74 ? -18.697 113.620 -115.278 1.00 69.33 1267 HIS D O 1
ATOM 6238 N N . ASN D 2 75 ? -19.095 112.285 -117.045 1.00 70.63 1268 ASN D N 1
ATOM 6239 C CA . ASN D 2 75 ? -17.815 112.575 -117.691 1.00 65.83 1268 ASN D CA 1
ATOM 6240 C C . ASN D 2 75 ? -17.982 113.514 -118.882 1.00 65.77 1268 ASN D C 1
ATOM 6241 O O . ASN D 2 75 ? -17.320 113.363 -119.904 1.00 69.95 1268 ASN D O 1
ATOM 6246 N N . HIS D 2 76 ? -18.871 114.488 -118.736 1.00 66.99 1269 HIS D N 1
ATOM 6247 C CA . HIS D 2 76 ? -19.174 115.428 -119.807 1.00 69.28 1269 HIS D CA 1
ATOM 6248 C C . HIS D 2 76 ? -19.940 116.617 -119.231 1.00 74.95 1269 HIS D C 1
ATOM 6249 O O . HIS D 2 76 ? -20.547 116.505 -118.169 1.00 75.29 1269 HIS D O 1
ATOM 6256 N N . PRO D 2 77 ? -19.905 117.768 -119.921 1.00 79.06 1270 PRO D N 1
ATOM 6257 C CA . PRO D 2 77 ? -20.631 118.939 -119.416 1.00 80.70 1270 PRO D CA 1
ATOM 6258 C C . PRO D 2 77 ? -22.145 118.751 -119.439 1.00 81.61 1270 PRO D C 1
ATOM 6259 O O . PRO D 2 77 ? -22.631 117.786 -120.029 1.00 80.21 1270 PRO D O 1
ATOM 6263 N N . ARG D 2 78 ? -22.871 119.661 -118.792 1.00 86.24 1271 ARG D N 1
ATOM 6264 C CA . ARG D 2 78 ? -24.331 119.648 -118.815 1.00 88.00 1271 ARG D CA 1
ATOM 6265 C C . ARG D 2 78 ? -24.839 119.754 -120.248 1.00 87.83 1271 ARG D C 1
ATOM 6266 O O . ARG D 2 78 ? -24.304 120.525 -121.042 1.00 88.79 1271 ARG D O 1
ATOM 6270 N N . PRO D 2 79 ? -25.876 118.974 -120.583 1.00 89.78 1272 PRO D N 1
ATOM 6271 C CA . PRO D 2 79 ? -26.468 118.966 -121.926 1.00 94.39 1272 PRO D CA 1
ATOM 6272 C C . PRO D 2 79 ? -27.089 120.309 -122.315 1.00 101.01 1272 PRO D C 1
ATOM 6273 O O . PRO D 2 79 ? -28.272 120.542 -122.070 1.00 101.01 1272 PRO D O 1
ATOM 6277 N N . THR D 2 80 ? -26.286 121.181 -122.915 1.00 107.13 1273 THR D N 1
ATOM 6278 C CA . THR D 2 80 ? -26.762 122.496 -123.330 1.00 110.59 1273 THR D CA 1
ATOM 6279 C C . THR D 2 80 ? -27.553 122.402 -124.631 1.00 108.85 1273 THR D C 1
ATOM 6280 O O . THR D 2 80 ? -28.455 123.201 -124.877 1.00 108.01 1273 THR D O 1
#

Radius of gyration: 33.87 Å; Cα contacts (8 Å, |Δi|>4): 1581; chains: 4; bounding box: 46×101×90 Å

InterPro domains:
  IPR005083 Serine/Threonine acetyltransferase YopJ-like [PF03421] (100-392)

B-factor: mean 43.24, std 16.98, range [18.73, 150.78]

Secondary structure (DSSP, 8-state):
---HHHHHHHHHHHHHHHHHHHHHHHHTT--TTTTT--HHHHHHHHHHHHHHHHHHHSTT--EEEEE-GGGG-TTT-SSPPPTT-EEHHHHHHHSPSEEEEEEEE-SS-EEEEEEEEETTEEEEEEEES----SSTTHHHHHHHHHHHHH-TTSEEEEEE-S---SSSTHHHHHHHHHHHHHHTHHHHHHHHHHHHHT--GGGTEEEEEE-TTT--EEEEEEEETS-GGGSTT-S-HHHHHHHHHH-GGGGSS-SSTT---HHHHHHHTEEEEEEE----TTS---SSSEEEEEEE-HHHHHHHHHHHHHHHHHHT--HHHHHHHHHHHHHHHT-/-----SS-EEEEEEE--TT-SS-EEEEEETTHHHH----EEEEEE-SS-TT-EEEEEES--SS----/-------S-HHHHHHHHHHHHHHHHHHHHHHHHTT--TTTTT--HHHHHHHHHHHHHHHHHHHSTT--EEEEE-GGGG-TTT-SSPPPTT-EEHHHHHHHPPSEEEEEEEE-SS-EEEEEEEEETTEEEEEEEES----SSTTHHHHHHHHHHHHH-TTSEEEEEE-S---SSSTHHHHHHHHHHHHHHTHHHHHHHHHHHHHT--GGGTEEEEEE-TTT--EEEEEEEETS-GGGGTT-S-HHHHHHHHHH-GGGGGS-SSTT---HHHHHHHTEEEEEEE----TTS---SSSEEEEEEE-HHHHHHHHHHHHHHHHHHH--HHHHHHHHHHHHHHHT--/-EEEE------SS-EEEEEEE--TT-SS-EEEEEETTHHHH----EEEEEE-SS-TT-EEEEEES--SS----